Protein AF-A0A1B8A9M9-F1 (afdb_monomer_lite)

Radius of gyration: 40.99 Å; chains: 1; bounding box: 114×86×117 Å

Organism: Fusarium poae (NCBI:txid36050)

Secondary structure (DSSP, 8-state):
-----HHHHHHTS--GGGGHHHHHHHHHHHHHHT--SSGGGGGGS-HHHHHHHHHHHHHHHHTSTHHHHSBPTTSSSBHHHHHHHHHHHHTSTT--GGGTHHHHHHHTSSS--HHHHHHHHHHHHHTSS-----------PPPP---GGG-SSS---HHHHHHHHHHHH-S-EEEETTHHHHHHTTSTTHHHHHHHHHHHHHSSSS-SBSSSBTT--TT--HHHHHHHHHHHHHHHHHHHHHSTTS-TTS---EEEE-TTSBPBTSSS--B-SEEEES-TT--TT---BGGGEEEEEEEESSGGG-STTTHHHHHHHHHHHHHHH-TTBS-EEEEEEETTEEEEEEEETTEEEEEPPEETTT-HHHHHHHHHHHHH--HHHHTB-TTSEEETTEEEEEEEETTEEEEEEEEEEEEE---SSS---EEEEEEETT-TTS-EEEEEEEE-TTSPPHHHHHHHHHHTT-SSBPPEEEEEE-EETTEE-BIIIIISTT--GGGSTT--PPPPPP----------------------------SPPPP--------------PPP--EEEEEEES---EEGGG-SSHHHHHHHHHHHHHHHHHHHHTTEE-----TTTEEE---TTS-S-SEEE---TT-EESS-SS--S--S--S-TTT--HHHHHTPPP-HHHHHHHHHHHHHHHHHHEEETTEE----GGGGGGTS-HHHHHHHHHHHHH------SSSS---HHHHHTT--S-HHHHHHHH--SSPPPHHHHHHHHHHHHHHHHHHTTTTTTT-----HHHHHHHHHHHHHHHHHHHHHHH--PPPPEEEETTS-EEEEEEEETTEEEEEEEESS--TT-EEEE-TTS--SEEEEEE-SS-EEEEEEGGGS-SS--SSPPTT-EEEEEE-S-TTPEEEEEE-SSSEEEEEBTTB-PPEESS--SS--EEEE-TTS-SPPPSEEEEEEES-TTEEEEEEEESSSEEEEEEEESS----PPPPTT-EEEEEE--TT--EEEEEEEE-SSGGG-EEEEEETT--EEEES---TT--PEEEEEEEPPSS-EEEEEE--TT---EEEES--PPP-S---------SS---S---SPPEEEEEE-TT--EEEEEE-TTSSSEEEEEEE-GGG-EEEEES--GGGB---EE--TT--EEEEEEEETTTEEEEEEEES---TTT---SEEEEE-SSSEEEEEE-SS-EEEEETTEEPPPP-

Foldseek 3Di:
DDDDDLVVLCVVFPCPCLLVQLLVLLVVQCVVVVHDSALVCLVVDDLVSLLVSLLSRLVSVLPGPSQQVAPDPLRPHGNSVLSVVLSVQSPDPPDDSVLCSLLSNLSSDPDHDSVSNVVSSNSSSCPPDHHQPPPPDPFDFDDDQAWQLLFQDPPDDPVQNLVNQLSQQPDEFEAFPCQCCQLQVPQPCLLVLLVVVQVCQVDDPHHQADLFGPQQDPLQDLVSVLVVVQVVLVVLLVSVVVPDDPPPPPQAKGKEAAQPAAAPQDPDRAGAGMAIFRDPPDYNPDRHHLCGGLETEEEASAQVQPDSVHRQSSSSVSQLSNCQNHVQFQWAKYWYQHNQKIKIWIFGQAHIYIHRIDRCSVCVSVVSSVSVSSRRPDPVSSGGHPQFDADPNWTWGWDQDPNDIWIKTFDAWPDFRRGRHAFRKTWTWIGTVPCPLQIKIKIKTWAFPLFDDPLVLLQLLQVLVQAQAWHFDDKDQDDDPNHFSKCQCHVVVNRDSCPGPPHDDDDDDDDDDDDDDDDDDDDDDDDDDDDDDDDDDDDDDDDDDDDDDGDDDDDPDDDTMITMMMTMTRADFDFLLLQQDPLLSQQLLLRAVSSQVSSVVSQKHQLAQGSRQKGADPDPSRPHHRIHGDDSRVMDGNPDPDDSPDNDQDYNQQLFALCSLVVRDDDSLRSLSSSVSRVVCSVQQDPHSNDGPDDDPSSCSNRDRSVVNSCVVVCLLVVQPPDPFWFQSADPVLLVVLPDPDCPLLRVLRGFPDDDDPVLVVLLLVLLLCCCLVVVPVCPPRVRDDDSSSSSVVSSVCSSSSLSVVSSVQFDDWDKAKEFLQAWKWFAWDAHSRAIATQHIYRDDDPRTDTAHHNPDPAQKKKFKAFRNATRDIHGPVPDDPDFPPFQDPRIKMFIDGDPDSRWIWIFTHSRNHTHAIDTPNDGGAIESTDDPDDFAKDFDPPDPPDDFNYKYKEKFQAQQWQWKKWKDDLATQDMHTDGPVDQDDDQDDLFIFMDIGTAARVKGWFWKKWWDWPDPSAIWIWTAIPVGDIDIGGFDDPPTPTDIDTFDTDDNHIAIKIFHNDPVYTGMIGGRDPDGDPDDDDHDHDDDPDDDDDDDPWGKHKDKDFLAQWFKKWFFADSVRQATQWIWTAHPPRDIDIAGRDRPVRTDDIGTDDQPWKKKFFWDQPDPGAIGGRDIDRDDDPVPDPTPDMDIDHSGFMWMWMDTSRYIWIDTPPDITDDRD

pLDDT: mean 76.96, std 17.67, range [21.28, 97.56]

Structure (mmCIF, N/CA/C/O backbone):
data_AF-A0A1B8A9M9-F1
#
_entry.id   AF-A0A1B8A9M9-F1
#
loop_
_atom_site.group_PDB
_atom_site.id
_atom_site.type_symbol
_atom_site.label_atom_id
_atom_site.label_alt_id
_atom_site.label_comp_id
_atom_site.label_asym_id
_atom_site.label_entity_id
_atom_site.label_seq_id
_atom_site.pdbx_PDB_ins_code
_atom_site.Cartn_x
_atom_site.Cartn_y
_atom_site.Cartn_z
_atom_site.occupancy
_atom_site.B_iso_or_equiv
_atom_site.auth_seq_id
_atom_site.auth_comp_id
_atom_site.auth_asym_id
_atom_site.auth_atom_id
_atom_site.pdbx_PDB_model_num
ATOM 1 N N . MET A 1 1 ? -15.235 -26.060 13.467 1.00 36.50 1 MET A N 1
ATOM 2 C CA . MET A 1 1 ? -16.513 -26.779 13.646 1.00 36.50 1 MET A CA 1
ATOM 3 C C . MET A 1 1 ? -16.753 -27.594 12.387 1.00 36.50 1 MET A C 1
ATOM 5 O O . MET A 1 1 ? -16.444 -27.091 11.315 1.00 36.50 1 MET A O 1
ATOM 9 N N . GLY A 1 2 ? -17.160 -28.859 12.508 1.00 36.62 2 GLY A N 1
ATOM 10 C CA . GLY A 1 2 ? -17.455 -29.710 11.349 1.00 36.62 2 GLY A CA 1
ATOM 11 C C . GLY A 1 2 ? -18.737 -29.255 10.649 1.00 36.62 2 GLY A C 1
ATOM 12 O O . GLY A 1 2 ? -19.669 -28.836 11.328 1.00 36.62 2 GLY A O 1
ATOM 13 N N . ASN A 1 3 ? -18.760 -29.307 9.315 1.00 42.41 3 ASN A N 1
ATOM 14 C CA . ASN A 1 3 ? -19.896 -28.910 8.476 1.00 42.41 3 ASN A CA 1
ATOM 15 C C . ASN A 1 3 ? -21.140 -29.763 8.782 1.00 42.41 3 ASN A C 1
ATOM 17 O O . ASN A 1 3 ? -21.306 -30.846 8.221 1.00 42.41 3 ASN A O 1
ATOM 21 N N . GLN A 1 4 ? -22.023 -29.271 9.650 1.00 53.66 4 GLN A N 1
ATOM 22 C CA . GLN A 1 4 ? -23.423 -29.691 9.663 1.00 53.66 4 GLN A CA 1
ATOM 23 C C . GLN A 1 4 ? -24.105 -29.100 8.409 1.00 53.66 4 GLN A C 1
ATOM 25 O O . GLN A 1 4 ? -23.837 -27.942 8.082 1.00 53.66 4 GLN A O 1
ATOM 30 N N . PRO A 1 5 ? -24.949 -29.852 7.677 1.00 69.69 5 PRO A N 1
ATOM 31 C CA . PRO A 1 5 ? -25.697 -29.308 6.544 1.00 69.69 5 PRO A CA 1
ATOM 32 C C . PRO A 1 5 ? -26.602 -28.157 6.999 1.00 69.69 5 PRO A C 1
ATOM 34 O O . PRO A 1 5 ? -27.298 -28.296 8.003 1.00 69.69 5 PRO A O 1
ATOM 37 N N . GLN A 1 6 ? -26.611 -27.047 6.257 1.00 72.25 6 GLN A N 1
ATOM 38 C CA . GLN A 1 6 ? -27.420 -25.854 6.550 1.00 72.25 6 GLN A CA 1
ATOM 39 C C . GLN A 1 6 ? -28.904 -26.189 6.766 1.00 72.25 6 GLN A C 1
ATOM 41 O O . GLN A 1 6 ? -29.510 -25.684 7.706 1.00 72.25 6 GLN A O 1
ATOM 46 N N . SER A 1 7 ? -29.451 -27.103 5.960 1.00 73.62 7 SER A N 1
ATOM 47 C CA . SER A 1 7 ? -30.831 -27.583 6.081 1.00 73.62 7 SER A CA 1
ATOM 48 C C . SER A 1 7 ? -31.125 -28.205 7.447 1.00 73.62 7 SER A C 1
ATOM 50 O O . SER A 1 7 ? -32.163 -27.932 8.031 1.00 73.62 7 SER A O 1
ATOM 52 N N . LYS A 1 8 ? -30.176 -28.958 8.012 1.00 76.62 8 LYS A N 1
ATOM 53 C CA . LYS A 1 8 ? -30.335 -29.596 9.323 1.00 76.62 8 LYS A CA 1
ATOM 54 C C . LYS A 1 8 ? -30.324 -28.580 10.468 1.00 76.62 8 LYS A C 1
ATOM 56 O O . LYS A 1 8 ? -31.044 -28.747 11.438 1.00 76.62 8 LYS A O 1
ATOM 61 N N . ILE A 1 9 ? -29.529 -27.512 10.353 1.00 79.44 9 ILE A N 1
ATOM 62 C CA . ILE A 1 9 ? -29.506 -26.426 11.350 1.00 79.44 9 ILE A CA 1
ATOM 63 C C . ILE A 1 9 ? -30.846 -25.683 11.362 1.00 79.44 9 ILE A C 1
ATOM 65 O O . ILE A 1 9 ? -31.320 -25.329 12.438 1.00 79.44 9 ILE A O 1
ATOM 69 N N . ILE A 1 10 ? -31.437 -25.465 10.183 1.00 80.69 10 ILE A N 1
ATOM 70 C CA . ILE A 1 10 ? -32.745 -24.819 10.025 1.00 80.69 10 ILE A CA 1
ATOM 71 C C . ILE A 1 10 ? -33.861 -25.725 10.568 1.00 80.69 10 ILE A C 1
ATOM 73 O O . ILE A 1 10 ? -34.663 -25.264 11.371 1.00 80.69 10 ILE A O 1
ATOM 77 N N . GLU A 1 11 ? -33.864 -27.018 10.225 1.00 78.19 11 GLU A N 1
ATOM 78 C CA . GLU A 1 11 ? -34.827 -28.002 10.756 1.00 78.19 11 GLU A CA 1
ATOM 79 C C . GLU A 1 11 ? -34.757 -28.132 12.289 1.00 78.19 11 GLU A C 1
ATOM 81 O O . GLU A 1 11 ? -35.788 -28.201 12.955 1.00 78.19 11 GLU A O 1
ATOM 86 N N . ASP A 1 12 ? -33.548 -28.123 12.861 1.00 78.69 12 ASP A N 1
ATOM 87 C CA . ASP A 1 12 ? -33.331 -28.220 14.309 1.00 78.69 12 ASP A CA 1
ATOM 88 C C . ASP A 1 12 ? -33.646 -26.892 15.050 1.00 78.69 12 ASP A C 1
ATOM 90 O O . ASP A 1 12 ? -33.669 -26.871 16.283 1.00 78.69 12 ASP A O 1
ATOM 94 N N . ASN A 1 13 ? -33.855 -25.772 14.335 1.00 79.31 13 ASN A N 1
ATOM 95 C CA . ASN A 1 13 ? -34.093 -24.433 14.901 1.00 79.31 13 ASN A CA 1
ATOM 96 C C . ASN A 1 13 ? -35.152 -23.638 14.098 1.00 79.31 13 ASN A C 1
ATOM 98 O O . ASN A 1 13 ? -34.799 -22.638 13.458 1.00 79.31 13 ASN A O 1
ATOM 102 N N . PRO A 1 14 ? -36.437 -24.039 14.138 1.00 79.38 14 PRO A N 1
ATOM 103 C CA . PRO A 1 14 ? -37.502 -23.342 13.420 1.00 79.38 14 PRO A CA 1
ATOM 104 C C . PRO A 1 14 ? -37.695 -21.902 13.925 1.00 79.38 14 PRO A C 1
ATOM 106 O O . PRO A 1 14 ? -37.470 -21.606 15.102 1.00 79.38 14 PRO A O 1
ATOM 109 N N . ILE A 1 15 ? -38.129 -21.001 13.038 1.00 83.44 15 ILE A N 1
ATOM 110 C CA . ILE A 1 15 ? -38.371 -19.579 13.335 1.00 83.44 15 ILE A CA 1
ATOM 111 C C . ILE A 1 15 ? -39.539 -19.446 14.320 1.00 83.44 15 ILE A C 1
ATOM 113 O O . ILE A 1 15 ? -39.447 -18.677 15.282 1.00 83.44 15 ILE A O 1
ATOM 117 N N . GLY A 1 16 ? -40.606 -20.230 14.116 1.00 75.75 16 GLY A N 1
ATOM 118 C CA . GLY A 1 16 ? -41.773 -20.299 15.002 1.00 75.75 16 GLY A CA 1
ATOM 119 C C . GLY A 1 16 ? -42.312 -18.916 15.391 1.00 75.75 16 GLY A C 1
ATOM 120 O O . GLY A 1 16 ? -42.428 -18.019 14.560 1.00 75.75 16 GLY A O 1
ATOM 121 N N . ASN A 1 17 ? -42.571 -18.716 16.686 1.00 78.50 17 ASN A N 1
ATOM 122 C CA . ASN A 1 17 ? -43.087 -17.456 17.249 1.00 78.50 17 ASN A CA 1
ATOM 123 C C . ASN A 1 17 ? -42.040 -16.318 17.291 1.00 78.50 17 ASN A C 1
ATOM 125 O O . ASN A 1 17 ? -42.302 -15.232 17.810 1.00 78.50 17 ASN A O 1
ATOM 129 N N . GLY A 1 18 ? -40.820 -16.551 16.794 1.00 75.88 18 GLY A N 1
ATOM 130 C CA . GLY A 1 18 ? -39.699 -15.613 16.875 1.00 75.88 18 GLY A CA 1
ATOM 131 C C . GLY A 1 18 ? -39.907 -14.297 16.122 1.00 75.88 18 GLY A C 1
ATOM 132 O O . GLY A 1 18 ? -39.199 -13.332 16.394 1.00 75.88 18 GLY A O 1
ATOM 133 N N . ILE A 1 19 ? -40.891 -14.237 15.219 1.00 85.88 19 ILE A N 1
ATOM 134 C CA . ILE A 1 19 ? -41.238 -13.055 14.414 1.00 85.88 19 ILE A CA 1
ATOM 135 C C . ILE A 1 19 ? -42.629 -12.478 14.741 1.00 85.88 19 ILE A C 1
ATOM 137 O O . ILE A 1 19 ? -43.089 -11.556 14.066 1.00 85.88 19 ILE A O 1
ATOM 141 N N . ASP A 1 20 ? -43.294 -12.949 15.802 1.00 82.25 20 ASP A N 1
ATOM 142 C CA . ASP A 1 20 ? -44.642 -12.488 16.180 1.00 82.25 20 ASP A CA 1
ATOM 143 C C . ASP A 1 20 ? -44.674 -11.001 16.565 1.00 82.25 20 ASP A C 1
ATOM 145 O O . ASP A 1 20 ? -45.631 -10.290 16.256 1.00 82.25 20 ASP A O 1
ATOM 149 N N . ALA A 1 21 ? -43.599 -10.493 17.177 1.00 78.25 21 ALA A N 1
ATOM 150 C CA . ALA A 1 21 ? -43.455 -9.070 17.495 1.00 78.25 21 ALA A CA 1
ATOM 151 C C . ALA A 1 21 ? -43.461 -8.188 16.231 1.00 78.25 21 ALA A C 1
ATOM 153 O O . ALA A 1 21 ? -44.042 -7.098 16.223 1.00 78.25 21 ALA A O 1
ATOM 154 N N . PHE A 1 22 ? -42.870 -8.683 15.141 1.00 89.62 22 PHE A N 1
ATOM 155 C CA . PHE A 1 22 ? -42.916 -8.029 13.838 1.00 89.62 22 PHE A CA 1
ATOM 156 C C . PHE A 1 22 ? -44.331 -8.087 13.241 1.00 89.62 22 PHE A C 1
ATOM 158 O O . PHE A 1 22 ? -44.850 -7.056 12.817 1.00 89.62 22 PHE A O 1
ATOM 165 N N . ARG A 1 23 ? -45.002 -9.246 13.288 1.00 87.25 23 ARG A N 1
ATOM 166 C CA . ARG A 1 23 ? -46.385 -9.409 12.790 1.00 87.25 23 ARG A CA 1
ATOM 167 C C . ARG A 1 23 ? -47.382 -8.500 13.520 1.00 87.25 23 ARG A C 1
ATOM 169 O O . ARG A 1 23 ? -48.249 -7.886 12.893 1.00 87.25 23 ARG A O 1
ATOM 176 N N . GLY A 1 24 ? -47.219 -8.346 14.835 1.00 84.31 24 GLY A N 1
ATOM 177 C CA . GLY A 1 24 ? -47.982 -7.385 15.635 1.00 84.31 24 GLY A CA 1
ATOM 178 C C . GLY A 1 24 ? -47.686 -5.926 15.263 1.00 84.31 24 GLY A C 1
ATOM 179 O O . GLY A 1 24 ? -48.609 -5.116 15.183 1.00 84.31 24 GLY A O 1
ATOM 180 N N . SER A 1 25 ? -46.424 -5.597 14.960 1.00 85.88 25 SER A N 1
ATOM 181 C CA . SER A 1 25 ? -46.038 -4.260 14.478 1.00 85.88 25 SER A CA 1
ATOM 182 C C . SER A 1 25 ? -46.664 -3.945 13.114 1.00 85.88 25 SER A C 1
ATOM 184 O O . SER A 1 25 ? -47.225 -2.869 12.937 1.00 85.88 25 SER A O 1
ATOM 186 N N . PHE A 1 26 ? -46.653 -4.901 12.180 1.00 89.88 26 PHE A N 1
ATOM 187 C CA . PHE A 1 26 ? -47.287 -4.761 10.865 1.00 89.88 26 PHE A CA 1
ATOM 188 C C . PHE A 1 26 ? -48.795 -4.521 10.961 1.00 89.88 26 PHE A C 1
ATOM 190 O O . PHE A 1 26 ? -49.322 -3.634 10.290 1.00 89.88 26 PHE A O 1
ATOM 197 N N . SER A 1 27 ? -49.476 -5.250 11.848 1.00 86.69 27 SER A N 1
ATOM 198 C CA . SER A 1 27 ? -50.915 -5.074 12.081 1.00 86.69 27 SER A CA 1
ATOM 199 C C . SER A 1 27 ? -51.235 -3.669 12.613 1.00 86.69 27 SER A C 1
ATOM 201 O O . SER A 1 27 ? -52.138 -3.010 12.109 1.00 86.69 27 SER A O 1
ATOM 203 N N . SER A 1 28 ? -50.434 -3.165 13.561 1.00 86.75 28 SER A N 1
ATOM 204 C CA . SER A 1 28 ? -50.564 -1.807 14.117 1.00 86.75 28 SER A CA 1
ATOM 205 C C . SER A 1 28 ? -50.325 -0.706 13.071 1.00 86.75 28 SER A C 1
ATOM 207 O O . SER A 1 28 ? -51.031 0.305 13.051 1.00 86.75 28 SER A O 1
ATOM 209 N N . VAL A 1 29 ? -49.351 -0.903 12.176 1.00 87.31 29 VAL A N 1
ATOM 210 C CA . VAL A 1 29 ? -49.058 0.024 11.071 1.00 87.31 29 VAL A CA 1
ATOM 211 C C . VAL A 1 29 ? -50.198 0.033 10.046 1.00 87.31 29 VAL A C 1
ATOM 213 O O . VAL A 1 29 ? -50.673 1.105 9.674 1.00 87.31 29 VAL A O 1
ATOM 216 N N . CYS A 1 30 ? -50.719 -1.135 9.658 1.00 85.69 30 CYS A N 1
ATOM 217 C CA . CYS A 1 30 ? -51.854 -1.233 8.734 1.00 85.69 30 CYS A CA 1
ATOM 218 C C . CYS A 1 30 ? -53.141 -0.613 9.307 1.00 85.69 30 CYS A C 1
ATOM 220 O O . CYS A 1 30 ? -53.861 0.075 8.583 1.00 85.69 30 CYS A O 1
ATOM 222 N N . GLU A 1 31 ? -53.411 -0.785 10.608 1.00 85.00 31 GLU A N 1
ATOM 223 C CA . GLU A 1 31 ? -54.542 -0.142 11.292 1.00 85.00 31 GLU A CA 1
ATOM 224 C C . GLU A 1 31 ? -54.436 1.390 11.273 1.00 85.00 31 GLU A C 1
ATOM 226 O O . GLU A 1 31 ? -55.433 2.074 11.018 1.00 85.00 31 GLU A O 1
ATOM 231 N N . ARG A 1 32 ? -53.228 1.933 11.488 1.00 83.62 32 ARG A N 1
ATOM 232 C CA . ARG A 1 32 ? -52.949 3.378 11.424 1.00 83.62 32 ARG A CA 1
ATOM 233 C C . ARG A 1 32 ? -53.092 3.935 10.006 1.00 83.62 32 ARG A C 1
ATOM 235 O O . ARG A 1 32 ? -53.573 5.053 9.849 1.00 83.62 32 ARG A O 1
ATOM 242 N N . ALA A 1 33 ? -52.706 3.152 8.999 1.00 79.75 33 ALA A N 1
ATOM 243 C CA . ALA A 1 33 ? -52.772 3.509 7.582 1.00 79.75 33 ALA A CA 1
ATOM 244 C C . ALA A 1 33 ? -54.131 3.199 6.914 1.00 79.75 33 ALA A C 1
ATOM 246 O O . ALA A 1 33 ? -54.315 3.495 5.736 1.00 79.75 33 ALA A O 1
ATOM 247 N N . HIS A 1 34 ? -55.093 2.613 7.641 1.00 84.06 34 HIS A N 1
ATOM 248 C CA . HIS A 1 34 ? -56.389 2.150 7.115 1.00 84.06 34 HIS A CA 1
ATOM 249 C C . HIS A 1 34 ? -56.288 1.141 5.950 1.00 84.06 34 HIS A C 1
ATOM 251 O O . HIS A 1 34 ? -57.150 1.111 5.068 1.00 84.06 34 HIS A O 1
ATOM 257 N N . LEU A 1 35 ? -55.259 0.290 5.957 1.00 85.25 35 LEU A N 1
ATOM 258 C CA . LEU A 1 35 ? -55.033 -0.756 4.956 1.00 85.25 35 LEU A CA 1
ATOM 259 C C . LEU A 1 35 ? -55.446 -2.135 5.488 1.00 85.25 35 LEU A C 1
ATOM 261 O O . LEU A 1 35 ? -55.381 -2.409 6.685 1.00 85.25 35 LEU A O 1
ATOM 265 N N . SER A 1 36 ? -55.852 -3.037 4.592 1.00 81.00 36 SER A N 1
ATOM 266 C CA . SER A 1 36 ? -56.034 -4.450 4.943 1.00 81.00 36 SER A CA 1
ATOM 267 C C . SER A 1 36 ? -54.675 -5.097 5.220 1.00 81.00 36 SER A C 1
ATOM 269 O O . SER A 1 36 ? -53.796 -5.003 4.365 1.00 81.00 36 SER A O 1
ATOM 271 N N . CYS A 1 37 ? -54.519 -5.784 6.359 1.00 82.81 37 CYS A N 1
ATOM 272 C CA . CYS A 1 37 ? -53.284 -6.463 6.786 1.00 82.81 37 CYS A CA 1
ATOM 273 C C . CYS A 1 37 ? -52.941 -7.696 5.921 1.00 82.81 37 CYS A C 1
ATOM 275 O O . CYS A 1 37 ? -52.940 -8.823 6.410 1.00 82.81 37 CYS A O 1
ATOM 277 N N . ILE A 1 38 ? -52.670 -7.492 4.632 1.00 83.94 38 ILE A N 1
ATOM 278 C CA . ILE A 1 38 ? -52.175 -8.506 3.693 1.00 83.94 38 ILE A CA 1
ATOM 279 C C . ILE A 1 38 ? -50.749 -8.140 3.251 1.00 83.94 38 ILE A C 1
ATOM 281 O O . ILE A 1 38 ? -50.441 -6.950 3.202 1.00 83.94 38 ILE A O 1
ATOM 285 N N . PRO A 1 39 ? -49.873 -9.102 2.896 1.00 82.50 39 PRO A N 1
ATOM 286 C CA . PRO A 1 39 ? -48.467 -8.826 2.562 1.00 82.50 39 PRO A CA 1
ATOM 287 C C . PRO A 1 39 ? -48.247 -7.747 1.486 1.00 82.50 39 PRO A C 1
ATOM 289 O O . PRO A 1 39 ? -47.270 -7.003 1.547 1.00 82.50 39 PRO A O 1
ATOM 292 N N . ASP A 1 40 ? -49.169 -7.611 0.530 1.00 82.31 40 ASP A N 1
ATOM 293 C CA . ASP A 1 40 ? -49.103 -6.592 -0.530 1.00 82.31 40 ASP A CA 1
ATOM 294 C C . ASP A 1 40 ? -49.382 -5.162 -0.044 1.00 82.31 40 ASP A C 1
ATOM 296 O O . ASP A 1 40 ? -49.090 -4.201 -0.755 1.00 82.31 40 ASP A O 1
ATOM 300 N N . ALA A 1 41 ? -49.883 -4.987 1.184 1.00 83.19 41 ALA A N 1
ATOM 301 C CA . ALA A 1 41 ? -50.019 -3.667 1.793 1.00 83.19 41 ALA A CA 1
ATOM 302 C C . ALA A 1 41 ? -48.656 -2.986 2.008 1.00 83.19 41 ALA A C 1
ATOM 304 O O . ALA A 1 41 ? -48.601 -1.761 2.013 1.00 83.19 41 ALA A O 1
ATOM 305 N N . LEU A 1 42 ? -47.553 -3.749 2.093 1.00 83.75 42 LEU A N 1
ATOM 306 C CA . LEU A 1 42 ? -46.187 -3.213 2.191 1.00 83.75 42 LEU A CA 1
ATOM 307 C C . LEU A 1 42 ? -45.805 -2.289 1.023 1.00 83.75 42 LEU A C 1
ATOM 309 O O . LEU A 1 42 ? -44.987 -1.394 1.211 1.00 83.75 42 LEU A O 1
ATOM 313 N N . ASP A 1 43 ? -46.390 -2.480 -0.164 1.00 83.12 43 ASP A N 1
ATOM 314 C CA . ASP A 1 43 ? -46.105 -1.643 -1.339 1.00 83.12 43 ASP A CA 1
ATOM 315 C C . ASP A 1 43 ? -46.855 -0.298 -1.310 1.00 83.12 43 ASP A C 1
ATOM 317 O O . ASP A 1 43 ? -46.603 0.568 -2.146 1.00 83.12 43 ASP A O 1
ATOM 321 N N . GLN A 1 44 ? -47.778 -0.124 -0.358 1.00 80.88 44 GLN A N 1
ATOM 322 C CA . GLN A 1 44 ? -48.612 1.071 -0.185 1.00 80.88 44 GLN A CA 1
ATOM 323 C C . GLN A 1 44 ? -48.240 1.882 1.068 1.00 80.88 44 GLN A C 1
ATOM 325 O O . GLN A 1 44 ? -48.851 2.920 1.316 1.00 80.88 44 GLN A O 1
ATOM 330 N N . LEU A 1 45 ? -47.267 1.414 1.858 1.00 83.75 45 LEU A N 1
ATOM 331 C CA . LEU A 1 45 ? -46.790 2.087 3.067 1.00 83.75 45 LEU A CA 1
ATOM 332 C C . LEU A 1 45 ? -45.740 3.157 2.747 1.00 83.75 45 LEU A C 1
ATOM 334 O O . LEU A 1 45 ? -44.991 3.050 1.774 1.00 83.75 45 LEU A O 1
ATOM 338 N N . GLU A 1 46 ? -45.672 4.183 3.596 1.00 82.38 46 GLU A N 1
ATOM 339 C CA . GLU A 1 46 ? -44.638 5.211 3.505 1.00 82.38 46 GLU A CA 1
ATOM 340 C C . GLU A 1 46 ? -43.257 4.637 3.864 1.00 82.38 46 GLU A C 1
ATOM 342 O O . GLU A 1 46 ? -43.126 3.637 4.571 1.00 82.38 46 GLU A O 1
ATOM 347 N N . HIS A 1 47 ? -42.198 5.282 3.371 1.00 78.88 47 HIS A N 1
ATOM 348 C CA . HIS A 1 47 ? -40.818 4.818 3.541 1.00 78.88 47 HIS A CA 1
ATOM 349 C C . HIS A 1 47 ? -40.420 4.637 5.018 1.00 78.88 47 HIS A C 1
ATOM 351 O O . HIS A 1 47 ? -39.744 3.668 5.356 1.00 78.88 47 HIS A O 1
ATOM 357 N N . GLU A 1 48 ? -40.874 5.533 5.902 1.00 79.88 48 GLU A N 1
ATOM 358 C CA . GLU A 1 48 ? -40.623 5.454 7.349 1.00 79.88 48 GLU A CA 1
ATOM 359 C C . GLU A 1 48 ? -41.281 4.211 7.978 1.00 79.88 48 GLU A C 1
ATOM 361 O O . GLU A 1 48 ? -40.644 3.497 8.752 1.00 79.88 48 GLU A O 1
ATOM 366 N N . ASP A 1 49 ? -42.511 3.876 7.575 1.00 84.62 49 ASP A N 1
ATOM 367 C CA . ASP A 1 49 ? -43.218 2.687 8.065 1.00 84.62 49 ASP A CA 1
ATOM 368 C C . ASP A 1 49 ? -42.535 1.389 7.595 1.00 84.62 49 ASP A C 1
ATOM 370 O O . ASP A 1 49 ? -42.396 0.432 8.361 1.00 84.62 49 ASP A O 1
ATOM 374 N N . VAL A 1 50 ? -42.059 1.344 6.344 1.00 83.75 50 VAL A N 1
ATOM 375 C CA . VAL A 1 50 ? -41.310 0.189 5.814 1.00 83.75 50 VAL A CA 1
ATOM 376 C C . VAL A 1 50 ? -39.960 0.036 6.525 1.00 83.75 50 VAL A C 1
ATOM 378 O O . VAL A 1 50 ? -39.543 -1.088 6.817 1.00 83.75 50 VAL A O 1
ATOM 381 N N . GLN A 1 51 ? -39.302 1.147 6.860 1.00 83.56 51 GLN A N 1
ATOM 382 C CA . GLN A 1 51 ? -38.050 1.163 7.614 1.00 83.56 51 GLN A CA 1
ATOM 383 C C . GLN A 1 51 ? -38.214 0.631 9.043 1.00 83.56 51 GLN A C 1
ATOM 385 O O . GLN A 1 51 ? -37.397 -0.182 9.499 1.00 83.56 51 GLN A O 1
ATOM 390 N N . ASP A 1 52 ? -39.282 1.027 9.732 1.00 82.75 52 ASP A N 1
ATOM 391 C CA . ASP A 1 52 ? -39.609 0.529 11.069 1.00 82.75 52 ASP A CA 1
ATOM 392 C C . ASP A 1 52 ? -39.922 -0.975 11.046 1.00 82.75 52 ASP A C 1
ATOM 394 O O . ASP A 1 52 ? -39.430 -1.743 11.882 1.00 82.75 52 ASP A O 1
ATOM 398 N N . LEU A 1 53 ? -40.678 -1.429 10.043 1.00 88.06 53 LEU A N 1
ATOM 399 C CA . LEU A 1 53 ? -41.012 -2.842 9.852 1.00 88.06 53 LEU A CA 1
ATOM 400 C C . LEU A 1 53 ? -39.782 -3.696 9.518 1.00 88.06 53 LEU A C 1
ATOM 402 O O . LEU A 1 53 ? -39.607 -4.770 10.103 1.00 88.06 53 LEU A O 1
ATOM 406 N N . ALA A 1 54 ? -38.896 -3.208 8.647 1.00 86.81 54 ALA A N 1
ATOM 407 C CA . ALA A 1 54 ? -37.620 -3.849 8.337 1.00 86.81 54 ALA A CA 1
ATOM 408 C C . ALA A 1 54 ? -36.725 -3.955 9.580 1.00 86.81 54 ALA A C 1
ATOM 410 O O . ALA A 1 54 ? -36.180 -5.022 9.867 1.00 86.81 54 ALA A O 1
ATOM 411 N N . SER A 1 55 ? -36.624 -2.880 10.362 1.00 83.69 55 SER A N 1
ATOM 412 C CA . SER A 1 55 ? -35.838 -2.852 11.600 1.00 83.69 55 SER A CA 1
ATOM 413 C C . SER A 1 55 ? -36.377 -3.832 12.644 1.00 83.69 55 SER A C 1
ATOM 415 O O . SER A 1 55 ? -35.600 -4.537 13.298 1.00 83.69 55 SER A O 1
ATOM 417 N N . SER A 1 56 ? -37.705 -3.923 12.766 1.00 84.75 56 SER A N 1
ATOM 418 C CA . SER A 1 56 ? -38.397 -4.847 13.667 1.00 84.75 56 SER A CA 1
ATOM 419 C C . SER A 1 56 ? -38.147 -6.312 13.286 1.00 84.75 56 SER A C 1
ATOM 421 O O . SER A 1 56 ? -37.706 -7.100 14.128 1.00 84.75 56 SER A O 1
ATOM 423 N N . LEU A 1 57 ? -38.322 -6.671 12.005 1.00 88.19 57 LEU A N 1
ATOM 424 C CA . LEU A 1 57 ? -38.092 -8.038 11.523 1.00 88.19 57 LEU A CA 1
ATOM 425 C C . LEU A 1 57 ? -36.621 -8.452 11.632 1.00 88.19 57 LEU A C 1
ATOM 427 O O . LEU A 1 57 ? -36.315 -9.527 12.150 1.00 88.19 57 LEU A O 1
ATOM 431 N N . LEU A 1 58 ? -35.694 -7.604 11.175 1.00 87.94 58 LEU A N 1
ATOM 432 C CA . LEU A 1 58 ? -34.267 -7.927 11.194 1.00 87.94 58 LEU A CA 1
ATOM 433 C C . LEU A 1 58 ? -33.748 -8.102 12.629 1.00 87.94 58 LEU A C 1
ATOM 435 O O . LEU A 1 58 ? -32.959 -9.013 12.883 1.00 87.94 58 LEU A O 1
ATOM 439 N N . SER A 1 59 ? -34.238 -7.296 13.578 1.00 81.88 59 SER A N 1
ATOM 440 C CA . SER A 1 59 ? -33.911 -7.435 15.004 1.00 81.88 59 SER A CA 1
ATOM 441 C C . SER A 1 59 ? -34.478 -8.726 15.606 1.00 81.88 59 SER A C 1
ATOM 443 O O . SER A 1 59 ? -33.783 -9.408 16.363 1.00 81.88 59 SER A O 1
ATOM 445 N N . ALA A 1 60 ? -35.712 -9.092 15.243 1.00 84.50 60 ALA A N 1
ATOM 446 C CA . ALA A 1 60 ? -36.360 -10.325 15.687 1.00 84.50 60 ALA A CA 1
ATOM 447 C C . ALA A 1 60 ? -35.639 -11.582 15.163 1.00 84.50 60 ALA A C 1
ATOM 449 O O . ALA A 1 60 ? -35.404 -12.531 15.908 1.00 84.50 60 ALA A O 1
ATOM 450 N N . ILE A 1 61 ? -35.186 -11.570 13.909 1.00 86.94 61 ILE A N 1
ATOM 451 C CA . ILE A 1 61 ? -34.424 -12.684 13.329 1.00 86.94 61 ILE A CA 1
ATOM 452 C C . ILE A 1 61 ? -33.009 -12.760 13.926 1.00 86.94 61 ILE A C 1
ATOM 454 O O . ILE A 1 61 ? -32.503 -13.848 14.199 1.00 86.94 61 ILE A O 1
ATOM 458 N N . GLN A 1 62 ? -32.362 -11.620 14.192 1.00 83.06 62 GLN A N 1
ATOM 459 C CA . GLN A 1 62 ? -30.993 -11.559 14.723 1.00 83.06 62 GLN A CA 1
ATOM 460 C C . GLN A 1 62 ? -30.825 -12.259 16.086 1.00 83.06 62 GLN A C 1
ATOM 462 O O . GLN A 1 62 ? -29.731 -12.736 16.418 1.00 83.06 62 GLN A O 1
ATOM 467 N N . ILE A 1 63 ? -31.879 -12.297 16.903 1.00 79.88 63 ILE A N 1
ATOM 468 C CA . ILE A 1 63 ? -31.846 -12.942 18.220 1.00 79.88 63 ILE A CA 1
ATOM 469 C C . ILE A 1 63 ? -32.026 -14.464 18.148 1.00 79.88 63 ILE A C 1
ATOM 471 O O . ILE A 1 63 ? -31.717 -15.143 19.131 1.00 79.88 63 ILE A O 1
ATOM 475 N N . LEU A 1 64 ? -32.433 -15.014 16.996 1.00 83.69 64 LEU A N 1
ATOM 476 C CA . LEU A 1 64 ? -32.652 -16.449 16.830 1.00 83.69 64 LEU A CA 1
ATOM 477 C C . LEU A 1 64 ? -31.336 -17.241 16.942 1.00 83.69 64 LEU A C 1
ATOM 479 O O . LEU A 1 64 ? -30.334 -16.855 16.323 1.00 83.69 64 LEU A O 1
ATOM 483 N N . PRO A 1 65 ? -31.315 -18.378 17.672 1.00 77.38 65 PRO A N 1
ATOM 484 C CA . PRO A 1 65 ? -30.123 -19.216 17.838 1.00 77.38 65 PRO A CA 1
ATOM 485 C C . PRO A 1 65 ? -29.497 -19.664 16.512 1.00 77.38 65 PRO A C 1
ATOM 487 O O . PRO A 1 65 ? -28.269 -19.662 16.385 1.00 77.38 65 PRO A O 1
ATOM 490 N N . ALA A 1 66 ? -30.333 -19.954 15.507 1.00 83.31 66 ALA A N 1
ATOM 491 C CA . ALA A 1 66 ? -29.915 -20.368 14.170 1.00 83.31 66 ALA A CA 1
ATOM 492 C C . ALA A 1 66 ? -28.918 -19.386 13.528 1.00 83.31 66 ALA A C 1
ATOM 494 O O . ALA A 1 66 ? -27.928 -19.817 12.945 1.00 83.31 66 ALA A O 1
ATOM 495 N N . THR A 1 67 ? -29.074 -18.069 13.720 1.00 83.94 67 THR A N 1
ATOM 496 C CA . THR A 1 67 ? -28.178 -17.056 13.120 1.00 83.94 67 THR A CA 1
ATOM 497 C C . THR A 1 67 ? -26.727 -17.138 13.605 1.00 83.94 67 THR A C 1
ATOM 499 O O . THR A 1 67 ? -25.816 -16.686 12.910 1.00 83.94 67 THR A O 1
ATOM 502 N N . ARG A 1 68 ? -26.489 -17.711 14.796 1.00 78.81 68 ARG A N 1
ATOM 503 C CA . ARG A 1 68 ? -25.147 -17.915 15.377 1.00 78.81 68 ARG A CA 1
ATOM 504 C C . ARG A 1 68 ? -24.488 -19.205 14.891 1.00 78.81 68 ARG A C 1
ATOM 506 O O . ARG A 1 68 ? -23.275 -19.345 15.014 1.00 78.81 68 ARG A O 1
ATOM 513 N N . LEU A 1 69 ? -25.291 -20.143 14.398 1.00 78.25 69 LEU A N 1
ATOM 514 C CA . LEU A 1 69 ? -24.858 -21.459 13.928 1.00 78.25 69 LEU A CA 1
ATOM 515 C C . LEU A 1 69 ? -24.718 -21.487 12.404 1.00 78.25 69 LEU A C 1
ATOM 517 O O . LEU A 1 69 ? -23.842 -22.166 11.872 1.00 78.25 69 LEU A O 1
ATOM 521 N N . LEU A 1 70 ? -25.556 -20.716 11.714 1.00 80.94 70 LEU A N 1
ATOM 522 C CA . LEU A 1 70 ? -25.543 -20.567 10.272 1.00 80.94 70 LEU A CA 1
ATOM 523 C C . LEU A 1 70 ? -24.282 -19.813 9.813 1.00 80.94 70 LEU A C 1
ATOM 525 O O . LEU A 1 70 ? -23.929 -18.775 10.389 1.00 80.94 70 LEU A O 1
ATOM 529 N N . PRO A 1 71 ? -23.572 -20.321 8.791 1.00 77.06 71 PRO A N 1
ATOM 530 C CA . PRO A 1 71 ? -22.350 -19.699 8.308 1.00 77.06 71 PRO A CA 1
ATOM 531 C C . PRO A 1 71 ? -22.646 -18.356 7.636 1.00 77.06 71 PRO A C 1
ATOM 533 O O . PRO A 1 71 ? -23.670 -18.183 6.970 1.00 77.06 71 PRO A O 1
ATOM 536 N N . SER A 1 72 ? -21.716 -17.412 7.790 1.00 75.44 72 SER A N 1
ATOM 537 C CA . SER A 1 72 ? -21.735 -16.168 7.020 1.00 75.44 72 SER A CA 1
ATOM 538 C C . SER A 1 72 ? -21.591 -16.459 5.525 1.00 75.44 72 SER A C 1
ATOM 540 O O . SER A 1 72 ? -20.752 -17.273 5.123 1.00 75.44 72 SER A O 1
ATOM 542 N N . LYS A 1 73 ? -22.355 -15.748 4.690 1.00 65.50 73 LYS A N 1
ATOM 543 C CA . LYS A 1 73 ? -22.258 -15.854 3.224 1.00 65.50 73 LYS A CA 1
ATOM 544 C C . LYS A 1 73 ? -21.059 -15.075 2.668 1.00 65.50 73 LYS A C 1
ATOM 546 O O . LYS A 1 73 ? -20.554 -15.411 1.602 1.00 65.50 73 LYS A O 1
ATOM 551 N N . THR A 1 74 ? -20.530 -14.108 3.427 1.00 57.22 74 THR A N 1
ATOM 552 C CA . THR A 1 74 ? -19.307 -13.347 3.097 1.00 57.22 74 THR A CA 1
ATOM 553 C C . THR A 1 74 ? -18.007 -14.051 3.510 1.00 57.22 74 THR A C 1
ATOM 555 O O . THR A 1 74 ? -16.910 -13.540 3.280 1.00 57.22 74 THR A O 1
ATOM 558 N N . GLY A 1 75 ? -18.095 -15.242 4.114 1.00 52.59 75 GLY A N 1
ATOM 559 C CA . GLY A 1 75 ? -16.939 -16.067 4.480 1.00 52.59 75 GLY A CA 1
ATOM 560 C C . GLY A 1 75 ? -16.197 -15.624 5.749 1.00 52.59 75 GLY A C 1
ATOM 561 O O . GLY A 1 75 ? -15.197 -16.249 6.109 1.00 52.59 75 GLY A O 1
ATOM 562 N N . ARG A 1 76 ? -16.671 -14.586 6.458 1.00 51.00 76 ARG A N 1
ATOM 563 C CA . ARG A 1 76 ? -16.126 -14.142 7.754 1.00 51.00 76 ARG A CA 1
ATOM 564 C C . ARG A 1 76 ? -17.209 -14.181 8.837 1.00 51.00 76 ARG A C 1
ATOM 566 O O . ARG A 1 76 ? -18.008 -13.263 8.956 1.00 51.00 76 ARG A O 1
ATOM 573 N N . GLY A 1 77 ? -17.192 -15.208 9.687 1.00 69.75 77 GLY A N 1
ATOM 574 C CA . GLY A 1 77 ? -18.071 -15.284 10.861 1.00 69.75 77 GLY A CA 1
ATOM 575 C C . GLY A 1 77 ? -19.374 -16.049 10.616 1.00 69.75 77 GLY A C 1
ATOM 576 O O . GLY A 1 77 ? -19.361 -17.122 10.016 1.00 69.75 77 GLY A O 1
ATOM 577 N N . THR A 1 78 ? -20.490 -15.527 11.125 1.00 80.94 78 THR A N 1
ATOM 578 C CA . THR A 1 78 ? -21.805 -16.209 11.167 1.00 80.94 78 THR A CA 1
ATOM 579 C C . THR A 1 78 ? -22.861 -15.377 10.442 1.00 80.94 78 THR A C 1
ATOM 581 O O . THR A 1 78 ? -22.648 -14.192 10.198 1.00 80.94 78 THR A O 1
ATOM 584 N N . LEU A 1 79 ? -24.022 -15.940 10.118 1.00 81.88 79 LEU A N 1
ATOM 585 C CA . LEU A 1 79 ? -25.119 -15.170 9.520 1.00 81.88 79 LEU A CA 1
ATOM 586 C C . LEU A 1 79 ? -25.517 -13.967 10.398 1.00 81.88 79 LEU A C 1
ATOM 588 O O . LEU A 1 79 ? -25.850 -12.902 9.888 1.00 81.88 79 LEU A O 1
ATOM 592 N N . ARG A 1 80 ? -25.362 -14.075 11.724 1.00 81.00 80 ARG A N 1
ATOM 593 C CA . ARG A 1 80 ? -25.562 -12.968 12.671 1.00 81.00 80 ARG A CA 1
ATOM 594 C C . ARG A 1 80 ? -24.663 -11.755 12.407 1.00 81.00 80 ARG A C 1
ATOM 596 O O . ARG A 1 80 ? -25.105 -10.630 12.632 1.00 81.00 80 ARG A O 1
ATOM 603 N N . SER A 1 81 ? -23.419 -11.949 11.961 1.00 71.81 81 SER A N 1
ATOM 604 C CA . SER A 1 81 ? -22.540 -10.822 11.612 1.00 71.81 81 SER A CA 1
ATOM 605 C C . SER A 1 81 ? -22.956 -10.153 10.305 1.00 71.81 81 SER A C 1
ATOM 607 O O . SER A 1 81 ? -22.901 -8.929 10.214 1.00 71.81 81 SER A O 1
ATOM 609 N N . ASP A 1 82 ? -23.437 -10.930 9.333 1.00 78.44 82 ASP A N 1
ATOM 610 C CA . ASP A 1 82 ? -23.981 -10.378 8.089 1.00 78.44 82 ASP A CA 1
ATOM 611 C C . ASP A 1 82 ? -25.281 -9.589 8.358 1.00 78.44 82 ASP A C 1
ATOM 613 O O . ASP A 1 82 ? -25.465 -8.496 7.821 1.00 78.44 82 ASP A O 1
ATOM 617 N N . LEU A 1 83 ? -26.131 -10.081 9.270 1.00 81.56 83 LEU A N 1
ATOM 618 C CA . LEU A 1 83 ? -27.360 -9.406 9.706 1.00 81.56 83 LEU A CA 1
ATOM 619 C C . LEU A 1 83 ? -27.105 -8.099 10.447 1.00 81.56 83 LEU A C 1
ATOM 621 O O . LEU A 1 83 ? -27.789 -7.120 10.186 1.00 81.56 83 LEU A O 1
ATOM 625 N N . LEU A 1 84 ? -26.109 -8.047 11.334 1.00 75.12 84 LEU A N 1
ATOM 626 C CA . LEU A 1 84 ? -25.730 -6.811 12.031 1.00 75.12 84 LEU A CA 1
ATOM 627 C C . LEU A 1 84 ? -25.382 -5.680 11.053 1.00 75.12 84 LEU A C 1
ATOM 629 O O . LEU A 1 84 ? -25.731 -4.523 11.279 1.00 75.12 84 LEU A O 1
ATOM 633 N N . ARG A 1 85 ? -24.726 -6.027 9.944 1.00 70.88 85 ARG A N 1
ATOM 634 C CA . ARG A 1 85 ? -24.387 -5.087 8.875 1.00 70.88 85 ARG A CA 1
ATOM 635 C C . ARG A 1 85 ? -25.620 -4.662 8.072 1.00 70.88 85 ARG A C 1
ATOM 637 O O . ARG A 1 85 ? -25.736 -3.490 7.723 1.00 70.88 85 ARG A O 1
ATOM 644 N N . LEU A 1 86 ? -26.551 -5.584 7.814 1.00 79.44 86 LEU A N 1
ATOM 645 C CA . LEU A 1 86 ? -27.826 -5.262 7.165 1.00 79.44 86 LEU A CA 1
ATOM 646 C C . LEU A 1 86 ? -28.701 -4.353 8.046 1.00 79.44 86 LEU A C 1
ATOM 648 O O . LEU A 1 86 ? -29.205 -3.352 7.561 1.00 79.44 86 LEU A O 1
ATOM 652 N N . VAL A 1 87 ? -28.799 -4.626 9.352 1.00 78.25 87 VAL A N 1
ATOM 653 C CA . VAL A 1 87 ? -29.504 -3.768 10.325 1.00 78.25 87 VAL A CA 1
ATOM 654 C C . VAL A 1 87 ? -28.902 -2.361 10.350 1.00 78.25 87 VAL A C 1
ATOM 656 O O . VAL A 1 87 ? -29.627 -1.373 10.328 1.00 78.25 87 VAL A O 1
ATOM 659 N N . SER A 1 88 ? -27.569 -2.256 10.337 1.00 67.62 88 SER A N 1
ATOM 660 C CA . SER A 1 88 ? -26.887 -0.958 10.306 1.00 67.62 88 SER A CA 1
ATOM 661 C C . SER A 1 88 ? -27.104 -0.184 9.003 1.00 67.62 88 SER A C 1
ATOM 663 O O . SER A 1 88 ? -27.061 1.042 9.029 1.00 67.62 88 SER A O 1
ATOM 665 N N . THR A 1 89 ? -27.287 -0.871 7.872 1.00 68.44 89 THR A N 1
ATOM 666 C CA . THR A 1 89 ? -27.512 -0.227 6.565 1.00 68.44 89 THR A CA 1
ATOM 667 C C . THR A 1 89 ? -28.978 0.139 6.361 1.00 68.44 89 THR A C 1
ATOM 669 O O . THR A 1 89 ? -29.243 1.227 5.867 1.00 68.44 89 THR A O 1
ATOM 672 N N . ALA A 1 90 ? -29.913 -0.689 6.837 1.00 70.62 90 ALA A N 1
ATOM 673 C CA . ALA A 1 90 ? -31.350 -0.404 6.845 1.00 70.62 90 ALA A CA 1
ATOM 674 C C . ALA A 1 90 ? -31.731 0.816 7.712 1.00 70.62 90 ALA A C 1
ATOM 676 O O . ALA A 1 90 ? -32.792 1.402 7.528 1.00 70.62 90 ALA A O 1
ATOM 677 N N . ALA A 1 91 ? -30.859 1.241 8.633 1.00 66.06 91 ALA A N 1
ATOM 678 C CA . ALA A 1 91 ? -31.022 2.474 9.408 1.00 66.06 91 ALA A CA 1
ATOM 679 C C . ALA A 1 91 ? -30.584 3.756 8.656 1.00 66.06 91 ALA A C 1
ATOM 681 O O . ALA A 1 91 ? -30.712 4.852 9.199 1.00 66.06 91 ALA A O 1
ATOM 682 N N . SER A 1 92 ? -30.041 3.639 7.437 1.00 64.75 92 SER A N 1
ATOM 683 C CA . SER A 1 92 ? -29.683 4.780 6.580 1.00 64.75 92 SER A CA 1
ATOM 684 C C . SER A 1 92 ? -30.919 5.378 5.901 1.00 64.75 92 SER A C 1
ATOM 686 O O . SER A 1 92 ? -31.830 4.643 5.530 1.00 64.75 92 SER A O 1
ATOM 688 N N . ALA A 1 93 ? -30.932 6.698 5.685 1.00 58.81 93 ALA A N 1
ATOM 689 C CA . ALA A 1 93 ? -32.015 7.383 4.970 1.00 58.81 93 ALA A CA 1
ATOM 690 C C . ALA A 1 93 ? -32.079 7.018 3.471 1.00 58.81 93 ALA A C 1
ATOM 692 O O . ALA A 1 93 ? -33.150 7.093 2.882 1.00 58.81 93 ALA A O 1
ATOM 693 N N . ASP A 1 94 ? -30.957 6.580 2.886 1.00 56.31 94 ASP A N 1
ATOM 694 C CA . ASP A 1 94 ? -30.828 6.231 1.460 1.00 56.31 94 ASP A CA 1
ATOM 695 C C . ASP A 1 94 ? -30.893 4.708 1.202 1.00 56.31 94 ASP A C 1
ATOM 697 O O . ASP A 1 94 ? -30.419 4.220 0.175 1.00 56.31 94 ASP A O 1
ATOM 701 N N . PHE A 1 95 ? -31.388 3.916 2.161 1.00 69.69 95 PHE A N 1
ATOM 702 C CA . PHE A 1 95 ? -31.468 2.463 2.002 1.00 69.69 95 PHE A CA 1
ATOM 703 C C . PHE A 1 95 ? -32.619 2.067 1.069 1.00 69.69 95 PHE A C 1
ATOM 705 O O . PHE A 1 95 ? -33.774 2.392 1.327 1.00 69.69 95 PHE A O 1
ATOM 712 N N . ASP A 1 96 ? -32.317 1.307 0.014 1.00 75.88 96 ASP A N 1
ATOM 713 C CA . ASP A 1 96 ? -33.341 0.755 -0.873 1.00 75.88 96 ASP A CA 1
ATOM 714 C C . ASP A 1 96 ? -34.081 -0.414 -0.199 1.00 75.88 96 ASP A C 1
ATOM 716 O O . ASP A 1 96 ? -33.581 -1.543 -0.109 1.00 75.88 96 ASP A O 1
ATOM 720 N N . PHE A 1 97 ? -35.293 -0.140 0.288 1.00 79.56 97 PHE A N 1
ATOM 721 C CA . PHE A 1 97 ? -36.131 -1.132 0.956 1.00 79.56 97 PHE A CA 1
ATOM 722 C C . PHE A 1 97 ? -36.738 -2.173 0.013 1.00 79.56 97 PHE A C 1
ATOM 724 O O . PHE A 1 97 ? -37.169 -3.219 0.510 1.00 79.56 97 PHE A O 1
ATOM 731 N N . ASP A 1 98 ? -36.708 -1.984 -1.313 1.00 78.31 98 ASP A N 1
ATOM 732 C CA . ASP A 1 98 ? -37.160 -3.011 -2.263 1.00 78.31 98 ASP A CA 1
ATOM 733 C C . ASP A 1 98 ? -36.358 -4.314 -2.114 1.00 78.31 98 ASP A C 1
ATOM 735 O O . ASP A 1 98 ? -36.881 -5.404 -2.339 1.00 78.31 98 ASP A O 1
ATOM 739 N N . ARG A 1 99 ? -35.132 -4.222 -1.587 1.00 74.62 99 ARG A N 1
ATOM 740 C CA . ARG A 1 99 ? -34.267 -5.355 -1.228 1.00 74.62 99 ARG A CA 1
ATOM 741 C C . ARG A 1 99 ? -34.772 -6.202 -0.055 1.00 74.62 99 ARG A C 1
ATOM 743 O O . ARG A 1 99 ? -34.455 -7.386 0.022 1.00 74.62 99 ARG A O 1
ATOM 750 N N . VAL A 1 100 ? -35.498 -5.610 0.893 1.00 82.69 100 VAL A N 1
ATOM 751 C CA . VAL A 1 100 ? -35.960 -6.286 2.124 1.00 82.69 100 VAL A CA 1
ATOM 752 C C . VAL A 1 100 ? -37.458 -6.606 2.053 1.00 82.69 100 VAL A C 1
ATOM 754 O O . VAL A 1 100 ? -37.939 -7.471 2.784 1.00 82.69 100 VAL A O 1
ATOM 757 N N . LYS A 1 101 ? -38.196 -5.999 1.115 1.00 84.94 101 LYS A N 1
ATOM 758 C CA . LYS A 1 101 ? -39.614 -6.295 0.856 1.00 84.94 101 LYS A CA 1
ATOM 759 C C . LYS A 1 101 ? -39.917 -7.781 0.599 1.00 84.94 101 LYS A C 1
ATOM 761 O O . LYS A 1 101 ? -40.886 -8.254 1.189 1.00 84.94 101 LYS A O 1
ATOM 766 N N . PRO A 1 102 ? -39.136 -8.559 -0.181 1.00 87.00 102 PRO A N 1
ATOM 767 C CA . PRO A 1 102 ? -39.390 -9.996 -0.361 1.00 87.00 102 PRO A CA 1
ATOM 768 C C . PRO A 1 102 ? -39.315 -10.791 0.950 1.00 87.00 102 PRO A C 1
ATOM 770 O O . PRO A 1 102 ? -40.172 -11.635 1.227 1.00 87.00 102 PRO A O 1
ATOM 773 N N . LEU A 1 103 ? -38.341 -10.455 1.802 1.00 89.88 103 LEU A N 1
ATOM 774 C CA . LEU A 1 103 ? -38.194 -11.024 3.141 1.00 89.88 103 LEU A CA 1
ATOM 775 C C . LEU A 1 103 ? -39.377 -10.638 4.045 1.00 89.88 103 LEU A C 1
ATOM 777 O O . LEU A 1 103 ? -39.932 -11.496 4.731 1.00 89.88 103 LEU A O 1
ATOM 781 N N . LEU A 1 104 ? -39.798 -9.369 4.018 1.00 88.50 104 LEU A N 1
ATOM 782 C CA . LEU A 1 104 ? -40.953 -8.884 4.780 1.00 88.50 104 LEU A CA 1
ATOM 783 C C . LEU A 1 104 ? -42.250 -9.574 4.341 1.00 88.50 104 LEU A C 1
ATOM 785 O O . LEU A 1 104 ? -42.999 -10.048 5.190 1.00 88.50 104 LEU A O 1
ATOM 789 N N . LYS A 1 105 ? -42.495 -9.693 3.030 1.00 87.94 105 LYS A N 1
ATOM 790 C CA . LYS A 1 105 ? -43.673 -10.380 2.478 1.00 87.94 105 LYS A CA 1
ATOM 791 C C . LYS A 1 105 ? -43.711 -11.850 2.888 1.00 87.94 105 LYS A C 1
ATOM 793 O O . LYS A 1 105 ? -44.752 -12.324 3.332 1.00 87.94 105 LYS A O 1
ATOM 798 N N . SER A 1 106 ? -42.573 -12.539 2.817 1.00 87.44 106 SER A N 1
ATOM 799 C CA . SER A 1 106 ? -42.453 -13.951 3.205 1.00 87.44 106 SER A CA 1
ATOM 800 C C . SER A 1 106 ? -42.730 -14.180 4.695 1.00 87.44 106 SER A C 1
ATOM 802 O O . SER A 1 106 ? -43.361 -15.166 5.067 1.00 87.44 106 SER A O 1
ATOM 804 N N . ALA A 1 107 ? -42.331 -13.239 5.555 1.00 86.75 107 ALA A N 1
ATOM 805 C CA . ALA A 1 107 ? -42.583 -13.299 6.996 1.00 86.75 107 ALA A CA 1
ATOM 806 C C . ALA A 1 107 ? -44.058 -13.042 7.389 1.00 86.75 107 ALA A C 1
ATOM 808 O O . ALA A 1 107 ? -44.472 -13.390 8.503 1.00 86.75 107 ALA A O 1
ATOM 809 N N . LEU A 1 108 ? -44.860 -12.454 6.494 1.00 86.75 108 LEU A N 1
ATOM 810 C CA . LEU A 1 108 ? -46.259 -12.065 6.727 1.00 86.75 108 LEU A CA 1
ATOM 811 C C . LEU A 1 108 ? -47.299 -13.076 6.214 1.00 86.75 108 LEU A C 1
ATOM 813 O O . LEU A 1 108 ? -48.490 -12.846 6.394 1.00 86.75 108 LEU A O 1
ATOM 817 N N . VAL A 1 109 ? -46.882 -14.181 5.590 1.00 84.00 109 VAL A N 1
ATOM 818 C CA . VAL A 1 109 ? -47.798 -15.241 5.129 1.00 84.00 109 VAL A CA 1
ATOM 819 C C . VAL A 1 109 ? -48.324 -16.061 6.320 1.00 84.00 109 VAL A C 1
ATOM 821 O O . VAL A 1 109 ? -47.587 -16.299 7.282 1.00 84.00 109 VAL A O 1
ATOM 824 N N . ASP A 1 110 ? -49.588 -16.505 6.252 1.00 70.00 110 ASP A N 1
ATOM 825 C CA . ASP A 1 110 ? -50.275 -17.260 7.319 1.00 70.00 110 ASP A CA 1
ATOM 826 C C . ASP A 1 110 ? -49.521 -18.542 7.729 1.00 70.00 110 ASP A C 1
ATOM 828 O O . ASP A 1 110 ? -49.403 -18.838 8.919 1.00 70.00 110 ASP A O 1
ATOM 832 N N . GLU A 1 111 ? -48.941 -19.256 6.757 1.00 71.69 111 GLU A N 1
ATOM 833 C CA . GLU A 1 111 ? -48.051 -20.407 6.962 1.00 71.69 111 GLU A CA 1
ATOM 834 C C . GLU A 1 111 ? -46.662 -20.104 6.368 1.00 71.69 111 GLU A C 1
ATOM 836 O O . GLU A 1 111 ? -46.427 -20.358 5.184 1.00 71.69 111 GLU A O 1
ATOM 841 N N . PRO A 1 112 ? -45.741 -19.505 7.145 1.00 71.69 112 PRO A N 1
ATOM 842 C CA . PRO A 1 112 ? -44.407 -19.183 6.656 1.00 71.69 112 PRO A CA 1
ATOM 843 C C . PRO A 1 112 ? -43.574 -20.458 6.461 1.00 71.69 112 PRO A C 1
ATOM 845 O O . PRO A 1 112 ? -43.476 -21.291 7.361 1.00 71.69 112 PRO A O 1
ATOM 848 N N . ASP A 1 113 ? -42.934 -20.591 5.299 1.00 80.12 113 ASP A N 1
ATOM 849 C CA . ASP A 1 113 ? -41.884 -21.589 5.090 1.00 80.12 113 ASP A CA 1
ATOM 850 C C . ASP A 1 113 ? -40.562 -21.038 5.644 1.00 80.12 113 ASP A C 1
ATOM 852 O O . ASP A 1 113 ? -39.968 -20.112 5.084 1.00 80.12 113 ASP A O 1
ATOM 856 N N . ASP A 1 114 ? -40.103 -21.610 6.758 1.00 81.00 114 ASP A N 1
ATOM 857 C CA . ASP A 1 114 ? -38.858 -21.217 7.415 1.00 81.00 114 ASP A CA 1
ATOM 858 C C . ASP A 1 114 ? -37.664 -21.267 6.454 1.00 81.00 114 ASP A C 1
ATOM 860 O O . ASP A 1 114 ? -36.817 -20.373 6.487 1.00 81.00 114 ASP A O 1
ATOM 864 N N . ALA A 1 115 ? -37.593 -22.268 5.568 1.00 79.25 115 ALA A N 1
ATOM 865 C CA . ALA A 1 115 ? -36.500 -22.384 4.607 1.00 79.25 115 ALA A CA 1
ATOM 866 C C . ALA A 1 115 ? -36.502 -21.211 3.618 1.00 79.25 115 ALA A C 1
ATOM 868 O O . ALA A 1 115 ? -35.444 -20.655 3.320 1.00 79.25 115 ALA A O 1
ATOM 869 N N . LEU A 1 116 ? -37.689 -20.788 3.180 1.00 82.44 116 LEU A N 1
ATOM 870 C CA . LEU A 1 116 ? -37.865 -19.653 2.281 1.00 82.44 116 LEU A CA 1
ATOM 871 C C . LEU A 1 116 ? -37.514 -18.321 2.964 1.00 82.44 116 LEU A C 1
ATOM 873 O O . LEU A 1 116 ? -36.832 -17.493 2.366 1.00 82.44 116 LEU A O 1
ATOM 877 N N . ILE A 1 117 ? -37.886 -18.129 4.236 1.00 86.00 117 ILE A N 1
ATOM 878 C CA . ILE A 1 117 ? -37.487 -16.937 5.007 1.00 86.00 117 ILE A CA 1
ATOM 879 C C . ILE A 1 117 ? -35.964 -16.883 5.178 1.00 86.00 117 ILE A C 1
ATOM 881 O O . ILE A 1 117 ? -35.366 -15.817 5.019 1.00 86.00 117 ILE A O 1
ATOM 885 N N . TRP A 1 118 ? -35.315 -18.013 5.476 1.00 85.88 118 TRP A N 1
ATOM 886 C CA . TRP A 1 118 ? -33.855 -18.068 5.573 1.00 85.88 118 TRP A CA 1
ATOM 887 C C . TRP A 1 118 ? -33.172 -17.785 4.231 1.00 85.88 118 TRP A C 1
ATOM 889 O O . TRP A 1 118 ? -32.165 -17.075 4.216 1.00 85.88 118 TRP A O 1
ATOM 899 N N . ASP A 1 119 ? -33.707 -18.279 3.114 1.00 82.38 119 ASP A N 1
ATOM 900 C CA . ASP A 1 119 ? -33.170 -18.001 1.778 1.00 82.38 119 ASP A CA 1
ATOM 901 C C . ASP A 1 119 ? -33.319 -16.523 1.393 1.00 82.38 119 ASP A C 1
ATOM 903 O O . ASP A 1 119 ? -32.339 -15.905 0.964 1.00 82.38 119 ASP A O 1
ATOM 907 N N . GLU A 1 120 ? -34.485 -15.917 1.633 1.00 85.44 120 GLU A N 1
ATOM 908 C CA . GLU A 1 120 ? -34.701 -14.483 1.405 1.00 85.44 120 GLU A CA 1
ATOM 909 C C . GLU A 1 120 ? -33.818 -13.616 2.307 1.00 85.44 120 GLU A C 1
ATOM 911 O O . GLU A 1 120 ? -33.278 -12.595 1.880 1.00 85.44 120 GLU A O 1
ATOM 916 N N . LEU A 1 121 ? -33.571 -14.054 3.542 1.00 85.38 121 LEU A N 1
ATOM 917 C CA . LEU A 1 121 ? -32.634 -13.397 4.446 1.00 85.38 121 LEU A CA 1
ATOM 918 C C . LEU A 1 121 ? -31.200 -13.469 3.917 1.00 85.38 121 LEU A C 1
ATOM 920 O O . LEU A 1 121 ? -30.464 -12.480 3.956 1.00 85.38 121 LEU A O 1
ATOM 924 N N . TYR A 1 122 ? -30.797 -14.633 3.402 1.00 81.06 122 TYR A N 1
ATOM 925 C CA . TYR A 1 122 ? -29.499 -14.811 2.767 1.00 81.06 122 TYR A CA 1
ATOM 926 C C . TYR A 1 122 ? -29.362 -13.934 1.520 1.00 81.06 122 TYR A C 1
ATOM 928 O O . TYR A 1 122 ? -28.293 -13.362 1.313 1.00 81.06 122 TYR A O 1
ATOM 936 N N . ASN A 1 123 ? -30.411 -13.782 0.713 1.00 79.00 123 ASN A N 1
ATOM 937 C CA . ASN A 1 123 ? -30.420 -12.868 -0.431 1.00 79.00 123 ASN A CA 1
ATOM 938 C C . ASN A 1 123 ? -30.285 -11.413 0.034 1.00 79.00 123 ASN A C 1
ATOM 940 O O . ASN A 1 123 ? -29.385 -10.703 -0.420 1.00 79.00 123 ASN A O 1
ATOM 944 N N . ALA A 1 124 ? -31.067 -11.015 1.041 1.00 78.75 124 ALA A N 1
ATOM 945 C CA . ALA A 1 124 ? -31.039 -9.676 1.610 1.00 78.75 124 ALA A CA 1
ATOM 946 C C . ALA A 1 124 ? -29.661 -9.294 2.177 1.00 78.75 124 ALA A C 1
ATOM 948 O O . ALA A 1 124 ? -29.302 -8.124 2.117 1.00 78.75 124 ALA A O 1
ATOM 949 N N . VAL A 1 125 ? -28.831 -10.223 2.670 1.00 75.69 125 VAL A N 1
ATOM 950 C CA . VAL A 1 125 ? -27.472 -9.904 3.171 1.00 75.69 125 VAL A CA 1
ATOM 951 C C . VAL A 1 125 ? -26.354 -9.942 2.110 1.00 75.69 125 VAL A C 1
ATOM 953 O O . VAL A 1 125 ? -25.242 -9.488 2.398 1.00 75.69 125 VAL A O 1
ATOM 956 N N . THR A 1 126 ? -26.610 -10.460 0.901 1.00 65.25 126 THR A N 1
ATOM 957 C CA . THR A 1 126 ? -25.562 -10.835 -0.076 1.00 65.25 126 THR A CA 1
ATOM 958 C C . THR A 1 126 ? -24.967 -9.661 -0.880 1.00 65.25 126 THR A C 1
ATOM 960 O O . THR A 1 126 ? -23.839 -9.784 -1.347 1.00 65.25 126 THR A O 1
ATOM 963 N N . GLU A 1 127 ? -25.621 -8.499 -0.992 1.00 51.25 127 GLU A N 1
ATOM 964 C CA . GLU A 1 127 ? -25.153 -7.424 -1.901 1.00 51.25 127 GLU A CA 1
ATOM 965 C C . GLU A 1 127 ? -24.267 -6.326 -1.291 1.00 51.25 127 GLU A C 1
ATOM 967 O O . GLU A 1 127 ? -23.759 -5.460 -2.000 1.00 51.25 127 GLU A O 1
ATOM 972 N N . SER A 1 128 ? -23.964 -6.379 0.007 1.00 42.00 128 SER A N 1
ATOM 973 C CA . SER A 1 128 ? -22.889 -5.545 0.554 1.00 42.00 128 SER A CA 1
ATOM 974 C C . SER A 1 128 ? -21.563 -6.294 0.421 1.00 42.00 128 SER A C 1
ATOM 976 O O . SER A 1 128 ? -21.235 -7.121 1.272 1.00 42.00 128 SER A O 1
ATOM 978 N N . THR A 1 129 ? -20.792 -5.921 -0.608 1.00 31.72 129 THR A N 1
ATOM 979 C CA . THR A 1 129 ? -19.481 -6.440 -1.069 1.00 31.72 129 THR A CA 1
ATOM 980 C C . THR A 1 129 ? -19.476 -7.836 -1.716 1.00 31.72 129 THR A C 1
ATOM 982 O O . THR A 1 129 ? -19.954 -8.786 -1.098 1.00 31.72 129 THR A O 1
ATOM 985 N N . PRO A 1 130 ? -18.867 -8.013 -2.915 1.00 27.59 130 PRO A N 1
ATOM 986 C CA . PRO A 1 130 ? -18.660 -9.344 -3.478 1.00 27.59 130 PRO A CA 1
ATOM 987 C C . PRO A 1 130 ? -17.833 -10.189 -2.494 1.00 27.59 130 PRO A C 1
ATOM 989 O O . PRO A 1 130 ? -16.945 -9.652 -1.820 1.00 27.59 130 PRO A O 1
ATOM 992 N N . PRO A 1 131 ? -18.102 -11.502 -2.380 1.00 24.75 131 PRO A N 1
ATOM 993 C CA . PRO A 1 131 ? -17.401 -12.351 -1.430 1.00 24.75 131 PRO A CA 1
ATOM 994 C C . PRO A 1 131 ? -15.891 -12.302 -1.707 1.00 24.75 131 PRO A C 1
ATOM 996 O O . PRO A 1 131 ? -15.491 -12.241 -2.878 1.00 24.75 131 PRO A O 1
ATOM 999 N N . PRO A 1 132 ? -15.023 -12.397 -0.680 1.00 27.55 132 PRO A N 1
ATOM 1000 C CA . PRO A 1 132 ? -13.649 -12.795 -0.917 1.00 27.55 132 PRO A CA 1
ATOM 1001 C C . PRO A 1 132 ? -13.729 -14.158 -1.601 1.00 27.55 132 PRO A C 1
ATOM 1003 O O . PRO A 1 132 ? -14.081 -15.163 -0.977 1.00 27.55 132 PRO A O 1
ATOM 1006 N N . ARG A 1 133 ? -13.474 -14.186 -2.915 1.00 26.02 133 ARG A N 1
ATOM 1007 C CA . ARG A 1 133 ? -13.328 -15.439 -3.651 1.00 26.02 133 ARG A CA 1
ATOM 1008 C C . ARG A 1 133 ? -12.377 -16.305 -2.834 1.00 26.02 133 ARG A C 1
ATOM 1010 O O . ARG A 1 133 ? -11.353 -15.806 -2.359 1.00 26.02 133 ARG A O 1
ATOM 1017 N N . GLN A 1 134 ? -12.737 -17.580 -2.648 1.00 23.50 134 GLN A N 1
ATOM 1018 C CA . GLN A 1 134 ? -11.816 -18.574 -2.104 1.00 23.50 134 GLN A CA 1
ATOM 1019 C C . GLN A 1 134 ? -10.444 -18.316 -2.711 1.00 23.50 134 GLN A C 1
ATOM 1021 O O . GLN A 1 134 ? -10.336 -18.172 -3.931 1.00 23.50 134 GLN A O 1
ATOM 1026 N N . VAL A 1 135 ? -9.425 -18.220 -1.854 1.00 27.80 135 VAL A N 1
ATOM 1027 C CA . VAL A 1 135 ? -8.031 -18.169 -2.276 1.00 27.80 135 VAL A CA 1
ATOM 1028 C C . VAL A 1 135 ? -7.799 -19.418 -3.120 1.00 27.80 135 VAL A C 1
ATOM 1030 O O . VAL A 1 135 ? -7.485 -20.488 -2.599 1.00 27.80 135 VAL A O 1
ATOM 1033 N N . ALA A 1 136 ? -7.979 -19.295 -4.436 1.00 22.81 136 ALA A N 1
ATOM 1034 C CA . ALA A 1 136 ? -7.321 -20.165 -5.379 1.00 22.81 136 ALA A CA 1
ATOM 1035 C C . ALA A 1 136 ? -5.851 -20.047 -4.998 1.00 22.81 136 ALA A C 1
ATOM 1037 O O . ALA A 1 136 ? -5.319 -18.937 -4.926 1.00 22.81 136 ALA A O 1
ATOM 1038 N N . SER A 1 137 ? -5.270 -21.181 -4.608 1.00 28.20 137 SER A N 1
ATOM 1039 C CA . SER A 1 137 ? -3.907 -21.303 -4.107 1.00 28.20 137 SER A CA 1
ATOM 1040 C C . SER A 1 137 ? -2.996 -20.243 -4.724 1.00 28.20 137 SER A C 1
ATOM 1042 O O . SER A 1 137 ? -2.892 -20.181 -5.950 1.00 28.20 137 SER A O 1
ATOM 1044 N N . SER A 1 138 ? -2.340 -19.436 -3.885 1.00 32.59 138 SER A N 1
ATOM 1045 C CA . SER A 1 138 ? -1.368 -18.378 -4.224 1.00 32.59 138 SER A CA 1
ATOM 1046 C C . SER A 1 138 ? -0.070 -18.920 -4.850 1.00 32.59 138 SER A C 1
ATOM 1048 O O . SER A 1 138 ? 1.045 -18.457 -4.618 1.00 32.59 138 SER A O 1
ATOM 1050 N N . ILE A 1 139 ? -0.216 -19.945 -5.669 1.00 33.47 139 ILE A N 1
ATOM 1051 C CA . ILE A 1 139 ? 0.790 -20.853 -6.163 1.00 33.47 139 ILE A CA 1
ATOM 1052 C C . ILE A 1 139 ? 0.935 -20.552 -7.655 1.00 33.47 139 ILE A C 1
ATOM 1054 O O . ILE A 1 139 ? 0.382 -21.243 -8.497 1.00 33.47 139 ILE A O 1
ATOM 1058 N N . GLN A 1 140 ? 1.610 -19.434 -7.950 1.00 29.19 140 GLN A N 1
ATOM 1059 C CA . GLN A 1 140 ? 2.380 -19.126 -9.171 1.00 29.19 140 GLN A CA 1
ATOM 1060 C C . GLN A 1 140 ? 2.705 -17.617 -9.197 1.00 29.19 140 GLN A C 1
ATOM 1062 O O . GLN A 1 140 ? 2.214 -16.859 -10.032 1.00 29.19 140 GLN A O 1
ATOM 1067 N N . GLN A 1 141 ? 3.535 -17.153 -8.260 1.00 27.05 141 GLN A N 1
ATOM 1068 C CA . GLN A 1 141 ? 4.106 -15.804 -8.320 1.00 27.05 141 GLN A CA 1
ATOM 1069 C C . GLN A 1 141 ? 5.485 -15.852 -8.991 1.00 27.05 141 GLN A C 1
ATOM 1071 O O . GLN A 1 141 ? 6.373 -16.572 -8.535 1.00 27.05 141 GLN A O 1
ATOM 1076 N N . THR A 1 142 ? 5.663 -15.078 -10.064 1.00 31.56 142 THR A N 1
ATOM 1077 C CA . THR A 1 142 ? 6.990 -14.688 -10.568 1.00 31.56 142 THR A CA 1
ATOM 1078 C C . THR A 1 142 ? 7.529 -13.564 -9.672 1.00 31.56 142 THR A C 1
ATOM 1080 O O . THR A 1 142 ? 6.731 -12.738 -9.217 1.00 31.56 142 THR A O 1
ATOM 1083 N N . PRO A 1 143 ? 8.842 -13.502 -9.383 1.00 32.44 143 PRO A N 1
ATOM 1084 C CA . PRO A 1 143 ? 9.429 -12.395 -8.635 1.00 32.44 143 PRO A CA 1
ATOM 1085 C C . PRO A 1 143 ? 9.115 -11.040 -9.281 1.00 32.44 143 PRO A C 1
ATOM 1087 O O . PRO A 1 143 ? 9.203 -10.879 -10.497 1.00 32.44 143 PRO A O 1
ATOM 1090 N N . TRP A 1 144 ? 8.742 -10.077 -8.444 1.00 44.09 144 TRP A N 1
ATOM 1091 C CA . TRP A 1 144 ? 8.470 -8.691 -8.813 1.00 44.09 144 TRP A CA 1
ATOM 1092 C C . TRP A 1 144 ? 9.769 -7.994 -9.258 1.00 44.09 144 TRP A C 1
ATOM 1094 O O . TRP A 1 144 ? 10.775 -8.111 -8.560 1.00 44.09 144 TRP A O 1
ATOM 1104 N N . LEU A 1 145 ? 9.766 -7.291 -10.397 1.00 48.12 145 LEU A N 1
ATOM 1105 C CA . LEU A 1 145 ? 10.921 -6.521 -10.882 1.00 48.12 145 LEU A CA 1
ATOM 1106 C C . LEU A 1 145 ? 10.685 -5.030 -10.622 1.00 48.12 145 LEU A C 1
ATOM 1108 O O . LEU A 1 145 ? 9.775 -4.432 -11.199 1.00 48.12 145 LEU A O 1
ATOM 1112 N N . ARG A 1 146 ? 11.502 -4.449 -9.737 1.00 59.34 146 ARG A N 1
ATOM 1113 C CA . ARG A 1 146 ? 11.582 -3.002 -9.510 1.00 59.34 146 ARG A CA 1
ATOM 1114 C C . ARG A 1 146 ? 12.136 -2.323 -10.755 1.00 59.34 146 ARG A C 1
ATOM 1116 O O . ARG A 1 146 ? 13.098 -2.820 -11.331 1.00 59.34 146 ARG A O 1
ATOM 1123 N N . ASN A 1 147 ? 11.580 -1.173 -11.129 1.00 64.88 147 ASN A N 1
ATOM 1124 C CA . ASN A 1 147 ? 12.234 -0.283 -12.081 1.00 64.88 147 ASN A CA 1
ATOM 1125 C C . ASN A 1 147 ? 12.292 1.148 -11.552 1.00 64.88 147 ASN A C 1
ATOM 1127 O O . ASN A 1 147 ? 11.481 1.573 -10.725 1.00 64.88 147 ASN A O 1
ATOM 1131 N N . THR A 1 148 ? 13.277 1.879 -12.047 1.00 64.06 148 THR A N 1
ATOM 1132 C CA . THR A 1 148 ? 13.590 3.254 -11.657 1.00 64.06 148 THR A CA 1
ATOM 1133 C C . THR A 1 148 ? 12.498 4.256 -12.039 1.00 64.06 148 THR A C 1
ATOM 1135 O O . THR A 1 148 ? 12.416 5.324 -11.453 1.00 64.06 148 THR A O 1
ATOM 1138 N N . SER A 1 149 ? 11.588 3.898 -12.948 1.00 66.44 149 SER A N 1
ATOM 1139 C CA . SER A 1 149 ? 10.446 4.739 -13.327 1.00 66.44 149 SER A CA 1
ATOM 1140 C C . SER A 1 149 ? 9.234 4.659 -12.391 1.00 66.44 149 SER A C 1
ATOM 1142 O O . SER A 1 149 ? 8.293 5.423 -12.564 1.00 66.44 149 SER A O 1
ATOM 1144 N N . SER A 1 150 ? 9.212 3.722 -11.437 1.00 62.53 150 SER A N 1
ATOM 1145 C CA . SER A 1 150 ? 8.044 3.467 -10.572 1.00 62.53 150 SER A CA 1
ATOM 1146 C C . SER A 1 150 ? 7.998 4.312 -9.290 1.00 62.53 150 SER A C 1
ATOM 1148 O O . SER A 1 150 ? 7.155 4.078 -8.421 1.00 62.53 150 SER A O 1
ATOM 1150 N N . PHE A 1 151 ? 8.920 5.264 -9.137 1.00 71.44 151 PHE A N 1
ATOM 1151 C CA . PHE A 1 151 ? 9.028 6.094 -7.942 1.00 71.44 151 PHE A CA 1
ATOM 1152 C C . PHE A 1 151 ? 7.987 7.217 -7.944 1.00 71.44 151 PHE A C 1
ATOM 1154 O O . PHE A 1 151 ? 7.792 7.903 -8.943 1.00 71.44 151 PHE A O 1
ATOM 1161 N N . ALA A 1 152 ? 7.343 7.430 -6.796 1.00 60.25 152 ALA A N 1
ATOM 1162 C CA . ALA A 1 152 ? 6.326 8.463 -6.626 1.00 60.25 152 ALA A CA 1
ATOM 1163 C C . ALA A 1 152 ? 6.886 9.898 -6.560 1.00 60.25 152 ALA A C 1
ATOM 1165 O O . ALA A 1 152 ? 6.109 10.838 -6.643 1.00 60.25 152 ALA A O 1
ATOM 1166 N N . ASN A 1 153 ? 8.198 10.098 -6.387 1.00 62.12 153 ASN A N 1
ATOM 1167 C CA . ASN A 1 153 ? 8.816 11.430 -6.372 1.00 62.12 153 ASN A CA 1
ATOM 1168 C C . ASN A 1 153 ? 10.128 11.434 -7.171 1.00 62.12 153 ASN A C 1
ATOM 1170 O O . ASN A 1 153 ? 10.788 10.400 -7.279 1.00 62.12 153 ASN A O 1
ATOM 1174 N N . SER A 1 154 ? 10.518 12.596 -7.700 1.00 53.53 154 SER A N 1
ATOM 1175 C CA . SER A 1 154 ? 11.723 12.774 -8.528 1.00 53.53 154 SER A CA 1
ATOM 1176 C C . SER A 1 154 ? 13.029 12.905 -7.726 1.00 53.53 154 SER A C 1
ATOM 1178 O O . SER A 1 154 ? 14.104 13.019 -8.319 1.00 53.53 154 SER A O 1
ATOM 1180 N N . SER A 1 155 ? 12.968 12.861 -6.388 1.00 54.31 155 SER A N 1
ATOM 1181 C CA . SER A 1 155 ? 14.115 12.850 -5.464 1.00 54.31 155 SER A CA 1
ATOM 1182 C C . SER A 1 155 ? 14.837 11.491 -5.470 1.00 54.31 155 SER A C 1
ATOM 1184 O O . SER A 1 155 ? 14.915 10.747 -4.491 1.00 54.31 155 SER A O 1
ATOM 1186 N N . GLU A 1 156 ? 15.383 11.137 -6.627 1.00 60.38 156 GLU A N 1
ATOM 1187 C CA . GLU A 1 156 ? 16.133 9.909 -6.853 1.00 60.38 156 GLU A CA 1
ATOM 1188 C C . GLU A 1 156 ? 17.500 9.951 -6.140 1.00 60.38 156 GLU A C 1
ATOM 1190 O O . GLU A 1 156 ? 18.532 10.318 -6.707 1.00 60.38 156 GLU A O 1
ATOM 1195 N N . HIS A 1 157 ? 17.554 9.563 -4.864 1.00 61.00 157 HIS A N 1
ATOM 1196 C CA . HIS A 1 157 ? 18.830 9.437 -4.160 1.00 61.00 157 HIS A CA 1
ATOM 1197 C C . HIS A 1 157 ? 19.685 8.305 -4.756 1.00 61.00 157 HIS A C 1
ATOM 1199 O O . HIS A 1 157 ? 19.289 7.136 -4.754 1.00 61.00 157 HIS A O 1
ATOM 1205 N N . ARG A 1 158 ? 20.926 8.629 -5.156 1.00 63.91 158 ARG A N 1
ATOM 1206 C CA . ARG A 1 158 ? 21.904 7.702 -5.770 1.00 63.91 158 ARG A CA 1
ATOM 1207 C C . ARG A 1 158 ? 22.004 6.335 -5.080 1.00 63.91 158 ARG A C 1
ATOM 1209 O O . ARG A 1 158 ? 22.135 5.323 -5.760 1.00 63.91 158 ARG A O 1
ATOM 1216 N N . LYS A 1 159 ? 21.945 6.305 -3.743 1.00 65.00 159 LYS A N 1
ATOM 1217 C CA . LYS A 1 159 ? 22.054 5.076 -2.940 1.00 65.00 159 LYS A CA 1
ATOM 1218 C C . LYS A 1 159 ? 20.957 4.055 -3.266 1.00 65.00 159 LYS A C 1
ATOM 1220 O O . LYS A 1 159 ? 21.244 2.868 -3.248 1.00 65.00 159 LYS A O 1
ATOM 1225 N N . TYR A 1 160 ? 19.733 4.503 -3.543 1.00 68.94 160 TYR A N 1
ATOM 1226 C CA . TYR A 1 160 ? 18.592 3.613 -3.778 1.00 68.94 160 TYR A CA 1
ATOM 1227 C C . TYR A 1 160 ? 18.400 3.290 -5.266 1.00 68.94 160 TYR A C 1
ATOM 1229 O O . TYR A 1 160 ? 18.009 2.174 -5.603 1.00 68.94 160 TYR A O 1
ATOM 1237 N N . VAL A 1 161 ? 18.739 4.228 -6.160 1.00 70.50 161 VAL A N 1
ATOM 1238 C CA . VAL A 1 161 ? 18.637 4.045 -7.620 1.00 70.50 161 VAL A CA 1
ATOM 1239 C C . VAL A 1 161 ? 19.534 2.915 -8.112 1.00 70.50 161 VAL A C 1
ATOM 1241 O O . VAL A 1 161 ? 19.109 2.128 -8.948 1.00 70.50 161 VAL A O 1
ATOM 1244 N N . ASP A 1 162 ? 20.759 2.808 -7.594 1.00 75.88 162 ASP A N 1
ATOM 1245 C CA . ASP A 1 162 ? 21.716 1.800 -8.061 1.00 75.88 162 ASP A CA 1
ATOM 1246 C C . ASP A 1 162 ? 21.256 0.361 -7.727 1.00 75.88 162 ASP A C 1
ATOM 1248 O O . ASP A 1 162 ? 21.422 -0.544 -8.548 1.00 75.88 162 ASP A O 1
ATOM 1252 N N . ASP A 1 163 ? 20.638 0.151 -6.558 1.00 75.44 163 ASP A N 1
ATOM 1253 C CA . ASP A 1 163 ? 20.077 -1.150 -6.166 1.00 75.44 163 ASP A CA 1
ATOM 1254 C C . ASP A 1 163 ? 18.865 -1.516 -7.036 1.00 75.44 163 ASP A C 1
ATOM 1256 O O . ASP A 1 163 ? 18.758 -2.648 -7.509 1.00 75.44 163 ASP A O 1
ATOM 1260 N N . VAL A 1 164 ? 17.989 -0.544 -7.313 1.00 75.56 164 VAL A N 1
ATOM 1261 C CA . VAL A 1 164 ? 16.816 -0.744 -8.175 1.00 75.56 164 VAL A CA 1
ATOM 1262 C C . VAL A 1 164 ? 17.216 -0.964 -9.631 1.00 75.56 164 VAL A C 1
ATOM 1264 O O . VAL A 1 164 ? 16.681 -1.867 -10.259 1.00 75.56 164 VAL A O 1
ATOM 1267 N N . LEU A 1 165 ? 18.187 -0.217 -10.162 1.00 81.94 165 LEU A N 1
ATOM 1268 C CA . LEU A 1 165 ? 18.692 -0.398 -11.526 1.00 81.94 165 LEU A CA 1
ATOM 1269 C C . LEU A 1 165 ? 19.287 -1.798 -11.724 1.00 81.94 165 LEU A C 1
ATOM 1271 O O . LEU A 1 165 ? 19.134 -2.403 -12.783 1.00 81.94 165 LEU A O 1
ATOM 1275 N N . LYS A 1 166 ? 19.955 -2.336 -10.701 1.00 82.00 166 LYS A N 1
ATOM 1276 C CA . LYS A 1 166 ? 20.480 -3.702 -10.737 1.00 82.00 166 LYS A CA 1
ATOM 1277 C C . LYS A 1 166 ? 19.363 -4.748 -10.785 1.00 82.00 166 LYS A C 1
ATOM 1279 O O . LYS A 1 166 ? 19.519 -5.756 -11.470 1.00 82.00 166 LYS A O 1
ATOM 1284 N N . GLU A 1 167 ? 18.269 -4.532 -10.057 1.00 77.50 167 GLU A N 1
ATOM 1285 C CA . GLU A 1 167 ? 17.075 -5.377 -10.159 1.00 77.50 167 GLU A CA 1
ATOM 1286 C C . GLU A 1 167 ? 16.404 -5.224 -11.535 1.00 77.50 167 GLU A C 1
ATOM 1288 O O . GLU A 1 167 ? 16.071 -6.229 -12.157 1.00 77.50 167 GLU A O 1
ATOM 1293 N N . GLU A 1 168 ? 16.288 -3.991 -12.034 1.00 83.12 168 GLU A N 1
ATOM 1294 C CA . GLU A 1 168 ? 15.675 -3.630 -13.315 1.00 83.12 168 GLU A CA 1
ATOM 1295 C C . GLU A 1 168 ? 16.380 -4.283 -14.511 1.00 83.12 168 GLU A C 1
ATOM 1297 O O . GLU A 1 168 ? 15.732 -4.901 -15.353 1.00 83.12 168 GLU A O 1
ATOM 1302 N N . LEU A 1 169 ? 17.714 -4.192 -14.570 1.00 83.81 169 LEU A N 1
ATOM 1303 C CA . LEU A 1 169 ? 18.531 -4.812 -15.619 1.00 83.81 169 LEU A CA 1
ATOM 1304 C C . LEU A 1 169 ? 18.449 -6.344 -15.608 1.00 83.81 169 LEU A C 1
ATOM 1306 O O . LEU A 1 169 ? 18.744 -6.977 -16.625 1.00 83.81 169 LEU A O 1
ATOM 1310 N N . GLY A 1 170 ? 18.074 -6.937 -14.470 1.00 80.88 170 GLY A N 1
ATOM 1311 C CA . GLY A 1 170 ? 17.981 -8.379 -14.300 1.00 80.88 170 GLY A CA 1
ATOM 1312 C C . GLY A 1 170 ? 19.280 -9.112 -14.683 1.00 80.88 170 GLY A C 1
ATOM 1313 O O . GLY A 1 170 ? 20.388 -8.591 -14.504 1.00 80.88 170 GLY A O 1
ATOM 1314 N N . PRO A 1 171 ? 19.190 -10.359 -15.181 1.00 83.00 171 PRO A N 1
ATOM 1315 C CA . PRO A 1 171 ? 20.343 -11.058 -15.733 1.00 83.00 171 PRO A CA 1
ATOM 1316 C C . PRO A 1 171 ? 20.743 -10.464 -17.092 1.00 83.00 171 PRO A C 1
ATOM 1318 O O . PRO A 1 171 ? 20.028 -10.608 -18.079 1.00 83.00 171 PRO A O 1
ATOM 1321 N N . MET A 1 172 ? 21.929 -9.857 -17.151 1.00 90.38 172 MET A N 1
ATOM 1322 C CA . MET A 1 172 ? 22.562 -9.444 -18.407 1.00 90.38 172 MET A CA 1
ATOM 1323 C C . MET A 1 172 ? 23.209 -10.644 -19.109 1.00 90.38 172 MET A C 1
ATOM 1325 O O . MET A 1 172 ? 23.992 -11.376 -18.493 1.00 90.38 172 MET A O 1
ATOM 1329 N N . TYR A 1 173 ? 22.908 -10.840 -20.393 1.00 92.12 173 TYR A N 1
ATOM 1330 C CA . TYR A 1 173 ? 23.366 -11.999 -21.168 1.00 92.12 173 TYR A CA 1
ATOM 1331 C C . TYR A 1 173 ? 24.551 -11.631 -22.057 1.00 92.12 173 TYR A C 1
ATOM 1333 O O . TYR A 1 173 ? 24.465 -10.706 -22.859 1.00 92.12 173 TYR A O 1
ATOM 1341 N N . VAL A 1 174 ? 25.661 -12.359 -21.938 1.00 93.81 174 VAL A N 1
ATOM 1342 C CA . VAL A 1 174 ? 26.913 -12.042 -22.640 1.00 93.81 174 VAL A CA 1
ATOM 1343 C C . VAL A 1 174 ? 27.435 -13.235 -23.428 1.00 93.81 174 VAL A C 1
ATOM 1345 O O . VAL A 1 174 ? 27.152 -14.385 -23.093 1.00 93.81 174 VAL A O 1
ATOM 1348 N N . GLY A 1 175 ? 28.256 -12.976 -24.445 1.00 92.31 175 GLY A N 1
ATOM 1349 C CA . GLY A 1 175 ? 28.826 -14.043 -25.265 1.00 92.31 175 GLY A CA 1
ATOM 1350 C C . GLY A 1 175 ? 27.862 -14.567 -26.320 1.00 92.31 175 GLY A C 1
ATOM 1351 O O . GLY A 1 175 ? 27.875 -15.758 -26.611 1.00 92.31 175 GLY A O 1
ATOM 1352 N N . LEU A 1 176 ? 26.997 -13.701 -26.852 1.00 92.81 176 LEU A N 1
ATOM 1353 C CA . LEU A 1 176 ? 26.118 -14.063 -27.956 1.00 92.81 176 LEU A CA 1
ATOM 1354 C C . LEU A 1 176 ? 26.901 -14.108 -29.268 1.00 92.81 176 LEU A C 1
ATOM 1356 O O . LEU A 1 176 ? 27.511 -13.117 -29.685 1.00 92.81 176 LEU A O 1
ATOM 1360 N N . ARG A 1 177 ? 26.837 -15.262 -29.934 1.00 87.69 177 ARG A N 1
ATOM 1361 C CA . ARG A 1 177 ? 27.344 -15.439 -31.298 1.00 87.69 177 ARG A CA 1
ATOM 1362 C C . ARG A 1 177 ? 26.526 -14.584 -32.265 1.00 87.69 177 ARG A C 1
ATOM 1364 O O . ARG A 1 177 ? 25.357 -14.308 -32.014 1.00 87.69 177 ARG A O 1
ATOM 1371 N N . ASN A 1 178 ? 27.137 -14.166 -33.370 1.00 90.44 178 ASN A N 1
ATOM 1372 C CA . ASN A 1 178 ? 26.509 -13.337 -34.412 1.00 90.44 178 ASN A CA 1
ATOM 1373 C C . ASN A 1 178 ? 26.058 -11.932 -33.960 1.00 90.44 178 ASN A C 1
ATOM 1375 O O . ASN A 1 178 ? 25.417 -11.225 -34.734 1.00 90.44 178 ASN A O 1
ATOM 1379 N N . PHE A 1 179 ? 26.406 -11.473 -32.751 1.00 95.00 179 PHE A N 1
ATOM 1380 C CA . PHE A 1 179 ? 26.049 -10.125 -32.289 1.00 95.00 179 PHE A CA 1
ATOM 1381 C C . PHE A 1 179 ? 26.557 -9.036 -33.251 1.00 95.00 179 PHE A C 1
ATOM 1383 O O . PHE A 1 179 ? 25.801 -8.156 -33.659 1.00 95.00 179 PHE A O 1
ATOM 1390 N N . HIS A 1 180 ? 27.825 -9.125 -33.668 1.00 92.88 180 HIS A N 1
ATOM 1391 C CA . HIS A 1 180 ? 28.422 -8.148 -34.580 1.00 92.88 180 HIS A CA 1
ATOM 1392 C C . HIS A 1 180 ? 27.739 -8.145 -35.950 1.00 92.88 180 HIS A C 1
ATOM 1394 O O . HIS A 1 180 ? 27.334 -7.084 -36.411 1.00 92.88 180 HIS A O 1
ATOM 1400 N N . SER A 1 181 ? 27.518 -9.306 -36.575 1.00 92.00 181 SER A N 1
ATOM 1401 C CA . SER A 1 181 ? 26.784 -9.365 -37.847 1.00 92.00 181 SER A CA 1
ATOM 1402 C C . SER A 1 181 ? 25.352 -8.840 -37.710 1.00 92.00 181 SER A C 1
ATOM 1404 O O . SER A 1 181 ? 24.840 -8.226 -38.637 1.00 92.00 181 SER A O 1
ATOM 1406 N N . THR A 1 182 ? 24.729 -9.022 -36.544 1.00 93.88 182 THR A N 1
ATOM 1407 C CA . THR A 1 182 ? 23.357 -8.577 -36.279 1.00 93.88 182 THR A CA 1
ATOM 1408 C C . THR A 1 182 ? 23.231 -7.057 -36.248 1.00 93.88 182 THR A C 1
ATOM 1410 O O . THR A 1 182 ? 22.368 -6.515 -36.932 1.00 93.88 182 THR A O 1
ATOM 1413 N N . TYR A 1 183 ? 24.078 -6.356 -35.488 1.00 94.00 183 TYR A N 1
ATOM 1414 C CA . TYR A 1 183 ? 23.976 -4.896 -35.338 1.00 94.00 183 TYR A CA 1
ATOM 1415 C C . TYR A 1 183 ? 24.782 -4.117 -36.385 1.00 94.00 183 TYR A C 1
ATOM 1417 O O . TYR A 1 183 ? 24.361 -3.040 -36.794 1.00 94.00 183 TYR A O 1
ATOM 1425 N N . PHE A 1 184 ? 25.899 -4.668 -36.869 1.00 94.06 184 PHE A N 1
ATOM 1426 C CA . PHE A 1 184 ? 26.818 -3.990 -37.791 1.00 94.06 184 PHE A CA 1
ATOM 1427 C C . PHE A 1 184 ? 26.700 -4.475 -39.243 1.00 94.06 184 PHE A C 1
ATOM 1429 O O . PHE A 1 184 ? 27.175 -3.791 -40.144 1.00 94.06 184 PHE A O 1
ATOM 1436 N N . GLY A 1 185 ? 26.065 -5.625 -39.506 1.00 88.88 185 GLY A N 1
ATOM 1437 C CA . GLY A 1 185 ? 25.987 -6.204 -40.855 1.00 88.88 185 GLY A CA 1
ATOM 1438 C C . GLY A 1 185 ? 25.157 -5.393 -41.854 1.00 88.88 185 GLY A C 1
ATOM 1439 O O . GLY A 1 185 ? 25.374 -5.514 -43.053 1.00 88.88 185 GLY A O 1
ATOM 1440 N N . GLY A 1 186 ? 24.244 -4.544 -41.369 1.00 85.00 186 GLY A N 1
ATOM 1441 C CA . GLY A 1 186 ? 23.460 -3.622 -42.200 1.00 85.00 186 GLY A CA 1
ATOM 1442 C C . GLY A 1 186 ? 24.165 -2.298 -42.521 1.00 85.00 186 GLY A C 1
ATOM 1443 O O . GLY A 1 186 ? 23.589 -1.459 -43.210 1.00 85.00 186 GLY A O 1
ATOM 1444 N N . VAL A 1 187 ? 25.380 -2.067 -42.011 1.00 88.19 187 VAL A N 1
ATOM 1445 C CA . VAL A 1 187 ? 26.152 -0.853 -42.310 1.00 88.19 187 VAL A CA 1
ATOM 1446 C C . VAL A 1 187 ? 26.862 -1.047 -43.650 1.00 88.19 187 VAL A C 1
ATOM 1448 O O . VAL A 1 187 ? 27.755 -1.889 -43.768 1.00 88.19 187 VAL A O 1
ATOM 1451 N N . ALA A 1 188 ? 26.451 -0.276 -44.660 1.00 85.31 188 ALA A N 1
ATOM 1452 C CA . ALA A 1 188 ? 26.993 -0.363 -46.015 1.00 85.31 188 ALA A CA 1
ATOM 1453 C C . ALA A 1 188 ? 28.525 -0.204 -46.028 1.00 85.31 188 ALA A C 1
ATOM 1455 O O . ALA A 1 188 ? 29.073 0.637 -45.318 1.00 85.31 188 ALA A O 1
ATOM 1456 N N . ASP A 1 189 ? 29.203 -1.052 -46.809 1.00 85.94 189 ASP A N 1
ATOM 1457 C CA . ASP A 1 189 ? 30.660 -1.086 -47.031 1.00 85.94 189 ASP A CA 1
ATOM 1458 C C . ASP A 1 189 ? 31.559 -1.191 -45.781 1.00 85.94 189 ASP A C 1
ATOM 1460 O O . ASP A 1 189 ? 32.786 -1.131 -45.896 1.00 85.94 189 ASP A O 1
ATOM 1464 N N . LEU A 1 190 ? 30.992 -1.420 -44.589 1.00 87.94 190 LEU A N 1
ATOM 1465 C CA . LEU A 1 190 ? 31.738 -1.417 -43.328 1.00 87.94 190 LEU A CA 1
ATOM 1466 C C . LEU A 1 190 ? 32.874 -2.446 -43.304 1.00 87.94 190 LEU A C 1
ATOM 1468 O O . LEU A 1 190 ? 33.984 -2.126 -42.888 1.00 87.94 190 LEU A O 1
ATOM 1472 N N . GLN A 1 191 ? 32.611 -3.681 -43.741 1.00 88.75 191 GLN A N 1
ATOM 1473 C CA . GLN A 1 191 ? 33.617 -4.751 -43.715 1.00 88.75 191 GLN A CA 1
ATOM 1474 C C . GLN A 1 191 ? 34.765 -4.480 -44.692 1.00 88.75 191 GLN A C 1
ATOM 1476 O O . GLN A 1 191 ? 35.927 -4.677 -44.341 1.00 88.75 191 GLN A O 1
ATOM 1481 N N . THR A 1 192 ? 34.448 -3.979 -45.888 1.00 88.00 192 THR A N 1
ATOM 1482 C CA . THR A 1 192 ? 35.439 -3.614 -46.909 1.00 88.00 192 THR A CA 1
ATOM 1483 C C . THR A 1 192 ? 36.328 -2.476 -46.414 1.00 88.00 192 THR A C 1
ATOM 1485 O O . THR A 1 192 ? 37.552 -2.576 -46.475 1.00 88.00 192 THR A O 1
ATOM 1488 N N . ALA A 1 193 ? 35.729 -1.424 -45.849 1.00 85.94 193 ALA A N 1
ATOM 1489 C CA . ALA A 1 193 ? 36.467 -0.286 -45.311 1.00 85.94 193 ALA A CA 1
ATOM 1490 C C . ALA A 1 193 ? 37.304 -0.652 -44.077 1.00 85.94 193 ALA A C 1
ATOM 1492 O O . ALA A 1 193 ? 38.443 -0.204 -43.950 1.00 85.94 193 ALA A O 1
ATOM 1493 N N . ALA A 1 194 ? 36.772 -1.493 -43.185 1.00 89.19 194 ALA A N 1
ATOM 1494 C CA . ALA A 1 194 ? 37.503 -1.972 -42.017 1.00 89.19 194 ALA A CA 1
ATOM 1495 C C . ALA A 1 194 ? 38.717 -2.820 -42.409 1.00 89.19 194 ALA A C 1
ATOM 1497 O O . ALA A 1 194 ? 39.782 -2.660 -41.816 1.00 89.19 194 ALA A O 1
ATOM 1498 N N . GLN A 1 195 ? 38.577 -3.686 -43.419 1.00 90.56 195 GLN A N 1
ATOM 1499 C CA . GLN A 1 195 ? 39.689 -4.464 -43.963 1.00 90.56 195 GLN A CA 1
ATOM 1500 C C . GLN A 1 195 ? 40.754 -3.542 -44.575 1.00 90.56 195 GLN A C 1
ATOM 1502 O O . GLN A 1 195 ? 41.920 -3.656 -44.209 1.00 90.56 195 GLN A O 1
ATOM 1507 N N . ALA A 1 196 ? 40.353 -2.586 -45.420 1.00 88.69 196 ALA A N 1
ATOM 1508 C CA . ALA A 1 196 ? 41.277 -1.652 -46.063 1.00 88.69 196 ALA A CA 1
ATOM 1509 C C . ALA A 1 196 ? 42.048 -0.784 -45.050 1.00 88.69 196 ALA A C 1
ATOM 1511 O O . ALA A 1 196 ? 43.256 -0.601 -45.180 1.00 88.69 196 ALA A O 1
ATOM 1512 N N . PHE A 1 197 ? 41.377 -0.271 -44.011 1.00 87.12 197 PHE A N 1
ATOM 1513 C CA . PHE A 1 197 ? 42.053 0.481 -42.949 1.00 87.12 197 PHE A CA 1
ATOM 1514 C C . PHE A 1 197 ? 42.991 -0.402 -42.124 1.00 87.12 197 PHE A C 1
ATOM 1516 O O . PHE A 1 197 ? 44.080 0.023 -41.743 1.00 87.12 197 PHE A O 1
ATOM 1523 N N . PHE A 1 198 ? 42.570 -1.631 -41.822 1.00 90.12 198 PHE A N 1
ATOM 1524 C CA . PHE A 1 198 ? 43.389 -2.546 -41.041 1.00 90.12 198 PHE A CA 1
ATOM 1525 C C . PHE A 1 198 ? 44.654 -2.965 -41.802 1.00 90.12 198 PHE A C 1
ATOM 1527 O O . PHE A 1 198 ? 45.722 -2.989 -41.205 1.00 90.12 198 PHE A O 1
ATOM 1534 N N . GLU A 1 199 ? 44.576 -3.188 -43.117 1.00 89.62 199 GLU A N 1
ATOM 1535 C CA . GLU A 1 199 ? 45.750 -3.420 -43.975 1.00 89.62 199 GLU A CA 1
ATOM 1536 C C . GLU A 1 199 ? 46.725 -2.233 -43.940 1.00 89.62 199 GLU A C 1
ATOM 1538 O O . GLU A 1 199 ? 47.919 -2.432 -43.727 1.00 89.62 199 GLU A O 1
ATOM 1543 N N . GLN A 1 200 ? 46.228 -0.990 -43.984 1.00 85.94 200 GLN A N 1
ATOM 1544 C CA . GLN A 1 200 ? 47.076 0.199 -43.793 1.00 85.94 200 GLN A CA 1
ATOM 1545 C C . GLN A 1 200 ? 47.751 0.255 -42.417 1.00 85.94 200 GLN A C 1
ATOM 1547 O O . GLN A 1 200 ? 48.804 0.869 -42.278 1.00 85.94 200 GLN A O 1
ATOM 1552 N N . CYS A 1 201 ? 47.160 -0.363 -41.391 1.00 86.75 201 CYS A N 1
ATOM 1553 C CA . CYS A 1 201 ? 47.768 -0.446 -40.065 1.00 86.75 201 CYS A CA 1
ATOM 1554 C C . CYS A 1 201 ? 48.881 -1.504 -39.987 1.00 86.75 201 CYS A C 1
ATOM 1556 O O . CYS A 1 201 ? 49.721 -1.402 -39.092 1.00 86.75 201 CYS A O 1
ATOM 1558 N N . LEU A 1 202 ? 48.885 -2.492 -40.889 1.00 88.12 202 LEU A N 1
ATOM 1559 C CA . LEU A 1 202 ? 49.905 -3.544 -40.993 1.00 88.12 202 LEU A CA 1
ATOM 1560 C C . LEU A 1 202 ? 51.078 -3.134 -41.900 1.00 88.12 202 LEU A C 1
ATOM 1562 O O . LEU A 1 202 ? 52.177 -3.670 -41.773 1.00 88.12 202 LEU A O 1
ATOM 1566 N N . GLU A 1 203 ? 50.840 -2.210 -42.832 1.00 83.81 203 GLU A N 1
ATOM 1567 C CA . GLU A 1 203 ? 51.788 -1.800 -43.870 1.00 83.81 203 GLU A CA 1
ATOM 1568 C C . GLU A 1 203 ? 52.508 -0.472 -43.544 1.00 83.81 203 GLU A C 1
ATOM 1570 O O . GLU A 1 203 ? 52.036 0.353 -42.765 1.00 83.81 203 GLU A O 1
ATOM 1575 N N . GLY A 1 204 ? 53.668 -0.236 -44.173 1.00 73.44 204 GLY A N 1
ATOM 1576 C CA . GLY A 1 204 ? 54.450 1.005 -44.048 1.00 73.44 204 GLY A CA 1
ATOM 1577 C C . GLY A 1 204 ? 55.758 0.866 -43.257 1.00 73.44 204 GLY A C 1
ATOM 1578 O O . GLY A 1 204 ? 56.111 -0.206 -42.780 1.00 73.44 204 GLY A O 1
ATOM 1579 N N . SER A 1 205 ? 56.520 1.964 -43.142 1.00 66.44 205 SER A N 1
ATOM 1580 C CA . SER A 1 205 ? 57.775 2.002 -42.366 1.00 66.44 205 SER A CA 1
ATOM 1581 C C . SER A 1 205 ? 57.559 2.113 -40.851 1.00 66.44 205 SER A C 1
ATOM 1583 O O . SER A 1 205 ? 58.528 2.019 -40.102 1.00 66.44 205 SER A O 1
ATOM 1585 N N . ASP A 1 206 ? 56.318 2.365 -40.416 1.00 76.62 206 ASP A N 1
ATOM 1586 C CA . ASP A 1 206 ? 55.918 2.455 -39.009 1.00 76.62 206 ASP A CA 1
ATOM 1587 C C . ASP A 1 206 ? 54.494 1.892 -38.789 1.00 76.62 206 ASP A C 1
ATOM 1589 O O . ASP A 1 206 ? 53.539 2.670 -38.687 1.00 76.62 206 ASP A O 1
ATOM 1593 N N . PRO A 1 207 ? 54.317 0.558 -38.779 1.00 83.94 207 PRO A N 1
ATOM 1594 C CA . PRO A 1 207 ? 53.001 -0.069 -38.658 1.00 83.94 207 PRO A CA 1
ATOM 1595 C C . PRO A 1 207 ? 52.331 0.250 -37.310 1.00 83.94 207 PRO A C 1
ATOM 1597 O O . PRO A 1 207 ? 52.970 0.346 -36.259 1.00 83.94 207 PRO A O 1
ATOM 1600 N N . LEU A 1 208 ? 51.006 0.420 -37.337 1.00 85.88 208 LEU A N 1
ATOM 1601 C CA . LEU A 1 208 ? 50.184 0.679 -36.149 1.00 85.88 208 LEU A CA 1
ATOM 1602 C C . LEU A 1 208 ? 49.740 -0.613 -35.447 1.00 85.88 208 LEU A C 1
ATOM 1604 O O . LEU A 1 208 ? 49.309 -0.547 -34.292 1.00 85.88 208 LEU A O 1
ATOM 1608 N N . PHE A 1 209 ? 49.849 -1.763 -36.118 1.00 88.31 209 PHE A N 1
ATOM 1609 C CA . PHE A 1 209 ? 49.507 -3.078 -35.585 1.00 88.31 209 PHE A CA 1
ATOM 1610 C C . PHE A 1 209 ? 50.547 -4.131 -36.008 1.00 88.31 209 PHE A C 1
ATOM 1612 O O . PHE A 1 209 ? 50.771 -4.328 -37.197 1.00 88.31 209 PHE A O 1
ATOM 1619 N N . GLU A 1 210 ? 51.155 -4.829 -35.042 1.00 85.31 210 GLU A N 1
ATOM 1620 C CA . GLU A 1 210 ? 52.072 -5.962 -35.288 1.00 85.31 210 GLU A CA 1
ATOM 1621 C C . GLU A 1 210 ? 51.696 -7.162 -34.398 1.00 85.31 210 GLU A C 1
ATOM 1623 O O . GLU A 1 210 ? 51.011 -8.078 -34.844 1.00 85.31 210 GLU A O 1
ATOM 1628 N N . ASP A 1 211 ? 52.085 -7.119 -33.118 1.00 83.69 211 ASP A N 1
ATOM 1629 C CA . ASP A 1 211 ? 51.681 -8.050 -32.046 1.00 83.69 211 ASP A CA 1
ATOM 1630 C C . ASP A 1 211 ? 50.768 -7.313 -31.042 1.00 83.69 211 ASP A C 1
ATOM 1632 O O . ASP A 1 211 ? 50.980 -7.307 -29.827 1.00 83.69 211 ASP A O 1
ATOM 1636 N N . GLY A 1 212 ? 49.803 -6.569 -31.594 1.00 88.62 212 GLY A N 1
ATOM 1637 C CA . GLY A 1 212 ? 48.928 -5.635 -30.884 1.00 88.62 212 GLY A CA 1
ATOM 1638 C C . GLY A 1 212 ? 49.056 -4.188 -31.349 1.00 88.62 212 GLY A C 1
ATOM 1639 O O . GLY A 1 212 ? 49.868 -3.853 -32.215 1.00 88.62 212 GLY A O 1
ATOM 1640 N N . TRP A 1 213 ? 48.225 -3.318 -30.775 1.00 91.06 213 TRP A N 1
ATOM 1641 C CA . TRP A 1 213 ? 48.184 -1.906 -31.137 1.00 91.06 213 TRP A CA 1
ATOM 1642 C C . TRP A 1 213 ? 49.399 -1.141 -30.615 1.00 91.06 213 TRP A C 1
ATOM 1644 O O . TRP A 1 213 ? 49.669 -1.089 -29.410 1.00 91.06 213 TRP A O 1
ATOM 1654 N N . LYS A 1 214 ? 50.104 -0.463 -31.523 1.00 87.50 214 LYS A N 1
ATOM 1655 C CA . LYS A 1 214 ? 51.232 0.397 -31.172 1.00 87.50 214 LYS A CA 1
ATOM 1656 C C . LYS A 1 214 ? 50.767 1.542 -30.264 1.00 87.50 214 LYS A C 1
ATOM 1658 O O . LYS A 1 214 ? 49.838 2.282 -30.589 1.00 87.50 214 LYS A O 1
ATOM 1663 N N . GLY A 1 215 ? 51.446 1.706 -29.129 1.00 84.56 215 GLY A N 1
ATOM 1664 C CA . GLY A 1 215 ? 51.141 2.748 -28.144 1.00 84.56 215 GLY A CA 1
ATOM 1665 C C . GLY A 1 215 ? 50.031 2.394 -27.151 1.00 84.56 215 GLY A C 1
ATOM 1666 O O . GLY A 1 215 ? 49.722 3.227 -26.304 1.00 84.56 215 GLY A O 1
ATOM 1667 N N . TRP A 1 216 ? 49.466 1.180 -27.202 1.00 88.38 216 TRP A N 1
ATOM 1668 C CA . TRP A 1 216 ? 48.541 0.716 -26.169 1.00 88.38 216 TRP A CA 1
ATOM 1669 C C . TRP A 1 216 ? 49.252 0.623 -24.797 1.00 88.38 216 TRP A C 1
ATOM 1671 O O . TRP A 1 216 ? 50.305 -0.023 -24.699 1.00 88.38 216 TRP A O 1
ATOM 1681 N N . PRO A 1 217 ? 48.721 1.238 -23.723 1.00 87.06 217 PRO A N 1
ATOM 1682 C CA . PRO A 1 217 ? 49.380 1.263 -22.415 1.00 87.06 217 PRO A CA 1
ATOM 1683 C C . PRO A 1 217 ? 49.398 -0.119 -21.741 1.00 87.06 217 PRO A C 1
ATOM 1685 O O . PRO A 1 217 ? 48.392 -0.828 -21.693 1.00 87.06 217 PRO A O 1
ATOM 1688 N N . ARG A 1 218 ? 50.552 -0.504 -21.171 1.00 78.38 218 ARG A N 1
ATOM 1689 C CA . ARG A 1 218 ? 50.774 -1.845 -20.581 1.00 78.38 218 ARG A CA 1
ATOM 1690 C C . ARG A 1 218 ? 49.903 -2.141 -19.362 1.00 78.38 218 ARG A C 1
ATOM 1692 O O . ARG A 1 218 ? 49.544 -3.292 -19.142 1.00 78.38 218 ARG A O 1
ATOM 1699 N N . ASP A 1 219 ? 49.606 -1.129 -18.560 1.00 82.88 219 ASP A N 1
ATOM 1700 C CA . ASP A 1 219 ? 48.760 -1.227 -17.368 1.00 82.88 219 ASP A CA 1
ATOM 1701 C C . ASP A 1 219 ? 47.298 -0.845 -17.645 1.00 82.88 219 ASP A C 1
ATOM 1703 O O . ASP A 1 219 ? 46.474 -0.893 -16.731 1.00 82.88 219 ASP A O 1
ATOM 1707 N N . ALA A 1 220 ? 46.977 -0.484 -18.897 1.00 85.44 220 ALA A N 1
ATOM 1708 C CA . ALA A 1 220 ? 45.663 -0.020 -19.328 1.00 85.44 220 ALA A CA 1
ATOM 1709 C C . ALA A 1 220 ? 45.077 1.069 -18.408 1.00 85.44 220 ALA A C 1
ATOM 1711 O O . ALA A 1 220 ? 43.871 1.084 -18.147 1.00 85.44 220 ALA A O 1
ATOM 1712 N N . ASN A 1 221 ? 45.922 1.957 -17.868 1.00 84.81 221 ASN A N 1
ATOM 1713 C CA . ASN A 1 221 ? 45.437 3.049 -17.035 1.00 84.81 221 ASN A CA 1
ATOM 1714 C C . ASN A 1 221 ? 44.507 3.975 -17.840 1.00 84.81 221 ASN A C 1
ATOM 1716 O O . ASN A 1 221 ? 44.666 4.161 -19.046 1.00 84.81 221 ASN A O 1
ATOM 1720 N N . GLN A 1 222 ? 43.494 4.515 -17.163 1.00 82.00 222 GLN A N 1
ATOM 1721 C CA . GLN A 1 222 ? 42.368 5.176 -17.818 1.00 82.00 222 GLN A CA 1
ATOM 1722 C C . GLN A 1 222 ? 42.791 6.392 -18.657 1.00 82.00 222 GLN A C 1
ATOM 1724 O O . GLN A 1 222 ? 42.328 6.527 -19.787 1.00 82.00 222 GLN A O 1
ATOM 1729 N N . ASP A 1 223 ? 43.670 7.255 -18.140 1.00 81.69 223 ASP A N 1
ATOM 1730 C CA . ASP A 1 223 ? 44.074 8.485 -18.833 1.00 81.69 223 ASP A CA 1
ATOM 1731 C C . ASP A 1 223 ? 44.891 8.193 -20.104 1.00 81.69 223 ASP A C 1
ATOM 1733 O O . ASP A 1 223 ? 44.618 8.785 -21.154 1.00 81.69 223 ASP A O 1
ATOM 1737 N N . ASP A 1 224 ? 45.828 7.240 -20.050 1.00 85.12 224 ASP A N 1
ATOM 1738 C CA . ASP A 1 224 ? 46.641 6.862 -21.211 1.00 85.12 224 ASP A CA 1
ATOM 1739 C C . ASP A 1 224 ? 45.809 6.125 -22.270 1.00 85.12 224 ASP A C 1
ATOM 1741 O O . ASP A 1 224 ? 45.957 6.392 -23.466 1.00 85.12 224 ASP A O 1
ATOM 1745 N N . VAL A 1 225 ? 44.887 5.241 -21.852 1.00 86.31 225 VAL A N 1
ATOM 1746 C CA . VAL A 1 225 ? 43.959 4.561 -22.776 1.00 86.31 225 VAL A CA 1
ATOM 1747 C C . VAL A 1 225 ? 43.085 5.584 -23.489 1.00 86.31 225 VAL A C 1
ATOM 1749 O O . VAL A 1 225 ? 42.899 5.484 -24.698 1.00 86.31 225 VAL A O 1
ATOM 1752 N N . LEU A 1 226 ? 42.564 6.581 -22.771 1.00 84.81 226 LEU A N 1
ATOM 1753 C CA . LEU A 1 226 ? 41.732 7.625 -23.365 1.00 84.81 226 LEU A CA 1
ATOM 1754 C C . LEU A 1 226 ? 42.507 8.497 -24.351 1.00 84.81 226 LEU A C 1
ATOM 1756 O O . LEU A 1 226 ? 41.966 8.824 -25.406 1.00 84.81 226 LEU A O 1
ATOM 1760 N N . SER A 1 227 ? 43.756 8.854 -24.035 1.00 83.94 227 SER A N 1
ATOM 1761 C CA . SER A 1 227 ? 44.611 9.605 -24.961 1.00 83.94 227 SER A CA 1
ATOM 1762 C C . SER A 1 227 ? 44.859 8.807 -26.240 1.00 83.94 227 SER A C 1
ATOM 1764 O O . SER A 1 227 ? 44.634 9.314 -27.336 1.00 83.94 227 SER A O 1
ATOM 1766 N N . TRP A 1 228 ? 45.242 7.535 -26.102 1.00 88.69 228 TRP A N 1
ATOM 1767 C CA . TRP A 1 228 ? 45.467 6.649 -27.241 1.00 88.69 228 TRP A CA 1
ATOM 1768 C C . TRP A 1 228 ? 44.192 6.442 -28.072 1.00 88.69 228 TRP A C 1
ATOM 1770 O O . TRP A 1 228 ? 44.223 6.528 -29.300 1.00 88.69 228 TRP A O 1
ATOM 1780 N N . PHE A 1 229 ? 43.053 6.208 -27.414 1.00 85.69 229 PHE A N 1
ATOM 1781 C CA . PHE A 1 229 ? 41.774 5.948 -28.072 1.00 85.69 229 PHE A CA 1
ATOM 1782 C C . PHE A 1 229 ? 41.260 7.174 -28.834 1.00 85.69 229 PHE A C 1
ATOM 1784 O O . PHE A 1 229 ? 40.707 7.020 -29.926 1.00 85.69 229 PHE A O 1
ATOM 1791 N N . ALA A 1 230 ? 41.457 8.380 -28.291 1.00 79.50 230 ALA A N 1
ATOM 1792 C CA . ALA A 1 230 ? 41.131 9.630 -28.970 1.00 79.50 230 ALA A CA 1
ATOM 1793 C C . ALA A 1 230 ? 41.972 9.807 -30.245 1.00 79.50 230 ALA A C 1
ATOM 1795 O O . ALA A 1 230 ? 41.402 9.976 -31.323 1.00 79.50 230 ALA A O 1
ATOM 1796 N N . ASP A 1 231 ? 43.298 9.661 -30.146 1.00 82.56 231 ASP A N 1
ATOM 1797 C CA . ASP A 1 231 ? 44.210 9.784 -31.290 1.00 82.56 231 ASP A CA 1
ATOM 1798 C C . ASP A 1 231 ? 43.913 8.741 -32.379 1.00 82.56 231 ASP A C 1
ATOM 1800 O O . ASP A 1 231 ? 43.909 9.045 -33.575 1.00 82.56 231 ASP A O 1
ATOM 1804 N N . PHE A 1 232 ? 43.653 7.494 -31.976 1.00 84.75 232 PHE A N 1
ATOM 1805 C CA . PHE A 1 232 ? 43.304 6.411 -32.894 1.00 84.75 232 PHE A CA 1
ATOM 1806 C C . PHE A 1 232 ? 41.988 6.690 -33.625 1.00 84.75 232 PHE A C 1
ATOM 1808 O O . PHE A 1 232 ? 41.902 6.569 -34.848 1.00 84.75 232 PHE A O 1
ATOM 1815 N N . SER A 1 233 ? 40.967 7.100 -32.880 1.00 80.19 233 SER A N 1
ATOM 1816 C CA . SER A 1 233 ? 39.649 7.391 -33.433 1.00 80.19 233 SER A CA 1
ATOM 1817 C C . SER A 1 233 ? 39.665 8.604 -34.370 1.00 80.19 233 SER A C 1
ATOM 1819 O O . SER A 1 233 ? 38.942 8.599 -35.364 1.00 80.19 233 SER A O 1
ATOM 1821 N N . ASP A 1 234 ? 40.511 9.608 -34.117 1.00 77.38 234 ASP A N 1
ATOM 1822 C CA . ASP A 1 234 ? 40.707 10.745 -35.026 1.00 77.38 234 ASP A CA 1
ATOM 1823 C C . ASP A 1 234 ? 41.359 10.314 -36.352 1.00 77.38 234 ASP A C 1
ATOM 1825 O O . ASP A 1 234 ? 40.911 10.730 -37.424 1.00 77.38 234 ASP A O 1
ATOM 1829 N N . LYS A 1 235 ? 42.365 9.424 -36.313 1.00 80.75 235 LYS A N 1
ATOM 1830 C CA . LYS A 1 235 ? 42.965 8.832 -37.528 1.00 80.75 235 LYS A CA 1
ATOM 1831 C C . LYS A 1 235 ? 41.936 8.036 -38.331 1.00 80.75 235 LYS A C 1
ATOM 1833 O O . LYS A 1 235 ? 41.875 8.154 -39.554 1.00 80.75 235 LYS A O 1
ATOM 1838 N N . LEU A 1 236 ? 41.107 7.260 -37.638 1.00 78.94 236 LEU A N 1
ATOM 1839 C CA . LEU A 1 236 ? 40.057 6.454 -38.250 1.00 78.94 236 LEU A CA 1
ATOM 1840 C C . LEU A 1 236 ? 38.949 7.323 -38.867 1.00 78.94 236 LEU A C 1
ATOM 1842 O O . LEU A 1 236 ? 38.502 7.060 -39.982 1.00 78.94 236 LEU A O 1
ATOM 1846 N N . ALA A 1 237 ? 38.546 8.398 -38.185 1.00 73.56 237 ALA A N 1
ATOM 1847 C CA . ALA A 1 237 ? 37.591 9.372 -38.707 1.00 73.56 237 ALA A CA 1
ATOM 1848 C C . ALA A 1 237 ? 38.135 10.109 -39.945 1.00 73.56 237 ALA A C 1
ATOM 1850 O O . ALA A 1 237 ? 37.394 10.332 -40.904 1.00 73.56 237 ALA A O 1
ATOM 1851 N N . ALA A 1 238 ? 39.430 10.446 -39.964 1.00 76.31 238 ALA A N 1
ATOM 1852 C CA . ALA A 1 238 ? 40.083 11.050 -41.125 1.00 76.31 238 ALA A CA 1
ATOM 1853 C C . ALA A 1 238 ? 40.122 10.097 -42.333 1.00 76.31 238 ALA A C 1
ATOM 1855 O O . ALA A 1 238 ? 39.818 10.515 -43.451 1.00 76.31 238 ALA A O 1
ATOM 1856 N N . PHE A 1 239 ? 40.427 8.814 -42.110 1.00 75.88 239 PHE A N 1
ATOM 1857 C CA . PHE A 1 239 ? 40.359 7.781 -43.148 1.00 75.88 239 PHE A CA 1
ATOM 1858 C C . PHE A 1 239 ? 38.936 7.592 -43.688 1.00 75.88 239 PHE A C 1
ATOM 1860 O O . PHE A 1 239 ? 38.723 7.547 -44.898 1.00 75.88 239 PHE A O 1
ATOM 1867 N N . ALA A 1 240 ? 37.941 7.551 -42.801 1.00 67.06 240 ALA A N 1
ATOM 1868 C CA . ALA A 1 240 ? 36.542 7.479 -43.203 1.00 67.06 240 ALA A CA 1
ATOM 1869 C C . ALA A 1 240 ? 36.122 8.662 -44.096 1.00 67.06 240 ALA A C 1
ATOM 1871 O O . ALA A 1 240 ? 35.281 8.501 -44.975 1.00 67.06 240 ALA A O 1
ATOM 1872 N N . GLY A 1 241 ? 36.715 9.844 -43.897 1.00 64.38 241 GLY A N 1
ATOM 1873 C CA . GLY A 1 241 ? 36.478 11.018 -44.737 1.00 64.38 241 GLY A CA 1
ATOM 1874 C C . GLY A 1 241 ? 37.093 10.938 -46.141 1.00 64.38 241 GLY A C 1
ATOM 1875 O O . GLY A 1 241 ? 36.587 11.603 -47.044 1.00 64.38 241 GLY A O 1
ATOM 1876 N N . SER A 1 242 ? 38.157 10.150 -46.342 1.00 66.00 242 SER A N 1
ATOM 1877 C CA . SER A 1 242 ? 38.879 10.040 -47.621 1.00 66.00 242 SER A CA 1
ATOM 1878 C C . SER A 1 242 ? 38.439 8.852 -48.488 1.00 66.00 242 SER A C 1
ATOM 1880 O O . SER A 1 242 ? 38.591 8.902 -49.710 1.00 66.00 242 SER A O 1
ATOM 1882 N N . HIS A 1 243 ? 37.852 7.807 -47.897 1.00 62.75 243 HIS A N 1
ATOM 1883 C CA . HIS A 1 243 ? 37.323 6.636 -48.605 1.00 62.75 243 HIS A CA 1
ATOM 1884 C C . HIS A 1 243 ? 35.909 6.923 -49.163 1.00 62.75 243 HIS A C 1
ATOM 1886 O O . HIS A 1 243 ? 34.886 6.557 -48.588 1.00 62.75 243 HIS A O 1
ATOM 1892 N N . GLY A 1 244 ? 35.848 7.680 -50.263 1.00 55.97 244 GLY A N 1
ATOM 1893 C CA . GLY A 1 244 ? 34.605 8.176 -50.863 1.00 55.97 244 GLY A CA 1
ATOM 1894 C C . GLY A 1 244 ? 33.745 7.102 -51.545 1.00 55.97 244 GLY A C 1
ATOM 1895 O O . GLY A 1 244 ? 34.153 6.546 -52.561 1.00 55.97 244 GLY A O 1
ATOM 1896 N N . SER A 1 245 ? 32.532 6.881 -51.015 1.00 48.66 245 SER A N 1
ATOM 1897 C CA . SER A 1 245 ? 31.302 6.435 -51.724 1.00 48.66 245 SER A CA 1
ATOM 1898 C C . SER A 1 245 ? 30.036 6.471 -50.841 1.00 48.66 245 SER A C 1
ATOM 1900 O O . SER A 1 245 ? 28.928 6.420 -51.365 1.00 48.66 245 SER A O 1
ATOM 1902 N N . ILE A 1 246 ? 30.156 6.652 -49.521 1.00 51.03 246 ILE A N 1
ATOM 1903 C CA . ILE A 1 246 ? 29.014 6.897 -48.620 1.00 51.03 246 ILE A CA 1
ATOM 1904 C C . ILE A 1 246 ? 28.873 8.418 -48.419 1.00 51.03 246 ILE A C 1
ATOM 1906 O O . ILE A 1 246 ? 29.904 9.083 -48.307 1.00 51.03 246 ILE A O 1
ATOM 1910 N N . PRO A 1 247 ? 27.664 9.021 -48.367 1.00 47.72 247 PRO A N 1
ATOM 1911 C CA . PRO A 1 247 ? 27.499 10.460 -48.156 1.00 47.72 247 PRO A CA 1
ATOM 1912 C C . PRO A 1 247 ? 28.006 10.885 -46.763 1.00 47.72 247 PRO A C 1
ATOM 1914 O O . PRO A 1 247 ? 27.243 11.054 -45.813 1.00 47.72 247 PRO A O 1
ATOM 1917 N N . THR A 1 248 ? 29.310 11.126 -46.641 1.00 46.19 248 THR A N 1
ATOM 1918 C CA . THR A 1 248 ? 30.024 11.607 -45.442 1.00 46.19 248 THR A CA 1
ATOM 1919 C C . THR A 1 248 ? 29.578 13.004 -44.982 1.00 46.19 248 THR A C 1
ATOM 1921 O O . THR A 1 248 ? 30.055 13.525 -43.972 1.00 46.19 248 THR A O 1
ATOM 1924 N N . HIS A 1 249 ? 28.613 13.612 -45.678 1.00 45.41 249 HIS A N 1
ATOM 1925 C CA . HIS A 1 249 ? 28.000 14.887 -45.322 1.00 45.41 249 HIS A CA 1
ATOM 1926 C C . HIS A 1 249 ? 26.797 14.786 -44.366 1.00 45.41 249 HIS A C 1
ATOM 1928 O O . HIS A 1 249 ? 26.398 15.827 -43.852 1.00 45.41 249 HIS A O 1
ATOM 1934 N N . ARG A 1 250 ? 26.218 13.600 -44.085 1.00 50.22 250 ARG A N 1
ATOM 1935 C CA . ARG A 1 250 ? 25.000 13.508 -43.240 1.00 50.22 250 ARG A CA 1
ATOM 1936 C C . ARG A 1 250 ? 25.203 13.102 -41.774 1.00 50.22 250 ARG A C 1
ATOM 1938 O O . ARG A 1 250 ? 24.407 13.524 -40.942 1.00 50.22 250 ARG A O 1
ATOM 1945 N N . HIS A 1 251 ? 26.256 12.362 -41.416 1.00 57.19 251 HIS A N 1
ATOM 1946 C CA . HIS A 1 251 ? 26.418 11.841 -40.045 1.00 57.19 251 HIS A CA 1
ATOM 1947 C C . HIS A 1 251 ? 27.863 11.952 -39.548 1.00 57.19 251 HIS A C 1
ATOM 1949 O O . HIS A 1 251 ? 28.552 10.955 -39.356 1.00 57.19 251 HIS A O 1
ATOM 1955 N N . ARG A 1 252 ? 28.360 13.176 -39.353 1.00 63.84 252 ARG A N 1
ATOM 1956 C CA . ARG A 1 252 ? 29.682 13.366 -38.747 1.00 63.84 252 ARG A CA 1
ATOM 1957 C C . ARG A 1 252 ? 29.592 13.140 -37.234 1.00 63.84 252 ARG A C 1
ATOM 1959 O O . ARG A 1 252 ? 28.913 13.891 -36.544 1.00 63.84 252 ARG A O 1
ATOM 1966 N N . ARG A 1 253 ? 30.273 12.112 -36.728 1.00 77.75 253 ARG A N 1
ATOM 1967 C CA . ARG A 1 253 ? 30.385 11.795 -35.295 1.00 77.75 253 ARG A CA 1
ATOM 1968 C C . ARG A 1 253 ? 31.840 11.805 -34.867 1.00 77.75 253 ARG A C 1
ATOM 1970 O O . ARG A 1 253 ? 32.720 11.573 -35.693 1.00 77.75 253 ARG A O 1
ATOM 1977 N N . ARG A 1 254 ? 32.090 12.026 -33.579 1.00 75.12 254 ARG A N 1
ATOM 1978 C CA . ARG A 1 254 ? 33.438 11.959 -33.002 1.00 75.12 254 ARG A CA 1
ATOM 1979 C C . ARG A 1 254 ? 33.411 11.253 -31.643 1.00 75.12 254 ARG A C 1
ATOM 1981 O O . ARG A 1 254 ? 32.406 11.374 -30.936 1.00 75.12 254 ARG A O 1
ATOM 1988 N N . PRO A 1 255 ? 34.465 10.510 -31.262 1.00 76.81 255 PRO A N 1
ATOM 1989 C CA . PRO A 1 255 ? 34.681 10.133 -29.866 1.00 76.81 255 PRO A CA 1
ATOM 1990 C C . PRO A 1 255 ? 34.785 11.370 -28.960 1.00 76.81 255 PRO A C 1
ATOM 1992 O O . PRO A 1 255 ? 35.347 12.402 -29.324 1.00 76.81 255 PRO A O 1
ATOM 1995 N N . LEU A 1 256 ? 34.305 11.229 -27.738 1.00 77.38 256 LEU A N 1
ATOM 1996 C CA . LEU A 1 256 ? 34.417 12.189 -26.658 1.00 77.38 256 LEU A CA 1
ATOM 1997 C C . LEU A 1 256 ? 34.912 11.447 -25.416 1.00 77.38 256 LEU A C 1
ATOM 1999 O O . LEU A 1 256 ? 34.324 10.444 -25.019 1.00 77.38 256 LEU A O 1
ATOM 2003 N N . ALA A 1 257 ? 35.974 11.956 -24.795 1.00 71.94 257 ALA A N 1
ATOM 2004 C CA . ALA A 1 257 ? 36.567 11.417 -23.573 1.00 71.94 257 ALA A CA 1
ATOM 2005 C C . ALA A 1 257 ? 36.482 12.460 -22.448 1.00 71.94 257 ALA A C 1
ATOM 2007 O O . ALA A 1 257 ? 37.149 13.497 -22.522 1.00 71.94 257 ALA A O 1
ATOM 2008 N N . GLN A 1 258 ? 35.665 12.210 -21.416 1.00 69.88 258 GLN A N 1
ATOM 2009 C CA . GLN A 1 258 ? 35.428 13.153 -20.305 1.00 69.88 258 GLN A CA 1
ATOM 2010 C C . GLN A 1 258 ? 35.357 12.478 -18.918 1.00 69.88 258 GLN A C 1
ATOM 2012 O O . GLN A 1 258 ? 34.471 12.793 -18.119 1.00 69.88 258 GLN A O 1
ATOM 2017 N N . PRO A 1 259 ? 36.341 11.639 -18.544 1.00 66.06 259 PRO A N 1
ATOM 2018 C CA . PRO A 1 259 ? 36.281 10.800 -17.338 1.00 66.06 259 PRO A CA 1
ATOM 2019 C C . PRO A 1 259 ? 36.172 11.593 -16.026 1.00 66.06 259 PRO A C 1
ATOM 2021 O O . PRO A 1 259 ? 35.713 11.086 -15.005 1.00 66.06 259 PRO A O 1
ATOM 2024 N N . ASN A 1 260 ? 36.586 12.864 -16.035 1.00 68.38 260 ASN A N 1
ATOM 2025 C CA . ASN A 1 260 ? 36.706 13.691 -14.837 1.00 68.38 260 ASN A CA 1
ATOM 2026 C C . ASN A 1 260 ? 35.608 14.754 -14.689 1.00 68.38 260 ASN A C 1
ATOM 2028 O O . ASN A 1 260 ? 35.551 15.400 -13.639 1.00 68.38 260 ASN A O 1
ATOM 2032 N N . LYS A 1 261 ? 34.716 14.919 -15.676 1.00 75.12 261 LYS A N 1
ATOM 2033 C CA . LYS A 1 261 ? 33.669 15.955 -15.670 1.00 75.12 261 LYS A CA 1
ATOM 2034 C C . LYS A 1 261 ? 32.272 15.321 -15.713 1.00 75.12 261 LYS A C 1
ATOM 2036 O O . LYS A 1 261 ? 32.045 14.432 -16.527 1.00 75.12 261 LYS A O 1
ATOM 2041 N N . PRO A 1 262 ? 31.332 15.748 -14.852 1.00 79.62 262 PRO A N 1
ATOM 2042 C CA . PRO A 1 262 ? 29.946 15.313 -14.966 1.00 79.62 262 PRO A CA 1
ATOM 2043 C C . PRO A 1 262 ? 29.313 15.785 -16.281 1.00 79.62 262 PRO A C 1
ATOM 2045 O O . PRO A 1 262 ? 29.490 16.942 -16.668 1.00 79.62 262 PRO A O 1
ATOM 2048 N N . ILE A 1 263 ? 28.555 14.907 -16.938 1.00 82.12 263 ILE A N 1
ATOM 2049 C CA . ILE A 1 263 ? 27.751 15.253 -18.118 1.00 82.12 263 ILE A CA 1
ATOM 2050 C C . ILE A 1 263 ? 26.420 15.862 -17.667 1.00 82.12 263 ILE A C 1
ATOM 2052 O O . ILE A 1 263 ? 25.797 15.389 -16.713 1.00 82.12 263 ILE A O 1
ATOM 2056 N N . GLN A 1 264 ? 25.994 16.930 -18.346 1.00 78.69 264 GLN A N 1
ATOM 2057 C CA . GLN A 1 264 ? 24.762 17.652 -18.025 1.00 78.69 264 GLN A CA 1
ATOM 2058 C C . GLN A 1 264 ? 23.517 16.872 -18.476 1.00 78.69 264 GLN A C 1
ATOM 2060 O O . GLN A 1 264 ? 23.573 16.116 -19.444 1.00 78.69 264 GLN A O 1
ATOM 2065 N N . GLY A 1 265 ? 22.387 17.069 -17.790 1.00 71.12 265 GLY A N 1
ATOM 2066 C CA . GLY A 1 265 ? 21.102 16.454 -18.159 1.00 71.12 265 GLY A CA 1
ATOM 2067 C C . GLY A 1 265 ? 20.696 15.212 -17.370 1.00 71.12 265 GLY A C 1
ATOM 2068 O O . GLY A 1 265 ? 19.698 14.592 -17.709 1.00 71.12 265 GLY A O 1
ATOM 2069 N N . SER A 1 266 ? 21.457 14.849 -16.335 1.00 69.94 266 SER A N 1
ATOM 2070 C CA . SER A 1 266 ? 21.135 13.760 -15.402 1.00 69.94 266 SER A CA 1
ATOM 2071 C C . SER A 1 266 ? 20.825 14.334 -14.019 1.00 69.94 266 SER A C 1
ATOM 2073 O O . SER A 1 266 ? 21.476 15.285 -13.581 1.00 69.94 266 SER A O 1
ATOM 2075 N N . THR A 1 267 ? 19.880 13.722 -13.302 1.00 63.44 267 THR A N 1
ATOM 2076 C CA . THR A 1 267 ? 19.527 14.071 -11.912 1.00 63.44 267 THR A CA 1
ATOM 2077 C C . THR A 1 267 ? 20.702 13.853 -10.946 1.00 63.44 267 THR A C 1
ATOM 2079 O O . THR A 1 267 ? 20.795 14.509 -9.911 1.00 63.44 267 THR A O 1
ATOM 2082 N N . GLY A 1 268 ? 21.629 12.945 -11.279 1.00 64.69 268 GLY A N 1
ATOM 2083 C CA . GLY A 1 268 ? 22.872 12.722 -10.534 1.00 64.69 268 GLY A CA 1
ATOM 2084 C C . GLY A 1 268 ? 24.120 13.187 -11.288 1.00 64.69 268 GLY A C 1
ATOM 2085 O O . GLY A 1 268 ? 24.181 13.116 -12.515 1.00 64.69 268 GLY A O 1
ATOM 2086 N N . GLU A 1 269 ? 25.171 13.578 -10.562 1.00 69.06 269 GLU A N 1
ATOM 2087 C CA . GLU A 1 269 ? 26.487 13.833 -11.161 1.00 69.06 269 GLU A CA 1
ATOM 2088 C C . GLU A 1 269 ? 27.103 12.517 -11.669 1.00 69.06 269 GLU A C 1
ATOM 2090 O O . GLU A 1 269 ? 27.627 11.701 -10.898 1.00 69.06 269 GLU A O 1
ATOM 2095 N N . ARG A 1 270 ? 27.014 12.287 -12.984 1.00 78.50 270 ARG A N 1
ATOM 2096 C CA . ARG A 1 270 ? 27.532 11.092 -13.664 1.00 78.50 270 ARG A CA 1
ATOM 2097 C C . ARG A 1 270 ? 28.654 11.483 -14.622 1.00 78.50 270 ARG A C 1
ATOM 2099 O O . ARG A 1 270 ? 28.502 12.414 -15.407 1.00 78.50 270 ARG A O 1
ATOM 2106 N N . LYS A 1 271 ? 29.775 10.768 -14.541 1.00 82.75 271 LYS A N 1
ATOM 2107 C CA . LYS A 1 271 ? 30.962 10.965 -15.383 1.00 82.75 271 LYS A CA 1
ATOM 2108 C C . LYS A 1 271 ? 31.022 9.828 -16.390 1.00 82.75 271 LYS A C 1
ATOM 2110 O O . LYS A 1 271 ? 30.926 8.681 -15.962 1.00 82.75 271 LYS A O 1
ATOM 2115 N N . LEU A 1 272 ? 31.130 10.155 -17.672 1.00 84.19 272 LEU A N 1
ATOM 2116 C CA . LEU A 1 272 ? 31.282 9.197 -18.766 1.00 84.19 272 LEU A CA 1
ATOM 2117 C C . LEU A 1 272 ? 32.772 9.052 -19.084 1.00 84.19 272 LEU A C 1
ATOM 2119 O O . LEU A 1 272 ? 33.442 10.062 -19.303 1.00 84.19 272 LEU A O 1
ATOM 2123 N N . ASP A 1 273 ? 33.276 7.824 -19.152 1.00 84.50 273 ASP A N 1
ATOM 2124 C CA . ASP A 1 273 ? 34.679 7.589 -19.501 1.00 84.50 273 ASP A CA 1
ATOM 2125 C C . ASP A 1 273 ? 34.953 7.985 -20.956 1.00 84.50 273 ASP A C 1
ATOM 2127 O O . ASP A 1 273 ? 35.806 8.833 -21.236 1.00 84.50 273 ASP A O 1
ATOM 2131 N N . VAL A 1 274 ? 34.185 7.401 -21.877 1.00 88.00 274 VAL A N 1
ATOM 2132 C CA . VAL A 1 274 ? 34.271 7.644 -23.318 1.00 88.00 274 VAL A CA 1
ATOM 2133 C C . VAL A 1 274 ? 32.902 7.458 -23.974 1.00 88.00 274 VAL A C 1
ATOM 2135 O O . VAL A 1 274 ? 32.062 6.718 -23.476 1.00 88.00 274 VAL A O 1
ATOM 2138 N N . GLY A 1 275 ? 32.643 8.101 -25.106 1.00 88.69 275 GLY A N 1
ATOM 2139 C CA . GLY A 1 275 ? 31.467 7.814 -25.927 1.00 88.69 275 GLY A CA 1
ATOM 2140 C C . GLY A 1 275 ? 31.504 8.518 -27.276 1.00 88.69 275 GLY A C 1
ATOM 2141 O O . GLY A 1 275 ? 32.389 9.324 -27.523 1.00 88.69 275 GLY A O 1
ATOM 2142 N N . PHE A 1 276 ? 30.556 8.224 -28.160 1.00 88.50 276 PHE A N 1
ATOM 2143 C CA . PHE A 1 276 ? 30.435 8.889 -29.464 1.00 88.50 276 PHE A CA 1
ATOM 2144 C C . PHE A 1 276 ? 29.334 9.946 -29.435 1.00 88.50 276 PHE A C 1
ATOM 2146 O O . PHE A 1 276 ? 28.243 9.676 -28.931 1.00 88.50 276 PHE A O 1
ATOM 2153 N N . VAL A 1 277 ? 29.601 11.125 -30.003 1.00 86.94 277 VAL A N 1
ATOM 2154 C CA . VAL A 1 277 ? 28.665 12.263 -30.023 1.00 86.94 277 VAL A CA 1
ATOM 2155 C C . VAL A 1 277 ? 28.366 12.761 -31.435 1.00 86.94 277 VAL A C 1
ATOM 2157 O O . VAL A 1 277 ? 29.161 12.561 -32.354 1.00 86.94 277 VAL A O 1
ATOM 2160 N N . LYS A 1 278 ? 27.209 13.419 -31.600 1.00 78.00 278 LYS A N 1
ATOM 2161 C CA . LYS A 1 278 ? 26.771 14.046 -32.867 1.00 78.00 278 LYS A CA 1
ATOM 2162 C C . LYS A 1 278 ? 27.509 15.359 -33.177 1.00 78.00 278 LYS A C 1
ATOM 2164 O O . LYS A 1 278 ? 27.614 15.734 -34.339 1.00 78.00 278 LYS A O 1
ATOM 2169 N N . ASP A 1 279 ? 28.007 16.066 -32.160 1.00 74.19 279 ASP A N 1
ATOM 2170 C CA . ASP A 1 279 ? 28.689 17.355 -32.333 1.00 74.19 279 ASP A CA 1
ATOM 2171 C C . ASP A 1 279 ? 30.148 17.171 -32.779 1.00 74.19 279 ASP A C 1
ATOM 2173 O O . ASP A 1 279 ? 30.993 16.665 -32.042 1.00 74.19 279 ASP A O 1
ATOM 2177 N N . THR A 1 280 ? 30.460 17.630 -33.990 1.00 63.25 280 THR A N 1
ATOM 2178 C CA . THR A 1 280 ? 31.805 17.553 -34.579 1.00 63.25 280 THR A CA 1
ATOM 2179 C C . THR A 1 280 ? 32.818 18.526 -33.991 1.00 63.25 280 THR A C 1
ATOM 2181 O O . THR A 1 280 ? 34.017 18.367 -34.218 1.00 63.25 280 THR A O 1
ATOM 2184 N N . SER A 1 281 ? 32.344 19.553 -33.285 1.00 62.53 281 SER A N 1
ATOM 2185 C CA . SER A 1 281 ? 33.169 20.576 -32.638 1.00 62.53 281 SER A CA 1
ATOM 2186 C C . SER A 1 281 ? 33.460 20.269 -31.165 1.00 62.53 281 SER A C 1
ATOM 2188 O O . SER A 1 281 ? 34.271 20.957 -30.542 1.00 62.53 281 SER A O 1
ATOM 2190 N N . ALA A 1 282 ? 32.846 19.215 -30.613 1.00 65.94 282 ALA A N 1
ATOM 2191 C CA . ALA A 1 282 ? 33.056 18.798 -29.236 1.00 65.94 282 ALA A CA 1
ATOM 2192 C C . ALA A 1 282 ? 34.500 18.308 -29.012 1.00 65.94 282 ALA A C 1
ATOM 2194 O O . ALA A 1 282 ? 34.994 17.418 -29.705 1.00 65.94 282 ALA A O 1
ATOM 2195 N N . GLY A 1 283 ? 35.180 18.899 -28.027 1.00 65.06 283 GLY A N 1
ATOM 2196 C CA . GLY A 1 283 ? 36.515 18.516 -27.569 1.00 65.06 283 GLY A CA 1
ATOM 2197 C C . GLY A 1 283 ? 36.524 18.118 -26.090 1.00 65.06 283 GLY A C 1
ATOM 2198 O O . GLY A 1 283 ? 35.496 18.135 -25.413 1.00 65.06 283 GLY A O 1
ATOM 2199 N N . LYS A 1 284 ? 37.713 17.810 -25.554 1.00 63.06 284 LYS A N 1
ATOM 2200 C CA . LYS A 1 284 ? 37.920 17.357 -24.159 1.00 63.06 284 LYS A CA 1
ATOM 2201 C C . LYS A 1 284 ? 37.310 18.302 -23.107 1.00 63.06 284 LYS A C 1
ATOM 2203 O O . LYS A 1 284 ? 36.879 17.855 -22.044 1.00 63.06 284 LYS A O 1
ATOM 2208 N N . ASP A 1 285 ? 37.206 19.594 -23.420 1.00 64.50 285 ASP A N 1
ATOM 2209 C CA . ASP A 1 285 ? 36.668 20.625 -22.528 1.00 64.50 285 ASP A CA 1
ATOM 2210 C C . ASP A 1 285 ? 35.237 21.094 -22.835 1.00 64.50 285 ASP A C 1
ATOM 2212 O O . ASP A 1 285 ? 34.695 21.897 -22.071 1.00 64.50 285 ASP A O 1
ATOM 2216 N N . SER A 1 286 ? 34.598 20.580 -23.889 1.00 69.69 286 SER A N 1
ATOM 2217 C CA . SER A 1 286 ? 33.241 20.980 -24.277 1.00 69.69 286 SER A CA 1
ATOM 2218 C C . SER A 1 286 ? 32.207 20.545 -23.239 1.00 69.69 286 SER A C 1
ATOM 2220 O O . SER A 1 286 ? 32.221 19.411 -22.765 1.00 69.69 286 SER A O 1
ATOM 2222 N N . ARG A 1 287 ? 31.270 21.426 -22.878 1.00 71.44 287 ARG A N 1
ATOM 2223 C CA . ARG A 1 287 ? 30.144 21.047 -22.012 1.00 71.44 287 ARG A CA 1
ATOM 2224 C C . ARG A 1 287 ? 29.171 20.197 -22.823 1.00 71.44 287 ARG A C 1
ATOM 2226 O O . ARG A 1 287 ? 28.484 20.735 -23.683 1.00 71.44 287 ARG A O 1
ATOM 2233 N N . CYS A 1 288 ? 29.144 18.895 -22.558 1.00 76.94 288 CYS A N 1
ATOM 2234 C CA . CYS A 1 288 ? 28.274 17.958 -23.261 1.00 76.94 288 CYS A CA 1
ATOM 2235 C C . CYS A 1 288 ? 27.044 17.609 -22.418 1.00 76.94 288 CYS A C 1
ATOM 2237 O O . CYS A 1 288 ? 27.097 17.592 -21.182 1.00 76.94 288 CYS A O 1
ATOM 2239 N N . HIS A 1 289 ? 25.940 17.330 -23.105 1.00 85.62 289 HIS A N 1
ATOM 2240 C CA . HIS A 1 289 ? 24.672 16.912 -22.511 1.00 85.62 289 HIS A CA 1
ATOM 2241 C C . HIS A 1 289 ? 24.378 15.446 -22.863 1.00 85.62 289 HIS A C 1
ATOM 2243 O O . HIS A 1 289 ? 24.745 14.991 -23.946 1.00 85.62 289 HIS A O 1
ATOM 2249 N N . TRP A 1 290 ? 23.685 14.701 -21.996 1.00 88.06 290 TRP A N 1
ATOM 2250 C CA . TRP A 1 290 ? 23.346 13.288 -22.250 1.00 88.06 290 TRP A CA 1
ATOM 2251 C C . TRP A 1 290 ? 22.553 13.075 -23.548 1.00 88.06 290 TRP A C 1
ATOM 2253 O O . TRP A 1 290 ? 22.723 12.053 -24.205 1.00 88.06 290 TRP A O 1
ATOM 2263 N N . SER A 1 291 ? 21.778 14.072 -23.985 1.00 86.94 291 SER A N 1
ATOM 2264 C CA . SER A 1 291 ? 21.068 14.053 -25.276 1.00 86.94 291 SER A CA 1
ATOM 2265 C C . SER A 1 291 ? 21.998 14.026 -26.497 1.00 86.94 291 SER A C 1
ATOM 2267 O O . SER A 1 291 ? 21.563 13.642 -27.579 1.00 86.94 291 SER A O 1
ATOM 2269 N N . GLN A 1 292 ? 23.276 14.383 -26.341 1.00 87.75 292 GLN A N 1
ATOM 2270 C CA . GLN A 1 292 ? 24.280 14.375 -27.411 1.00 87.75 292 GLN A CA 1
ATOM 2271 C C . GLN A 1 292 ? 25.103 13.077 -27.458 1.00 87.75 292 GLN A C 1
ATOM 2273 O O . GLN A 1 292 ? 25.793 12.844 -28.454 1.00 87.75 292 GLN A O 1
ATOM 2278 N N . ILE A 1 293 ? 25.047 12.245 -26.409 1.00 90.06 293 ILE A N 1
ATOM 2279 C CA . ILE A 1 293 ? 25.770 10.969 -26.329 1.00 90.06 293 ILE A CA 1
ATOM 2280 C C . ILE A 1 293 ? 24.984 9.897 -27.090 1.00 90.06 293 ILE A C 1
ATOM 2282 O O . ILE A 1 293 ? 23.862 9.567 -26.725 1.00 90.06 293 ILE A O 1
ATOM 2286 N N . LEU A 1 294 ? 25.571 9.344 -28.149 1.00 91.81 294 LEU A N 1
ATOM 2287 C CA . LEU A 1 294 ? 24.932 8.340 -29.007 1.00 91.81 294 LEU A CA 1
ATOM 2288 C C . LEU A 1 294 ? 25.302 6.906 -28.606 1.00 91.81 294 LEU A C 1
ATOM 2290 O O . LEU A 1 294 ? 24.447 6.025 -28.597 1.00 91.81 294 LEU A O 1
ATOM 2294 N N . VAL A 1 295 ? 26.577 6.677 -28.281 1.00 94.44 295 VAL A N 1
ATOM 2295 C CA . VAL A 1 295 ? 27.116 5.359 -27.903 1.00 94.44 295 VAL A CA 1
ATOM 2296 C C . VAL A 1 295 ? 28.042 5.544 -26.698 1.00 94.44 295 VAL A C 1
ATOM 2298 O O . VAL A 1 295 ? 29.159 6.034 -26.885 1.00 94.44 295 VAL A O 1
ATOM 2301 N N . PRO A 1 296 ? 27.610 5.217 -25.468 1.00 94.75 296 PRO A N 1
ATOM 2302 C CA . PRO A 1 296 ? 28.465 5.292 -24.288 1.00 94.75 296 PRO A CA 1
ATOM 2303 C C . PRO A 1 296 ? 29.469 4.132 -24.229 1.00 94.75 296 PRO A C 1
ATOM 2305 O O . PRO A 1 296 ? 29.198 3.018 -24.687 1.00 94.75 296 PRO A O 1
ATOM 2308 N N . GLY A 1 297 ? 30.619 4.390 -23.614 1.00 93.50 297 GLY A N 1
ATOM 2309 C CA . GLY A 1 297 ? 31.666 3.415 -23.360 1.0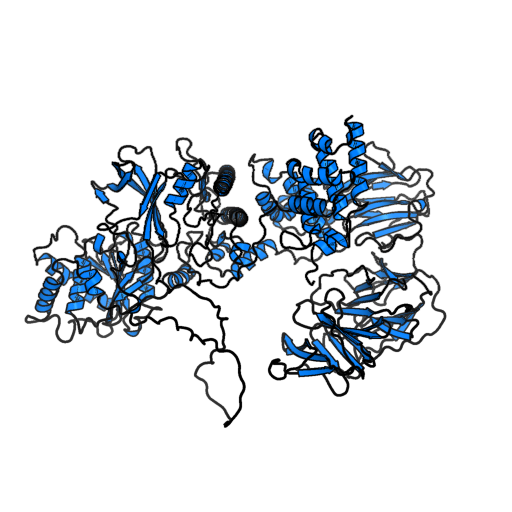0 93.50 297 GLY A CA 1
ATOM 2310 C C . GLY A 1 297 ? 32.211 3.497 -21.934 1.00 93.50 297 GLY A C 1
ATOM 2311 O O . GLY A 1 297 ? 32.261 4.565 -21.326 1.00 93.50 297 GLY A O 1
ATOM 2312 N N . GLU A 1 298 ? 32.616 2.344 -21.411 1.00 93.44 298 GLU A N 1
ATOM 2313 C CA . GLU A 1 298 ? 33.148 2.171 -20.054 1.00 93.44 298 GLU A CA 1
ATOM 2314 C C . GLU A 1 298 ? 34.548 1.549 -20.112 1.00 93.44 298 GLU A C 1
ATOM 2316 O O . GLU A 1 298 ? 34.754 0.547 -20.811 1.00 93.44 298 GLU A O 1
ATOM 2321 N N . LEU A 1 299 ? 35.503 2.109 -19.362 1.00 91.06 299 LEU A N 1
ATOM 2322 C CA . LEU A 1 299 ? 36.901 1.684 -19.389 1.00 91.06 299 LEU A CA 1
ATOM 2323 C C . LEU A 1 299 ? 37.370 1.223 -18.008 1.00 91.06 299 LEU A C 1
ATOM 2325 O O . LEU A 1 299 ? 37.292 1.948 -17.022 1.00 91.06 299 LEU A O 1
ATOM 2329 N N . LYS A 1 300 ? 37.954 0.026 -17.932 1.00 90.88 300 LYS A N 1
ATOM 2330 C CA . LYS A 1 300 ? 38.598 -0.486 -16.715 1.00 90.88 300 LYS A CA 1
ATOM 2331 C C . LYS A 1 300 ? 39.998 -0.989 -17.041 1.00 90.88 300 LYS A C 1
ATOM 2333 O O . LYS A 1 300 ? 40.182 -1.742 -17.988 1.00 90.88 300 LYS A O 1
ATOM 2338 N N . SER A 1 301 ? 40.982 -0.672 -16.204 1.00 89.31 301 SER A N 1
ATOM 2339 C CA . SER A 1 301 ? 42.359 -1.154 -16.396 1.00 89.31 301 SER A CA 1
ATOM 2340 C C . SER A 1 301 ? 42.511 -2.668 -16.198 1.00 89.31 301 SER A C 1
ATOM 2342 O O . SER A 1 301 ? 43.338 -3.315 -16.833 1.00 89.31 301 SER A O 1
ATOM 2344 N N . ASN A 1 302 ? 41.689 -3.266 -15.332 1.00 88.38 302 ASN A N 1
ATOM 2345 C CA . ASN A 1 302 ? 41.764 -4.682 -14.980 1.00 88.38 302 ASN A CA 1
ATOM 2346 C C . ASN A 1 302 ? 40.820 -5.541 -15.853 1.00 88.38 302 ASN A C 1
ATOM 2348 O O . ASN A 1 302 ? 39.602 -5.383 -15.735 1.00 88.38 302 ASN A O 1
ATOM 2352 N N . PRO A 1 303 ? 41.326 -6.529 -16.622 1.00 88.88 303 PRO A N 1
ATOM 2353 C CA . PRO A 1 303 ? 40.500 -7.458 -17.402 1.00 88.88 303 PRO A CA 1
ATOM 2354 C C . PRO A 1 303 ? 39.404 -8.183 -16.605 1.00 88.88 303 PRO A C 1
ATOM 2356 O O . PRO A 1 303 ? 38.310 -8.419 -17.109 1.00 88.88 303 PRO A O 1
ATOM 2359 N N . SER A 1 304 ? 39.652 -8.500 -15.328 1.00 88.25 304 SER A N 1
ATOM 2360 C CA . SER A 1 304 ? 38.674 -9.184 -14.459 1.00 88.25 304 SER A CA 1
ATOM 2361 C C . SER A 1 304 ? 37.501 -8.299 -14.001 1.00 88.25 304 SER A C 1
ATOM 2363 O O . SER A 1 304 ? 36.611 -8.766 -13.279 1.00 88.25 304 SER A O 1
ATOM 2365 N N . ALA A 1 305 ? 37.494 -7.023 -14.401 1.00 89.44 305 ALA A N 1
ATOM 2366 C CA . ALA A 1 305 ? 36.383 -6.104 -14.188 1.00 89.44 305 ALA A CA 1
ATOM 2367 C C . ALA A 1 305 ? 35.223 -6.307 -15.184 1.00 89.44 305 ALA A C 1
ATOM 2369 O O . ALA A 1 305 ? 34.143 -5.766 -14.933 1.00 89.44 305 ALA A O 1
ATOM 2370 N N . ASP A 1 306 ? 35.401 -7.123 -16.238 1.00 89.75 306 ASP A N 1
ATOM 2371 C CA . ASP A 1 306 ? 34.342 -7.554 -17.170 1.00 89.75 306 ASP A CA 1
ATOM 2372 C C . ASP A 1 306 ? 33.357 -8.520 -16.483 1.00 89.75 306 ASP A C 1
ATOM 2374 O O . ASP A 1 306 ? 33.320 -9.725 -16.731 1.00 89.75 306 ASP A O 1
ATOM 2378 N N . LYS A 1 307 ? 32.583 -7.995 -15.531 1.00 88.62 307 LYS A N 1
ATOM 2379 C CA . LYS A 1 307 ? 31.579 -8.738 -14.767 1.00 88.62 307 LYS A CA 1
ATOM 2380 C C . LYS A 1 307 ? 30.406 -7.853 -14.365 1.00 88.62 307 LYS A C 1
ATOM 2382 O O . LYS A 1 307 ? 30.546 -6.644 -14.181 1.00 88.62 307 LYS A O 1
ATOM 2387 N N . ALA A 1 308 ? 29.270 -8.502 -14.106 1.00 81.81 308 ALA A N 1
ATOM 2388 C CA . ALA A 1 308 ? 27.990 -7.857 -13.806 1.00 81.81 308 ALA A CA 1
ATOM 2389 C C . ALA A 1 308 ? 28.033 -6.811 -12.681 1.00 81.81 308 ALA A C 1
ATOM 2391 O O . ALA A 1 308 ? 27.318 -5.823 -12.744 1.00 81.81 308 ALA A O 1
ATOM 2392 N N . SER A 1 309 ? 28.852 -7.012 -11.644 1.00 81.00 309 SER A N 1
ATOM 2393 C CA . SER A 1 309 ? 28.921 -6.106 -10.488 1.00 81.00 309 SER A CA 1
ATOM 2394 C C . SER A 1 309 ? 29.880 -4.920 -10.668 1.00 81.00 309 SER A C 1
ATOM 2396 O O . SER A 1 309 ? 30.131 -4.219 -9.691 1.00 81.00 309 SER A O 1
ATOM 2398 N N . MET A 1 310 ? 30.501 -4.770 -11.842 1.00 86.19 310 MET A N 1
ATOM 2399 C CA . MET A 1 310 ? 31.483 -3.725 -12.155 1.00 86.19 310 MET A CA 1
ATOM 2400 C C . MET A 1 310 ? 31.157 -3.095 -13.518 1.00 86.19 310 MET A C 1
ATOM 2402 O O . MET A 1 310 ? 30.135 -2.420 -13.619 1.00 86.19 310 MET A O 1
ATOM 2406 N N . ALA A 1 311 ? 31.957 -3.349 -14.564 1.00 88.38 311 ALA A N 1
ATOM 2407 C CA . ALA A 1 311 ? 31.871 -2.638 -15.843 1.00 88.38 311 ALA A CA 1
ATOM 2408 C C . ALA A 1 311 ? 30.479 -2.701 -16.496 1.00 88.38 311 ALA A C 1
ATOM 2410 O O . ALA A 1 311 ? 30.033 -1.727 -17.090 1.00 88.38 311 ALA A O 1
ATOM 2411 N N . TRP A 1 312 ? 29.757 -3.820 -16.360 1.00 91.88 312 TRP A N 1
ATOM 2412 C CA . TRP A 1 312 ? 28.440 -3.972 -16.995 1.00 91.88 312 TRP A CA 1
ATOM 2413 C C . TRP A 1 312 ? 27.388 -3.068 -16.346 1.00 91.88 312 TRP A C 1
ATOM 2415 O O . TRP A 1 312 ? 26.573 -2.471 -17.042 1.00 91.88 312 TRP A O 1
ATOM 2425 N N . LEU A 1 313 ? 27.409 -2.958 -15.011 1.00 89.19 313 LEU A N 1
ATOM 2426 C CA . LEU A 1 313 ? 26.488 -2.094 -14.272 1.00 89.19 313 LEU A CA 1
ATOM 2427 C C . LEU A 1 313 ? 26.852 -0.617 -14.453 1.00 89.19 313 LEU A C 1
ATOM 2429 O O . LEU A 1 313 ? 25.950 0.210 -14.554 1.00 89.19 313 LEU A O 1
ATOM 2433 N N . ASP A 1 314 ? 28.146 -0.290 -14.525 1.00 89.75 314 ASP A N 1
ATOM 2434 C CA . ASP A 1 314 ? 28.611 1.072 -14.812 1.00 89.75 314 ASP A CA 1
ATOM 2435 C C . ASP A 1 314 ? 28.156 1.528 -16.211 1.00 89.75 314 ASP A C 1
ATOM 2437 O O . ASP A 1 314 ? 27.488 2.557 -16.322 1.00 89.75 314 ASP A O 1
ATOM 2441 N N . LEU A 1 315 ? 28.354 0.704 -17.248 1.00 93.00 315 LEU A N 1
ATOM 2442 C CA . LEU A 1 315 ? 27.831 0.987 -18.588 1.00 93.00 315 LEU A CA 1
ATOM 2443 C C . LEU A 1 315 ? 26.294 1.041 -18.615 1.00 93.00 315 LEU A C 1
ATOM 2445 O O . LEU A 1 315 ? 25.715 1.909 -19.268 1.00 93.00 315 LEU A O 1
ATOM 2449 N N . GLY A 1 316 ? 25.627 0.153 -17.870 1.00 91.88 316 GLY A N 1
ATOM 2450 C CA . GLY A 1 316 ? 24.177 0.180 -17.691 1.00 91.88 316 GLY A CA 1
ATOM 2451 C C . GLY A 1 316 ? 23.687 1.521 -17.136 1.00 91.88 316 GLY A C 1
ATOM 2452 O O . GLY A 1 316 ? 22.699 2.057 -17.622 1.00 91.88 316 GLY A O 1
ATOM 2453 N N . ARG A 1 317 ? 24.406 2.142 -16.191 1.00 88.88 317 ARG A N 1
ATOM 2454 C CA . ARG A 1 317 ? 24.061 3.495 -15.715 1.00 88.88 317 ARG A CA 1
ATOM 2455 C C . ARG A 1 317 ? 24.101 4.519 -16.850 1.00 88.88 317 ARG A C 1
ATOM 2457 O O . ARG A 1 317 ? 23.181 5.319 -16.950 1.00 88.88 317 ARG A O 1
ATOM 2464 N N . TYR A 1 318 ? 25.110 4.486 -17.719 1.00 91.25 318 TYR A N 1
ATOM 2465 C CA . TYR A 1 318 ? 25.187 5.412 -18.856 1.00 91.25 318 TYR A CA 1
ATOM 2466 C C . TYR A 1 318 ? 24.076 5.174 -19.875 1.00 91.25 318 TYR A C 1
ATOM 2468 O O . TYR A 1 318 ? 23.467 6.129 -20.349 1.00 91.25 318 TYR A O 1
ATOM 2476 N N . ALA A 1 319 ? 23.764 3.910 -20.173 1.00 92.94 319 ALA A N 1
ATOM 2477 C CA . ALA A 1 319 ? 22.665 3.563 -21.068 1.00 92.94 319 ALA A CA 1
ATOM 2478 C C . ALA A 1 319 ? 21.318 4.099 -20.553 1.00 92.94 319 ALA A C 1
ATOM 2480 O O . ALA A 1 319 ? 20.520 4.598 -21.347 1.00 92.94 319 ALA A O 1
ATOM 2481 N N . ARG A 1 320 ? 21.086 4.069 -19.231 1.00 90.19 320 ARG A N 1
ATOM 2482 C CA . ARG A 1 320 ? 19.901 4.673 -18.602 1.00 90.19 320 ARG A CA 1
ATOM 2483 C C . ARG A 1 320 ? 19.830 6.175 -18.865 1.00 90.19 320 ARG A C 1
ATOM 2485 O O . ARG A 1 320 ? 18.778 6.646 -19.280 1.00 90.19 320 ARG A O 1
ATOM 2492 N N . GLU A 1 321 ? 20.919 6.912 -18.641 1.00 88.75 321 GLU A N 1
ATOM 2493 C CA . GLU A 1 321 ? 20.930 8.370 -18.837 1.00 88.75 321 GLU A CA 1
ATOM 2494 C C . GLU A 1 321 ? 20.727 8.750 -20.313 1.00 88.75 321 GLU A C 1
ATOM 2496 O O . GLU A 1 321 ? 19.977 9.677 -20.613 1.00 88.75 321 GLU A O 1
ATOM 2501 N N . VAL A 1 322 ? 21.310 7.989 -21.248 1.00 91.69 322 VAL A N 1
ATOM 2502 C CA . VAL A 1 322 ? 21.068 8.170 -22.691 1.00 91.69 322 VAL A CA 1
ATOM 2503 C C . VAL A 1 322 ? 19.594 7.927 -23.030 1.00 91.69 322 VAL A C 1
ATOM 2505 O O . VAL A 1 322 ? 18.964 8.771 -23.663 1.00 91.69 322 VAL A O 1
ATOM 2508 N N . LEU A 1 323 ? 19.010 6.815 -22.568 1.00 91.38 323 LEU A N 1
ATOM 2509 C CA . LEU A 1 323 ? 17.590 6.509 -22.786 1.00 91.38 323 LEU A CA 1
ATOM 2510 C C . LEU A 1 323 ? 16.656 7.527 -22.112 1.00 91.38 323 LEU A C 1
ATOM 2512 O O . LEU A 1 323 ? 15.569 7.783 -22.629 1.00 91.38 323 LEU A O 1
ATOM 2516 N N . ALA A 1 324 ? 17.045 8.111 -20.979 1.00 87.50 324 ALA A N 1
ATOM 2517 C CA . ALA A 1 324 ? 16.278 9.157 -20.310 1.00 87.50 324 ALA A CA 1
ATOM 2518 C C . ALA A 1 324 ? 16.336 10.489 -21.078 1.00 87.50 324 ALA A C 1
ATOM 2520 O O . ALA A 1 324 ? 15.307 11.141 -21.241 1.00 87.50 324 ALA A O 1
ATOM 2521 N N . ALA A 1 325 ? 17.509 10.874 -21.589 1.00 89.19 325 ALA A N 1
ATOM 2522 C CA . ALA A 1 325 ? 17.709 12.146 -22.282 1.00 89.19 325 ALA A CA 1
ATOM 2523 C C . ALA A 1 325 ? 17.225 12.146 -23.744 1.00 89.19 325 ALA A C 1
ATOM 2525 O O . ALA A 1 325 ? 16.895 13.205 -24.278 1.00 89.19 325 ALA A O 1
ATOM 2526 N N . GLN A 1 326 ? 17.195 10.985 -24.402 1.00 91.31 326 GLN A N 1
ATOM 2527 C CA . GLN A 1 326 ? 16.761 10.822 -25.793 1.00 91.31 326 GLN A CA 1
ATOM 2528 C C . GLN A 1 326 ? 15.427 10.056 -25.828 1.00 91.31 326 GLN A C 1
ATOM 2530 O O . GLN A 1 326 ? 15.369 8.832 -25.667 1.00 91.31 326 GLN A O 1
ATOM 2535 N N . ASN A 1 327 ? 14.330 10.805 -25.972 1.00 90.12 327 ASN A N 1
ATOM 2536 C CA . ASN A 1 327 ? 12.958 10.310 -25.792 1.00 90.12 327 ASN A CA 1
ATOM 2537 C C . ASN A 1 327 ? 12.455 9.378 -26.912 1.00 90.12 327 ASN A C 1
ATOM 2539 O O . ASN A 1 327 ? 11.561 8.580 -26.660 1.00 90.12 327 ASN A O 1
ATOM 2543 N N . ASP A 1 328 ? 13.089 9.392 -28.078 1.00 91.75 328 ASP A N 1
ATOM 2544 C CA . ASP A 1 328 ? 12.773 8.618 -29.288 1.00 91.75 328 ASP A CA 1
ATOM 2545 C C . ASP A 1 328 ? 13.706 7.408 -29.500 1.00 91.75 328 ASP A C 1
ATOM 2547 O O . ASP A 1 328 ? 13.888 6.914 -30.610 1.00 91.75 328 ASP A O 1
ATOM 2551 N N . ARG A 1 329 ? 14.333 6.907 -28.427 1.00 93.12 329 ARG A N 1
ATOM 2552 C CA . ARG A 1 329 ? 15.209 5.723 -28.470 1.00 93.12 329 ARG A CA 1
ATOM 2553 C C . ARG A 1 329 ? 14.457 4.426 -28.184 1.00 93.12 329 ARG A C 1
ATOM 2555 O O . ARG A 1 329 ? 13.858 4.272 -27.113 1.00 93.12 329 ARG A O 1
ATOM 2562 N N . ARG A 1 330 ? 14.616 3.445 -29.073 1.00 94.75 330 ARG A N 1
ATOM 2563 C CA . ARG A 1 330 ? 14.181 2.047 -28.914 1.00 94.75 330 ARG A CA 1
ATOM 2564 C C . ARG A 1 330 ? 15.204 1.211 -28.137 1.00 94.75 330 ARG A C 1
ATOM 2566 O O . ARG A 1 330 ? 14.834 0.469 -27.228 1.00 94.75 330 ARG A O 1
ATOM 2573 N N . PHE A 1 331 ? 16.492 1.384 -28.437 1.00 95.88 331 PHE A N 1
ATOM 2574 C CA . PHE A 1 331 ? 17.619 0.730 -27.757 1.00 95.88 331 PHE A CA 1
ATOM 2575 C C . PHE A 1 331 ? 18.887 1.598 -27.802 1.00 95.88 331 PHE A C 1
ATOM 2577 O O . PHE A 1 331 ? 18.952 2.582 -28.536 1.00 95.88 331 PHE A O 1
ATOM 2584 N N . VAL A 1 332 ? 19.904 1.250 -27.008 1.00 96.62 332 VAL A N 1
ATOM 2585 C CA . VAL A 1 332 ? 21.217 1.915 -26.988 1.00 96.62 332 VAL A CA 1
ATOM 2586 C C . VAL A 1 332 ? 22.339 0.903 -27.154 1.00 96.62 332 VAL A C 1
ATOM 2588 O O . VAL A 1 332 ? 22.427 -0.065 -26.401 1.00 96.62 332 VAL A O 1
ATOM 2591 N N . LEU A 1 333 ? 23.224 1.154 -28.119 1.00 97.31 333 LEU A N 1
ATOM 2592 C CA . LEU A 1 333 ? 24.488 0.435 -28.245 1.00 97.31 333 LEU A CA 1
ATOM 2593 C C . LEU A 1 333 ? 25.543 1.062 -27.334 1.00 97.31 333 LEU A C 1
ATOM 2595 O O . LEU A 1 333 ? 25.570 2.276 -27.163 1.00 97.31 333 LEU A O 1
ATOM 2599 N N . GLY A 1 334 ? 26.433 0.244 -26.788 1.00 96.69 334 GLY A N 1
ATOM 2600 C CA . GLY A 1 334 ? 27.565 0.696 -25.984 1.00 96.69 334 GLY A CA 1
ATOM 2601 C C . GLY A 1 334 ? 28.716 -0.298 -26.029 1.00 96.69 334 GLY A C 1
ATOM 2602 O O . GLY A 1 334 ? 28.624 -1.343 -26.675 1.00 96.69 334 GLY A O 1
ATOM 2603 N N . PHE A 1 335 ? 29.813 0.000 -25.342 1.00 96.44 335 PHE A N 1
ATOM 2604 C CA . PHE A 1 335 ? 30.951 -0.916 -25.276 1.00 96.44 335 PHE A CA 1
ATOM 2605 C C . PHE A 1 335 ? 31.702 -0.830 -23.948 1.00 96.44 335 PHE A C 1
ATOM 2607 O O . PHE A 1 335 ? 31.709 0.192 -23.272 1.00 96.44 335 PHE A O 1
ATOM 2614 N N . THR A 1 336 ? 32.358 -1.922 -23.573 1.00 96.00 336 THR A N 1
ATOM 2615 C CA . THR A 1 336 ? 33.275 -1.971 -22.427 1.00 96.00 336 THR A CA 1
ATOM 2616 C C . THR A 1 336 ? 34.662 -2.355 -22.914 1.00 96.00 336 THR A C 1
ATOM 2618 O O . THR A 1 336 ? 34.768 -3.289 -23.712 1.00 96.00 336 THR A O 1
ATOM 2621 N N . ILE A 1 337 ? 35.708 -1.717 -22.390 1.00 93.81 337 ILE A N 1
ATOM 2622 C CA . ILE A 1 337 ? 37.100 -2.155 -22.562 1.00 93.81 337 ILE A CA 1
ATOM 2623 C C . ILE A 1 337 ? 37.702 -2.403 -21.175 1.00 93.81 337 ILE A C 1
ATOM 2625 O O . ILE A 1 337 ? 37.828 -1.485 -20.369 1.00 93.81 337 ILE A O 1
ATOM 2629 N N . CYS A 1 338 ? 38.023 -3.661 -20.872 1.00 93.44 338 CYS A N 1
ATOM 2630 C CA . CYS A 1 338 ? 38.609 -4.096 -19.601 1.00 93.44 338 CYS A CA 1
ATOM 2631 C C . CYS A 1 338 ? 40.014 -4.665 -19.852 1.00 93.44 338 CYS A C 1
ATOM 2633 O O . CYS A 1 338 ? 40.154 -5.766 -20.387 1.00 93.44 338 CYS A O 1
ATOM 2635 N N . GLY A 1 339 ? 41.067 -3.930 -19.492 1.00 92.44 339 GLY A N 1
ATOM 2636 C CA . GLY A 1 339 ? 42.404 -4.177 -20.038 1.00 92.44 339 GLY A CA 1
ATOM 2637 C C . GLY A 1 339 ? 42.369 -4.012 -21.558 1.00 92.44 339 GLY A C 1
ATOM 2638 O O . GLY A 1 339 ? 41.884 -2.996 -22.029 1.00 92.44 339 GLY A O 1
ATOM 2639 N N . SER A 1 340 ? 42.800 -5.010 -22.334 1.00 91.94 340 SER A N 1
ATOM 2640 C CA . SER A 1 340 ? 42.646 -5.023 -23.803 1.00 91.94 340 SER A CA 1
ATOM 2641 C C . SER A 1 340 ? 41.379 -5.741 -24.294 1.00 91.94 340 SER A C 1
ATOM 2643 O O . SER A 1 340 ? 41.178 -5.910 -25.496 1.00 91.94 340 SER A O 1
ATOM 2645 N N . LEU A 1 341 ? 40.519 -6.205 -23.384 1.00 95.06 341 LEU A N 1
ATOM 2646 C CA . LEU A 1 341 ? 39.353 -7.002 -23.744 1.00 95.06 341 LEU A CA 1
ATOM 2647 C C . LEU A 1 341 ? 38.144 -6.105 -24.008 1.00 95.06 341 LEU A C 1
ATOM 2649 O O . LEU A 1 341 ? 37.647 -5.452 -23.089 1.00 95.06 341 LEU A O 1
ATOM 2653 N N . MET A 1 342 ? 37.645 -6.116 -25.242 1.00 95.50 342 MET A N 1
ATOM 2654 C CA . MET A 1 342 ? 36.470 -5.358 -25.657 1.00 95.50 342 MET A CA 1
ATOM 2655 C C . MET A 1 342 ? 35.224 -6.242 -25.728 1.00 95.50 342 MET A C 1
ATOM 2657 O O . MET A 1 342 ? 35.277 -7.417 -26.103 1.00 95.50 342 MET A O 1
ATOM 2661 N N . ARG A 1 343 ? 34.078 -5.652 -25.384 1.00 96.38 343 ARG A N 1
ATOM 2662 C CA . ARG A 1 343 ? 32.749 -6.236 -25.577 1.00 96.38 343 ARG A CA 1
ATOM 2663 C C . ARG A 1 343 ? 31.769 -5.156 -26.017 1.00 96.38 343 ARG A C 1
ATOM 2665 O O . ARG A 1 343 ? 31.791 -4.054 -25.469 1.00 96.38 343 ARG A O 1
ATOM 2672 N N . VAL A 1 344 ? 30.903 -5.481 -26.972 1.00 97.56 344 VAL A N 1
ATOM 2673 C CA . VAL A 1 344 ? 29.843 -4.590 -27.456 1.00 97.56 344 VAL A CA 1
ATOM 2674 C C . VAL A 1 344 ? 28.517 -4.983 -26.821 1.00 97.56 344 VAL A C 1
ATOM 2676 O O . VAL A 1 344 ? 28.215 -6.168 -26.684 1.00 97.56 344 VAL A O 1
ATOM 2679 N N . TRP A 1 345 ? 27.739 -3.984 -26.427 1.00 97.44 345 TRP A N 1
ATOM 2680 C CA . TRP A 1 345 ? 26.496 -4.110 -25.680 1.00 97.44 345 TRP A CA 1
ATOM 2681 C C . TRP A 1 345 ? 25.332 -3.499 -26.453 1.00 97.44 345 TRP A C 1
ATOM 2683 O O . TRP A 1 345 ? 25.500 -2.483 -27.122 1.00 97.44 345 TRP A O 1
ATOM 2693 N N . ALA A 1 346 ? 24.150 -4.090 -26.308 1.00 97.00 346 ALA A N 1
ATOM 2694 C CA . ALA A 1 346 ? 22.870 -3.487 -26.649 1.00 97.00 346 ALA A CA 1
ATOM 2695 C C . ALA A 1 346 ? 21.980 -3.502 -25.399 1.00 97.00 346 ALA A C 1
ATOM 2697 O O . ALA A 1 346 ? 21.743 -4.556 -24.804 1.00 97.00 346 ALA A O 1
ATOM 2698 N N . PHE A 1 347 ? 21.522 -2.323 -24.987 1.00 96.38 347 PHE A N 1
ATOM 2699 C CA . PHE A 1 347 ? 20.568 -2.128 -23.902 1.00 96.38 347 PHE A CA 1
ATOM 2700 C C . PHE A 1 347 ? 19.209 -1.775 -24.493 1.00 96.38 347 PHE A C 1
ATOM 2702 O O . PHE A 1 347 ? 19.070 -0.783 -25.207 1.00 96.38 347 PHE A O 1
ATOM 2709 N N . ASP A 1 348 ? 18.211 -2.590 -24.185 1.00 94.12 348 ASP A N 1
ATOM 2710 C CA . ASP A 1 348 ? 16.846 -2.472 -24.685 1.00 94.12 348 ASP A CA 1
ATOM 2711 C C . ASP A 1 348 ? 15.833 -2.576 -23.535 1.00 94.12 348 ASP A C 1
ATOM 2713 O O . ASP A 1 348 ? 16.190 -2.567 -22.355 1.00 94.12 348 ASP A O 1
ATOM 2717 N N . ARG A 1 349 ? 14.543 -2.693 -23.866 1.00 91.25 349 ARG A N 1
ATOM 2718 C CA . ARG A 1 349 ? 13.453 -2.665 -22.877 1.00 91.25 349 ARG A CA 1
ATOM 2719 C C . ARG A 1 349 ? 13.260 -3.966 -22.091 1.00 91.25 349 ARG A C 1
ATOM 2721 O O . ARG A 1 349 ? 12.373 -4.041 -21.236 1.00 91.25 349 ARG A O 1
ATOM 2728 N N . LEU A 1 350 ? 14.104 -4.972 -22.329 1.00 89.81 350 LEU A N 1
ATOM 2729 C CA . LEU A 1 350 ? 14.229 -6.200 -21.538 1.00 89.81 350 LEU A CA 1
ATOM 2730 C C . LEU A 1 350 ? 15.554 -6.291 -20.757 1.00 89.81 350 LEU A C 1
ATOM 2732 O O . LEU A 1 350 ? 15.735 -7.261 -20.022 1.00 89.81 350 LEU A O 1
ATOM 2736 N N . GLY A 1 351 ? 16.477 -5.337 -20.916 1.00 91.44 351 GLY A N 1
ATOM 2737 C CA . GLY A 1 351 ? 17.775 -5.313 -20.233 1.00 91.44 351 GLY A CA 1
ATOM 2738 C C . GLY A 1 351 ? 18.962 -5.277 -21.199 1.00 91.44 351 GLY A C 1
ATOM 2739 O O . GLY A 1 351 ? 18.847 -4.799 -22.324 1.00 91.44 351 GLY A O 1
ATOM 2740 N N . GLY A 1 352 ? 20.122 -5.762 -20.747 1.00 93.44 352 GLY A N 1
ATOM 2741 C CA . GLY A 1 352 ? 21.369 -5.742 -21.522 1.00 93.44 352 GLY A CA 1
ATOM 2742 C C . GLY A 1 352 ? 21.733 -7.095 -22.141 1.00 93.44 352 GLY A C 1
ATOM 2743 O O . GLY A 1 352 ? 21.754 -8.117 -21.445 1.00 93.44 352 GLY A O 1
ATOM 2744 N N . ILE A 1 353 ? 22.086 -7.089 -23.427 1.00 95.69 353 ILE A N 1
ATOM 2745 C CA . ILE A 1 353 ? 22.726 -8.211 -24.126 1.00 95.69 353 ILE A CA 1
ATOM 2746 C C . ILE A 1 353 ? 24.070 -7.788 -24.720 1.00 95.69 353 ILE A C 1
ATOM 2748 O O . ILE A 1 353 ? 24.267 -6.619 -25.044 1.00 95.69 353 ILE A O 1
ATOM 2752 N N . ALA A 1 354 ? 25.002 -8.728 -24.871 1.00 96.75 354 ALA A N 1
ATOM 2753 C CA . ALA A 1 354 ? 26.346 -8.398 -25.327 1.00 96.75 354 ALA A CA 1
ATOM 2754 C C . ALA A 1 354 ? 26.993 -9.457 -26.221 1.00 96.75 354 ALA A C 1
ATOM 2756 O O . ALA A 1 354 ? 26.732 -10.662 -26.102 1.00 96.75 354 ALA A O 1
ATOM 2757 N N . SER A 1 355 ? 27.914 -8.987 -27.061 1.00 96.62 355 SER A N 1
ATOM 2758 C CA . SER A 1 355 ? 28.758 -9.797 -27.936 1.00 96.62 355 SER A CA 1
ATOM 2759 C C . SER A 1 355 ? 29.640 -10.780 -27.164 1.00 96.62 355 SER A C 1
ATOM 2761 O O . SER A 1 355 ? 29.789 -10.707 -25.938 1.00 96.62 355 SER A O 1
ATOM 2763 N N . GLU A 1 356 ? 30.293 -11.687 -27.891 1.00 94.44 356 GLU A N 1
ATOM 2764 C CA . GLU A 1 356 ? 31.530 -12.320 -27.425 1.00 94.44 356 GLU A CA 1
ATOM 2765 C C . GLU A 1 356 ? 32.595 -11.262 -27.113 1.00 94.44 356 GLU A C 1
ATOM 2767 O O . GLU A 1 356 ? 32.620 -10.179 -27.705 1.00 94.44 356 GLU A O 1
ATOM 2772 N N . GLN A 1 357 ? 33.425 -11.564 -26.117 1.00 94.38 357 GLN A N 1
ATOM 2773 C CA . GLN A 1 357 ? 34.572 -10.734 -25.776 1.00 94.38 357 GLN A CA 1
ATOM 2774 C C . GLN A 1 357 ? 35.720 -11.089 -26.705 1.00 94.38 357 GLN A C 1
ATOM 2776 O O . GLN A 1 357 ? 35.983 -12.270 -26.935 1.00 94.38 357 GLN A O 1
ATOM 2781 N N . PHE A 1 358 ? 36.421 -10.070 -27.182 1.00 95.25 358 PHE A N 1
ATOM 2782 C CA . PHE A 1 358 ? 37.616 -10.234 -27.994 1.00 95.25 358 PHE A CA 1
ATOM 2783 C C . PHE A 1 358 ? 38.731 -9.327 -27.478 1.00 95.25 358 PHE A C 1
ATOM 2785 O O . PHE A 1 358 ? 38.486 -8.304 -26.840 1.00 95.25 358 PHE A O 1
ATOM 2792 N N . ASP A 1 359 ? 39.969 -9.741 -27.710 1.00 94.88 359 ASP A N 1
ATOM 2793 C CA . ASP A 1 359 ? 41.156 -8.979 -27.338 1.00 94.88 359 ASP A CA 1
ATOM 2794 C C . ASP A 1 359 ? 41.530 -8.069 -28.507 1.00 94.88 359 ASP A C 1
ATOM 2796 O O . ASP A 1 359 ? 41.877 -8.565 -29.579 1.00 94.88 359 ASP A O 1
ATOM 2800 N N . ILE A 1 360 ? 41.458 -6.750 -28.319 1.00 94.44 360 ILE A N 1
ATOM 2801 C CA . ILE A 1 360 ? 41.695 -5.784 -29.403 1.00 94.44 360 ILE A CA 1
ATOM 2802 C C . ILE A 1 360 ? 43.126 -5.859 -29.940 1.00 94.44 360 ILE A C 1
ATOM 2804 O O . ILE A 1 360 ? 43.360 -5.496 -31.088 1.00 94.44 360 ILE A O 1
ATOM 2808 N N . ASN A 1 361 ? 44.072 -6.344 -29.127 1.00 93.00 361 ASN A N 1
ATOM 2809 C CA . ASN A 1 361 ? 45.469 -6.526 -29.519 1.00 93.00 361 ASN A CA 1
ATOM 2810 C C . ASN A 1 361 ? 45.699 -7.832 -30.294 1.00 93.00 361 ASN A C 1
ATOM 2812 O O . ASN A 1 361 ? 46.771 -8.028 -30.850 1.00 93.00 361 ASN A O 1
ATOM 2816 N N . LYS A 1 362 ? 44.706 -8.725 -30.357 1.00 93.38 362 LYS A N 1
ATOM 2817 C CA . LYS A 1 362 ? 44.761 -9.952 -31.170 1.00 93.38 362 LYS A CA 1
ATOM 2818 C C . LYS A 1 362 ? 43.849 -9.869 -32.384 1.00 93.38 362 LYS A C 1
ATOM 2820 O O . LYS A 1 362 ? 44.203 -10.362 -33.446 1.00 93.38 362 LYS A O 1
ATOM 2825 N N . ASP A 1 363 ? 42.692 -9.233 -32.227 1.00 93.50 363 ASP A N 1
ATOM 2826 C CA . ASP A 1 363 ? 41.696 -9.038 -33.277 1.00 93.50 363 ASP A CA 1
ATOM 2827 C C . ASP A 1 363 ? 41.506 -7.542 -33.571 1.00 93.50 363 ASP A C 1
ATOM 2829 O O . ASP A 1 363 ? 40.470 -6.926 -33.293 1.00 93.50 363 ASP A O 1
ATOM 2833 N N . GLY A 1 364 ? 42.562 -6.933 -34.118 1.00 91.75 364 GLY A N 1
ATOM 2834 C CA . GLY A 1 364 ? 42.564 -5.516 -34.474 1.00 91.75 364 GLY A CA 1
ATOM 2835 C C . GLY A 1 364 ? 41.558 -5.177 -35.578 1.00 91.75 364 GLY A C 1
ATOM 2836 O O . GLY A 1 364 ? 40.965 -4.099 -35.559 1.00 91.75 364 GLY A O 1
ATOM 2837 N N . ARG A 1 365 ? 41.273 -6.110 -36.497 1.00 93.19 365 ARG A N 1
ATOM 2838 C CA . ARG A 1 365 ? 40.271 -5.893 -37.549 1.00 93.19 365 ARG A CA 1
ATOM 2839 C C . ARG A 1 365 ? 38.867 -5.755 -36.969 1.00 93.19 365 ARG A C 1
ATOM 2841 O O . ARG A 1 365 ? 38.137 -4.841 -37.355 1.00 93.19 365 ARG A O 1
ATOM 2848 N N . GLN A 1 366 ? 38.481 -6.628 -36.036 1.00 93.75 366 GLN A N 1
ATOM 2849 C CA . GLN A 1 366 ? 37.184 -6.527 -35.368 1.00 93.75 366 GLN A CA 1
ATOM 2850 C C . GLN A 1 366 ? 37.068 -5.224 -34.566 1.00 93.75 366 GLN A C 1
ATOM 2852 O O . GLN A 1 366 ? 36.012 -4.585 -34.583 1.00 93.75 366 GLN A O 1
ATOM 2857 N N . PHE A 1 367 ? 38.156 -4.786 -33.921 1.00 94.62 367 PHE A N 1
ATOM 2858 C CA . PHE A 1 367 ? 38.214 -3.488 -33.244 1.00 94.62 367 PHE A CA 1
ATOM 2859 C C . PHE A 1 367 ? 37.947 -2.328 -34.219 1.00 94.62 367 PHE A C 1
ATOM 2861 O O . PHE A 1 367 ? 37.010 -1.559 -34.004 1.00 94.62 367 PHE A O 1
ATOM 2868 N N . VAL A 1 368 ? 38.680 -2.261 -35.337 1.00 92.62 368 VAL A N 1
ATOM 2869 C CA . VAL A 1 368 ? 38.489 -1.254 -36.399 1.00 92.62 368 VAL A CA 1
ATOM 2870 C C . VAL A 1 368 ? 37.052 -1.258 -36.922 1.00 92.62 368 VAL A C 1
ATOM 2872 O O . VAL A 1 368 ? 36.413 -0.207 -36.975 1.00 92.62 368 VAL A O 1
ATOM 2875 N N . SER A 1 369 ? 36.514 -2.437 -37.256 1.00 93.12 369 SER A N 1
ATOM 2876 C CA . SER A 1 369 ? 35.140 -2.578 -37.754 1.00 93.12 369 SER A CA 1
ATOM 2877 C C . SER A 1 369 ? 34.104 -2.072 -36.751 1.00 93.12 369 SER A C 1
ATOM 2879 O O . SER A 1 369 ? 33.081 -1.527 -37.159 1.00 93.12 369 SER A O 1
ATOM 2881 N N . THR A 1 370 ? 34.347 -2.244 -35.452 1.00 94.19 370 THR A N 1
ATOM 2882 C CA . THR A 1 370 ? 33.420 -1.809 -34.402 1.00 94.19 370 THR A CA 1
ATOM 2883 C C . THR A 1 370 ? 33.409 -0.285 -34.274 1.00 94.19 370 THR A C 1
ATOM 2885 O O . THR A 1 370 ? 32.341 0.327 -34.275 1.00 94.19 370 THR A O 1
ATOM 2888 N N . ILE A 1 371 ? 34.587 0.346 -34.227 1.00 91.12 371 ILE A N 1
ATOM 2889 C CA . ILE A 1 371 ? 34.699 1.807 -34.110 1.00 91.12 371 ILE A CA 1
ATOM 2890 C C . ILE A 1 371 ? 34.173 2.502 -35.376 1.00 91.12 371 ILE A C 1
ATOM 2892 O O . ILE A 1 371 ? 33.390 3.447 -35.263 1.00 91.12 371 ILE A O 1
ATOM 2896 N N . LEU A 1 372 ? 34.514 2.006 -36.576 1.00 88.56 372 LEU A N 1
ATOM 2897 C CA . LEU A 1 372 ? 33.944 2.514 -37.834 1.00 88.56 372 LEU A CA 1
ATOM 2898 C C . LEU A 1 372 ? 32.420 2.383 -37.859 1.00 88.56 372 LEU A C 1
ATOM 2900 O O . LEU A 1 372 ? 31.731 3.312 -38.271 1.00 88.56 372 LEU A O 1
ATOM 2904 N N . GLY A 1 373 ? 31.884 1.266 -37.363 1.00 90.19 373 GLY A N 1
ATOM 2905 C CA . GLY A 1 373 ? 30.444 1.059 -37.273 1.00 90.19 373 GLY A CA 1
ATOM 2906 C C . GLY A 1 373 ? 29.745 2.153 -36.469 1.00 90.19 373 GLY A C 1
ATOM 2907 O O . GLY A 1 373 ? 28.799 2.761 -36.963 1.00 90.19 373 GLY A O 1
ATOM 2908 N N . PHE A 1 374 ? 30.245 2.482 -35.274 1.00 90.56 374 PHE A N 1
ATOM 2909 C CA . PHE A 1 374 ? 29.673 3.564 -34.460 1.00 90.56 374 PHE A CA 1
ATOM 2910 C C . PHE A 1 374 ? 29.748 4.937 -35.142 1.00 90.56 374 PHE A C 1
ATOM 2912 O O . PHE A 1 374 ? 28.830 5.755 -35.007 1.00 90.56 374 PHE A O 1
ATOM 2919 N N . LEU A 1 375 ? 30.800 5.188 -35.924 1.00 84.44 375 LEU A N 1
ATOM 2920 C CA . LEU A 1 375 ? 30.927 6.413 -36.712 1.00 84.44 375 LEU A CA 1
ATOM 2921 C C . LEU A 1 375 ? 29.925 6.462 -37.880 1.00 84.44 375 LEU A C 1
ATOM 2923 O O . LEU A 1 375 ? 29.453 7.549 -38.202 1.00 84.44 375 LEU A O 1
ATOM 2927 N N . TRP A 1 376 ? 29.577 5.322 -38.490 1.00 85.19 376 TRP A N 1
ATOM 2928 C CA . TRP A 1 376 ? 28.841 5.256 -39.766 1.00 85.19 376 TRP A CA 1
ATOM 2929 C C . TRP A 1 376 ? 27.362 4.895 -39.680 1.00 85.19 376 TRP A C 1
ATOM 2931 O O . TRP A 1 376 ? 26.627 5.218 -40.610 1.00 85.19 376 TRP A O 1
ATOM 2941 N N . MET A 1 377 ? 26.910 4.242 -38.605 1.00 89.44 377 MET A N 1
ATOM 2942 C CA . MET A 1 377 ? 25.504 3.832 -38.452 1.00 89.44 377 MET A CA 1
ATOM 2943 C C . MET A 1 377 ? 24.542 4.999 -38.731 1.00 89.44 377 MET A C 1
ATOM 2945 O O . MET A 1 377 ? 24.862 6.128 -38.396 1.00 89.44 377 MET A O 1
ATOM 2949 N N . ASN A 1 378 ? 23.362 4.808 -39.307 1.00 88.31 378 ASN A N 1
ATOM 2950 C CA . ASN A 1 378 ? 22.359 5.887 -39.350 1.00 88.31 378 ASN A CA 1
ATOM 2951 C C . ASN A 1 378 ? 21.629 6.014 -37.986 1.00 88.31 378 ASN A C 1
ATOM 2953 O O . ASN A 1 378 ? 21.956 5.306 -37.031 1.00 88.31 378 ASN A O 1
ATOM 2957 N N . GLU A 1 379 ? 20.691 6.956 -37.843 1.00 89.56 379 GLU A N 1
ATOM 2958 C CA . GLU A 1 379 ? 19.955 7.138 -36.577 1.00 89.56 379 GLU A CA 1
ATOM 2959 C C . GLU A 1 379 ? 19.113 5.893 -36.224 1.00 89.56 379 GLU A C 1
ATOM 2961 O O . GLU A 1 379 ? 19.170 5.402 -35.096 1.00 89.56 379 GLU A O 1
ATOM 2966 N N . GLU A 1 380 ? 18.441 5.284 -37.196 1.00 90.94 380 GLU A N 1
ATOM 2967 C CA . GLU A 1 380 ? 17.662 4.058 -36.987 1.00 90.94 380 GLU A CA 1
ATOM 2968 C C . GLU A 1 380 ? 18.526 2.880 -36.489 1.00 90.94 380 GLU A C 1
ATOM 2970 O O . GLU A 1 380 ? 18.184 2.215 -35.512 1.00 90.94 380 GLU A O 1
ATOM 2975 N N . GLN A 1 381 ? 19.699 2.665 -37.093 1.00 91.94 381 GLN A N 1
ATOM 2976 C CA . GLN A 1 381 ? 20.671 1.632 -36.711 1.00 91.94 381 GLN A CA 1
ATOM 2977 C C . GLN A 1 381 ? 21.269 1.869 -35.327 1.00 91.94 381 GLN A C 1
ATOM 2979 O O . GLN A 1 381 ? 21.601 0.914 -34.625 1.00 91.94 381 GLN A O 1
ATOM 2984 N N . LEU A 1 382 ? 21.397 3.133 -34.918 1.00 92.88 382 LEU A N 1
ATOM 2985 C CA . LEU A 1 382 ? 21.757 3.458 -33.546 1.00 92.88 382 LEU A CA 1
ATOM 2986 C C . LEU A 1 382 ? 20.617 3.161 -32.574 1.00 92.88 382 LEU A C 1
ATOM 2988 O O . LEU A 1 382 ? 20.896 3.102 -31.381 1.00 92.88 382 LEU A O 1
ATOM 2992 N N . GLY A 1 383 ? 19.378 3.023 -33.043 1.00 94.06 383 GLY A N 1
ATOM 2993 C CA . GLY A 1 383 ? 18.199 2.721 -32.238 1.00 94.06 383 GLY A CA 1
ATOM 2994 C C . GLY A 1 383 ? 17.226 3.883 -32.051 1.00 94.06 383 GLY A C 1
ATOM 2995 O O . GLY A 1 383 ? 16.434 3.826 -31.114 1.00 94.06 383 GLY A O 1
ATOM 2996 N N . PHE A 1 384 ? 17.277 4.934 -32.878 1.00 94.44 384 PHE A N 1
ATOM 2997 C CA . PHE A 1 384 ? 16.206 5.939 -32.931 1.00 94.44 384 PHE A CA 1
ATOM 2998 C C . PHE A 1 384 ? 14.951 5.363 -33.613 1.00 94.44 384 PHE A C 1
ATOM 3000 O O . PHE A 1 384 ? 15.050 4.459 -34.448 1.00 94.44 384 PHE A O 1
ATOM 3007 N N . ASP A 1 385 ? 13.778 5.843 -33.211 1.00 95.19 385 ASP A N 1
ATOM 3008 C CA . ASP A 1 385 ? 12.487 5.498 -33.804 1.00 95.19 385 ASP A CA 1
ATOM 3009 C C . ASP A 1 385 ? 12.296 6.254 -35.138 1.00 95.19 385 ASP A C 1
ATOM 3011 O O . ASP A 1 385 ? 12.168 7.478 -35.122 1.00 95.19 385 ASP A O 1
ATOM 3015 N N . PRO A 1 386 ? 12.284 5.562 -36.293 1.00 94.25 386 PRO A N 1
ATOM 3016 C CA . PRO A 1 386 ? 12.098 6.187 -37.599 1.00 94.25 386 PRO A CA 1
ATOM 3017 C C . PRO A 1 386 ? 10.667 6.690 -37.847 1.00 94.25 386 PRO A C 1
ATOM 3019 O O . PRO A 1 386 ? 10.465 7.433 -38.805 1.00 94.25 386 PRO A O 1
ATOM 3022 N N . THR A 1 387 ? 9.681 6.313 -37.020 1.00 94.62 387 THR A N 1
ATOM 3023 C CA . THR A 1 387 ? 8.296 6.807 -37.143 1.00 94.62 387 THR A CA 1
ATOM 3024 C C . THR A 1 387 ? 8.127 8.225 -36.597 1.00 94.62 387 THR A C 1
ATOM 3026 O O . THR A 1 387 ? 7.170 8.908 -36.950 1.00 94.62 387 THR A O 1
ATOM 3029 N N . ILE A 1 388 ? 9.074 8.696 -35.776 1.00 94.44 388 ILE A N 1
ATOM 3030 C CA . ILE A 1 388 ? 9.142 10.087 -35.324 1.00 94.44 388 ILE A CA 1
ATOM 3031 C C . ILE A 1 388 ? 10.007 10.857 -36.318 1.00 94.44 388 ILE A C 1
ATOM 3033 O O . ILE A 1 388 ? 11.238 10.818 -36.287 1.00 94.44 388 ILE A O 1
ATOM 3037 N N . MET A 1 389 ? 9.348 11.560 -37.230 1.00 93.25 389 MET A N 1
ATOM 3038 C CA . MET A 1 389 ? 9.994 12.240 -38.343 1.00 93.25 389 MET A CA 1
ATOM 3039 C C . MET A 1 389 ? 10.331 13.684 -37.976 1.00 93.25 389 MET A C 1
ATOM 3041 O O . MET A 1 389 ? 9.733 14.281 -37.084 1.00 93.25 389 MET A O 1
ATOM 3045 N N . THR A 1 390 ? 11.317 14.261 -38.662 1.00 89.62 390 THR A N 1
ATOM 3046 C CA . THR A 1 390 ? 11.645 15.688 -38.551 1.00 89.62 390 THR A CA 1
ATOM 3047 C C . THR A 1 390 ? 11.698 16.307 -39.943 1.00 89.62 390 THR A C 1
ATOM 3049 O O . THR A 1 390 ? 12.486 15.865 -40.782 1.00 89.62 390 THR A O 1
ATOM 3052 N N . ALA A 1 391 ? 10.890 17.337 -40.192 1.00 88.12 391 ALA A N 1
ATOM 3053 C CA . ALA A 1 391 ? 10.923 18.136 -41.417 1.00 88.12 391 ALA A CA 1
ATOM 3054 C C . ALA A 1 391 ? 10.789 19.621 -41.064 1.00 88.12 391 ALA A C 1
ATOM 3056 O O . ALA A 1 391 ? 10.020 19.969 -40.182 1.00 88.12 391 ALA A O 1
ATOM 3057 N N . ASN A 1 392 ? 11.543 20.496 -41.739 1.00 84.62 392 ASN A N 1
ATOM 3058 C CA . ASN A 1 392 ? 11.544 21.947 -41.479 1.00 84.62 392 ASN A CA 1
ATOM 3059 C C . ASN A 1 392 ? 11.741 22.331 -39.996 1.00 84.62 392 ASN A C 1
ATOM 3061 O O . ASN A 1 392 ? 11.167 23.307 -39.536 1.00 84.62 392 ASN A O 1
ATOM 3065 N N . GLU A 1 393 ? 12.565 21.570 -39.266 1.00 83.25 393 GLU A N 1
ATOM 3066 C CA . GLU A 1 393 ? 12.808 21.724 -37.816 1.00 83.25 393 GLU A CA 1
ATOM 3067 C C . GLU A 1 393 ? 11.624 21.346 -36.901 1.00 83.25 393 GLU A C 1
ATOM 3069 O O . GLU A 1 393 ? 11.772 21.378 -35.681 1.00 83.25 393 GLU A O 1
ATOM 3074 N N . GLU A 1 394 ? 10.504 20.877 -37.457 1.00 87.94 394 GLU A N 1
ATOM 3075 C CA . GLU A 1 394 ? 9.351 20.366 -36.711 1.00 87.94 394 GLU A CA 1
ATOM 3076 C C . GLU A 1 394 ? 9.375 18.836 -36.634 1.00 87.94 394 GLU A C 1
ATOM 3078 O O . GLU A 1 394 ? 9.683 18.145 -37.613 1.00 87.94 394 GLU A O 1
ATOM 3083 N N . ARG A 1 395 ? 9.051 18.293 -35.455 1.00 94.69 395 ARG A N 1
ATOM 3084 C CA . ARG A 1 395 ? 8.899 16.849 -35.237 1.00 94.69 395 ARG A CA 1
ATOM 3085 C C . ARG A 1 395 ? 7.437 16.466 -35.405 1.00 94.69 395 ARG A C 1
ATOM 3087 O O . ARG A 1 395 ? 6.570 17.152 -34.879 1.00 94.69 395 ARG A O 1
ATOM 3094 N N . PHE A 1 396 ? 7.161 15.364 -36.088 1.00 95.88 396 PHE A N 1
ATOM 3095 C CA . PHE A 1 396 ? 5.795 14.885 -36.288 1.00 95.88 396 PHE A CA 1
ATOM 3096 C C . PHE A 1 396 ? 5.739 13.364 -36.431 1.00 95.88 396 PHE A C 1
ATOM 3098 O O . PHE A 1 396 ? 6.754 12.711 -36.682 1.00 95.88 396 PHE A O 1
ATOM 3105 N N . ILE A 1 397 ? 4.535 12.823 -36.281 1.00 96.50 397 ILE A N 1
ATOM 3106 C CA . ILE A 1 397 ? 4.185 11.442 -36.628 1.00 96.50 397 ILE A CA 1
ATOM 3107 C C . ILE A 1 397 ? 3.061 11.448 -37.666 1.00 96.50 397 ILE A C 1
ATOM 3109 O O . ILE A 1 397 ? 2.292 12.410 -37.755 1.00 96.50 397 ILE A O 1
ATOM 3113 N N . GLU A 1 398 ? 2.958 10.372 -38.436 1.00 94.94 398 GLU A N 1
ATOM 3114 C CA . GLU A 1 398 ? 1.846 10.125 -39.356 1.00 94.94 398 GLU A CA 1
ATOM 3115 C C . GLU A 1 398 ? 0.981 8.998 -38.786 1.00 94.94 398 GLU A C 1
ATOM 3117 O O . GLU A 1 398 ? 1.511 7.964 -38.391 1.00 94.94 398 GLU A O 1
ATOM 3122 N N . VAL A 1 399 ? -0.334 9.216 -38.707 1.00 93.69 399 VAL A N 1
ATOM 3123 C CA . VAL A 1 399 ? -1.298 8.233 -38.190 1.00 93.69 399 VAL A CA 1
ATOM 3124 C C . VAL A 1 399 ? -2.433 8.012 -39.177 1.00 93.69 399 VAL A C 1
ATOM 3126 O O . VAL A 1 399 ? -2.969 8.963 -39.747 1.00 93.69 399 VAL A O 1
ATOM 3129 N N . ASP A 1 400 ? -2.847 6.761 -39.351 1.00 90.69 400 ASP A N 1
ATOM 3130 C CA . ASP A 1 400 ? -3.959 6.415 -40.233 1.00 90.69 400 ASP A CA 1
ATOM 3131 C C . ASP A 1 400 ? -5.277 6.379 -39.456 1.00 90.69 400 ASP A C 1
ATOM 3133 O O . ASP A 1 400 ? -5.553 5.480 -38.655 1.00 90.69 400 ASP A O 1
ATOM 3137 N N . ARG A 1 401 ? -6.144 7.362 -39.714 1.00 87.06 401 ARG A N 1
ATOM 3138 C CA . ARG A 1 401 ? -7.432 7.502 -39.030 1.00 87.06 401 ARG A CA 1
ATOM 3139 C C . ARG A 1 401 ? -8.559 7.727 -40.028 1.00 87.06 401 ARG A C 1
ATOM 3141 O O . ARG A 1 401 ? -8.474 8.577 -40.905 1.00 87.06 401 ARG A O 1
ATOM 3148 N N . ASN A 1 402 ? -9.650 6.971 -39.883 1.00 82.75 402 ASN A N 1
ATOM 3149 C CA . ASN A 1 402 ? -10.835 7.047 -40.754 1.00 82.75 402 ASN A CA 1
ATOM 3150 C C . ASN A 1 402 ? -10.530 6.883 -42.261 1.00 82.75 402 ASN A C 1
ATOM 3152 O O . ASN A 1 402 ? -11.242 7.427 -43.101 1.00 82.75 402 ASN A O 1
ATOM 3156 N N . GLY A 1 403 ? -9.481 6.129 -42.608 1.00 83.88 403 GLY A N 1
ATOM 3157 C CA . GLY A 1 403 ? -9.063 5.915 -43.998 1.00 83.88 403 GLY A CA 1
ATOM 3158 C C . GLY A 1 403 ? -8.242 7.056 -44.611 1.00 83.88 403 GLY A C 1
ATOM 3159 O O . GLY A 1 403 ? -8.036 7.052 -45.822 1.00 83.88 403 GLY A O 1
ATOM 3160 N N . SER A 1 404 ? -7.776 8.015 -43.804 1.00 88.44 404 SER A N 1
ATOM 3161 C CA . SER A 1 404 ? -6.857 9.084 -44.212 1.00 88.44 404 SER A CA 1
ATOM 3162 C C . SER A 1 404 ? -5.651 9.166 -43.279 1.00 88.44 404 SER A C 1
ATOM 3164 O O . SER A 1 404 ? -5.813 9.052 -42.064 1.00 88.44 404 SER A O 1
ATOM 3166 N N . THR A 1 405 ? -4.475 9.427 -43.842 1.00 92.75 405 THR A N 1
ATOM 3167 C CA . THR A 1 405 ? -3.261 9.714 -43.072 1.00 92.75 405 THR A CA 1
ATOM 3168 C C . THR A 1 405 ? -3.299 11.157 -42.568 1.00 92.75 405 THR A C 1
ATOM 3170 O O . THR A 1 405 ? -3.473 12.094 -43.350 1.00 92.75 405 THR A O 1
ATOM 3173 N N . GLU A 1 406 ? -3.158 11.336 -41.260 1.00 94.38 406 GLU A N 1
ATOM 3174 C CA . GLU A 1 406 ? -3.120 12.621 -40.566 1.00 94.38 406 GLU A CA 1
ATOM 3175 C C . GLU A 1 406 ? -1.721 12.846 -39.976 1.00 94.38 406 GLU A C 1
ATOM 3177 O O . GLU A 1 406 ? -1.117 11.924 -39.427 1.00 94.38 406 GLU A O 1
ATOM 3182 N N . ARG A 1 407 ? -1.203 14.076 -40.074 1.00 95.00 407 ARG A N 1
ATOM 3183 C CA . ARG A 1 407 ? 0.049 14.480 -39.423 1.00 95.00 407 ARG A CA 1
ATOM 3184 C C . ARG A 1 407 ? -0.231 15.073 -38.057 1.00 95.00 407 ARG A C 1
ATOM 3186 O O . ARG A 1 407 ? -1.025 16.004 -37.937 1.00 95.00 407 ARG A O 1
ATOM 3193 N N . ILE A 1 408 ? 0.456 14.558 -37.045 1.00 96.50 408 ILE A N 1
ATOM 3194 C CA . ILE A 1 408 ? 0.389 15.062 -35.676 1.00 96.50 408 ILE A CA 1
ATOM 3195 C C . ILE A 1 408 ? 1.746 15.674 -35.328 1.00 96.50 408 ILE A C 1
ATOM 3197 O O . ILE A 1 408 ? 2.756 14.970 -35.272 1.00 96.50 408 ILE A O 1
ATOM 3201 N N . ILE A 1 409 ? 1.764 16.987 -35.116 1.00 96.56 409 ILE A N 1
ATOM 3202 C CA . ILE A 1 409 ? 2.958 17.764 -34.780 1.00 96.56 409 ILE A CA 1
ATOM 3203 C C . ILE A 1 409 ? 3.262 17.597 -33.291 1.00 96.56 409 ILE A C 1
ATOM 3205 O O . ILE A 1 409 ? 2.369 17.714 -32.454 1.00 96.56 409 ILE A O 1
ATOM 3209 N N . ILE A 1 410 ? 4.518 17.302 -32.960 1.00 96.06 410 ILE A N 1
ATOM 3210 C CA . ILE A 1 410 ? 5.013 17.145 -31.590 1.00 96.06 410 ILE A CA 1
ATOM 3211 C C . ILE A 1 410 ? 5.564 18.489 -31.111 1.00 96.06 410 ILE A C 1
ATOM 3213 O O . ILE A 1 410 ? 6.602 18.942 -31.594 1.00 96.06 410 ILE A O 1
ATOM 3217 N N . ASP A 1 411 ? 4.914 19.073 -30.107 1.00 93.31 411 ASP A N 1
ATOM 3218 C CA . ASP A 1 411 ? 5.270 20.385 -29.562 1.00 93.31 411 ASP A CA 1
ATOM 3219 C C . ASP A 1 411 ? 6.384 20.281 -28.518 1.00 93.31 411 ASP A C 1
ATOM 3221 O O . ASP A 1 411 ? 7.423 20.936 -28.604 1.00 93.31 411 ASP A O 1
ATOM 3225 N N . GLU A 1 412 ? 6.174 19.440 -27.504 1.00 92.88 412 GLU A N 1
ATOM 3226 C CA . GLU A 1 412 ? 7.093 19.311 -26.376 1.00 92.88 412 GLU A CA 1
ATOM 3227 C C . GLU A 1 412 ? 6.998 17.945 -25.692 1.00 92.88 412 GLU A C 1
ATOM 3229 O O . GLU A 1 412 ? 5.991 17.238 -25.755 1.00 92.88 412 GLU A O 1
ATOM 3234 N N . VAL A 1 413 ? 8.072 17.567 -24.998 1.00 91.50 413 VAL A N 1
ATOM 3235 C CA . VAL A 1 413 ? 8.109 16.365 -24.158 1.00 91.50 413 VAL A CA 1
ATOM 3236 C C . VAL A 1 413 ? 7.498 16.711 -22.803 1.00 91.50 413 VAL A C 1
ATOM 3238 O O . VAL A 1 413 ? 8.062 17.512 -22.063 1.00 91.50 413 VAL A O 1
ATOM 3241 N N . MET A 1 414 ? 6.382 16.075 -22.452 1.00 89.19 414 MET A N 1
ATOM 3242 C CA . MET A 1 414 ? 5.712 16.277 -21.163 1.00 89.19 414 MET A CA 1
ATOM 3243 C C . MET A 1 414 ? 6.338 15.425 -20.059 1.00 89.19 414 MET A C 1
ATOM 3245 O O . MET A 1 414 ? 6.541 15.892 -18.941 1.00 89.19 414 MET A O 1
ATOM 3249 N N . GLN A 1 415 ? 6.618 14.155 -20.368 1.00 85.44 415 GLN A N 1
ATOM 3250 C CA . GLN A 1 415 ? 7.093 13.167 -19.401 1.00 85.44 415 GLN A CA 1
ATOM 3251 C C . GLN A 1 415 ? 7.964 12.116 -20.094 1.00 85.44 415 GLN A C 1
ATOM 3253 O O . GLN A 1 415 ? 7.625 11.628 -21.171 1.00 85.44 415 GLN A O 1
ATOM 3258 N N . ARG A 1 416 ? 9.058 11.702 -19.446 1.00 86.69 416 ARG A N 1
ATOM 3259 C CA . ARG A 1 416 ? 9.877 10.553 -19.862 1.00 86.69 416 ARG A CA 1
ATOM 3260 C C . ARG A 1 416 ? 10.278 9.737 -18.642 1.00 86.69 416 ARG A C 1
ATOM 3262 O O . ARG A 1 416 ? 10.959 10.232 -17.752 1.00 86.69 416 ARG A O 1
ATOM 3269 N N . ALA A 1 417 ? 9.862 8.476 -18.613 1.00 83.12 417 ALA A N 1
ATOM 3270 C CA . ALA A 1 417 ? 10.225 7.524 -17.572 1.00 83.12 417 ALA A CA 1
ATOM 3271 C C . ALA A 1 417 ? 11.715 7.119 -17.686 1.00 83.12 417 ALA A C 1
ATOM 3273 O O . ALA A 1 417 ? 12.087 6.484 -18.679 1.00 83.12 417 ALA A O 1
ATOM 3274 N N . PRO A 1 418 ? 12.577 7.418 -16.690 1.00 78.88 418 PRO A N 1
ATOM 3275 C CA . PRO A 1 418 ? 14.019 7.195 -16.791 1.00 78.88 418 PRO A CA 1
ATOM 3276 C C . PRO A 1 418 ? 14.393 5.748 -16.428 1.00 78.88 418 PRO A C 1
ATOM 3278 O O . PRO A 1 418 ? 15.031 5.508 -15.406 1.00 78.88 418 PRO A O 1
ATOM 3281 N N . CYS A 1 419 ? 13.987 4.782 -17.259 1.00 84.19 419 CYS A N 1
ATOM 3282 C CA . CYS A 1 419 ? 14.309 3.358 -17.109 1.00 84.19 419 CYS A CA 1
ATOM 3283 C C . CYS A 1 419 ? 14.865 2.745 -18.408 1.00 84.19 419 CYS A C 1
ATOM 3285 O O . CYS A 1 419 ? 14.574 3.198 -19.520 1.00 84.19 419 CYS A O 1
ATOM 3287 N N . ILE A 1 420 ? 15.662 1.692 -18.253 1.00 86.75 420 ILE A N 1
ATOM 3288 C CA . ILE A 1 420 ? 16.132 0.802 -19.314 1.00 86.75 420 ILE A CA 1
ATOM 3289 C C . ILE A 1 420 ? 15.063 -0.248 -19.582 1.00 86.75 420 ILE A C 1
ATOM 3291 O O . ILE A 1 420 ? 14.434 -0.222 -20.639 1.00 86.75 420 ILE A O 1
ATOM 3295 N N . ALA A 1 421 ? 14.836 -1.140 -18.612 1.00 85.06 421 ALA A N 1
ATOM 3296 C CA . ALA A 1 421 ? 13.938 -2.275 -18.760 1.00 85.06 421 ALA A CA 1
ATOM 3297 C C . ALA A 1 421 ? 12.592 -1.983 -18.090 1.00 85.06 421 ALA A C 1
ATOM 3299 O O . ALA A 1 421 ? 12.500 -1.691 -16.897 1.00 85.06 421 ALA A O 1
ATOM 3300 N N . GLY A 1 422 ? 11.512 -2.063 -18.862 1.00 81.69 422 GLY A N 1
ATOM 3301 C CA . GLY A 1 422 ? 10.195 -1.643 -18.396 1.00 81.69 422 GLY A CA 1
ATOM 3302 C C . GLY A 1 422 ? 9.342 -1.068 -19.514 1.00 81.69 422 GLY A C 1
ATOM 3303 O O . GLY A 1 422 ? 9.573 -1.356 -20.684 1.00 81.69 422 GLY A O 1
ATOM 3304 N N . ARG A 1 423 ? 8.340 -0.267 -19.132 1.00 80.94 423 ARG A N 1
ATOM 3305 C CA . ARG A 1 423 ? 7.448 0.417 -20.081 1.00 80.94 423 ARG A CA 1
ATOM 3306 C C . ARG A 1 423 ? 8.130 1.583 -20.793 1.00 80.94 423 ARG A C 1
ATOM 3308 O O . ARG A 1 423 ? 7.756 1.874 -21.918 1.00 80.94 423 ARG A O 1
ATOM 3315 N N . ALA A 1 424 ? 9.101 2.237 -20.149 1.00 85.94 424 ALA A N 1
ATOM 3316 C CA . ALA A 1 424 ? 9.767 3.432 -20.674 1.00 85.94 424 ALA A CA 1
ATOM 3317 C C . ALA A 1 424 ? 8.786 4.478 -21.239 1.00 85.94 424 ALA A C 1
ATOM 3319 O O . ALA A 1 424 ? 9.020 5.053 -22.301 1.00 85.94 424 ALA A O 1
ATOM 3320 N N . THR A 1 425 ? 7.679 4.692 -20.517 1.00 88.56 425 THR A N 1
ATOM 3321 C CA . THR A 1 425 ? 6.581 5.561 -20.940 1.00 88.56 425 THR A CA 1
ATOM 3322 C C . THR A 1 425 ? 7.080 6.959 -21.281 1.00 88.56 425 THR A C 1
ATOM 3324 O O . THR A 1 425 ? 7.834 7.566 -20.511 1.00 88.56 425 THR A O 1
ATOM 3327 N N . THR A 1 426 ? 6.652 7.457 -22.435 1.00 92.56 426 THR A N 1
ATOM 3328 C CA . THR A 1 426 ? 6.997 8.791 -22.931 1.00 92.56 426 THR A CA 1
ATOM 3329 C C . THR A 1 426 ? 5.746 9.482 -23.394 1.00 92.56 426 THR A C 1
ATOM 3331 O O . THR A 1 426 ? 5.007 8.908 -24.183 1.00 92.56 426 THR A O 1
ATOM 3334 N N . CYS A 1 427 ? 5.523 10.689 -22.890 1.00 94.25 427 CYS A N 1
ATOM 3335 C CA . CYS A 1 427 ? 4.371 11.488 -23.256 1.00 94.25 427 CYS A CA 1
ATOM 3336 C C . CYS A 1 427 ? 4.834 12.787 -23.903 1.00 94.25 427 CYS A C 1
ATOM 3338 O O . CYS A 1 427 ? 5.687 13.486 -23.345 1.00 94.25 427 CYS A O 1
ATOM 3340 N N . TRP A 1 428 ? 4.240 13.125 -25.039 1.00 95.75 428 TRP A N 1
ATOM 3341 C CA . TRP A 1 428 ? 4.429 14.399 -25.719 1.00 95.75 428 TRP A CA 1
ATOM 3342 C C . TRP A 1 428 ? 3.113 15.152 -25.809 1.00 95.75 428 TRP A C 1
ATOM 3344 O O . TRP A 1 428 ? 2.062 14.547 -26.023 1.00 95.75 428 TRP A O 1
ATOM 3354 N N . LYS A 1 429 ? 3.204 16.474 -25.695 1.00 94.94 429 LYS A N 1
ATOM 3355 C CA . LYS A 1 429 ? 2.138 17.379 -26.101 1.00 94.94 429 LYS A CA 1
ATOM 3356 C C . LYS A 1 429 ? 2.216 17.530 -27.613 1.00 94.94 429 LYS A C 1
ATOM 3358 O O . LYS A 1 429 ? 3.314 17.653 -28.162 1.00 94.94 429 LYS A O 1
ATOM 3363 N N . ALA A 1 430 ? 1.068 17.478 -28.260 1.00 96.00 430 ALA A N 1
ATOM 3364 C CA . ALA A 1 430 ? 0.984 17.473 -29.704 1.00 96.00 430 ALA A CA 1
ATOM 3365 C C . ALA A 1 430 ? -0.315 18.113 -30.194 1.00 96.00 430 ALA A C 1
ATOM 3367 O O . ALA A 1 430 ? -1.245 18.313 -29.412 1.00 96.00 430 ALA A O 1
ATOM 3368 N N . HIS A 1 431 ? -0.407 18.367 -31.494 1.00 94.69 431 HIS A N 1
ATOM 3369 C CA . HIS A 1 431 ? -1.633 18.825 -32.142 1.00 94.69 431 HIS A CA 1
ATOM 3370 C C . HIS A 1 431 ? -1.708 18.336 -33.600 1.00 94.69 431 HIS A C 1
ATOM 3372 O O . HIS A 1 431 ? -0.671 18.076 -34.216 1.00 94.69 431 HIS A O 1
ATOM 3378 N N . PRO A 1 432 ? -2.908 18.187 -34.189 1.00 94.62 432 PRO A N 1
ATOM 3379 C CA . PRO A 1 432 ? -3.037 17.902 -35.614 1.00 94.62 432 PRO A CA 1
ATOM 3380 C C . PRO A 1 432 ? -2.524 19.056 -36.479 1.00 94.62 432 PRO A C 1
ATOM 3382 O O . PRO A 1 432 ? -2.787 20.224 -36.184 1.00 94.62 432 PRO A O 1
ATOM 3385 N N . GLU A 1 433 ? -1.848 18.739 -37.583 1.00 93.19 433 GLU A N 1
ATOM 3386 C CA . GLU A 1 433 ? -1.347 19.738 -38.530 1.00 93.19 433 GLU A CA 1
ATOM 3387 C C . GLU A 1 433 ? -2.488 20.663 -39.003 1.00 93.19 433 GLU A C 1
ATOM 3389 O O . GLU A 1 433 ? -3.535 20.223 -39.484 1.00 93.19 433 GLU A O 1
ATOM 3394 N N . GLY A 1 434 ? -2.302 21.975 -38.824 1.00 90.62 434 GLY A N 1
ATOM 3395 C CA . GLY A 1 434 ? -3.303 22.994 -39.158 1.00 90.62 434 GLY A CA 1
ATOM 3396 C C . GLY A 1 434 ? -4.398 23.233 -38.107 1.00 90.62 434 GLY A C 1
ATOM 3397 O O . GLY A 1 434 ? -5.284 24.047 -38.372 1.00 90.62 434 GLY A O 1
ATOM 3398 N N . ARG A 1 435 ? -4.349 22.571 -36.939 1.00 91.81 435 ARG A N 1
ATOM 3399 C CA . ARG A 1 435 ? -5.280 22.766 -35.804 1.00 91.81 435 ARG A CA 1
ATOM 3400 C C . ARG A 1 435 ? -4.556 22.867 -34.449 1.00 91.81 435 ARG A C 1
ATOM 3402 O O . ARG A 1 435 ? -4.750 22.007 -33.587 1.00 91.81 435 ARG A O 1
ATOM 3409 N N . PRO A 1 436 ? -3.711 23.892 -34.233 1.00 89.81 436 PRO A N 1
ATOM 3410 C CA . PRO A 1 436 ? -2.941 24.054 -32.994 1.00 89.81 436 PRO A CA 1
ATOM 3411 C C . PRO A 1 436 ? -3.802 24.258 -31.737 1.00 89.81 436 PRO A C 1
ATOM 3413 O O . PRO A 1 436 ? -3.333 24.036 -30.625 1.00 89.81 436 PRO A O 1
ATOM 3416 N N . GLU A 1 437 ? -5.065 24.659 -31.890 1.00 87.31 437 GLU A N 1
ATOM 3417 C CA . GLU A 1 437 ? -6.035 24.766 -30.799 1.00 87.31 437 GLU A CA 1
ATOM 3418 C C . GLU A 1 437 ? -6.476 23.404 -30.237 1.00 87.31 437 GLU A C 1
ATOM 3420 O O . GLU A 1 437 ? -6.963 23.326 -29.110 1.00 87.31 437 GLU A O 1
ATOM 3425 N N . MET A 1 438 ? -6.314 22.321 -31.006 1.00 90.62 438 MET A N 1
ATOM 3426 C CA . MET A 1 438 ? -6.687 20.972 -30.591 1.00 90.62 438 MET A CA 1
ATOM 3427 C C . MET A 1 438 ? -5.484 20.245 -29.989 1.00 90.62 438 MET A C 1
ATOM 3429 O O . MET A 1 438 ? -4.775 19.507 -30.673 1.00 90.62 438 MET A O 1
ATOM 3433 N N . LEU A 1 439 ? -5.285 20.429 -28.685 1.00 92.56 439 LEU A N 1
ATOM 3434 C CA . LEU A 1 439 ? -4.226 19.743 -27.950 1.00 92.56 439 LEU A CA 1
ATOM 3435 C C . LEU A 1 439 ? -4.501 18.240 -27.832 1.00 92.56 439 LEU A C 1
ATOM 3437 O O . LEU A 1 439 ? -5.616 17.809 -27.545 1.00 92.56 439 LEU A O 1
ATOM 3441 N N . LEU A 1 440 ? -3.449 17.453 -28.022 1.00 95.06 440 LEU A N 1
ATOM 3442 C CA . LEU A 1 440 ? -3.409 16.003 -27.905 1.00 95.06 440 LEU A CA 1
ATOM 3443 C C . LEU A 1 440 ? -2.222 15.585 -27.034 1.00 95.06 440 LEU A C 1
ATOM 3445 O O . LEU A 1 440 ? -1.232 16.310 -26.895 1.00 95.06 440 LEU A O 1
ATOM 3449 N N . VAL A 1 441 ? -2.304 14.375 -26.486 1.00 96.00 441 VAL A N 1
ATOM 3450 C CA . VAL A 1 441 ? -1.179 13.725 -25.806 1.00 96.00 441 VAL A CA 1
ATOM 3451 C C . VAL A 1 441 ? -0.827 12.444 -26.543 1.00 96.00 441 VAL A C 1
ATOM 3453 O O . VAL A 1 441 ? -1.655 11.541 -26.623 1.00 96.00 441 VAL A O 1
ATOM 3456 N N . ILE A 1 442 ? 0.400 12.349 -27.054 1.00 96.81 442 ILE A N 1
ATOM 3457 C CA . ILE A 1 442 ? 0.956 11.102 -27.598 1.00 96.81 442 ILE A CA 1
ATOM 3458 C C . ILE A 1 442 ? 1.663 10.380 -26.458 1.00 96.81 442 ILE A C 1
ATOM 3460 O O . ILE A 1 442 ? 2.518 10.975 -25.807 1.00 96.81 442 ILE A O 1
ATOM 3464 N N . LYS A 1 443 ? 1.336 9.110 -26.230 1.00 95.50 443 LYS A N 1
ATOM 3465 C CA . LYS A 1 443 ? 1.945 8.231 -25.232 1.00 95.50 443 LYS A CA 1
ATOM 3466 C C . LYS A 1 443 ? 2.548 7.005 -25.915 1.00 95.50 443 LYS A C 1
ATOM 3468 O O . LYS A 1 443 ? 1.811 6.150 -26.398 1.00 95.50 443 LYS A O 1
ATOM 3473 N N . ASP A 1 444 ? 3.867 6.874 -25.842 1.00 94.81 444 ASP A N 1
ATOM 3474 C CA . ASP A 1 444 ? 4.592 5.670 -26.262 1.00 94.81 444 ASP A CA 1
ATOM 3475 C C . ASP A 1 444 ? 4.972 4.819 -25.050 1.00 94.81 444 ASP A C 1
ATOM 3477 O O . ASP A 1 444 ? 5.427 5.336 -24.021 1.00 94.81 444 ASP A O 1
ATOM 3481 N N . SER A 1 445 ? 4.805 3.498 -25.155 1.00 92.06 445 SER A N 1
ATOM 3482 C CA . SER A 1 445 ? 5.149 2.557 -24.085 1.00 92.06 445 SER A CA 1
ATOM 3483 C C . SER A 1 445 ? 5.463 1.140 -24.582 1.00 92.06 445 SER A C 1
ATOM 3485 O O . SER A 1 445 ? 4.943 0.671 -25.589 1.00 92.06 445 SER A O 1
ATOM 3487 N N . TRP A 1 446 ? 6.305 0.420 -23.836 1.00 90.38 446 TRP A N 1
ATOM 3488 C CA . TRP A 1 446 ? 6.721 -0.956 -24.127 1.00 90.38 446 TRP A CA 1
ATOM 3489 C C . TRP A 1 446 ? 5.973 -1.966 -23.260 1.00 90.38 446 TRP A C 1
ATOM 3491 O O . TRP A 1 446 ? 6.277 -2.173 -22.074 1.00 90.38 446 TRP A O 1
ATOM 3501 N N . GLN A 1 447 ? 4.996 -2.630 -23.862 1.00 86.56 447 GLN A N 1
ATOM 3502 C CA . GLN A 1 447 ? 4.016 -3.450 -23.162 1.00 86.56 447 GLN A CA 1
ATOM 3503 C C . GLN A 1 447 ? 4.256 -4.942 -23.378 1.00 86.56 447 GLN A C 1
ATOM 3505 O O . GLN A 1 447 ? 4.848 -5.362 -24.367 1.00 86.56 447 GLN A O 1
ATOM 3510 N N . TYR A 1 448 ? 3.819 -5.761 -22.424 1.00 82.75 448 TYR A N 1
ATOM 3511 C CA . TYR A 1 448 ? 3.850 -7.212 -22.588 1.00 82.75 448 TYR A CA 1
ATOM 3512 C C . TYR A 1 448 ? 2.794 -7.634 -23.624 1.00 82.75 448 TYR A C 1
ATOM 3514 O O . TYR A 1 448 ? 1.656 -7.180 -23.495 1.00 82.75 448 TYR A O 1
ATOM 3522 N N . PRO A 1 449 ? 3.119 -8.504 -24.599 1.00 82.25 449 PRO A N 1
ATOM 3523 C CA . PRO A 1 449 ? 2.147 -8.962 -25.594 1.00 82.25 449 PRO A CA 1
ATOM 3524 C C . PRO A 1 449 ? 0.923 -9.642 -24.972 1.00 82.25 449 PRO A C 1
ATOM 3526 O O . PRO A 1 449 ? -0.153 -9.630 -25.550 1.00 82.25 449 PRO A O 1
ATOM 3529 N N . GLU A 1 450 ? 1.080 -10.238 -23.787 1.00 74.88 450 GLU A N 1
ATOM 3530 C CA . GLU A 1 450 ? 0.007 -10.939 -23.079 1.00 74.88 450 GLU A CA 1
ATOM 3531 C C . GLU A 1 450 ? -1.004 -9.993 -22.400 1.00 74.88 450 GLU A C 1
ATOM 3533 O O . GLU A 1 450 ? -1.992 -10.465 -21.838 1.00 74.88 450 GLU A O 1
ATOM 3538 N N . ARG A 1 451 ? -0.743 -8.678 -22.389 1.00 71.06 451 ARG A N 1
ATOM 3539 C CA . ARG A 1 451 ? -1.633 -7.652 -21.825 1.00 71.06 451 ARG A CA 1
ATOM 3540 C C . ARG A 1 451 ? -2.597 -7.125 -22.882 1.00 71.06 451 ARG A C 1
ATOM 3542 O O . ARG A 1 451 ? -2.177 -6.880 -24.014 1.00 71.06 451 ARG A O 1
ATOM 3549 N N . ASP A 1 452 ? -3.822 -6.845 -22.439 1.00 77.69 452 ASP A N 1
ATOM 3550 C CA . ASP A 1 452 ? -4.788 -6.035 -23.183 1.00 77.69 452 ASP A CA 1
ATOM 3551 C C . ASP A 1 452 ? -4.167 -4.682 -23.563 1.00 77.69 452 ASP A C 1
ATOM 3553 O O . ASP A 1 452 ? -3.345 -4.131 -22.825 1.00 77.69 452 ASP A O 1
ATOM 3557 N N . GLU A 1 453 ? -4.541 -4.160 -24.727 1.00 86.56 453 GLU A N 1
ATOM 3558 C CA . GLU A 1 453 ? -4.007 -2.898 -25.232 1.00 86.56 453 GLU A CA 1
ATOM 3559 C C . GLU A 1 453 ? -4.712 -1.721 -24.562 1.00 86.56 453 GLU A C 1
ATOM 3561 O O . GLU A 1 453 ? -5.938 -1.626 -24.568 1.00 86.56 453 GLU A O 1
ATOM 3566 N N . GLU A 1 454 ? -3.949 -0.786 -24.000 1.00 90.06 454 GLU A N 1
ATOM 3567 C CA . GLU A 1 454 ? -4.526 0.392 -23.344 1.00 90.06 454 GLU A CA 1
ATOM 3568 C C . GLU A 1 454 ? -5.399 1.218 -24.292 1.00 90.06 454 GLU A C 1
ATOM 3570 O O . GLU A 1 454 ? -6.475 1.671 -23.905 1.00 90.06 454 GLU A O 1
ATOM 3575 N N . GLY A 1 455 ? -4.969 1.370 -25.547 1.00 91.88 455 GLY A N 1
ATOM 3576 C CA . GLY A 1 455 ? -5.737 2.080 -26.565 1.00 91.88 455 GLY A CA 1
ATOM 3577 C C . GLY A 1 455 ? -7.123 1.474 -26.811 1.00 91.88 455 GLY A C 1
ATOM 3578 O O . GLY A 1 455 ? -8.073 2.215 -27.057 1.00 91.88 455 GLY A O 1
ATOM 3579 N N . GLU A 1 456 ? -7.260 0.151 -26.693 1.00 92.62 456 GLU A N 1
ATOM 3580 C CA . GLU A 1 456 ? -8.537 -0.563 -26.793 1.00 92.62 456 GLU A CA 1
ATOM 3581 C C . GLU A 1 456 ? -9.424 -0.299 -25.571 1.00 92.62 456 GLU A C 1
ATOM 3583 O O . GLU A 1 456 ? -10.611 -0.009 -25.721 1.00 92.62 456 GLU A O 1
ATOM 3588 N N . LEU A 1 457 ? -8.847 -0.333 -24.364 1.00 92.56 457 LEU A N 1
ATOM 3589 C CA . LEU A 1 457 ? -9.566 -0.049 -23.116 1.00 92.56 457 LEU A CA 1
ATOM 3590 C C . LEU A 1 457 ? -10.074 1.398 -23.066 1.00 92.56 457 LEU A C 1
ATOM 3592 O O . LEU A 1 457 ? -11.208 1.641 -22.655 1.00 92.56 457 LEU A O 1
ATOM 3596 N N . LEU A 1 458 ? -9.262 2.356 -23.519 1.00 95.12 458 LEU A N 1
ATOM 3597 C CA . LEU A 1 458 ? -9.646 3.766 -23.610 1.00 95.12 458 LEU A CA 1
ATOM 3598 C C . LEU A 1 458 ? -10.720 4.004 -24.669 1.00 95.12 458 LEU A C 1
ATOM 3600 O O . LEU A 1 458 ? -11.639 4.793 -24.434 1.00 95.12 458 LEU A O 1
ATOM 3604 N N . ARG A 1 459 ? -10.629 3.327 -25.823 1.00 95.06 459 ARG A N 1
ATOM 3605 C CA . ARG A 1 459 ? -11.679 3.385 -26.845 1.00 95.06 459 ARG A CA 1
ATOM 3606 C C . ARG A 1 459 ? -12.992 2.850 -26.282 1.00 95.06 459 ARG A C 1
ATOM 3608 O O . ARG A 1 459 ? -13.993 3.548 -26.348 1.00 95.06 459 ARG A O 1
ATOM 3615 N N . GLU A 1 460 ? -12.968 1.687 -25.631 1.00 94.38 460 GLU A N 1
ATOM 3616 C CA . GLU A 1 460 ? -14.147 1.094 -24.988 1.00 94.38 460 GLU A CA 1
ATOM 3617 C C . GLU A 1 460 ? -14.753 2.007 -23.909 1.00 94.38 460 GLU A C 1
ATOM 3619 O O . GLU A 1 460 ? -15.969 2.185 -23.873 1.00 94.38 460 GLU A O 1
ATOM 3624 N N . ALA A 1 461 ? -13.929 2.607 -23.044 1.00 94.62 461 ALA A N 1
ATOM 3625 C CA . ALA A 1 461 ? -14.397 3.550 -22.027 1.00 94.62 461 ALA A CA 1
ATOM 3626 C C . ALA A 1 461 ? -15.033 4.802 -22.658 1.00 94.62 461 ALA A C 1
ATOM 3628 O O . ALA A 1 461 ? -16.094 5.248 -22.218 1.00 94.62 461 ALA A O 1
ATOM 3629 N N . THR A 1 462 ? -14.423 5.330 -23.725 1.00 95.19 462 THR A N 1
ATOM 3630 C CA . THR A 1 462 ? -14.945 6.484 -24.473 1.00 95.19 462 THR A CA 1
ATOM 3631 C C . THR A 1 462 ? -16.281 6.147 -25.143 1.00 95.19 462 THR A C 1
ATOM 3633 O O . THR A 1 462 ? -17.237 6.909 -25.012 1.00 95.19 462 THR A O 1
ATOM 3636 N N . ASP A 1 463 ? -16.380 4.987 -25.797 1.00 94.81 463 ASP A N 1
ATOM 3637 C CA . ASP A 1 463 ? -17.593 4.519 -26.480 1.00 94.81 463 ASP A CA 1
ATOM 3638 C C . ASP A 1 463 ? -18.746 4.253 -25.495 1.00 94.81 463 ASP A C 1
ATOM 3640 O O . ASP A 1 463 ? -19.912 4.481 -25.819 1.00 94.81 463 ASP A O 1
ATOM 3644 N N . LYS A 1 464 ? -18.429 3.811 -24.269 1.00 94.81 464 LYS A N 1
ATOM 3645 C CA . LYS A 1 464 ? -19.390 3.627 -23.167 1.00 94.81 464 LYS A CA 1
ATOM 3646 C C . LYS A 1 464 ? -19.781 4.929 -22.456 1.00 94.81 464 LYS A C 1
ATOM 3648 O O . LYS A 1 464 ? -20.611 4.884 -21.551 1.00 94.81 464 LYS A O 1
ATOM 3653 N N . GLY A 1 465 ? -19.209 6.071 -22.842 1.00 93.88 465 GLY A N 1
ATOM 3654 C CA . GLY A 1 465 ? -19.524 7.370 -22.246 1.00 93.88 465 GLY A CA 1
ATOM 3655 C C . GLY A 1 465 ? -19.012 7.544 -20.813 1.00 93.88 465 GLY A C 1
ATOM 3656 O O . GLY A 1 465 ? -19.646 8.249 -20.030 1.00 93.88 465 GLY A O 1
ATOM 3657 N N . VAL A 1 466 ? -17.892 6.902 -20.456 1.00 94.12 466 VAL A N 1
ATOM 3658 C CA . VAL A 1 466 ? -17.243 7.092 -19.149 1.00 94.12 466 VAL A CA 1
ATOM 3659 C C . VAL A 1 466 ? -16.824 8.559 -18.985 1.00 94.12 466 VAL A C 1
ATOM 3661 O O . VAL A 1 466 ? -16.207 9.141 -19.880 1.00 94.12 466 VAL A O 1
ATOM 3664 N N . VAL A 1 467 ? -17.162 9.157 -17.841 1.00 94.12 467 VAL A N 1
ATOM 3665 C CA . VAL A 1 467 ? -16.836 10.557 -17.514 1.00 94.12 467 VAL A CA 1
ATOM 3666 C C . VAL A 1 467 ? -15.524 10.653 -16.736 1.00 94.12 467 VAL A C 1
ATOM 3668 O O . VAL A 1 467 ? -15.113 9.681 -16.109 1.00 94.12 467 VAL A O 1
ATOM 3671 N N . ASN A 1 468 ? -14.863 11.816 -16.769 1.00 94.88 468 ASN A N 1
ATOM 3672 C CA . ASN A 1 468 ? -13.640 12.107 -16.001 1.00 94.88 468 ASN A CA 1
ATOM 3673 C C . ASN A 1 468 ? -12.521 11.048 -16.162 1.00 94.88 468 ASN A C 1
ATOM 3675 O O . ASN A 1 468 ? -11.746 10.771 -15.246 1.00 94.88 468 ASN A O 1
ATOM 3679 N N . VAL A 1 469 ? -12.414 10.460 -17.354 1.00 96.19 469 VAL A N 1
ATOM 3680 C CA . VAL A 1 469 ? -11.305 9.604 -17.805 1.00 96.19 469 VAL A CA 1
ATOM 3681 C C . VAL A 1 469 ? -10.858 10.127 -19.168 1.00 96.19 469 VAL A C 1
ATOM 3683 O O . VAL A 1 469 ? -11.691 10.594 -19.951 1.00 96.19 469 VAL A O 1
ATOM 3686 N N . ALA A 1 470 ? -9.554 10.087 -19.455 1.00 95.81 470 ALA A N 1
ATOM 3687 C CA . ALA A 1 470 ? -9.033 10.573 -20.731 1.00 95.81 470 ALA A CA 1
ATOM 3688 C C . ALA A 1 470 ? -9.701 9.890 -21.930 1.00 95.81 470 ALA A C 1
ATOM 3690 O O . ALA A 1 470 ? -9.813 8.665 -22.003 1.00 95.81 470 ALA A O 1
ATOM 3691 N N . ARG A 1 471 ? -10.118 10.707 -22.895 1.00 95.12 471 ARG A N 1
ATOM 3692 C CA . ARG A 1 471 ? -10.842 10.271 -24.086 1.00 95.12 471 ARG A CA 1
ATOM 3693 C C . ARG A 1 471 ? -9.879 9.834 -25.179 1.00 95.12 471 ARG A C 1
ATOM 3695 O O . ARG A 1 471 ? -8.862 10.476 -25.454 1.00 95.12 471 ARG A O 1
ATOM 3702 N N . TYR A 1 472 ? -10.263 8.763 -25.857 1.00 96.00 472 TYR A N 1
ATOM 3703 C CA . TYR A 1 472 ? -9.522 8.159 -26.957 1.00 96.00 472 TYR A CA 1
ATOM 3704 C C . TYR A 1 472 ? -9.477 9.054 -28.213 1.00 96.00 472 TYR A C 1
ATOM 3706 O O . TYR A 1 472 ? -10.500 9.613 -28.622 1.00 96.00 472 TYR A O 1
ATOM 3714 N N . TYR A 1 473 ? -8.307 9.158 -28.861 1.00 94.94 473 TYR A N 1
ATOM 3715 C CA . TYR A 1 473 ? -8.154 9.741 -30.206 1.00 94.94 473 TYR A CA 1
ATOM 3716 C C . TYR A 1 473 ? -7.743 8.685 -31.241 1.00 94.94 473 TYR A C 1
ATOM 3718 O O . TYR A 1 473 ? -8.432 8.524 -32.252 1.00 94.94 473 TYR A O 1
ATOM 3726 N N . HIS A 1 474 ? -6.635 7.982 -30.984 1.00 95.50 474 HIS A N 1
ATOM 3727 C CA . HIS A 1 474 ? -6.058 6.953 -31.854 1.00 95.50 474 HIS A CA 1
ATOM 3728 C C . HIS A 1 474 ? -5.138 6.015 -31.049 1.00 95.50 474 HIS A C 1
ATOM 3730 O O . HIS A 1 474 ? -4.683 6.379 -29.966 1.00 95.50 474 HIS A O 1
ATOM 3736 N N . HIS A 1 475 ? -4.869 4.808 -31.546 1.00 95.31 475 HIS A N 1
ATOM 3737 C CA . HIS A 1 475 ? -3.808 3.946 -31.025 1.00 95.31 475 HIS A CA 1
ATOM 3738 C C . HIS A 1 475 ? -3.291 3.025 -32.128 1.00 95.31 475 HIS A C 1
ATOM 3740 O O . HIS A 1 475 ? -4.040 2.687 -33.043 1.00 95.31 475 HIS A O 1
ATOM 3746 N N . GLU A 1 476 ? -2.049 2.578 -31.988 1.00 94.38 476 GLU A N 1
ATOM 3747 C CA . GLU A 1 476 ? -1.411 1.639 -32.904 1.00 94.38 476 GLU A CA 1
ATOM 3748 C C . GLU A 1 476 ? -0.297 0.843 -32.205 1.00 94.38 476 GLU A C 1
ATOM 3750 O O . GLU A 1 476 ? 0.276 1.262 -31.191 1.00 94.38 476 GLU A O 1
ATOM 3755 N N . THR A 1 477 ? 0.028 -0.318 -32.774 1.00 95.00 477 THR A N 1
ATOM 3756 C CA . THR A 1 477 ? 1.312 -0.979 -32.522 1.00 95.00 477 THR A CA 1
ATOM 3757 C C . THR A 1 477 ? 2.314 -0.420 -33.521 1.00 95.00 477 THR A C 1
ATOM 3759 O O . THR A 1 477 ? 2.076 -0.479 -34.725 1.00 95.00 477 THR A O 1
ATOM 3762 N N . VAL A 1 478 ? 3.421 0.137 -33.028 1.00 95.00 478 VAL A N 1
ATOM 3763 C CA . VAL A 1 478 ? 4.419 0.797 -33.880 1.00 95.00 478 VAL A CA 1
ATOM 3764 C C . VAL A 1 478 ? 5.068 -0.244 -34.791 1.00 95.00 478 VAL A C 1
ATOM 3766 O O . VAL A 1 478 ? 5.493 -1.302 -34.322 1.00 95.00 478 VAL A O 1
ATOM 3769 N N . GLN A 1 479 ? 5.159 0.057 -36.088 1.00 94.56 479 GLN A N 1
ATOM 3770 C CA . GLN A 1 479 ? 5.765 -0.828 -37.082 1.00 94.56 479 GLN A CA 1
ATOM 3771 C C . GLN A 1 479 ? 7.033 -0.221 -37.679 1.00 94.56 479 GLN A C 1
ATOM 3773 O O . GLN A 1 479 ? 7.071 0.949 -38.047 1.00 94.56 479 GLN A O 1
ATOM 3778 N N . ILE A 1 480 ? 8.067 -1.050 -37.812 1.00 91.38 480 ILE A N 1
ATOM 3779 C CA . ILE A 1 480 ? 9.372 -0.700 -38.377 1.00 91.38 480 ILE A CA 1
ATOM 3780 C C . ILE A 1 480 ? 9.640 -1.669 -39.522 1.00 91.38 480 ILE A C 1
ATOM 3782 O O . ILE A 1 480 ? 9.628 -2.883 -39.316 1.00 91.38 480 ILE A O 1
ATOM 3786 N N . ASP A 1 481 ? 9.836 -1.138 -40.730 1.00 86.50 481 ASP A N 1
ATOM 3787 C CA . ASP A 1 481 ? 9.962 -1.922 -41.968 1.00 86.50 481 ASP A CA 1
ATOM 3788 C C . ASP A 1 481 ? 8.806 -2.922 -42.191 1.00 86.50 481 ASP A C 1
ATOM 3790 O O . ASP A 1 481 ? 8.993 -4.025 -42.707 1.00 86.50 481 ASP A O 1
ATOM 3794 N N . GLY A 1 482 ? 7.586 -2.543 -41.788 1.00 86.56 482 GLY A N 1
ATOM 3795 C CA . GLY A 1 482 ? 6.380 -3.367 -41.939 1.00 86.56 482 GLY A CA 1
ATOM 3796 C C . GLY A 1 482 ? 6.259 -4.531 -40.948 1.00 86.56 482 GLY A C 1
ATOM 3797 O O . GLY A 1 482 ? 5.415 -5.405 -41.145 1.00 86.56 482 GLY A O 1
ATOM 3798 N N . ALA A 1 483 ? 7.084 -4.563 -39.897 1.00 92.62 483 ALA A N 1
ATOM 3799 C CA . ALA A 1 483 ? 6.989 -5.520 -38.799 1.00 92.62 483 ALA A CA 1
ATOM 3800 C C . ALA A 1 483 ? 6.783 -4.802 -37.461 1.00 92.62 483 ALA A C 1
ATOM 3802 O O . ALA A 1 483 ? 7.347 -3.730 -37.243 1.00 92.62 483 ALA A O 1
ATOM 3803 N N . ASP A 1 484 ? 6.025 -5.414 -36.551 1.00 94.56 484 ASP A N 1
ATOM 3804 C CA . ASP A 1 484 ? 5.808 -4.873 -35.207 1.00 94.56 484 ASP A CA 1
ATOM 3805 C C . ASP A 1 484 ? 7.146 -4.637 -34.492 1.00 94.56 484 ASP A C 1
ATOM 3807 O O . ASP A 1 484 ? 8.059 -5.474 -34.512 1.00 94.56 484 ASP A O 1
ATOM 3811 N N . ASP A 1 485 ? 7.269 -3.483 -33.845 1.00 95.50 485 ASP A N 1
ATOM 3812 C CA . ASP A 1 485 ? 8.455 -3.096 -33.092 1.00 95.50 485 ASP A CA 1
ATOM 3813 C C . ASP A 1 485 ? 8.490 -3.837 -31.748 1.00 95.50 485 ASP A C 1
ATOM 3815 O O . ASP A 1 485 ? 8.132 -3.322 -30.686 1.00 95.50 485 ASP A O 1
ATOM 3819 N N . ASP A 1 486 ? 8.883 -5.110 -31.805 1.00 94.88 486 ASP A N 1
ATOM 3820 C CA . ASP A 1 486 ? 9.066 -5.967 -30.641 1.00 94.88 486 ASP A CA 1
ATOM 3821 C C . ASP A 1 486 ? 10.546 -6.194 -30.306 1.00 94.88 486 ASP A C 1
ATOM 3823 O O . ASP A 1 486 ? 11.432 -6.202 -31.169 1.00 94.88 486 ASP A O 1
ATOM 3827 N N . ILE A 1 487 ? 10.839 -6.416 -29.021 1.00 93.88 487 ILE A N 1
ATOM 3828 C CA . ILE A 1 487 ? 12.231 -6.494 -28.572 1.00 93.88 487 ILE A CA 1
ATOM 3829 C C . ILE A 1 487 ? 12.973 -7.695 -29.168 1.00 93.88 487 ILE A C 1
ATOM 3831 O O . ILE A 1 487 ? 14.166 -7.602 -29.448 1.00 93.88 487 ILE A O 1
ATOM 3835 N N . ARG A 1 488 ? 12.321 -8.842 -29.360 1.00 91.44 488 ARG A N 1
ATOM 3836 C CA . ARG A 1 488 ? 13.006 -10.064 -29.811 1.00 91.44 488 ARG A CA 1
ATOM 3837 C C . ARG A 1 488 ? 13.293 -10.045 -31.293 1.00 91.44 488 ARG A C 1
ATOM 3839 O O . ARG A 1 488 ? 14.429 -10.312 -31.683 1.00 91.44 488 ARG A O 1
ATOM 3846 N N . ASN A 1 489 ? 12.262 -9.811 -32.096 1.00 91.25 489 ASN A N 1
ATOM 3847 C CA . ASN A 1 489 ? 12.365 -9.988 -33.534 1.00 91.25 489 ASN A CA 1
ATOM 3848 C C . ASN A 1 489 ? 12.838 -8.706 -34.211 1.00 91.25 489 ASN A C 1
ATOM 3850 O O . ASN A 1 489 ? 13.623 -8.807 -35.147 1.00 91.25 489 ASN A O 1
ATOM 3854 N N . ASN A 1 490 ? 12.451 -7.525 -33.715 1.00 93.50 490 ASN A N 1
ATOM 3855 C CA . ASN A 1 490 ? 12.862 -6.251 -34.304 1.00 93.50 490 ASN A CA 1
ATOM 3856 C C . ASN A 1 490 ? 14.165 -5.728 -33.675 1.00 93.50 490 ASN A C 1
ATOM 3858 O O . ASN A 1 490 ? 15.208 -5.700 -34.329 1.00 93.50 490 ASN A O 1
ATOM 3862 N N . VAL A 1 491 ? 14.162 -5.411 -32.374 1.00 93.69 491 VAL A N 1
ATOM 3863 C CA . VAL A 1 491 ? 15.316 -4.767 -31.705 1.00 93.69 491 VAL A CA 1
ATOM 3864 C C . VAL A 1 491 ? 16.527 -5.698 -31.568 1.00 93.69 491 VAL A C 1
ATOM 3866 O O . VAL A 1 491 ? 17.666 -5.291 -31.810 1.00 93.69 491 VAL A O 1
ATOM 3869 N N . ARG A 1 492 ? 16.306 -6.959 -31.180 1.00 93.81 492 ARG A N 1
ATOM 3870 C CA . ARG A 1 492 ? 17.357 -7.989 -31.069 1.00 93.81 492 ARG A CA 1
ATOM 3871 C C . ARG A 1 492 ? 17.541 -8.811 -32.340 1.00 93.81 492 ARG A C 1
ATOM 3873 O O . ARG A 1 492 ? 18.435 -9.656 -32.362 1.00 93.81 492 ARG A O 1
ATOM 3880 N N . ARG A 1 493 ? 16.718 -8.590 -33.375 1.00 91.62 493 ARG A N 1
ATOM 3881 C CA . ARG A 1 493 ? 16.814 -9.251 -34.691 1.00 91.62 493 ARG A CA 1
ATOM 3882 C C . ARG A 1 493 ? 16.940 -10.781 -34.602 1.00 91.62 493 ARG A C 1
ATOM 3884 O O . ARG A 1 493 ? 17.701 -11.401 -35.340 1.00 91.62 493 ARG A O 1
ATOM 3891 N N . GLY A 1 494 ? 16.230 -11.395 -33.652 1.00 87.94 494 GLY A N 1
ATOM 3892 C CA . GLY A 1 494 ? 16.200 -12.847 -33.458 1.00 87.94 494 GLY A CA 1
ATOM 3893 C C . GLY A 1 494 ? 17.383 -13.450 -32.687 1.00 87.94 494 GLY A C 1
ATOM 3894 O O . GLY A 1 494 ? 17.511 -14.674 -32.661 1.00 87.94 494 GLY A O 1
ATOM 3895 N N . LEU A 1 495 ? 18.244 -12.647 -32.042 1.00 91.00 495 LEU A N 1
ATOM 3896 C CA . LEU A 1 495 ? 19.321 -13.172 -31.191 1.00 91.00 495 LEU A CA 1
ATOM 3897 C C . LEU A 1 495 ? 18.766 -14.008 -30.024 1.00 91.00 495 LEU A C 1
ATOM 3899 O O . LEU A 1 495 ? 18.059 -13.515 -29.141 1.00 91.00 495 LEU A O 1
ATOM 3903 N N . ASP A 1 496 ? 19.144 -15.285 -29.999 1.00 87.62 496 ASP A N 1
ATOM 3904 C CA . ASP A 1 496 ? 18.692 -16.251 -29.003 1.00 87.62 496 ASP A CA 1
ATOM 3905 C C . ASP A 1 496 ? 19.517 -16.160 -27.710 1.00 87.62 496 ASP A C 1
ATOM 3907 O O . ASP A 1 496 ? 20.645 -16.652 -27.619 1.00 87.62 496 ASP A O 1
ATOM 3911 N N . ILE A 1 497 ? 18.920 -15.567 -26.671 1.00 88.75 497 ILE A N 1
ATOM 3912 C CA . ILE A 1 497 ? 19.559 -15.412 -25.356 1.00 88.75 497 ILE A CA 1
ATOM 3913 C C . ILE A 1 497 ? 19.918 -16.738 -24.681 1.00 88.75 497 ILE A C 1
ATOM 3915 O O . ILE A 1 497 ? 20.775 -16.748 -23.798 1.00 88.75 497 ILE A O 1
ATOM 3919 N N . THR A 1 498 ? 19.309 -17.857 -25.088 1.00 86.88 498 THR A N 1
ATOM 3920 C CA . THR A 1 498 ? 19.659 -19.177 -24.544 1.00 86.88 498 THR A CA 1
ATOM 3921 C C . THR A 1 498 ? 21.045 -19.648 -24.986 1.00 86.88 498 THR A C 1
ATOM 3923 O O . THR A 1 498 ? 21.632 -20.516 -24.339 1.00 86.88 498 THR A O 1
ATOM 3926 N N . GLN A 1 499 ? 21.603 -19.033 -26.034 1.00 87.38 499 GLN A N 1
ATOM 3927 C CA . GLN A 1 499 ? 22.954 -19.293 -26.530 1.00 87.38 499 GLN A CA 1
ATOM 3928 C C . GLN A 1 499 ? 24.028 -18.431 -25.854 1.00 87.38 499 GLN A C 1
ATOM 3930 O O . GLN A 1 499 ? 25.210 -18.588 -26.160 1.00 87.38 499 GLN A O 1
ATOM 3935 N N . ALA A 1 500 ? 23.654 -17.523 -24.946 1.00 89.38 500 ALA A N 1
ATOM 3936 C CA . ALA A 1 500 ? 24.628 -16.706 -24.229 1.00 89.38 500 ALA A CA 1
ATOM 3937 C C . ALA A 1 500 ? 25.552 -17.579 -23.366 1.00 89.38 500 ALA A C 1
ATOM 3939 O O . ALA A 1 500 ? 25.110 -18.513 -22.695 1.00 89.38 500 ALA A O 1
ATOM 3940 N N . ALA A 1 501 ? 26.839 -17.236 -23.314 1.00 87.50 501 ALA A N 1
ATOM 3941 C CA . ALA A 1 501 ? 27.856 -17.999 -22.588 1.00 87.50 501 ALA A CA 1
ATOM 3942 C C . ALA A 1 501 ? 27.570 -18.111 -21.079 1.00 87.50 501 ALA A C 1
ATOM 3944 O O . ALA A 1 501 ? 27.979 -19.072 -20.427 1.00 87.50 501 ALA A O 1
ATOM 3945 N N . ASN A 1 502 ? 26.865 -17.129 -20.513 1.00 88.88 502 ASN A N 1
ATOM 3946 C CA . ASN A 1 502 ? 26.450 -17.113 -19.113 1.00 88.88 502 ASN A CA 1
ATOM 3947 C C . ASN A 1 502 ? 24.989 -17.550 -18.892 1.00 88.88 502 ASN A C 1
ATOM 3949 O O . ASN A 1 502 ? 24.518 -17.484 -17.751 1.00 88.88 502 ASN A O 1
ATOM 3953 N N . TYR A 1 503 ? 24.282 -18.010 -19.934 1.00 85.25 503 TYR A N 1
ATOM 3954 C CA . TYR A 1 503 ? 22.928 -18.539 -19.801 1.00 85.25 503 TYR A CA 1
ATOM 3955 C C . TYR A 1 503 ? 22.940 -19.825 -18.971 1.00 85.25 503 TYR A C 1
ATOM 3957 O O . TYR A 1 503 ? 23.759 -20.726 -19.164 1.00 85.25 503 TYR A O 1
ATOM 3965 N N . ARG A 1 504 ? 22.016 -19.922 -18.016 1.00 76.31 504 ARG A N 1
ATOM 3966 C CA . ARG A 1 504 ? 21.831 -21.120 -17.196 1.00 76.31 504 ARG A CA 1
ATOM 3967 C C . ARG A 1 504 ? 20.379 -21.569 -17.343 1.00 76.31 504 ARG A C 1
ATOM 3969 O O . ARG A 1 504 ? 19.509 -20.849 -16.857 1.00 76.31 504 ARG A O 1
ATOM 3976 N N . PRO A 1 505 ? 20.108 -22.727 -17.976 1.00 59.34 505 PRO A N 1
ATOM 3977 C CA . PRO A 1 505 ? 18.748 -23.225 -18.089 1.00 59.34 505 PRO A CA 1
ATOM 3978 C C . PRO A 1 505 ? 18.164 -23.479 -16.698 1.00 59.34 505 PRO A C 1
ATOM 3980 O O . PRO A 1 505 ? 18.837 -24.038 -15.822 1.00 59.34 505 PRO A O 1
ATOM 3983 N N . GLU A 1 506 ? 16.903 -23.098 -16.493 1.00 49.72 506 GLU A N 1
ATOM 3984 C CA . GLU A 1 506 ? 16.163 -23.501 -15.300 1.00 49.72 506 GLU A CA 1
ATOM 3985 C C . GLU A 1 506 ? 16.134 -25.036 -15.229 1.00 49.72 506 GLU A C 1
ATOM 3987 O O . GLU A 1 506 ? 15.827 -25.718 -16.208 1.00 49.72 506 GLU A O 1
ATOM 3992 N N . ARG A 1 507 ? 16.520 -25.613 -14.081 1.00 31.39 507 ARG A N 1
ATOM 3993 C CA . ARG A 1 507 ? 16.589 -27.074 -13.926 1.00 31.39 507 ARG A CA 1
ATOM 3994 C C . ARG A 1 507 ? 15.199 -27.687 -14.162 1.00 31.39 507 ARG A C 1
ATOM 3996 O O . ARG A 1 507 ? 14.293 -27.387 -13.382 1.00 31.39 507 ARG A O 1
ATOM 4003 N N . PRO A 1 508 ? 15.029 -28.618 -15.121 1.00 28.14 508 PRO A N 1
ATOM 4004 C CA . PRO A 1 508 ? 13.797 -29.380 -15.235 1.00 28.14 508 PRO A CA 1
ATOM 4005 C C . PRO A 1 508 ? 13.676 -30.274 -14.002 1.00 28.14 508 PRO A C 1
ATOM 4007 O O . PRO A 1 508 ? 14.542 -31.111 -13.727 1.00 28.14 508 PRO A O 1
ATOM 4010 N N . ILE A 1 509 ? 12.609 -30.101 -13.230 1.00 27.44 509 ILE A N 1
ATOM 4011 C CA . ILE A 1 509 ? 12.287 -31.012 -12.134 1.00 27.44 509 ILE A CA 1
ATOM 4012 C C . ILE A 1 509 ? 11.956 -32.375 -12.759 1.00 27.44 509 ILE A C 1
ATOM 4014 O O . ILE A 1 509 ? 11.089 -32.476 -13.629 1.00 27.44 509 ILE A O 1
ATOM 4018 N N . ARG A 1 510 ? 12.671 -33.430 -12.340 1.00 26.88 510 ARG A N 1
ATOM 4019 C CA . ARG A 1 510 ? 12.414 -34.812 -12.772 1.00 26.88 510 ARG A CA 1
ATOM 4020 C C . ARG A 1 510 ? 10.947 -35.170 -12.513 1.00 26.88 510 ARG A C 1
ATOM 4022 O O . ARG A 1 510 ? 10.495 -35.151 -11.371 1.00 26.88 510 ARG A O 1
ATOM 4029 N N . ARG A 1 511 ? 10.230 -35.538 -13.579 1.00 24.11 511 ARG A N 1
ATOM 4030 C CA . ARG A 1 511 ? 8.932 -36.217 -13.504 1.00 24.11 511 ARG A CA 1
ATOM 4031 C C . ARG A 1 511 ? 9.147 -37.590 -12.865 1.00 24.11 511 ARG A C 1
ATOM 4033 O O . ARG A 1 511 ? 9.754 -38.453 -13.490 1.00 24.11 511 ARG A O 1
ATOM 4040 N N . ASN A 1 512 ? 8.648 -37.803 -11.652 1.00 25.94 512 ASN A N 1
ATOM 4041 C CA . ASN A 1 512 ? 8.426 -39.159 -11.160 1.00 25.94 512 ASN A CA 1
ATOM 4042 C C . ASN A 1 512 ? 7.042 -39.597 -11.647 1.00 25.94 512 ASN A C 1
ATOM 4044 O O . ASN A 1 512 ? 6.027 -39.057 -11.211 1.00 25.94 512 ASN A O 1
ATOM 4048 N N . ASN A 1 513 ? 7.028 -40.525 -12.602 1.00 27.84 513 ASN A N 1
ATOM 4049 C CA . ASN A 1 513 ? 5.817 -41.173 -13.087 1.00 27.84 513 ASN A CA 1
ATOM 4050 C C . ASN A 1 513 ? 5.170 -42.002 -11.969 1.00 27.84 513 ASN A C 1
ATOM 4052 O O . ASN A 1 513 ? 5.852 -42.661 -11.185 1.00 27.84 513 ASN A O 1
ATOM 4056 N N . VAL A 1 514 ? 3.841 -41.963 -11.942 1.00 32.03 514 VAL A N 1
ATOM 4057 C CA . VAL A 1 514 ? 2.956 -42.800 -11.129 1.00 32.03 514 VAL A CA 1
ATOM 4058 C C . VAL A 1 514 ? 3.161 -44.273 -11.480 1.00 32.03 514 VAL A C 1
ATOM 4060 O O . VAL A 1 514 ? 3.066 -44.619 -12.654 1.00 32.03 514 VAL A O 1
ATOM 4063 N N . VAL A 1 515 ? 3.343 -45.140 -10.477 1.00 26.45 515 VAL A N 1
ATOM 4064 C CA . VAL A 1 515 ? 2.927 -46.550 -10.554 1.00 26.45 515 VAL A CA 1
ATOM 4065 C C . VAL A 1 515 ? 2.349 -46.989 -9.206 1.00 26.45 515 VAL A C 1
ATOM 4067 O O . VAL A 1 515 ? 2.933 -46.750 -8.150 1.00 26.45 515 VAL A O 1
ATOM 4070 N N . SER A 1 516 ? 1.172 -47.609 -9.299 1.00 26.58 516 SER A N 1
ATOM 4071 C CA . SER A 1 516 ? 0.408 -48.319 -8.275 1.00 26.58 516 SER A CA 1
ATOM 4072 C C . SER A 1 516 ? 1.228 -49.328 -7.464 1.00 26.58 516 SER A C 1
ATOM 4074 O O . SER A 1 516 ? 2.246 -49.845 -7.914 1.00 26.58 516 SER A O 1
ATOM 4076 N N . GLY A 1 517 ? 0.759 -49.618 -6.250 1.00 28.59 517 GLY A N 1
ATOM 4077 C CA . GLY A 1 517 ? 1.486 -50.421 -5.272 1.00 28.59 517 GLY A CA 1
ATOM 4078 C C . GLY A 1 517 ? 1.762 -51.871 -5.672 1.00 28.59 517 GLY A C 1
ATOM 4079 O O . GLY A 1 517 ? 0.988 -52.487 -6.395 1.00 28.59 517 GLY A O 1
ATOM 4080 N N . THR A 1 518 ? 2.845 -52.429 -5.126 1.00 24.48 518 THR A N 1
ATOM 4081 C CA . THR A 1 518 ? 2.915 -53.782 -4.539 1.00 24.48 518 THR A CA 1
ATOM 4082 C C . THR A 1 518 ? 4.277 -54.022 -3.860 1.00 24.48 518 THR A C 1
ATOM 4084 O O . THR A 1 518 ? 5.314 -53.549 -4.308 1.00 24.48 518 THR A O 1
ATOM 4087 N N . LEU A 1 519 ? 4.213 -54.736 -2.732 1.00 26.39 519 LEU A N 1
ATOM 4088 C CA . LEU A 1 519 ? 5.248 -55.390 -1.911 1.00 26.39 519 LEU A CA 1
ATOM 4089 C C . LEU A 1 519 ? 6.602 -55.750 -2.582 1.00 26.39 519 LEU A C 1
ATOM 4091 O O . LEU A 1 519 ? 6.597 -56.474 -3.571 1.00 26.39 519 LEU A O 1
ATOM 4095 N N . ARG A 1 520 ? 7.742 -55.440 -1.928 1.00 26.00 520 ARG A N 1
ATOM 4096 C CA . ARG A 1 520 ? 8.684 -56.415 -1.298 1.00 26.00 520 ARG A CA 1
ATOM 4097 C C . ARG A 1 520 ? 10.086 -55.848 -0.985 1.00 26.00 520 ARG A C 1
ATOM 4099 O O . ARG A 1 520 ? 10.719 -55.209 -1.810 1.00 26.00 520 ARG A O 1
ATOM 4106 N N . GLU A 1 521 ? 10.520 -56.178 0.234 1.00 23.19 521 GLU A N 1
ATOM 4107 C CA . GLU A 1 521 ? 11.857 -56.609 0.688 1.00 23.19 521 GLU A CA 1
ATOM 4108 C C . GLU A 1 521 ? 13.142 -55.910 0.199 1.00 23.19 521 GLU A C 1
ATOM 4110 O O . GLU A 1 521 ? 13.626 -56.136 -0.901 1.00 23.19 521 GLU A O 1
ATOM 4115 N N . GLY A 1 522 ? 13.848 -55.323 1.173 1.00 25.22 522 GLY A N 1
ATOM 4116 C CA . GLY A 1 522 ? 15.057 -55.986 1.673 1.00 25.22 522 GLY A CA 1
ATOM 4117 C C . GLY A 1 522 ? 16.417 -55.392 1.292 1.00 25.22 522 GLY A C 1
ATOM 4118 O O . GLY A 1 522 ? 16.801 -55.382 0.132 1.00 25.22 522 GLY A O 1
ATOM 4119 N N . ARG A 1 523 ? 17.200 -55.131 2.355 1.00 27.53 523 ARG A N 1
ATOM 4120 C CA . ARG A 1 523 ? 18.677 -55.032 2.421 1.00 27.53 523 ARG A CA 1
ATOM 4121 C C . ARG A 1 523 ? 19.261 -53.739 1.827 1.00 27.53 523 ARG A C 1
ATOM 4123 O O . ARG A 1 523 ? 18.973 -53.366 0.709 1.00 27.53 523 ARG A O 1
ATOM 4130 N N . GLY A 1 524 ? 20.124 -52.993 2.503 1.00 24.97 524 GLY A N 1
ATOM 4131 C CA . GLY A 1 524 ? 20.931 -53.272 3.681 1.00 24.97 524 GLY A CA 1
ATOM 4132 C C . GLY A 1 524 ? 22.325 -52.689 3.448 1.00 24.97 524 GLY A C 1
ATOM 4133 O O . GLY A 1 524 ? 22.849 -52.799 2.344 1.00 24.97 524 GLY A O 1
ATOM 4134 N N . SER A 1 525 ? 22.906 -52.151 4.524 1.00 27.91 525 SER A N 1
ATOM 4135 C CA . SER A 1 525 ? 24.341 -51.886 4.713 1.00 27.91 525 SER A CA 1
ATOM 4136 C C . SER A 1 525 ? 24.945 -50.677 3.991 1.00 27.91 525 SER A C 1
ATOM 4138 O O . SER A 1 525 ? 24.615 -50.377 2.856 1.00 27.91 525 SER A O 1
ATOM 4140 N N . ALA A 1 526 ? 25.921 -49.957 4.538 1.00 27.38 526 ALA A N 1
ATOM 4141 C CA . ALA A 1 526 ? 26.547 -49.863 5.861 1.00 27.38 526 ALA A CA 1
ATOM 4142 C C . ALA A 1 526 ? 27.576 -48.713 5.694 1.00 27.38 526 ALA A C 1
ATOM 4144 O O . ALA A 1 526 ? 28.227 -48.621 4.662 1.00 27.38 526 ALA A O 1
ATOM 4145 N N . SER A 1 527 ? 27.609 -47.713 6.577 1.00 27.42 527 SER A N 1
ATOM 4146 C CA . SER A 1 527 ? 28.559 -47.594 7.702 1.00 27.42 527 SER A CA 1
ATOM 4147 C C . SER A 1 527 ? 29.862 -46.832 7.421 1.00 27.42 527 SER A C 1
ATOM 4149 O O . SER A 1 527 ? 30.439 -46.942 6.348 1.00 27.42 527 SER A O 1
ATOM 4151 N N . ALA A 1 528 ? 30.350 -46.217 8.509 1.00 27.89 528 ALA A N 1
ATOM 4152 C CA . ALA A 1 528 ? 31.691 -45.693 8.797 1.00 27.89 528 ALA A CA 1
ATOM 4153 C C . ALA A 1 528 ? 31.920 -44.225 8.381 1.00 27.89 528 ALA A C 1
ATOM 4155 O O . ALA A 1 528 ? 32.209 -43.926 7.233 1.00 27.89 528 ALA A O 1
ATOM 4156 N N . SER A 1 529 ? 31.692 -43.219 9.235 1.00 29.23 529 SER A N 1
ATOM 4157 C CA . SER A 1 529 ? 32.279 -42.934 10.564 1.00 29.23 529 SER A CA 1
ATOM 4158 C C . SER A 1 529 ? 33.797 -42.719 10.536 1.00 29.23 529 SER A C 1
ATOM 4160 O O . SER A 1 529 ? 34.539 -43.695 10.527 1.00 29.23 529 SER A O 1
ATOM 4162 N N . ARG A 1 530 ? 34.257 -41.465 10.699 1.00 27.73 530 ARG A N 1
ATOM 4163 C CA . ARG A 1 530 ? 35.437 -41.134 11.527 1.00 27.73 530 ARG A CA 1
ATOM 4164 C C . ARG A 1 530 ? 35.450 -39.660 11.989 1.00 27.73 530 ARG A C 1
ATOM 4166 O O . ARG A 1 530 ? 35.516 -38.734 11.194 1.00 27.73 530 ARG A O 1
ATOM 4173 N N . LYS A 1 531 ? 35.361 -39.513 13.321 1.00 26.39 531 LYS A N 1
ATOM 4174 C CA . LYS A 1 531 ? 35.751 -38.391 14.215 1.00 26.39 531 LYS A CA 1
ATOM 4175 C C . LYS A 1 531 ? 37.226 -37.979 13.964 1.00 26.39 531 LYS A C 1
ATOM 4177 O O . LYS A 1 531 ? 37.961 -38.826 13.478 1.00 26.39 531 LYS A O 1
ATOM 4182 N N . ARG A 1 532 ? 37.813 -36.837 14.355 1.00 26.59 532 ARG A N 1
ATOM 4183 C CA . ARG A 1 532 ? 37.479 -35.577 15.065 1.00 26.59 532 ARG A CA 1
ATOM 4184 C C . ARG A 1 532 ? 38.701 -34.633 14.883 1.00 26.59 532 ARG A C 1
ATOM 4186 O O . ARG A 1 532 ? 39.808 -35.135 14.742 1.00 26.59 532 ARG A O 1
ATOM 4193 N N . SER A 1 533 ? 38.482 -33.337 15.135 1.00 23.47 533 SER A N 1
ATOM 4194 C CA . SER A 1 533 ? 39.365 -32.387 15.862 1.00 23.47 533 SER A CA 1
ATOM 4195 C C . SER A 1 533 ? 40.111 -31.292 15.076 1.00 23.47 533 SER A C 1
ATOM 4197 O O . SER A 1 533 ? 40.963 -31.589 14.253 1.00 23.47 533 SER A O 1
ATOM 4199 N N . SER A 1 534 ? 39.758 -30.040 15.435 1.00 25.25 534 SER A N 1
ATOM 4200 C CA . SER A 1 534 ? 40.549 -28.792 15.603 1.00 25.25 534 SER A CA 1
ATOM 4201 C C . SER A 1 534 ? 41.867 -28.650 14.827 1.00 25.25 534 SER A C 1
ATOM 4203 O O . SER A 1 534 ? 42.737 -29.496 14.962 1.00 25.25 534 SER A O 1
ATOM 4205 N N . SER A 1 535 ? 42.198 -27.569 14.124 1.00 28.02 535 SER A N 1
ATOM 4206 C CA . SER A 1 535 ? 41.810 -26.156 14.210 1.00 28.02 535 SER A CA 1
ATOM 4207 C C . SER A 1 535 ? 42.519 -25.428 13.062 1.00 28.02 535 SER A C 1
ATOM 4209 O O . SER A 1 535 ? 43.714 -25.653 12.910 1.00 28.02 535 SER A O 1
ATOM 4211 N N . GLN A 1 536 ? 41.850 -24.542 12.322 1.00 26.98 536 GLN A N 1
ATOM 4212 C CA . GLN A 1 536 ? 42.382 -23.237 11.896 1.00 26.98 536 GLN A CA 1
ATOM 4213 C C . GLN A 1 536 ? 41.339 -22.473 11.073 1.00 26.98 536 GLN A C 1
ATOM 4215 O O . GLN A 1 536 ? 40.489 -23.055 10.406 1.00 26.98 536 GLN A O 1
ATOM 4220 N N . ALA A 1 537 ? 41.393 -21.153 11.216 1.00 30.39 537 ALA A N 1
ATOM 4221 C CA . ALA A 1 537 ? 40.547 -20.174 10.565 1.00 30.39 537 ALA A CA 1
ATOM 4222 C C . ALA A 1 537 ? 40.689 -20.202 9.032 1.00 30.39 537 ALA A C 1
ATOM 4224 O O . ALA A 1 537 ? 41.796 -20.317 8.513 1.00 30.39 537 ALA A O 1
ATOM 4225 N N . GLY A 1 538 ? 39.565 -20.018 8.333 1.00 31.44 538 GLY A N 1
ATOM 4226 C CA . GLY A 1 538 ? 39.496 -19.832 6.882 1.00 31.44 538 GLY A CA 1
ATOM 4227 C C . GLY A 1 538 ? 38.638 -20.884 6.169 1.00 31.44 538 GLY A C 1
ATOM 4228 O O . GLY A 1 538 ? 38.952 -22.065 6.219 1.00 31.44 538 GLY A O 1
ATOM 4229 N N . ALA A 1 539 ? 37.614 -20.407 5.446 1.00 26.09 539 ALA A N 1
ATOM 4230 C CA . ALA A 1 539 ? 36.675 -21.110 4.548 1.00 26.09 539 ALA A CA 1
ATOM 4231 C C . ALA A 1 539 ? 35.264 -21.442 5.117 1.00 26.09 539 ALA A C 1
ATOM 4233 O O . ALA A 1 539 ? 35.099 -21.643 6.319 1.00 26.09 539 ALA A O 1
ATOM 4234 N N . PRO A 1 540 ? 34.221 -21.380 4.257 1.00 26.25 540 PRO A N 1
ATOM 4235 C CA . PRO A 1 540 ? 32.913 -20.799 4.572 1.00 26.25 540 PRO A CA 1
ATOM 4236 C C . PRO A 1 540 ? 31.887 -21.792 5.136 1.00 26.25 540 PRO A C 1
ATOM 4238 O O . PRO A 1 540 ? 31.914 -22.989 4.853 1.00 26.25 540 PRO A O 1
ATOM 4241 N N . LEU A 1 541 ? 30.936 -21.252 5.904 1.00 25.12 541 LEU A N 1
ATOM 4242 C CA . LEU A 1 541 ? 29.791 -21.980 6.452 1.00 25.12 541 LEU A CA 1
ATOM 4243 C C . LEU A 1 541 ? 28.904 -22.576 5.332 1.00 25.12 541 LEU A C 1
ATOM 4245 O O . LEU A 1 541 ? 28.647 -21.905 4.329 1.00 25.12 541 LEU A O 1
ATOM 4249 N N . PRO A 1 542 ? 28.408 -23.818 5.494 1.00 24.39 542 PRO A N 1
ATOM 4250 C CA . PRO A 1 542 ? 27.567 -24.497 4.515 1.00 24.39 542 PRO A CA 1
ATOM 4251 C C . PRO A 1 542 ? 26.126 -23.967 4.498 1.00 24.39 542 PRO A C 1
ATOM 4253 O O . PRO A 1 542 ? 25.572 -23.547 5.511 1.00 24.39 542 PRO A O 1
ATOM 4256 N N . SER A 1 543 ? 25.498 -24.056 3.324 1.00 36.22 543 SER A N 1
ATOM 4257 C CA . SER A 1 543 ? 24.127 -23.622 3.051 1.00 36.22 543 SER A CA 1
ATOM 4258 C C . SER A 1 543 ? 23.062 -24.460 3.784 1.00 36.22 543 SER A C 1
ATOM 4260 O O . SER A 1 543 ? 22.882 -25.646 3.475 1.00 36.22 543 SER A O 1
ATOM 4262 N N . SER A 1 544 ? 22.273 -23.833 4.655 1.00 24.03 544 SER A N 1
ATOM 4263 C CA . SER A 1 544 ? 20.925 -24.279 5.041 1.00 24.03 544 SER A CA 1
ATOM 4264 C C . SER A 1 544 ? 19.905 -23.454 4.232 1.00 24.03 544 SER A C 1
ATOM 4266 O O . SER A 1 544 ? 19.799 -22.248 4.400 1.00 24.03 544 SER A O 1
ATOM 4268 N N . LYS A 1 545 ? 19.345 -23.972 3.125 1.00 23.81 545 LYS A N 1
ATOM 4269 C CA . LYS A 1 545 ? 18.149 -24.847 3.028 1.00 23.81 545 LYS A CA 1
ATOM 4270 C C . LYS A 1 545 ? 16.926 -24.224 3.729 1.00 23.81 545 LYS A C 1
ATOM 4272 O O . LYS A 1 545 ? 16.989 -24.018 4.925 1.00 23.81 545 LYS A O 1
ATOM 4277 N N . ARG A 1 546 ? 15.768 -23.992 3.103 1.00 24.72 546 ARG A N 1
ATOM 4278 C CA . ARG A 1 546 ? 15.241 -24.301 1.761 1.00 24.72 546 ARG A CA 1
ATOM 4279 C C . ARG A 1 546 ? 14.075 -23.344 1.502 1.00 24.72 546 ARG A C 1
ATOM 4281 O O . ARG A 1 546 ? 13.177 -23.240 2.329 1.00 24.72 546 ARG A O 1
ATOM 4288 N N . SER A 1 547 ? 14.070 -22.728 0.332 1.00 21.28 547 SER A N 1
ATOM 4289 C CA . SER A 1 547 ? 12.895 -22.092 -0.251 1.00 21.28 547 SER A CA 1
ATOM 4290 C C . SER A 1 547 ? 11.854 -23.171 -0.551 1.00 21.28 547 SER A C 1
ATOM 4292 O O . SER A 1 547 ? 12.174 -24.175 -1.194 1.00 21.28 547 SER A O 1
ATOM 4294 N N . CYS A 1 548 ? 10.632 -22.992 -0.057 1.00 21.92 548 CYS A N 1
ATOM 4295 C CA . CYS A 1 548 ? 9.514 -23.865 -0.383 1.00 21.92 548 CYS A CA 1
ATOM 4296 C C . CYS A 1 548 ? 9.216 -23.774 -1.884 1.00 21.92 548 CYS A C 1
ATOM 4298 O O . CYS A 1 548 ? 8.866 -22.721 -2.409 1.00 21.92 548 CYS A O 1
ATOM 4300 N N . SER A 1 549 ? 9.415 -24.899 -2.564 1.00 26.12 549 SER A N 1
ATOM 4301 C CA . SER A 1 549 ? 9.071 -25.146 -3.958 1.00 26.12 549 SER A CA 1
ATOM 4302 C C . SER A 1 549 ? 7.565 -25.296 -4.125 1.00 26.12 549 SER A C 1
ATOM 4304 O O . SER A 1 549 ? 6.929 -26.006 -3.346 1.00 26.12 549 SER A O 1
ATOM 4306 N N . VAL A 1 550 ? 7.031 -24.705 -5.186 1.00 25.39 550 VAL A N 1
ATOM 4307 C CA . VAL A 1 550 ? 5.614 -24.734 -5.531 1.00 25.39 550 VAL A CA 1
ATOM 4308 C C . VAL A 1 550 ? 5.452 -25.258 -6.970 1.00 25.39 550 VAL A C 1
ATOM 4310 O O . VAL A 1 550 ? 6.086 -24.753 -7.893 1.00 25.39 550 VAL A O 1
ATOM 4313 N N . SER A 1 551 ? 4.633 -26.301 -7.135 1.00 25.73 551 SER A N 1
ATOM 4314 C CA . SER A 1 551 ? 4.145 -26.913 -8.389 1.00 25.73 551 SER A CA 1
ATOM 4315 C C . SER A 1 551 ? 3.029 -26.045 -9.010 1.00 25.73 551 SER A C 1
ATOM 4317 O O . SER A 1 551 ? 2.299 -25.404 -8.279 1.00 25.73 551 SER A O 1
ATOM 4319 N N . SER A 1 552 ? 2.796 -25.934 -10.324 1.00 26.92 552 SER A N 1
ATOM 4320 C CA . SER A 1 552 ? 2.312 -26.985 -11.228 1.00 26.92 552 SER A CA 1
ATOM 4321 C C . SER A 1 552 ? 2.169 -26.467 -12.685 1.00 26.92 552 SER A C 1
ATOM 4323 O O . SER A 1 552 ? 1.840 -25.314 -12.916 1.00 26.92 552 SER A O 1
ATOM 4325 N N . THR A 1 553 ? 2.459 -27.354 -13.641 1.00 24.61 553 THR A N 1
ATOM 4326 C CA . THR A 1 553 ? 1.744 -27.674 -14.899 1.00 24.61 553 THR A CA 1
ATOM 4327 C C . THR A 1 553 ? 1.242 -26.585 -15.888 1.00 24.61 553 THR A C 1
ATOM 4329 O O . THR A 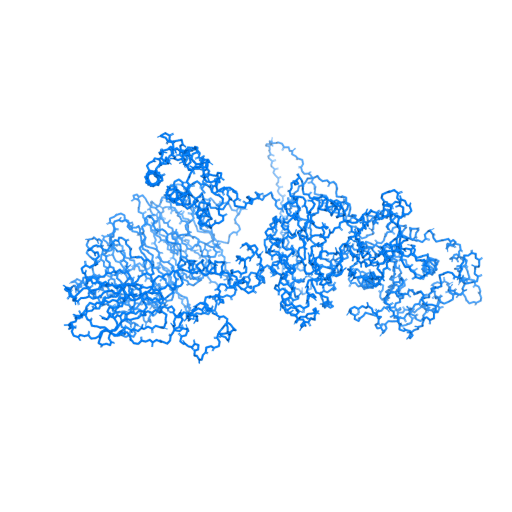1 553 ? 0.249 -25.916 -15.646 1.00 24.61 553 THR A O 1
ATOM 4332 N N . ARG A 1 554 ? 1.836 -26.629 -17.103 1.00 23.22 554 ARG A N 1
ATOM 4333 C CA . ARG A 1 554 ? 1.388 -26.148 -18.444 1.00 23.22 554 ARG A CA 1
ATOM 4334 C C . ARG A 1 554 ? 1.436 -24.640 -18.773 1.00 23.22 554 ARG A C 1
ATOM 4336 O O . ARG A 1 554 ? 0.429 -23.956 -18.781 1.00 23.22 554 ARG A O 1
ATOM 4343 N N . ALA A 1 555 ? 2.598 -24.188 -19.239 1.00 25.80 555 ALA A N 1
ATOM 4344 C CA . ALA A 1 555 ? 2.922 -23.911 -20.649 1.00 25.80 555 ALA A CA 1
ATOM 4345 C C . ALA A 1 555 ? 4.458 -23.825 -20.723 1.00 25.80 555 ALA A C 1
ATOM 4347 O O . ALA A 1 555 ? 5.088 -23.470 -19.726 1.00 25.80 555 ALA A O 1
ATOM 4348 N N . ALA A 1 556 ? 5.087 -24.233 -21.825 1.00 29.47 556 ALA A N 1
ATOM 4349 C CA . ALA A 1 556 ? 6.526 -24.029 -21.993 1.00 29.47 556 ALA A CA 1
ATOM 4350 C C . ALA A 1 556 ? 6.836 -22.539 -21.762 1.00 29.47 556 ALA A C 1
ATOM 4352 O O . ALA A 1 556 ? 6.141 -21.694 -22.316 1.00 29.47 556 ALA A O 1
ATOM 4353 N N . SER A 1 557 ? 7.803 -22.220 -20.900 1.00 39.84 557 SER A N 1
ATOM 4354 C CA . SER A 1 557 ? 8.187 -20.842 -20.592 1.00 39.84 557 SER A CA 1
ATOM 4355 C C . SER A 1 557 ? 8.661 -20.154 -21.874 1.00 39.84 557 SER A C 1
ATOM 4357 O O . SER A 1 557 ? 9.811 -20.333 -22.283 1.00 39.84 557 SER A O 1
ATOM 4359 N N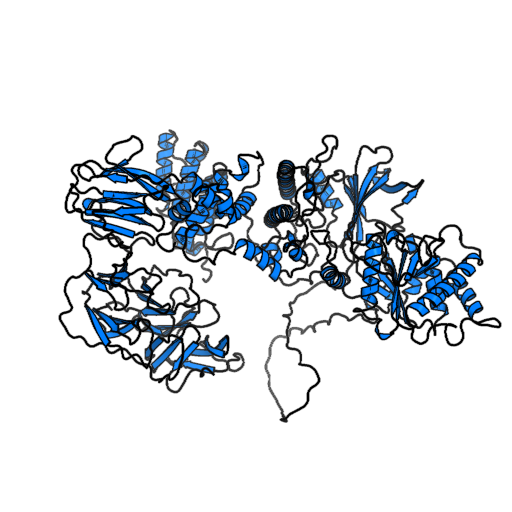 . SER A 1 558 ? 7.786 -19.392 -22.531 1.00 58.84 558 SER A N 1
ATOM 4360 C CA . SER A 1 558 ? 8.218 -18.428 -23.530 1.00 58.84 558 SER A CA 1
ATOM 4361 C C . SER A 1 558 ? 9.160 -17.461 -22.821 1.00 58.84 558 SER A C 1
ATOM 4363 O O . SER A 1 558 ? 8.886 -16.971 -21.725 1.00 58.84 558 SER A O 1
ATOM 4365 N N . LEU A 1 559 ? 10.332 -17.235 -23.410 1.00 70.19 559 LEU A N 1
ATOM 4366 C CA . LEU A 1 559 ? 11.222 -16.175 -22.951 1.00 70.19 559 LEU A CA 1
ATOM 4367 C C . LEU A 1 559 ? 10.406 -14.832 -22.956 1.00 70.19 559 LEU A C 1
ATOM 4369 O O . LEU A 1 559 ? 9.463 -14.716 -23.742 1.00 70.19 559 LEU A O 1
ATOM 4373 N N . PRO A 1 560 ? 10.748 -13.800 -22.164 1.00 77.44 560 PRO A N 1
ATOM 4374 C CA . PRO A 1 560 ? 9.958 -12.556 -22.068 1.00 77.44 560 PRO A CA 1
ATOM 4375 C C . PRO A 1 560 ? 10.036 -11.669 -23.329 1.00 77.44 560 PRO A C 1
ATOM 4377 O O . PRO A 1 560 ? 11.129 -11.493 -23.873 1.00 77.44 560 PRO A O 1
ATOM 4380 N N . ASN A 1 561 ? 8.923 -11.080 -23.788 1.00 88.81 561 ASN A N 1
ATOM 4381 C CA . ASN A 1 561 ? 8.906 -10.069 -24.863 1.00 88.81 561 ASN A CA 1
ATOM 4382 C C . ASN A 1 561 ? 8.243 -8.756 -24.429 1.00 88.81 561 ASN A C 1
ATOM 4384 O O . ASN A 1 561 ? 7.484 -8.742 -23.463 1.00 88.81 561 ASN A O 1
ATOM 4388 N N . ARG A 1 562 ? 8.505 -7.675 -25.171 1.00 90.19 562 ARG A N 1
ATOM 4389 C CA . ARG A 1 562 ? 7.735 -6.427 -25.125 1.00 90.19 562 ARG A CA 1
ATOM 4390 C C . ARG A 1 562 ? 7.518 -5.895 -26.536 1.00 90.19 562 ARG A C 1
ATOM 4392 O O . ARG A 1 562 ? 8.408 -6.045 -27.368 1.00 90.19 562 ARG A O 1
ATOM 4399 N N . VAL A 1 563 ? 6.368 -5.273 -26.755 1.00 92.62 563 VAL A N 1
ATOM 4400 C CA . VAL A 1 563 ? 5.949 -4.642 -28.012 1.00 92.62 563 VAL A CA 1
ATOM 4401 C C . VAL A 1 563 ? 5.762 -3.148 -27.764 1.00 92.62 563 VAL A C 1
ATOM 4403 O O . VAL A 1 563 ? 5.261 -2.757 -26.704 1.00 92.62 563 VAL A O 1
ATOM 4406 N N . HIS A 1 564 ? 6.206 -2.323 -28.705 1.00 94.81 564 HIS A N 1
ATOM 4407 C CA . HIS A 1 564 ? 6.062 -0.875 -28.662 1.00 94.81 564 HIS A CA 1
ATOM 4408 C C . HIS A 1 564 ? 4.651 -0.458 -29.100 1.00 94.81 564 HIS A C 1
ATOM 4410 O O . HIS A 1 564 ? 4.222 -0.742 -30.218 1.00 94.81 564 HIS A O 1
ATOM 4416 N N . ARG A 1 565 ? 3.918 0.208 -28.207 1.00 94.12 565 ARG A N 1
ATOM 4417 C CA . ARG A 1 565 ? 2.560 0.703 -28.453 1.00 94.12 565 ARG A CA 1
ATOM 4418 C C . ARG A 1 565 ? 2.507 2.214 -28.316 1.00 94.12 565 ARG A C 1
ATOM 4420 O O . ARG A 1 565 ? 3.103 2.761 -27.383 1.00 94.12 565 ARG A O 1
ATOM 4427 N N . ARG A 1 566 ? 1.736 2.841 -29.202 1.00 95.62 566 ARG A N 1
ATOM 4428 C CA . ARG A 1 566 ? 1.470 4.277 -29.237 1.00 95.62 566 ARG A CA 1
ATOM 4429 C C . ARG A 1 566 ? -0.018 4.530 -29.037 1.00 95.62 566 ARG A C 1
ATOM 4431 O O . ARG A 1 566 ? -0.857 3.931 -29.704 1.00 95.62 566 ARG A O 1
ATOM 4438 N N . VAL A 1 567 ? -0.350 5.425 -28.114 1.00 96.25 567 VAL A N 1
ATOM 4439 C CA . VAL A 1 567 ? -1.724 5.852 -27.819 1.00 96.25 567 VAL A CA 1
ATOM 4440 C C . VAL A 1 567 ? -1.794 7.370 -27.905 1.00 96.25 567 VAL A C 1
ATOM 4442 O O . VAL A 1 567 ? -0.927 8.059 -27.380 1.00 96.25 567 VAL A O 1
ATOM 4445 N N . ILE A 1 568 ? -2.831 7.901 -28.545 1.00 96.38 568 ILE A N 1
ATOM 4446 C CA . ILE A 1 568 ? -3.094 9.337 -28.643 1.00 96.38 568 ILE A CA 1
ATOM 4447 C C . ILE A 1 568 ? -4.393 9.650 -27.897 1.00 96.38 568 ILE A C 1
ATOM 4449 O O . ILE A 1 568 ? -5.439 9.048 -28.166 1.00 96.38 568 ILE A O 1
ATOM 4453 N N . LEU A 1 569 ? -4.319 10.590 -26.957 1.00 96.06 569 LEU A N 1
ATOM 4454 C CA . LEU A 1 569 ? -5.416 11.023 -26.088 1.00 96.06 569 LEU A CA 1
ATOM 4455 C C . LEU A 1 569 ? -5.890 12.426 -26.469 1.00 96.06 569 LEU A C 1
ATOM 4457 O O . LEU A 1 569 ? -5.090 13.257 -26.898 1.00 96.06 569 LEU A O 1
ATOM 4461 N N . ARG A 1 570 ? -7.188 12.689 -26.278 1.00 93.81 570 ARG A N 1
ATOM 4462 C CA . ARG A 1 570 ? -7.810 14.004 -26.530 1.00 93.81 570 ARG A CA 1
ATOM 4463 C C . ARG A 1 570 ? -7.676 14.975 -25.367 1.00 93.81 570 ARG A C 1
ATOM 4465 O O . ARG A 1 570 ? -7.759 16.173 -25.586 1.00 93.81 570 ARG A O 1
ATOM 4472 N N . ASP A 1 571 ? -7.574 14.454 -24.150 1.00 93.81 571 ASP A N 1
ATOM 4473 C CA . ASP A 1 571 ? -7.565 15.271 -22.941 1.00 93.81 571 ASP A CA 1
ATOM 4474 C C . ASP A 1 571 ? -6.132 15.587 -22.514 1.00 93.81 571 ASP A C 1
ATOM 4476 O O . ASP A 1 571 ? -5.279 14.701 -22.418 1.00 93.81 571 ASP A O 1
ATOM 4480 N N . TYR A 1 572 ? -5.894 16.863 -22.229 1.00 91.44 572 TYR A N 1
ATOM 4481 C CA . TYR A 1 572 ? -4.634 17.405 -21.748 1.00 91.44 572 TYR A CA 1
ATOM 4482 C C . TYR A 1 572 ? -4.847 18.069 -20.385 1.00 91.44 572 TYR A C 1
ATOM 4484 O O . TYR A 1 572 ? -5.779 18.850 -20.196 1.00 91.44 572 TYR A O 1
ATOM 4492 N N . GLY A 1 573 ? -3.957 17.780 -19.438 1.00 90.94 573 GLY A N 1
ATOM 4493 C CA . GLY A 1 573 ? -4.001 18.338 -18.091 1.00 90.94 573 GLY A CA 1
ATOM 4494 C C . GLY A 1 573 ? -2.646 18.261 -17.399 1.00 90.94 573 GLY A C 1
ATOM 4495 O O . GLY A 1 573 ? -1.672 17.725 -17.934 1.00 90.94 573 GLY A O 1
ATOM 4496 N N . MET A 1 574 ? -2.585 18.783 -16.179 1.00 90.62 574 MET A N 1
ATOM 4497 C CA . MET A 1 574 ? -1.407 18.737 -15.314 1.00 90.62 574 MET A CA 1
ATOM 4498 C C . MET A 1 574 ? -1.617 17.733 -14.174 1.00 90.62 574 MET A C 1
ATOM 4500 O O . MET A 1 574 ? -2.755 17.501 -13.782 1.00 90.62 574 MET A O 1
ATOM 4504 N N . PRO A 1 575 ? -0.555 17.135 -13.606 1.00 90.75 575 PRO A N 1
ATOM 4505 C CA . PRO A 1 575 ? -0.705 16.263 -12.445 1.00 90.75 575 PRO A CA 1
ATOM 4506 C C . PRO A 1 575 ? -1.370 16.974 -11.261 1.00 90.75 575 PRO A C 1
ATOM 4508 O O . PRO A 1 575 ? -1.050 18.129 -10.969 1.00 90.75 575 PRO A O 1
ATOM 4511 N N . ILE A 1 576 ? -2.236 16.265 -10.537 1.00 91.06 576 ILE A N 1
ATOM 4512 C CA . ILE A 1 576 ? -3.114 16.821 -9.495 1.00 91.06 576 ILE A CA 1
ATOM 4513 C C . ILE A 1 576 ? -2.374 17.583 -8.381 1.00 91.06 576 ILE A C 1
ATOM 4515 O O . ILE A 1 576 ? -2.882 18.560 -7.837 1.00 91.06 576 ILE A O 1
ATOM 4519 N N . TYR A 1 577 ? -1.133 17.200 -8.064 1.00 88.12 577 TYR A N 1
ATOM 4520 C CA . TYR A 1 577 ? -0.314 17.869 -7.044 1.00 88.12 577 TYR A CA 1
ATOM 4521 C C . TYR A 1 577 ? 0.130 19.293 -7.441 1.00 88.12 577 TYR A C 1
ATOM 4523 O O . TYR A 1 577 ? 0.694 20.017 -6.616 1.00 88.12 577 TYR A O 1
ATOM 4531 N N . LYS A 1 578 ? -0.101 19.705 -8.696 1.00 88.94 578 LYS A N 1
ATOM 4532 C CA . LYS A 1 578 ? 0.155 21.065 -9.192 1.00 88.94 578 LYS A CA 1
ATOM 4533 C C . LYS A 1 578 ? -1.046 22.008 -9.064 1.00 88.94 578 LYS A C 1
ATOM 4535 O O . LYS A 1 578 ? -0.910 23.158 -9.470 1.00 88.94 578 LYS A O 1
ATOM 4540 N N . ALA A 1 579 ? -2.166 21.552 -8.495 1.00 88.75 579 ALA A N 1
ATOM 4541 C CA . ALA A 1 579 ? -3.360 22.371 -8.294 1.00 88.75 579 ALA A CA 1
ATOM 4542 C C . ALA A 1 579 ? -3.035 23.745 -7.676 1.00 88.75 579 ALA A C 1
ATOM 4544 O O . ALA A 1 579 ? -2.225 23.859 -6.744 1.00 88.75 579 ALA A O 1
ATOM 4545 N N . SER A 1 580 ? -3.690 24.790 -8.184 1.00 88.00 580 SER A N 1
ATOM 4546 C CA . SER A 1 580 ? -3.448 26.186 -7.799 1.00 88.00 580 SER A CA 1
ATOM 4547 C C . SER A 1 580 ? -3.772 26.483 -6.330 1.00 88.00 580 SER A C 1
ATOM 4549 O O . SER A 1 580 ? -3.172 27.371 -5.715 1.00 88.00 580 SER A O 1
ATOM 4551 N N . SER A 1 581 ? -4.713 25.727 -5.755 1.00 85.56 581 SER A N 1
ATOM 4552 C CA . SER A 1 581 ? -5.236 25.911 -4.404 1.00 85.56 581 SER A CA 1
ATOM 4553 C C . SER A 1 581 ? -5.694 24.591 -3.774 1.00 85.56 581 SER A C 1
ATOM 4555 O O . SER A 1 581 ? -5.904 23.587 -4.452 1.00 85.56 581 SER A O 1
ATOM 4557 N N . ARG A 1 582 ? -5.899 24.596 -2.449 1.00 82.31 582 ARG A N 1
ATOM 4558 C CA . ARG A 1 582 ? -6.455 23.439 -1.720 1.00 82.31 582 ARG A CA 1
ATOM 4559 C C . ARG A 1 582 ? -7.878 23.103 -2.168 1.00 82.31 582 ARG A C 1
ATOM 4561 O O . ARG A 1 582 ? -8.229 21.933 -2.219 1.00 82.31 582 ARG A O 1
ATOM 4568 N N . SER A 1 583 ? -8.676 24.114 -2.507 1.00 82.31 583 SER A N 1
ATOM 4569 C CA . SER A 1 583 ? -10.036 23.914 -3.012 1.00 82.31 583 SER A CA 1
ATOM 4570 C C . SER A 1 583 ? -10.023 23.257 -4.392 1.00 82.31 583 SER A C 1
ATOM 4572 O O . SER A 1 583 ? -10.737 22.282 -4.594 1.00 82.31 583 SER A O 1
ATOM 4574 N N . ALA A 1 584 ? -9.153 23.722 -5.297 1.00 87.19 584 ALA A N 1
ATOM 4575 C CA . ALA A 1 584 ? -8.959 23.102 -6.610 1.00 87.19 584 ALA A CA 1
ATOM 4576 C C . ALA A 1 584 ? -8.479 21.646 -6.485 1.00 87.19 584 ALA A C 1
ATOM 4578 O O . ALA A 1 584 ? -8.998 20.765 -7.160 1.00 87.19 584 ALA A O 1
ATOM 4579 N N . LEU A 1 585 ? -7.553 21.373 -5.555 1.00 86.94 585 LEU A N 1
ATOM 4580 C CA . LEU A 1 585 ? -7.089 20.016 -5.256 1.00 86.94 585 LEU A CA 1
ATOM 4581 C C . LEU A 1 585 ? -8.244 19.091 -4.840 1.00 86.94 585 LEU A C 1
ATOM 4583 O O . LEU A 1 585 ? -8.364 17.989 -5.368 1.00 86.94 585 LEU A O 1
ATOM 4587 N N . LEU A 1 586 ? -9.088 19.521 -3.899 1.00 84.62 586 LEU A N 1
ATOM 4588 C CA . LEU A 1 586 ? -10.199 18.702 -3.405 1.00 84.62 586 LEU A CA 1
ATOM 4589 C C . LEU A 1 586 ? -11.280 18.478 -4.471 1.00 84.62 586 LEU A C 1
ATOM 4591 O O . LEU A 1 586 ? -11.745 17.350 -4.615 1.00 84.62 586 LEU A O 1
ATOM 4595 N N . ALA A 1 587 ? -11.617 19.509 -5.251 1.00 84.25 587 ALA A N 1
ATOM 4596 C CA . ALA A 1 587 ? -12.548 19.388 -6.375 1.00 84.25 587 ALA A CA 1
ATOM 4597 C C . ALA A 1 587 ? -12.023 18.418 -7.450 1.00 84.25 587 ALA A C 1
ATOM 4599 O O . ALA A 1 587 ? -12.769 17.586 -7.967 1.00 84.25 587 ALA A O 1
ATOM 4600 N N . ALA A 1 588 ? -10.717 18.458 -7.736 1.00 90.19 588 ALA A N 1
ATOM 4601 C CA . ALA A 1 588 ? -10.088 17.530 -8.668 1.00 90.19 588 ALA A CA 1
ATOM 4602 C C . ALA A 1 588 ? -10.116 16.080 -8.168 1.00 90.19 588 ALA A C 1
ATOM 4604 O O . ALA A 1 588 ? -10.361 15.158 -8.949 1.00 90.19 588 ALA A O 1
ATOM 4605 N N . PHE A 1 589 ? -9.903 15.867 -6.864 1.00 87.69 589 PHE A N 1
ATOM 4606 C CA . PHE A 1 589 ? -10.028 14.548 -6.239 1.00 87.69 589 PHE A CA 1
ATOM 4607 C C . PHE A 1 589 ? -11.445 13.991 -6.374 1.00 87.69 589 PHE A C 1
ATOM 4609 O O . PHE A 1 589 ? -11.594 12.831 -6.749 1.00 87.69 589 PHE A O 1
ATOM 4616 N N . GLU A 1 590 ? -12.465 14.806 -6.104 1.00 81.38 590 GLU A N 1
ATOM 4617 C CA . GLU A 1 590 ? -13.871 14.424 -6.267 1.00 81.38 590 GLU A CA 1
ATOM 4618 C C . GLU A 1 590 ? -14.165 13.976 -7.705 1.00 81.38 590 GLU A C 1
ATOM 4620 O O . GLU A 1 590 ? -14.635 12.859 -7.914 1.00 81.38 590 GLU A O 1
ATOM 4625 N N . CYS A 1 591 ? -13.783 14.785 -8.696 1.00 86.00 591 CYS A N 1
ATOM 4626 C CA . CYS A 1 591 ? -13.976 14.459 -10.110 1.00 86.00 591 CYS A CA 1
ATOM 4627 C C . CYS A 1 591 ? -13.227 13.179 -10.527 1.00 86.00 591 CYS A C 1
ATOM 4629 O O . CYS A 1 591 ? -13.761 12.358 -11.272 1.00 86.00 591 CYS A O 1
ATOM 4631 N N . CYS A 1 592 ? -11.999 12.967 -10.034 1.00 92.44 592 CYS A N 1
ATOM 4632 C CA . CYS A 1 592 ? -11.240 11.741 -10.308 1.00 92.44 592 CYS A CA 1
ATOM 4633 C C . CYS A 1 592 ? -11.883 10.499 -9.669 1.00 92.44 592 CYS A C 1
ATOM 4635 O O . CYS A 1 592 ? -11.821 9.416 -10.249 1.00 92.44 592 CYS A O 1
ATOM 4637 N N . ILE A 1 593 ? -12.496 10.635 -8.489 1.00 85.81 593 ILE A N 1
ATOM 4638 C CA . ILE A 1 593 ? -13.235 9.548 -7.832 1.00 85.81 593 ILE A CA 1
ATOM 4639 C C . ILE A 1 593 ? -14.526 9.240 -8.602 1.00 85.81 593 ILE A C 1
ATOM 4641 O O . ILE A 1 593 ? -14.828 8.071 -8.826 1.00 85.81 593 ILE A O 1
ATOM 4645 N N . GLU A 1 594 ? -15.241 10.259 -9.082 1.00 84.19 594 GLU A N 1
ATOM 4646 C CA . GLU A 1 594 ? -16.390 10.078 -9.979 1.00 84.19 594 GLU A CA 1
ATOM 4647 C C . GLU A 1 594 ? -15.976 9.366 -11.279 1.00 84.19 594 GLU A C 1
ATOM 4649 O O . GLU A 1 594 ? -16.646 8.435 -11.729 1.00 84.19 594 GLU A O 1
ATOM 4654 N N . GLY A 1 595 ? -14.827 9.738 -11.852 1.00 89.69 595 GLY A N 1
ATOM 4655 C CA . GLY A 1 595 ? -14.269 9.060 -13.022 1.00 89.69 595 GLY A CA 1
ATOM 4656 C C . GLY A 1 595 ? -13.907 7.602 -12.749 1.00 89.69 595 GLY A C 1
ATOM 4657 O O . GLY A 1 595 ? -14.192 6.727 -13.568 1.00 89.69 595 GLY A O 1
ATOM 4658 N N . HIS A 1 596 ? -13.350 7.309 -11.570 1.00 91.00 596 HIS A N 1
ATOM 4659 C CA . HIS A 1 596 ? -13.090 5.938 -11.121 1.00 91.00 596 HIS A CA 1
ATOM 4660 C C . HIS A 1 596 ? -14.382 5.122 -10.997 1.00 91.00 596 HIS A C 1
ATOM 4662 O O . HIS A 1 596 ? -14.440 3.989 -11.476 1.00 91.00 596 HIS A O 1
ATOM 4668 N N . GLU A 1 597 ? -15.428 5.702 -10.408 1.00 81.88 597 GLU A N 1
ATOM 4669 C CA . GLU A 1 597 ? -16.735 5.060 -10.268 1.00 81.88 597 GLU A CA 1
ATOM 4670 C C . GLU A 1 597 ? -17.382 4.796 -11.637 1.00 81.88 597 GLU A C 1
ATOM 4672 O O . GLU A 1 597 ? -17.891 3.700 -11.888 1.00 81.88 597 GLU A O 1
ATOM 4677 N N . SER A 1 598 ? -17.332 5.775 -12.545 1.00 88.75 598 SER A N 1
ATOM 4678 C CA . SER A 1 598 ? -17.839 5.649 -13.915 1.00 88.75 598 SER A CA 1
ATOM 4679 C C . SER A 1 598 ? -17.109 4.542 -14.686 1.00 88.75 598 SER A C 1
ATOM 4681 O O . SER A 1 598 ? -17.743 3.695 -15.321 1.00 88.75 598 SER A O 1
ATOM 4683 N N . LEU A 1 599 ? -15.781 4.472 -14.550 1.00 90.88 599 LEU A N 1
ATOM 4684 C CA . LEU A 1 599 ? -14.950 3.421 -15.137 1.00 90.88 599 LEU A CA 1
ATOM 4685 C C . LEU A 1 599 ? -15.298 2.030 -14.576 1.00 90.88 599 LEU A C 1
ATOM 4687 O O . LEU A 1 599 ? -15.430 1.066 -15.334 1.00 90.88 599 LEU A O 1
ATOM 4691 N N . HIS A 1 600 ? -15.521 1.934 -13.263 1.00 84.69 600 HIS A N 1
ATOM 4692 C CA . HIS A 1 600 ? -15.947 0.699 -12.605 1.00 84.69 600 HIS A CA 1
ATOM 4693 C C . HIS A 1 600 ? -17.319 0.227 -13.096 1.00 84.69 600 HIS A C 1
ATOM 4695 O O . HIS A 1 600 ? -17.468 -0.940 -13.454 1.00 84.69 600 HIS A O 1
ATOM 4701 N N . LYS A 1 601 ? -18.300 1.133 -13.217 1.00 83.00 601 LYS A N 1
ATOM 4702 C CA . LYS A 1 601 ? -19.628 0.832 -13.789 1.00 83.00 601 LYS A CA 1
ATOM 4703 C C . LYS A 1 601 ? -19.547 0.353 -15.241 1.00 83.00 601 LYS A C 1
ATOM 4705 O O . LYS A 1 601 ? -20.366 -0.457 -15.666 1.00 83.00 601 LYS A O 1
ATOM 4710 N N . ALA A 1 602 ? -18.534 0.791 -15.990 1.00 87.81 602 ALA A N 1
ATOM 4711 C CA . ALA A 1 602 ? -18.243 0.292 -17.333 1.00 87.81 602 ALA A CA 1
ATOM 4712 C C . ALA A 1 602 ? -17.585 -1.109 -17.355 1.00 87.81 602 ALA A C 1
ATOM 4714 O O . ALA A 1 602 ? -17.345 -1.649 -18.442 1.00 87.81 602 ALA A O 1
ATOM 4715 N N . GLY A 1 603 ? -17.328 -1.715 -16.188 1.00 83.88 603 GLY A N 1
ATOM 4716 C CA . GLY A 1 603 ? -16.740 -3.046 -16.014 1.00 83.88 603 GLY A CA 1
ATOM 4717 C C . GLY A 1 603 ? -15.209 -3.059 -15.982 1.00 83.88 603 GLY A C 1
ATOM 4718 O O . GLY A 1 603 ? -14.609 -4.116 -16.204 1.00 83.88 603 GLY A O 1
ATOM 4719 N N . LEU A 1 604 ? -14.570 -1.905 -15.749 1.00 86.00 604 LEU A N 1
ATOM 4720 C CA . LEU A 1 604 ? -13.118 -1.725 -15.778 1.00 86.00 604 LEU A CA 1
ATOM 4721 C C . LEU A 1 604 ? -12.576 -1.305 -14.401 1.00 86.00 604 LEU A C 1
ATOM 4723 O O . LEU A 1 604 ? -13.061 -0.367 -13.781 1.00 86.00 604 LEU A O 1
ATOM 4727 N N . LEU A 1 605 ? -11.524 -1.975 -13.929 1.00 83.19 605 LEU A N 1
ATOM 4728 C CA . LEU A 1 605 ? -10.803 -1.616 -12.699 1.00 83.19 605 LEU A CA 1
ATOM 4729 C C . LEU A 1 605 ? -9.468 -0.960 -13.038 1.00 83.19 605 LEU A C 1
ATOM 4731 O O . LEU A 1 605 ? -8.693 -1.570 -13.769 1.00 83.19 605 LEU A O 1
ATOM 4735 N N . HIS A 1 606 ? -9.166 0.208 -12.461 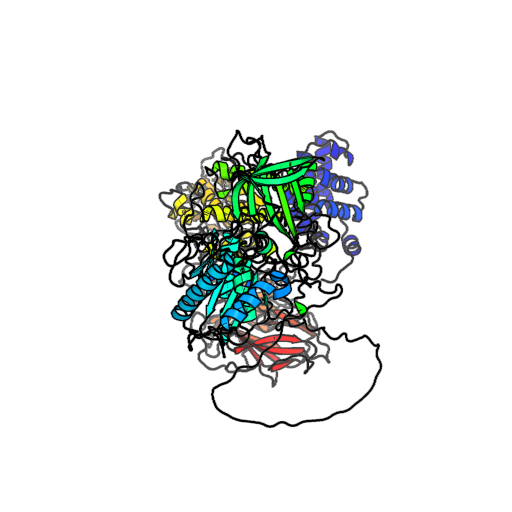1.00 87.06 606 HIS A N 1
ATOM 4736 C CA . HIS A 1 606 ? -7.984 1.015 -12.803 1.00 87.06 606 HIS A CA 1
ATOM 4737 C C . HIS A 1 606 ? -6.657 0.403 -12.322 1.00 87.06 606 HIS A C 1
ATOM 4739 O O . HIS A 1 606 ? -5.714 0.256 -13.097 1.00 87.06 606 HIS A O 1
ATOM 4745 N N . ARG A 1 607 ? -6.569 0.014 -11.040 1.00 84.00 607 ARG A N 1
ATOM 4746 C CA . ARG A 1 607 ? -5.417 -0.672 -10.403 1.00 84.00 607 ARG A CA 1
ATOM 4747 C C . ARG A 1 607 ? -4.100 0.099 -10.254 1.00 84.00 607 ARG A C 1
ATOM 4749 O O . ARG A 1 607 ? -3.173 -0.433 -9.639 1.00 84.00 607 ARG A O 1
ATOM 4756 N N . ASP A 1 608 ? -3.993 1.313 -10.786 1.00 86.44 608 ASP A N 1
ATOM 4757 C CA . ASP A 1 608 ? -2.806 2.176 -10.626 1.00 86.44 608 ASP A CA 1
ATOM 4758 C C . ASP A 1 608 ? -3.138 3.637 -10.293 1.00 86.44 608 ASP A C 1
ATOM 4760 O O . ASP A 1 608 ? -2.716 4.570 -10.971 1.00 86.44 608 ASP A O 1
ATOM 4764 N N . ILE A 1 609 ? -3.928 3.846 -9.242 1.00 88.75 609 ILE A N 1
ATOM 4765 C CA . ILE A 1 609 ? -4.183 5.187 -8.704 1.00 88.75 609 ILE A CA 1
ATOM 4766 C C . ILE A 1 609 ? -2.884 5.746 -8.098 1.00 88.75 609 ILE A C 1
ATOM 4768 O O . ILE A 1 609 ? -2.319 5.175 -7.161 1.00 88.75 609 ILE A O 1
ATOM 4772 N N . SER A 1 610 ? -2.390 6.856 -8.650 1.00 89.62 610 SER A N 1
ATOM 4773 C CA . SER A 1 610 ? -1.125 7.487 -8.258 1.00 89.62 610 SER A CA 1
ATOM 4774 C C . SER A 1 610 ? -1.133 8.989 -8.548 1.00 89.62 610 SER A C 1
ATOM 4776 O O . SER A 1 610 ? -1.879 9.447 -9.407 1.00 89.62 610 SER A O 1
ATOM 4778 N N . ILE A 1 611 ? -0.265 9.768 -7.890 1.00 86.75 611 ILE A N 1
ATOM 4779 C CA . ILE A 1 611 ? -0.215 11.237 -8.066 1.00 86.75 611 ILE A CA 1
ATOM 4780 C C . ILE A 1 611 ? 0.023 11.702 -9.518 1.00 86.75 611 ILE A C 1
ATOM 4782 O O . ILE A 1 611 ? -0.257 12.855 -9.829 1.00 86.75 611 ILE A O 1
ATOM 4786 N N . ASN A 1 612 ? 0.553 10.828 -10.382 1.00 85.88 612 ASN A N 1
ATOM 4787 C CA . ASN A 1 612 ? 0.846 11.125 -11.787 1.00 85.88 612 ASN A CA 1
ATOM 4788 C C . ASN A 1 612 ? -0.275 10.684 -12.738 1.00 85.88 612 ASN A C 1
ATOM 4790 O O . ASN A 1 612 ? -0.233 11.048 -13.906 1.00 85.88 612 ASN A O 1
ATOM 4794 N N . ASN A 1 613 ? -1.249 9.912 -12.244 1.00 91.94 613 ASN A N 1
ATOM 4795 C CA . ASN A 1 613 ? -2.367 9.390 -13.032 1.00 91.94 613 ASN A CA 1
ATOM 4796 C C . ASN A 1 613 ? -3.685 10.134 -12.755 1.00 91.94 613 ASN A C 1
ATOM 4798 O O . ASN A 1 613 ? -4.708 9.832 -13.366 1.00 91.94 613 ASN A O 1
ATOM 4802 N N . LEU A 1 614 ? -3.661 11.091 -11.823 1.00 94.25 614 LEU A N 1
ATOM 4803 C CA . LEU A 1 614 ? -4.757 12.008 -11.527 1.00 94.25 614 LEU A CA 1
ATOM 4804 C C . LEU A 1 614 ? -4.401 13.362 -12.136 1.00 94.25 614 LEU A C 1
ATOM 4806 O O . LEU A 1 614 ? -3.378 13.951 -11.772 1.00 94.25 614 LEU A O 1
ATOM 4810 N N . MET A 1 615 ? -5.241 13.844 -13.044 1.00 94.25 615 MET A N 1
ATOM 4811 C CA . MET A 1 615 ? -5.002 15.059 -13.815 1.00 94.25 615 MET A CA 1
ATOM 4812 C C . MET A 1 615 ? -5.993 16.153 -13.429 1.00 94.25 615 MET A C 1
ATOM 4814 O O . MET A 1 615 ? -7.149 15.870 -13.125 1.00 94.25 615 MET A O 1
ATOM 4818 N N . ILE A 1 616 ? -5.535 17.402 -13.480 1.00 93.62 616 ILE A N 1
ATOM 4819 C CA . ILE A 1 616 ? -6.329 18.617 -13.298 1.00 93.62 616 ILE A CA 1
ATOM 4820 C C . ILE A 1 616 ? -6.129 19.548 -14.502 1.00 93.62 616 ILE A C 1
ATOM 4822 O O . ILE A 1 616 ? -5.013 19.706 -15.005 1.00 93.62 616 ILE A O 1
ATOM 4826 N N . ASN A 1 617 ? -7.217 20.155 -14.963 1.00 92.25 617 ASN A N 1
ATOM 4827 C CA . ASN A 1 617 ? -7.265 21.198 -15.978 1.00 92.25 617 ASN A CA 1
ATOM 4828 C C . ASN A 1 617 ? -8.016 22.402 -15.390 1.00 92.25 617 ASN A C 1
ATOM 4830 O O . ASN A 1 617 ? -9.233 22.367 -15.247 1.00 92.25 617 ASN A O 1
ATOM 4834 N N . GLU A 1 618 ? -7.277 23.449 -15.024 1.00 88.75 618 GLU A N 1
ATOM 4835 C CA . GLU A 1 618 ? -7.837 24.705 -14.492 1.00 88.75 618 GLU A CA 1
ATOM 4836 C C . GLU A 1 618 ? -7.993 25.780 -15.588 1.00 88.75 618 GLU A C 1
ATOM 4838 O O . GLU A 1 618 ? -8.243 26.941 -15.279 1.00 88.75 618 GLU A O 1
ATOM 4843 N N . ASP A 1 619 ? -7.789 25.409 -16.857 1.00 86.69 619 ASP A N 1
ATOM 4844 C CA . ASP A 1 619 ? -7.988 26.279 -18.014 1.00 86.69 619 ASP A CA 1
ATOM 4845 C C . ASP A 1 619 ? -9.404 26.085 -18.571 1.00 86.69 619 ASP A C 1
ATOM 4847 O O . ASP A 1 619 ? -9.702 25.061 -19.195 1.00 86.69 619 ASP A O 1
ATOM 4851 N N . ASP A 1 620 ? -10.268 27.072 -18.327 1.00 81.06 620 ASP A N 1
ATOM 4852 C CA . ASP A 1 620 ? -11.668 27.076 -18.767 1.00 81.06 620 ASP A CA 1
ATOM 4853 C C . ASP A 1 620 ? -11.810 27.129 -20.302 1.00 81.06 620 ASP A C 1
ATOM 4855 O O . ASP A 1 620 ? -12.845 26.727 -20.837 1.00 81.06 620 ASP A O 1
ATOM 4859 N N . ASP A 1 621 ? -10.777 27.591 -21.022 1.00 82.94 621 ASP A N 1
ATOM 4860 C CA . ASP A 1 621 ? -10.766 27.655 -22.488 1.00 82.94 621 ASP A CA 1
ATOM 4861 C C . ASP A 1 621 ? -10.318 26.321 -23.128 1.00 82.94 621 ASP A C 1
ATOM 4863 O O . ASP A 1 621 ? -10.454 26.123 -24.341 1.00 82.94 621 ASP A O 1
ATOM 4867 N N . ASN A 1 622 ? -9.809 25.374 -22.330 1.00 83.06 622 ASN A N 1
ATOM 4868 C CA . ASN A 1 622 ? -9.375 24.059 -22.794 1.00 83.06 622 ASN A CA 1
ATOM 4869 C C . ASN A 1 622 ? -10.552 23.057 -22.785 1.00 83.06 622 ASN A C 1
ATOM 4871 O O . ASN A 1 622 ? -11.125 22.790 -21.730 1.00 83.06 622 ASN A O 1
ATOM 4875 N N . PRO A 1 623 ? -10.881 22.406 -23.921 1.00 86.56 623 PRO A N 1
ATOM 4876 C CA . PRO A 1 623 ? -12.015 21.478 -24.037 1.00 86.56 623 PRO A CA 1
ATOM 4877 C C . PRO A 1 623 ? -11.822 20.121 -23.325 1.00 86.56 623 PRO A C 1
ATOM 4879 O O . PRO A 1 623 ? -12.640 19.204 -23.503 1.00 86.56 623 PRO A O 1
ATOM 4882 N N . SER A 1 624 ? -10.726 19.948 -22.585 1.00 90.81 624 SER A N 1
ATOM 4883 C CA . SER A 1 624 ? -10.442 18.760 -21.776 1.00 90.81 624 SER A CA 1
ATOM 4884 C C . SER A 1 624 ? -11.304 18.715 -20.513 1.00 90.81 624 SER A C 1
ATOM 4886 O O . SER A 1 624 ? -11.778 19.744 -20.035 1.00 90.81 624 SER A O 1
ATOM 4888 N N . TRP A 1 625 ? -11.486 17.528 -19.928 1.00 92.81 625 TRP A N 1
ATOM 4889 C CA . TRP A 1 625 ? -12.150 17.412 -18.623 1.00 92.81 625 TRP A CA 1
ATOM 4890 C C . TRP A 1 625 ? -11.467 18.291 -17.556 1.00 92.81 625 TRP A C 1
ATOM 4892 O O . TRP A 1 625 ? -10.235 18.295 -17.504 1.00 92.81 625 TRP A O 1
ATOM 4902 N N . PRO A 1 626 ? -12.218 18.966 -16.656 1.00 91.00 626 PRO A N 1
ATOM 4903 C CA . PRO A 1 626 ? -11.635 19.763 -15.568 1.00 91.00 626 PRO A CA 1
ATOM 4904 C C . PRO A 1 626 ? -10.716 18.949 -14.655 1.00 91.00 626 PRO A C 1
ATOM 4906 O O . PRO A 1 626 ? -9.764 19.464 -14.075 1.00 91.00 626 PRO A O 1
ATOM 4909 N N . SER A 1 627 ? -10.990 17.654 -14.501 1.00 94.19 627 SER A N 1
ATOM 4910 C CA . SER A 1 627 ? -10.119 16.693 -13.827 1.00 94.19 627 SER A CA 1
ATOM 4911 C C . SER A 1 627 ? -10.457 15.285 -14.293 1.00 94.19 627 SER A C 1
ATOM 4913 O O . SER A 1 627 ? -11.622 14.986 -14.556 1.00 94.19 627 SER A O 1
ATOM 4915 N N . PHE A 1 628 ? -9.451 14.428 -14.440 1.00 96.19 628 PHE A N 1
ATOM 4916 C CA . PHE A 1 628 ? -9.648 13.109 -15.036 1.00 96.19 628 PHE A CA 1
ATOM 4917 C C . PHE A 1 628 ? -8.538 12.112 -14.700 1.00 96.19 628 PHE A C 1
ATOM 4919 O O . PHE A 1 628 ? -7.419 12.487 -14.344 1.00 96.19 628 PHE A O 1
ATOM 4926 N N . LEU A 1 629 ? -8.853 10.824 -14.850 1.00 95.94 629 LEU A N 1
ATOM 4927 C CA . LEU A 1 629 ? -7.896 9.723 -14.736 1.00 95.94 629 LEU A CA 1
ATOM 4928 C C . LEU A 1 629 ? -7.226 9.395 -16.075 1.00 95.94 629 LEU A C 1
ATOM 4930 O O . LEU A 1 629 ? -7.847 9.486 -17.139 1.00 95.94 629 LEU A O 1
ATOM 4934 N N . ILE A 1 630 ? -5.971 8.954 -16.000 1.00 93.25 630 ILE A N 1
ATOM 4935 C CA . ILE A 1 630 ? -5.168 8.461 -17.128 1.00 93.25 630 ILE A CA 1
ATOM 4936 C C . ILE A 1 630 ? -4.450 7.149 -16.772 1.00 93.25 630 ILE A C 1
ATOM 4938 O O . ILE A 1 630 ? -4.377 6.774 -15.609 1.00 93.25 630 ILE A O 1
ATOM 4942 N N . ASP A 1 631 ? -3.828 6.516 -17.771 1.00 86.56 631 ASP A N 1
ATOM 4943 C CA . ASP A 1 631 ? -3.015 5.292 -17.652 1.00 86.56 631 ASP A CA 1
ATOM 4944 C C . ASP A 1 631 ? -3.828 4.020 -17.328 1.00 86.56 631 ASP A C 1
ATOM 4946 O O . ASP A 1 631 ? -3.802 3.494 -16.214 1.00 86.56 631 ASP A O 1
ATOM 4950 N N . LEU A 1 632 ? -4.516 3.476 -18.344 1.00 88.62 632 LEU A N 1
ATOM 4951 C CA . LEU A 1 632 ? -5.275 2.217 -18.239 1.00 88.62 632 LEU A CA 1
ATOM 4952 C C . LEU A 1 632 ? -4.428 0.966 -18.554 1.00 88.62 632 LEU A C 1
ATOM 4954 O O . LEU A 1 632 ? -4.961 -0.139 -18.617 1.00 88.62 632 LEU A O 1
ATOM 4958 N N . ASP A 1 633 ? -3.102 1.086 -18.680 1.00 76.94 633 ASP A N 1
ATOM 4959 C CA . ASP A 1 633 ? -2.181 -0.034 -18.971 1.00 76.94 633 ASP A CA 1
ATOM 4960 C C . ASP A 1 633 ? -2.244 -1.187 -17.947 1.00 76.94 633 ASP A C 1
ATOM 4962 O O . ASP A 1 633 ? -1.889 -2.346 -18.220 1.00 76.94 633 ASP A O 1
ATOM 4966 N N . LEU A 1 634 ? -2.596 -0.861 -16.699 1.00 77.00 634 LEU A N 1
ATOM 4967 C CA . LEU A 1 634 ? -2.735 -1.825 -15.605 1.00 77.00 634 LEU A CA 1
ATOM 4968 C C . LEU A 1 634 ? -4.188 -2.236 -15.347 1.00 77.00 634 LEU A C 1
ATOM 4970 O O . LEU A 1 634 ? -4.414 -3.138 -14.523 1.00 77.00 634 LEU A O 1
ATOM 4974 N N . ALA A 1 635 ? -5.131 -1.630 -16.069 1.00 83.25 635 ALA A N 1
ATOM 4975 C CA . ALA A 1 635 ? -6.543 -1.872 -15.891 1.00 83.25 635 ALA A CA 1
ATOM 4976 C C . ALA A 1 635 ? -6.942 -3.278 -16.355 1.00 83.25 635 ALA A C 1
ATOM 4978 O O . ALA A 1 635 ? -6.247 -3.933 -17.134 1.00 83.25 635 ALA A O 1
ATOM 4979 N N . ILE A 1 636 ? -8.045 -3.787 -15.809 1.00 78.62 636 ILE A N 1
ATOM 4980 C CA . ILE A 1 636 ? -8.609 -5.087 -16.195 1.00 78.62 636 ILE A CA 1
ATOM 4981 C C . ILE A 1 636 ? -10.123 -5.010 -16.301 1.00 78.62 636 ILE A C 1
ATOM 4983 O O . ILE A 1 636 ? -10.762 -4.256 -15.569 1.00 78.62 636 ILE A O 1
ATOM 4987 N N . LYS A 1 637 ? -10.686 -5.882 -17.138 1.00 81.44 637 LYS A N 1
ATOM 4988 C CA . LYS A 1 637 ? -12.119 -6.181 -17.147 1.00 81.44 637 LYS A CA 1
ATOM 4989 C C . LYS A 1 637 ? -12.483 -7.043 -15.938 1.00 81.44 637 LYS A C 1
ATOM 4991 O O . LYS A 1 637 ? -11.796 -8.026 -15.639 1.00 81.44 637 LYS A O 1
ATOM 4996 N N . GLU A 1 638 ? -13.552 -6.681 -15.237 1.00 68.69 638 GLU A N 1
ATOM 4997 C CA . GLU A 1 638 ? -13.988 -7.374 -14.019 1.00 68.69 638 GLU A CA 1
ATOM 4998 C C . GLU A 1 638 ? -14.481 -8.806 -14.312 1.00 68.69 638 GLU A C 1
ATOM 5000 O O . GLU A 1 638 ? -14.145 -9.760 -13.602 1.00 68.69 638 GLU A O 1
ATOM 5005 N N . SER A 1 639 ? -15.185 -8.987 -15.432 1.00 56.66 639 SER A N 1
ATOM 5006 C CA . SER A 1 639 ? -15.754 -10.256 -15.900 1.00 56.66 639 SER A CA 1
ATOM 5007 C C . SER A 1 639 ? -14.744 -11.146 -16.646 1.00 56.66 639 SER A C 1
ATOM 5009 O O . SER A 1 639 ? -15.013 -11.605 -17.755 1.00 56.66 639 SER A O 1
ATOM 5011 N N . ARG A 1 640 ? -13.549 -11.377 -16.087 1.00 54.38 640 ARG A N 1
ATOM 5012 C CA . ARG A 1 640 ? -12.515 -12.189 -16.761 1.00 54.38 640 ARG A CA 1
ATOM 5013 C C . ARG A 1 640 ? -12.608 -13.685 -16.446 1.00 54.38 640 ARG A C 1
ATOM 5015 O O . ARG A 1 640 ? -12.713 -14.081 -15.283 1.00 54.38 640 ARG A O 1
ATOM 5022 N N . GLU A 1 641 ? -12.464 -14.507 -17.485 1.00 37.56 641 GLU A N 1
ATOM 5023 C CA . GLU A 1 641 ? -12.441 -15.978 -17.408 1.00 37.56 641 GLU A CA 1
ATOM 5024 C C . GLU A 1 641 ? -11.077 -16.538 -16.947 1.00 37.56 641 GLU A C 1
ATOM 5026 O O . GLU A 1 641 ? -11.008 -17.637 -16.398 1.00 37.56 641 GLU A O 1
ATOM 5031 N N . ALA A 1 642 ? -9.983 -15.775 -17.107 1.00 39.44 642 ALA A N 1
ATOM 5032 C CA . ALA A 1 642 ? -8.623 -16.176 -16.729 1.00 39.44 642 ALA A CA 1
ATOM 5033 C C . ALA A 1 642 ? -7.763 -14.995 -16.229 1.00 39.44 642 ALA A C 1
ATOM 5035 O O . ALA A 1 642 ? -8.080 -13.824 -16.439 1.00 39.44 642 ALA A O 1
ATOM 5036 N N . ALA A 1 643 ? -6.650 -15.293 -15.545 1.00 48.59 643 ALA A N 1
ATOM 5037 C CA . ALA A 1 643 ? -5.653 -14.285 -15.177 1.00 48.59 643 ALA A CA 1
ATOM 5038 C C . ALA A 1 643 ? -4.947 -13.749 -16.438 1.00 48.59 643 ALA A C 1
ATOM 5040 O O . ALA A 1 643 ? -4.582 -14.537 -17.304 1.00 48.59 643 ALA A O 1
ATOM 5041 N N . SER A 1 644 ? -4.696 -12.437 -16.507 1.00 43.34 644 SER A N 1
ATOM 5042 C CA . SER A 1 644 ? -4.151 -11.715 -17.677 1.00 43.34 644 SER A CA 1
ATOM 5043 C C . SER A 1 644 ? -2.683 -12.029 -18.025 1.00 43.34 644 SER A C 1
ATOM 5045 O O . SER A 1 644 ? -1.964 -11.174 -18.530 1.00 43.34 644 SER A O 1
ATOM 5047 N N . GLY A 1 645 ? -2.174 -13.209 -17.655 1.00 39.66 645 GLY A N 1
ATOM 5048 C CA . GLY A 1 645 ? -0.793 -13.648 -17.898 1.00 39.66 645 GLY A CA 1
ATOM 5049 C C . GLY A 1 645 ? 0.291 -12.874 -17.131 1.00 39.66 645 GLY A C 1
ATOM 5050 O O . GLY A 1 645 ? 1.381 -13.399 -16.908 1.00 39.66 645 GLY A O 1
ATOM 5051 N N . ALA A 1 646 ? -0.002 -11.665 -16.647 1.00 39.56 646 ALA A N 1
ATOM 5052 C CA . ALA A 1 646 ? 0.914 -10.822 -15.898 1.00 39.56 646 ALA A CA 1
ATOM 5053 C C . ALA A 1 646 ? 1.080 -11.316 -14.455 1.00 39.56 646 ALA A C 1
ATOM 5055 O O . ALA A 1 646 ? 0.280 -11.037 -13.561 1.00 39.56 646 ALA A O 1
ATOM 5056 N N . LYS A 1 647 ? 2.160 -12.060 -14.232 1.00 40.31 647 LYS A N 1
ATOM 5057 C CA . LYS A 1 647 ? 2.562 -12.573 -12.922 1.00 40.31 647 LYS A CA 1
ATOM 5058 C C . LYS A 1 647 ? 3.251 -11.462 -12.111 1.00 40.31 647 LYS A C 1
ATOM 5060 O O . LYS A 1 647 ? 4.426 -11.192 -12.333 1.00 40.31 647 LYS A O 1
ATOM 5065 N N . GLY A 1 648 ? 2.538 -10.822 -11.175 1.00 49.62 648 GLY A N 1
ATOM 5066 C CA . GLY A 1 648 ? 3.116 -9.882 -10.194 1.00 49.62 648 GLY A CA 1
ATOM 5067 C C . GLY A 1 648 ? 2.119 -8.884 -9.580 1.00 49.62 648 GLY A C 1
ATOM 5068 O O . GLY A 1 648 ? 1.047 -8.653 -10.134 1.00 49.62 648 GLY A O 1
ATOM 5069 N N . LYS A 1 649 ? 2.480 -8.279 -8.435 1.00 55.38 649 LYS A N 1
ATOM 5070 C CA . LYS A 1 649 ? 1.781 -7.114 -7.852 1.00 55.38 649 LYS A CA 1
ATOM 5071 C C . LYS A 1 649 ? 1.962 -5.902 -8.778 1.00 55.38 649 LYS A C 1
ATOM 5073 O O . LYS A 1 649 ? 3.084 -5.622 -9.194 1.00 55.38 649 LYS A O 1
ATOM 5078 N N . THR A 1 650 ? 0.885 -5.205 -9.122 1.00 55.44 650 THR A N 1
ATOM 5079 C CA . THR A 1 650 ? 0.894 -4.049 -10.039 1.00 55.44 650 THR A CA 1
ATOM 5080 C C . THR A 1 650 ? 0.447 -2.793 -9.302 1.00 55.44 650 THR A C 1
ATOM 5082 O O . THR A 1 650 ? -0.423 -2.897 -8.442 1.00 55.44 650 THR A O 1
ATOM 5085 N N . GLY A 1 651 ? 1.013 -1.642 -9.658 1.00 61.19 651 GLY A N 1
ATOM 5086 C CA . GLY A 1 651 ? 0.662 -0.341 -9.090 1.00 61.19 651 GLY A CA 1
ATOM 5087 C C . GLY A 1 651 ? 1.859 0.386 -8.475 1.00 61.19 651 GLY A C 1
ATOM 5088 O O . GLY A 1 651 ? 2.910 -0.209 -8.210 1.00 61.19 651 GLY A O 1
ATOM 5089 N N . THR A 1 652 ? 1.699 1.683 -8.240 1.00 74.00 652 THR A N 1
ATOM 5090 C CA . THR A 1 652 ? 2.725 2.541 -7.634 1.00 74.00 652 THR A CA 1
ATOM 5091 C C . THR A 1 652 ? 2.847 2.291 -6.121 1.00 74.00 652 THR A C 1
ATOM 5093 O O . THR A 1 652 ? 1.917 2.555 -5.358 1.00 74.00 652 THR A O 1
ATOM 5096 N N . ARG A 1 653 ? 4.005 1.784 -5.657 1.00 78.56 653 ARG A N 1
ATOM 5097 C CA . ARG A 1 653 ? 4.211 1.230 -4.291 1.00 78.56 653 ARG A CA 1
ATOM 5098 C C . ARG A 1 653 ? 3.717 2.124 -3.158 1.00 78.56 653 ARG A C 1
ATOM 5100 O O . ARG A 1 653 ? 3.024 1.640 -2.266 1.00 78.56 653 ARG A O 1
ATOM 5107 N N . ALA A 1 654 ? 4.094 3.403 -3.182 1.00 82.81 654 ALA A N 1
ATOM 5108 C CA . ALA A 1 654 ? 3.744 4.355 -2.131 1.00 82.81 654 ALA A CA 1
ATOM 5109 C C . ALA A 1 654 ? 2.221 4.447 -1.933 1.00 82.81 654 ALA A C 1
ATOM 5111 O O . ALA A 1 654 ? 1.745 4.565 -0.803 1.00 82.81 654 ALA A O 1
ATOM 5112 N N . PHE A 1 655 ? 1.457 4.272 -3.013 1.00 86.88 655 PHE A N 1
ATOM 5113 C CA . PHE A 1 655 ? 0.002 4.396 -3.035 1.00 86.88 655 PHE A CA 1
ATOM 5114 C C . PHE A 1 655 ? -0.729 3.059 -2.928 1.00 86.88 655 PHE A C 1
ATOM 5116 O O . PHE A 1 655 ? -1.919 3.048 -2.636 1.00 86.88 655 PHE A O 1
ATOM 5123 N N . MET A 1 656 ? -0.043 1.924 -3.086 1.00 82.94 656 MET A N 1
ATOM 5124 C CA . MET A 1 656 ? -0.684 0.611 -2.996 1.00 82.94 656 MET A CA 1
ATOM 5125 C C . MET A 1 656 ? -1.383 0.405 -1.646 1.00 82.94 656 MET A C 1
ATOM 5127 O O . MET A 1 656 ? -0.786 0.600 -0.580 1.00 82.94 656 MET A O 1
ATOM 5131 N N . ALA A 1 657 ? -2.632 -0.044 -1.715 1.00 79.50 657 ALA A N 1
ATOM 5132 C CA . ALA A 1 657 ? -3.428 -0.473 -0.576 1.00 79.50 657 ALA A CA 1
ATOM 5133 C C . ALA A 1 657 ? -2.737 -1.583 0.236 1.00 79.50 657 ALA A C 1
ATOM 5135 O O . ALA A 1 657 ? -2.007 -2.416 -0.315 1.00 79.50 657 ALA A O 1
ATOM 5136 N N . ILE A 1 658 ? -2.992 -1.637 1.547 1.00 77.38 658 ILE A N 1
ATOM 5137 C CA . ILE A 1 658 ? -2.369 -2.641 2.425 1.00 77.38 658 ILE A CA 1
ATOM 5138 C C . ILE A 1 658 ? -2.752 -4.069 1.998 1.00 77.38 658 ILE A C 1
ATOM 5140 O O . ILE A 1 658 ? -1.878 -4.934 1.930 1.00 77.38 658 ILE A O 1
ATOM 5144 N N . GLY A 1 659 ? -4.023 -4.310 1.655 1.00 65.75 659 GLY A N 1
ATOM 5145 C CA . GLY A 1 659 ? -4.493 -5.612 1.156 1.00 65.75 659 GLY A CA 1
ATOM 5146 C C . GLY A 1 659 ? -3.774 -6.037 -0.130 1.00 65.75 659 GLY A C 1
ATOM 5147 O O . GLY A 1 659 ? -3.232 -7.143 -0.221 1.00 65.75 659 GLY A O 1
ATOM 5148 N N . ALA A 1 660 ? -3.623 -5.111 -1.083 1.00 70.94 660 ALA A N 1
ATOM 5149 C CA . ALA A 1 660 ? -2.884 -5.347 -2.324 1.00 70.94 660 ALA A CA 1
ATOM 5150 C C . ALA A 1 660 ? -1.393 -5.650 -2.063 1.00 70.94 660 ALA A C 1
ATOM 5152 O O . ALA A 1 660 ? -0.813 -6.556 -2.672 1.00 70.94 660 ALA A O 1
ATOM 5153 N N . LEU A 1 661 ? -0.767 -4.960 -1.099 1.00 71.69 661 LEU A N 1
ATOM 5154 C CA . LEU A 1 661 ? 0.599 -5.255 -0.649 1.00 71.69 661 LEU A CA 1
ATOM 5155 C C . LEU A 1 661 ? 0.716 -6.617 0.051 1.00 71.69 661 LEU A C 1
ATOM 5157 O O . LEU A 1 661 ? 1.781 -7.232 -0.009 1.00 71.69 661 LEU A O 1
ATOM 5161 N N . LEU A 1 662 ? -0.346 -7.127 0.673 1.00 69.25 662 LEU A N 1
ATOM 5162 C CA . LEU A 1 662 ? -0.397 -8.471 1.262 1.00 69.25 662 LEU A CA 1
ATOM 5163 C C . LEU A 1 662 ? -0.704 -9.572 0.233 1.00 69.25 662 LEU A C 1
ATOM 5165 O O . LEU A 1 662 ? -0.556 -10.755 0.540 1.00 69.25 662 LEU A O 1
ATOM 5169 N N . GLY A 1 663 ? -1.026 -9.196 -1.008 1.00 64.00 663 GLY A N 1
ATOM 5170 C CA . GLY A 1 663 ? -1.311 -10.122 -2.103 1.00 64.00 663 GLY A CA 1
ATOM 5171 C C . GLY A 1 663 ? -2.784 -10.505 -2.231 1.00 64.00 663 GLY A C 1
ATOM 5172 O O . GLY A 1 663 ? -3.078 -11.530 -2.846 1.00 64.00 663 GLY A O 1
ATOM 5173 N N . GLU A 1 664 ? -3.694 -9.711 -1.664 1.00 66.19 664 GLU A N 1
ATOM 5174 C CA . GLU A 1 664 ? -5.129 -9.840 -1.919 1.00 66.19 664 GLU A CA 1
ATOM 5175 C C . GLU A 1 664 ? -5.452 -9.551 -3.394 1.00 66.19 664 GLU A C 1
ATOM 5177 O O . GLU A 1 664 ? -4.708 -8.859 -4.099 1.00 66.19 664 GLU A O 1
ATOM 5182 N N . GLN A 1 665 ? -6.561 -10.111 -3.886 1.00 66.25 665 GLN A N 1
ATOM 5183 C CA . GLN A 1 665 ? -7.027 -9.803 -5.234 1.00 66.25 665 GLN A CA 1
ATOM 5184 C C . GLN A 1 665 ? -7.483 -8.341 -5.281 1.00 66.25 665 GLN A C 1
ATOM 5186 O O . GLN A 1 665 ? -8.366 -7.938 -4.528 1.00 66.25 665 GLN A O 1
ATOM 5191 N N . HIS A 1 666 ? -6.884 -7.569 -6.190 1.00 70.12 666 HIS A N 1
ATOM 5192 C CA . HIS A 1 666 ? -7.210 -6.156 -6.372 1.00 70.12 666 HIS A CA 1
ATOM 5193 C C . HIS A 1 666 ? -8.692 -5.979 -6.724 1.00 70.12 666 HIS A C 1
ATOM 5195 O O . HIS A 1 666 ? -9.218 -6.693 -7.578 1.00 70.12 666 HIS A O 1
ATOM 5201 N N . SER A 1 667 ? -9.332 -5.014 -6.075 1.00 70.94 667 SER A N 1
ATOM 5202 C CA . SER A 1 667 ? -10.742 -4.638 -6.231 1.00 70.94 667 SER A CA 1
ATOM 5203 C C . SER A 1 667 ? -10.857 -3.115 -6.231 1.00 70.94 667 SER A C 1
ATOM 5205 O O . SER A 1 667 ? -9.895 -2.437 -5.865 1.00 70.94 667 SER A O 1
ATOM 5207 N N . PHE A 1 668 ? -12.025 -2.569 -6.577 1.00 68.25 668 PHE A N 1
ATOM 5208 C CA . PHE A 1 668 ? -12.248 -1.119 -6.557 1.00 68.25 668 PHE A CA 1
ATOM 5209 C C . PHE A 1 668 ? -11.946 -0.494 -5.178 1.00 68.25 668 PHE A C 1
ATOM 5211 O O . PHE A 1 668 ? -11.411 0.605 -5.108 1.00 68.25 668 PHE A O 1
ATOM 5218 N N . MET A 1 669 ? -12.174 -1.219 -4.072 1.00 69.00 669 MET A N 1
ATOM 5219 C CA . MET A 1 669 ? -11.845 -0.750 -2.714 1.00 69.00 669 MET A CA 1
ATOM 5220 C C . MET A 1 669 ? -10.352 -0.488 -2.508 1.00 69.00 669 MET A C 1
ATOM 5222 O O . MET A 1 669 ? -9.975 0.411 -1.760 1.00 69.00 669 MET A O 1
ATOM 5226 N N . HIS A 1 670 ? -9.494 -1.261 -3.175 1.00 75.94 670 HIS A N 1
ATOM 5227 C CA . HIS A 1 670 ? -8.055 -1.037 -3.121 1.00 75.94 670 HIS A CA 1
ATOM 5228 C C . HIS A 1 670 ? -7.665 0.249 -3.859 1.00 75.94 670 HIS A C 1
ATOM 5230 O O . HIS A 1 670 ? -6.788 0.964 -3.384 1.00 75.94 670 HIS A O 1
ATOM 5236 N N . ASP A 1 671 ? -8.336 0.572 -4.969 1.00 78.25 671 ASP A N 1
ATOM 5237 C CA . ASP A 1 671 ? -8.144 1.851 -5.664 1.00 78.25 671 ASP A CA 1
ATOM 5238 C C . ASP A 1 671 ? -8.612 3.030 -4.791 1.00 78.25 671 ASP A C 1
ATOM 5240 O O . ASP A 1 671 ? -7.904 4.031 -4.692 1.00 78.25 671 ASP A O 1
ATOM 5244 N N . LEU A 1 672 ? -9.734 2.888 -4.071 1.00 77.31 672 LEU A N 1
ATOM 5245 C CA . LEU A 1 672 ? -10.209 3.895 -3.108 1.00 77.31 672 LEU A CA 1
ATOM 5246 C C . LEU A 1 672 ? -9.214 4.119 -1.955 1.00 77.31 672 LEU A C 1
ATOM 5248 O O . LEU A 1 672 ? -8.931 5.260 -1.593 1.00 77.31 672 LEU A O 1
ATOM 5252 N N . GLU A 1 673 ? -8.619 3.056 -1.400 1.00 78.25 673 GLU A N 1
ATOM 5253 C CA . GLU A 1 673 ? -7.545 3.201 -0.406 1.00 78.25 673 GLU A CA 1
ATOM 5254 C C . GLU A 1 673 ? -6.307 3.894 -1.011 1.00 78.25 673 GLU A C 1
ATOM 5256 O O . GLU A 1 673 ? -5.628 4.670 -0.336 1.00 78.25 673 GLU A O 1
ATOM 5261 N N . SER A 1 674 ? -6.010 3.659 -2.292 1.00 84.19 674 SER A N 1
ATOM 5262 C CA . SER A 1 674 ? -4.926 4.353 -2.987 1.00 84.1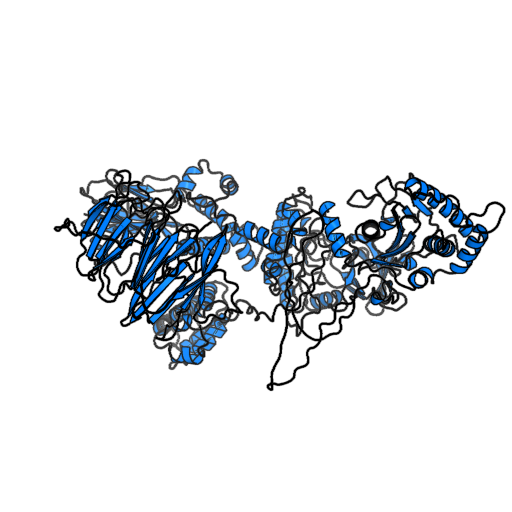9 674 SER A CA 1
ATOM 5263 C C . SER A 1 674 ? -5.164 5.860 -3.107 1.00 84.19 674 SER A C 1
ATOM 5265 O O . SER A 1 674 ? -4.215 6.609 -2.877 1.00 84.19 674 SER A O 1
ATOM 5267 N N . PHE A 1 675 ? -6.396 6.331 -3.341 1.00 82.44 675 PHE A N 1
ATOM 5268 C CA . PHE A 1 675 ? -6.718 7.769 -3.303 1.00 82.44 675 PHE A CA 1
ATOM 5269 C C . PHE A 1 675 ? -6.355 8.413 -1.952 1.00 82.44 675 PHE A C 1
ATOM 5271 O O . PHE A 1 675 ? -5.782 9.503 -1.925 1.00 82.44 675 PHE A O 1
ATOM 5278 N N . PHE A 1 676 ? -6.595 7.723 -0.830 1.00 81.56 676 PHE A N 1
ATOM 5279 C CA . PHE A 1 676 ? -6.173 8.201 0.494 1.00 81.56 676 PHE A CA 1
ATOM 5280 C C . PHE A 1 676 ? -4.648 8.359 0.587 1.00 81.56 676 PHE A C 1
ATOM 5282 O O . PHE A 1 676 ? -4.152 9.395 1.032 1.00 81.56 676 PHE A O 1
ATOM 5289 N N . TRP A 1 677 ? -3.887 7.355 0.136 1.00 83.31 677 TRP A N 1
ATOM 5290 C CA . TRP A 1 677 ? -2.424 7.422 0.161 1.00 83.31 677 TRP A CA 1
ATOM 5291 C C . TRP A 1 677 ? -1.868 8.512 -0.768 1.00 83.31 677 TRP A C 1
ATOM 5293 O O . TRP A 1 677 ? -0.846 9.112 -0.439 1.00 83.31 677 TRP A O 1
ATOM 5303 N N . VAL A 1 678 ? -2.535 8.797 -1.894 1.00 86.88 678 VAL A N 1
ATOM 5304 C CA . VAL A 1 678 ? -2.204 9.922 -2.787 1.00 86.88 678 VAL A CA 1
ATOM 5305 C C . VAL A 1 678 ? -2.397 11.251 -2.055 1.00 86.88 678 VAL A C 1
ATOM 5307 O O . VAL A 1 678 ? -1.481 12.071 -2.048 1.00 86.88 678 VAL A O 1
ATOM 5310 N N . LEU A 1 679 ? -3.534 11.454 -1.380 1.00 84.25 679 LEU A N 1
ATOM 5311 C CA . LEU A 1 679 ? -3.789 12.681 -0.620 1.00 84.25 679 LEU A CA 1
ATOM 5312 C C . LEU A 1 679 ? -2.773 12.869 0.519 1.00 84.25 679 LEU A C 1
ATOM 5314 O O . LEU A 1 679 ? -2.187 13.942 0.652 1.00 84.25 679 LEU A O 1
ATOM 5318 N N . PHE A 1 680 ? -2.512 11.812 1.296 1.00 83.44 680 PHE A N 1
ATOM 5319 C CA . PHE A 1 680 ? -1.493 11.803 2.353 1.00 83.44 680 PHE A CA 1
ATOM 5320 C C . PHE A 1 680 ? -0.119 12.227 1.821 1.00 83.44 680 PHE A C 1
ATOM 5322 O O . PHE A 1 680 ? 0.551 13.075 2.410 1.00 83.44 680 PHE A O 1
ATOM 5329 N N . TRP A 1 681 ? 0.282 11.667 0.681 1.00 84.94 681 TRP A N 1
ATOM 5330 C CA . TRP A 1 681 ? 1.554 11.985 0.045 1.00 84.94 681 TRP A CA 1
ATOM 5331 C C . TRP A 1 681 ? 1.630 13.445 -0.391 1.00 84.94 681 TRP A C 1
ATOM 5333 O O . TRP A 1 681 ? 2.628 14.109 -0.114 1.00 84.94 681 TRP A O 1
ATOM 5343 N N . ILE A 1 682 ? 0.574 13.971 -1.021 1.00 84.38 682 ILE A N 1
ATOM 5344 C CA . ILE A 1 682 ? 0.543 15.368 -1.467 1.00 84.38 682 ILE A CA 1
ATOM 5345 C C . ILE A 1 682 ? 0.718 16.317 -0.275 1.00 84.38 682 ILE A C 1
ATOM 5347 O O . ILE A 1 682 ? 1.564 17.207 -0.323 1.00 84.38 682 ILE A O 1
ATOM 5351 N N . CYS A 1 683 ? -0.003 16.074 0.823 1.00 81.88 683 CYS A N 1
ATOM 5352 C CA . CYS A 1 683 ? 0.051 16.897 2.034 1.00 81.88 683 CYS A CA 1
ATOM 5353 C C . CYS A 1 683 ? 1.430 16.940 2.712 1.00 81.88 683 CYS A C 1
ATOM 5355 O O . CYS A 1 683 ? 1.726 17.884 3.441 1.00 81.88 683 CYS A O 1
ATOM 5357 N N . ILE A 1 684 ? 2.257 15.913 2.515 1.00 81.50 684 ILE A N 1
ATOM 5358 C CA . ILE A 1 684 ? 3.578 15.798 3.144 1.00 81.50 684 ILE A CA 1
ATOM 5359 C C . ILE A 1 684 ? 4.677 16.349 2.240 1.00 81.50 684 ILE A C 1
ATOM 5361 O O . ILE A 1 684 ? 5.614 16.991 2.717 1.00 81.50 684 ILE A O 1
ATOM 5365 N N . HIS A 1 685 ? 4.576 16.074 0.941 1.00 78.81 685 HIS A N 1
ATOM 5366 C CA . HIS A 1 685 ? 5.646 16.337 -0.014 1.00 78.81 685 HIS A CA 1
ATOM 5367 C C . HIS A 1 685 ? 5.520 17.679 -0.737 1.00 78.81 685 HIS A C 1
ATOM 5369 O O . HIS A 1 685 ? 6.489 18.085 -1.377 1.00 78.81 685 HIS A O 1
ATOM 5375 N N . TYR A 1 686 ? 4.381 18.377 -0.636 1.00 81.50 686 TYR A N 1
ATOM 5376 C CA . TYR A 1 686 ? 4.149 19.626 -1.363 1.00 81.50 686 TYR A CA 1
ATOM 5377 C C . TYR A 1 686 ? 3.570 20.733 -0.468 1.00 81.50 686 TYR A C 1
ATOM 5379 O O . TYR A 1 686 ? 2.646 20.493 0.307 1.00 81.50 686 TYR A O 1
ATOM 5387 N N . ASP A 1 687 ? 4.095 21.960 -0.587 1.00 70.94 687 ASP A N 1
ATOM 5388 C CA . ASP A 1 687 ? 3.629 23.143 0.169 1.00 70.94 687 ASP A CA 1
ATOM 5389 C C . ASP A 1 687 ? 2.606 24.008 -0.603 1.00 70.94 687 ASP A C 1
ATOM 5391 O O . ASP A 1 687 ? 2.063 24.969 -0.050 1.00 70.94 687 ASP A O 1
ATOM 5395 N N . GLY A 1 688 ? 2.290 23.625 -1.849 1.00 65.56 688 GLY A N 1
ATOM 5396 C CA . GLY A 1 688 ? 1.337 24.278 -2.759 1.00 65.56 688 GLY A CA 1
ATOM 5397 C C . GLY A 1 688 ? 1.952 24.618 -4.127 1.00 65.56 688 GLY A C 1
ATOM 5398 O O . GLY A 1 688 ? 3.164 24.781 -4.246 1.00 65.56 688 GLY A O 1
ATOM 5399 N N . GLN A 1 689 ? 1.133 24.701 -5.188 1.00 67.31 689 GLN A N 1
ATOM 5400 C CA . GLN A 1 689 ? 1.580 24.980 -6.572 1.00 67.31 689 GLN A CA 1
ATOM 5401 C C . GLN A 1 689 ? 2.712 24.049 -7.068 1.00 67.31 689 GLN A C 1
ATOM 5403 O O . GLN A 1 689 ? 3.600 24.459 -7.817 1.00 67.31 689 GLN A O 1
ATOM 5408 N N . GLY A 1 690 ? 2.718 22.789 -6.618 1.00 65.19 690 GLY A N 1
ATOM 5409 C CA . GLY A 1 690 ? 3.699 21.780 -7.026 1.00 65.19 690 GLY A CA 1
ATOM 5410 C C . GLY A 1 690 ? 5.123 21.959 -6.479 1.00 65.19 690 GLY A C 1
ATOM 5411 O O . GLY A 1 690 ? 6.027 21.256 -6.933 1.00 65.19 690 GLY A O 1
ATOM 5412 N N . LYS A 1 691 ? 5.354 22.860 -5.516 1.00 74.00 691 LYS A N 1
ATOM 5413 C CA . LYS A 1 691 ? 6.660 23.020 -4.859 1.00 74.00 691 LYS A CA 1
ATOM 5414 C C . LYS A 1 691 ? 6.891 21.922 -3.822 1.00 74.00 691 LYS A C 1
ATOM 5416 O O . LYS A 1 691 ? 6.035 21.654 -2.985 1.00 74.00 691 LYS A O 1
ATOM 5421 N N . VAL A 1 692 ? 8.057 21.284 -3.902 1.00 74.69 692 VAL A N 1
ATOM 5422 C CA . VAL A 1 692 ? 8.438 20.157 -3.039 1.00 74.69 692 VAL A CA 1
ATOM 5423 C C . VAL A 1 692 ? 8.985 20.677 -1.705 1.00 74.69 692 VAL A C 1
ATOM 5425 O O . VAL A 1 692 ? 9.896 21.502 -1.696 1.00 74.69 692 VAL A O 1
ATOM 5428 N N . THR A 1 693 ? 8.478 20.158 -0.584 1.00 70.88 693 THR A N 1
ATOM 5429 C CA . THR A 1 693 ? 8.855 20.553 0.796 1.00 70.88 693 THR A CA 1
ATOM 5430 C C . THR A 1 693 ? 10.245 20.070 1.234 1.00 70.88 693 THR A C 1
ATOM 5432 O O . THR A 1 693 ? 10.754 20.490 2.273 1.00 70.88 693 THR A O 1
ATOM 5435 N N . GLY A 1 694 ? 10.875 19.206 0.434 1.00 66.94 694 GLY A N 1
ATOM 5436 C CA . GLY A 1 694 ? 12.162 18.562 0.700 1.00 66.94 694 GLY A CA 1
ATOM 5437 C C . GLY A 1 694 ? 12.027 17.051 0.943 1.00 66.94 694 GLY A C 1
ATOM 5438 O O . GLY A 1 694 ? 10.920 16.512 0.894 1.00 66.94 694 GLY A O 1
ATOM 5439 N N . PRO A 1 695 ? 13.147 16.345 1.181 1.00 65.62 695 PRO A N 1
ATOM 5440 C CA . PRO A 1 695 ? 13.121 14.913 1.442 1.00 65.62 695 PRO A CA 1
ATOM 5441 C C . PRO A 1 695 ? 12.473 14.618 2.797 1.00 65.62 695 PRO A C 1
ATOM 5443 O O . PRO A 1 695 ? 12.885 15.151 3.830 1.00 65.62 695 PRO A O 1
ATOM 5446 N N . THR A 1 696 ? 11.469 13.745 2.796 1.00 73.81 696 THR A N 1
ATOM 5447 C CA . THR A 1 696 ? 10.769 13.290 4.005 1.00 73.81 696 THR A CA 1
ATOM 5448 C C . THR A 1 696 ? 11.092 11.822 4.285 1.00 73.81 696 THR A C 1
ATOM 5450 O O . THR A 1 696 ? 11.571 11.091 3.415 1.00 73.81 696 THR A O 1
ATOM 5453 N N . GLU A 1 697 ? 10.811 11.342 5.499 1.00 73.50 697 GLU A N 1
ATOM 5454 C CA . GLU A 1 697 ? 10.998 9.921 5.828 1.00 73.50 697 GLU A CA 1
ATOM 5455 C C . GLU A 1 697 ? 10.138 8.983 4.959 1.00 73.50 697 GLU A C 1
ATOM 5457 O O . GLU A 1 697 ? 10.509 7.827 4.727 1.00 73.50 697 GLU A O 1
ATOM 5462 N N . PHE A 1 698 ? 9.032 9.496 4.411 1.00 80.81 698 PHE A N 1
ATOM 5463 C CA . PHE A 1 698 ? 8.086 8.757 3.577 1.00 80.81 698 PHE A CA 1
ATOM 5464 C C . PHE A 1 698 ? 8.594 8.507 2.156 1.00 80.81 698 PHE A C 1
ATOM 5466 O O . PHE A 1 698 ? 8.128 7.572 1.509 1.00 80.81 698 PHE A O 1
ATOM 5473 N N . GLU A 1 699 ? 9.636 9.214 1.696 1.00 77.00 699 GLU A N 1
ATOM 5474 C CA . GLU A 1 699 ? 10.300 8.893 0.421 1.00 77.00 699 GLU A CA 1
ATOM 5475 C C . GLU A 1 699 ? 10.817 7.452 0.391 1.00 77.00 699 GLU A C 1
ATOM 5477 O O . GLU A 1 699 ? 10.839 6.810 -0.664 1.00 77.00 699 GLU A O 1
ATOM 5482 N N . SER A 1 700 ? 11.171 6.917 1.566 1.00 75.56 700 SER A N 1
ATOM 5483 C CA . SER A 1 700 ? 11.609 5.535 1.733 1.00 75.56 700 SER A CA 1
ATOM 5484 C C . SER A 1 700 ? 10.572 4.514 1.248 1.00 75.56 700 SER A C 1
ATOM 5486 O O . SER A 1 700 ? 10.968 3.446 0.782 1.00 75.56 700 SER A O 1
ATOM 5488 N N . TRP A 1 701 ? 9.270 4.834 1.258 1.00 83.88 701 TRP A N 1
ATOM 5489 C CA . TRP A 1 701 ? 8.190 3.923 0.851 1.00 83.88 701 TRP A CA 1
ATOM 5490 C C . TRP A 1 701 ? 8.317 3.439 -0.599 1.00 83.88 701 TRP A C 1
ATOM 5492 O O . TRP A 1 701 ? 7.903 2.320 -0.916 1.00 83.88 701 TRP A O 1
ATOM 5502 N N . ASN A 1 702 ? 8.966 4.226 -1.462 1.00 77.38 702 ASN A N 1
ATOM 5503 C CA . ASN A 1 702 ? 9.290 3.828 -2.834 1.00 77.38 702 ASN A CA 1
ATOM 5504 C C . ASN A 1 702 ? 10.305 2.671 -2.899 1.00 77.38 702 ASN A C 1
ATOM 5506 O O . ASN A 1 702 ? 10.323 1.914 -3.868 1.00 77.38 702 ASN A O 1
ATOM 5510 N N . TYR A 1 703 ? 11.127 2.504 -1.861 1.00 73.06 703 TYR A N 1
ATOM 5511 C CA . TYR A 1 703 ? 12.293 1.616 -1.852 1.00 73.06 703 TYR A CA 1
ATOM 5512 C C . TYR A 1 703 ? 12.183 0.470 -0.828 1.00 73.06 703 TYR A C 1
ATOM 5514 O O . TYR A 1 703 ? 12.876 -0.546 -0.939 1.00 73.06 703 TYR A O 1
ATOM 5522 N N . GLU A 1 704 ? 11.311 0.598 0.178 1.00 76.88 704 GLU A N 1
ATOM 5523 C CA . GLU A 1 704 ? 11.119 -0.406 1.228 1.00 76.88 704 GLU A CA 1
ATOM 5524 C C . GLU A 1 704 ? 10.640 -1.762 0.689 1.00 76.88 704 GLU A C 1
ATOM 5526 O O . GLU A 1 704 ? 10.023 -1.856 -0.370 1.00 76.88 704 GLU A O 1
ATOM 5531 N N . SER A 1 705 ? 10.909 -2.850 1.420 1.00 74.88 705 SER A N 1
ATOM 5532 C CA . SER A 1 705 ? 10.304 -4.157 1.124 1.00 74.88 705 SER A CA 1
ATOM 5533 C C . SER A 1 705 ? 8.815 -4.155 1.476 1.00 74.88 705 SER A C 1
ATOM 5535 O O . SER A 1 705 ? 8.401 -3.415 2.363 1.00 74.88 705 SER A O 1
ATOM 5537 N N . ASP A 1 706 ? 8.007 -5.001 0.828 1.00 74.00 706 ASP A N 1
ATOM 5538 C CA . ASP A 1 706 ? 6.549 -5.047 1.052 1.00 74.00 706 ASP A CA 1
ATOM 5539 C C . ASP A 1 706 ? 6.201 -5.206 2.532 1.00 74.00 706 ASP A C 1
ATOM 5541 O O . ASP A 1 706 ? 5.403 -4.450 3.064 1.00 74.00 706 ASP A O 1
ATOM 5545 N N . ASN A 1 707 ? 6.871 -6.126 3.231 1.00 73.19 707 ASN A N 1
ATOM 5546 C CA . ASN A 1 707 ? 6.645 -6.345 4.660 1.00 73.19 707 ASN A CA 1
ATOM 5547 C C . ASN A 1 707 ? 6.998 -5.121 5.509 1.00 73.19 707 ASN A C 1
ATOM 5549 O O . ASN A 1 707 ? 6.365 -4.896 6.538 1.00 73.19 707 ASN A O 1
ATOM 5553 N N . LYS A 1 708 ? 8.027 -4.360 5.117 1.00 76.69 708 LYS A N 1
ATOM 5554 C CA . LYS A 1 708 ? 8.415 -3.145 5.831 1.00 76.69 708 LYS A CA 1
ATOM 5555 C C . LYS A 1 708 ? 7.411 -2.030 5.556 1.00 76.69 708 LYS A C 1
ATOM 5557 O O . LYS A 1 708 ? 6.898 -1.487 6.517 1.00 76.69 708 LYS A O 1
ATOM 5562 N N . LEU A 1 709 ? 7.031 -1.807 4.298 1.00 79.00 709 LEU A N 1
ATOM 5563 C CA . LEU A 1 709 ? 6.031 -0.810 3.914 1.00 79.00 709 LEU A CA 1
ATOM 5564 C C . LEU A 1 709 ? 4.660 -1.094 4.542 1.00 79.00 709 LEU A C 1
ATOM 5566 O O . LEU A 1 709 ? 4.027 -0.193 5.078 1.00 79.00 709 LEU A O 1
ATOM 5570 N N . VAL A 1 710 ? 4.224 -2.357 4.532 1.00 76.56 710 VAL A N 1
ATOM 5571 C CA . VAL A 1 710 ? 2.996 -2.803 5.202 1.00 76.56 710 VAL A CA 1
ATOM 5572 C C . VAL A 1 710 ? 3.062 -2.488 6.690 1.00 76.56 710 VAL A C 1
ATOM 5574 O O . VAL A 1 710 ? 2.115 -1.921 7.221 1.00 76.56 710 VAL A O 1
ATOM 5577 N N . ARG A 1 711 ? 4.180 -2.796 7.363 1.00 72.50 711 ARG A N 1
ATOM 5578 C CA . ARG A 1 711 ? 4.375 -2.416 8.769 1.00 72.50 711 ARG A CA 1
ATOM 5579 C C . ARG A 1 711 ? 4.360 -0.905 8.942 1.00 72.50 711 ARG A C 1
ATOM 5581 O O . ARG A 1 711 ? 3.622 -0.452 9.790 1.00 72.50 711 ARG A O 1
ATOM 5588 N N . SER A 1 712 ? 5.088 -0.137 8.137 1.00 73.12 712 SER A N 1
ATOM 5589 C CA . SER A 1 712 ? 5.115 1.327 8.208 1.00 73.12 712 SER A CA 1
ATOM 5590 C C . SER A 1 712 ? 3.704 1.916 8.084 1.00 73.12 712 SER A C 1
ATOM 5592 O O . SER A 1 712 ? 3.299 2.691 8.941 1.00 73.12 712 SER A O 1
ATOM 5594 N N . LYS A 1 713 ? 2.913 1.474 7.094 1.00 77.88 713 LYS A N 1
ATOM 5595 C CA . LYS A 1 713 ? 1.508 1.879 6.915 1.00 77.88 713 LYS A CA 1
ATOM 5596 C C . LYS A 1 713 ? 0.614 1.424 8.075 1.00 77.88 713 LYS A C 1
ATOM 5598 O O . LYS A 1 713 ? -0.206 2.202 8.547 1.00 77.88 713 LYS A O 1
ATOM 5603 N N . PHE A 1 714 ? 0.779 0.194 8.568 1.00 67.19 714 PHE A N 1
ATOM 5604 C CA . PHE A 1 714 ? 0.026 -0.307 9.724 1.00 67.19 714 PHE A CA 1
ATOM 5605 C C . PHE A 1 714 ? 0.381 0.409 11.025 1.00 67.19 714 PHE A C 1
ATOM 5607 O O . PHE A 1 714 ? -0.521 0.683 11.798 1.00 67.19 714 PHE A O 1
ATOM 5614 N N . GLU A 1 715 ? 1.658 0.680 11.287 1.00 62.06 715 GLU A N 1
ATOM 5615 C CA . GLU A 1 715 ? 2.138 1.400 12.468 1.00 62.06 715 GLU A CA 1
ATOM 5616 C C . GLU A 1 715 ? 1.673 2.853 12.429 1.00 62.06 715 GLU A C 1
ATOM 5618 O O . GLU A 1 715 ? 1.268 3.375 13.458 1.00 62.06 715 GLU A O 1
ATOM 5623 N N . LEU A 1 716 ? 1.613 3.484 11.251 1.00 63.16 716 LEU A N 1
ATOM 5624 C CA . LEU A 1 716 ? 0.987 4.801 11.106 1.00 63.16 716 LEU A CA 1
ATOM 5625 C C . LEU A 1 716 ? -0.497 4.769 11.506 1.00 63.16 716 LEU A C 1
ATOM 5627 O O . LEU A 1 716 ? -0.963 5.680 12.180 1.00 63.16 716 LEU A O 1
ATOM 5631 N N . ARG A 1 717 ? -1.199 3.667 11.193 1.00 56.56 717 ARG A N 1
ATOM 5632 C CA . ARG A 1 717 ? -2.574 3.403 11.654 1.00 56.56 717 ARG A CA 1
ATOM 5633 C C . ARG A 1 717 ? -2.671 2.927 13.119 1.00 56.56 717 ARG A C 1
ATOM 5635 O O . ARG A 1 717 ? -3.749 2.989 13.703 1.00 56.56 717 ARG A O 1
ATOM 5642 N N . LYS A 1 718 ? -1.589 2.410 13.729 1.00 45.38 718 LYS A N 1
ATOM 5643 C CA . LYS A 1 718 ? -1.598 1.713 15.039 1.00 45.38 718 LYS A CA 1
ATOM 5644 C C . LYS A 1 718 ? -0.863 2.399 16.189 1.00 45.38 718 LYS A C 1
ATOM 5646 O O . LYS A 1 718 ? -1.164 2.032 17.320 1.00 45.38 718 LYS A O 1
ATOM 5651 N N . ASN A 1 719 ? 0.082 3.312 15.959 1.00 39.34 719 ASN A N 1
ATOM 5652 C CA . ASN A 1 719 ? 0.973 3.859 16.996 1.00 39.34 719 ASN A CA 1
ATOM 5653 C C . ASN A 1 719 ? 0.225 4.740 18.015 1.00 39.34 719 ASN A C 1
ATOM 5655 O O . ASN A 1 719 ? 0.314 5.963 18.001 1.00 39.34 719 ASN A O 1
ATOM 5659 N N . GLU A 1 720 ? -0.530 4.101 18.907 1.00 46.03 720 GLU A N 1
ATOM 5660 C CA . GLU A 1 720 ? -1.265 4.745 19.994 1.00 46.03 720 GLU A CA 1
ATOM 5661 C C . GLU A 1 720 ? -1.456 3.863 21.240 1.00 46.03 720 GLU A C 1
ATOM 5663 O O . GLU A 1 720 ? -2.281 4.173 22.090 1.00 46.03 720 GLU A O 1
ATOM 5668 N N . ASP A 1 721 ? -0.659 2.802 21.408 1.00 37.09 721 ASP A N 1
ATOM 5669 C CA . ASP A 1 721 ? -0.728 1.933 22.599 1.00 37.09 721 ASP A CA 1
ATOM 5670 C C . ASP A 1 721 ? 0.361 2.229 23.659 1.00 37.09 721 ASP A C 1
ATOM 5672 O O . ASP A 1 721 ? 0.553 1.454 24.597 1.00 37.09 721 ASP A O 1
ATOM 5676 N N . GLN A 1 722 ? 1.078 3.358 23.574 1.00 31.34 722 GLN A N 1
ATOM 5677 C CA . GLN A 1 722 ? 2.031 3.775 24.616 1.00 31.34 722 GLN A CA 1
ATOM 5678 C C . GLN A 1 722 ? 1.850 5.230 25.065 1.00 31.34 722 GLN A C 1
ATOM 5680 O O . GLN A 1 722 ? 2.732 6.049 24.853 1.00 31.34 722 GLN A O 1
ATOM 5685 N N . VAL A 1 723 ? 0.757 5.521 25.782 1.00 28.41 723 VAL A N 1
ATOM 5686 C CA . VAL A 1 723 ? 0.800 6.354 27.003 1.00 28.41 723 VAL A CA 1
ATOM 5687 C C . VAL A 1 723 ? -0.250 5.830 27.988 1.00 28.41 723 VAL A C 1
ATOM 5689 O O . VAL A 1 723 ? -1.443 5.764 27.707 1.00 28.41 723 VAL A O 1
ATOM 5692 N N . VAL A 1 724 ? 0.226 5.433 29.163 1.00 30.69 724 VAL A N 1
ATOM 5693 C CA . VAL A 1 724 ? -0.549 4.907 30.286 1.00 30.69 724 VAL A CA 1
ATOM 5694 C C . VAL A 1 724 ? -1.371 6.030 30.942 1.00 30.69 724 VAL A C 1
ATOM 5696 O O . VAL A 1 724 ? -0.819 7.033 31.374 1.00 30.69 724 VAL A O 1
ATOM 5699 N N . CYS A 1 725 ? -2.684 5.810 31.073 1.00 31.81 725 CYS A N 1
ATOM 5700 C CA . CYS A 1 725 ? -3.588 6.412 32.066 1.00 31.81 725 CYS A CA 1
ATOM 5701 C C . CYS A 1 725 ? -3.668 7.955 32.184 1.00 31.81 725 CYS A C 1
ATOM 5703 O O . CYS A 1 725 ? -3.568 8.457 33.298 1.00 31.81 725 CYS A O 1
ATOM 5705 N N . THR A 1 726 ? -3.991 8.713 31.127 1.00 35.25 726 THR A N 1
ATOM 5706 C CA . THR A 1 726 ? -4.515 10.096 31.282 1.00 35.25 726 THR A CA 1
ATOM 5707 C C . THR A 1 726 ? -5.376 10.543 30.085 1.00 35.25 726 THR A C 1
ATOM 5709 O O . THR A 1 726 ? -4.836 11.005 29.089 1.00 35.25 726 THR A O 1
ATOM 5712 N N . GLY A 1 727 ? -6.710 10.477 30.187 1.00 48.44 727 GLY A N 1
ATOM 5713 C CA . GLY A 1 727 ? -7.627 11.144 29.234 1.00 48.44 727 GLY A CA 1
ATOM 5714 C C . GLY A 1 727 ? -7.611 10.612 27.792 1.00 48.44 727 GLY A C 1
ATOM 5715 O O . GLY A 1 727 ? -7.019 9.569 27.526 1.00 48.44 727 GLY A O 1
ATOM 5716 N N . ILE A 1 728 ? -8.307 11.298 26.869 1.00 49.81 728 ILE A N 1
ATOM 5717 C CA . ILE A 1 728 ? -8.227 11.019 25.419 1.00 49.81 728 ILE A CA 1
ATOM 5718 C C . ILE A 1 728 ? -6.744 10.937 25.021 1.00 49.81 728 ILE A C 1
ATOM 5720 O O . ILE A 1 728 ? -6.011 11.904 25.237 1.00 49.81 728 ILE A O 1
ATOM 5724 N N . SER A 1 729 ? -6.311 9.822 24.419 1.00 47.91 729 SER A N 1
ATOM 5725 C CA . SER A 1 729 ? -5.054 9.779 23.670 1.00 47.91 729 SER A CA 1
ATOM 5726 C C . SER A 1 729 ? -5.154 10.832 22.567 1.00 47.91 729 SER A C 1
ATOM 5728 O O . SER A 1 729 ? -5.939 10.707 21.631 1.00 47.91 729 SER A O 1
ATOM 5730 N N . CYS A 1 730 ? -4.459 11.952 22.737 1.00 47.19 730 CYS A N 1
ATOM 5731 C CA . CYS A 1 730 ? -4.453 13.032 21.764 1.00 47.19 730 CYS A CA 1
ATOM 5732 C C . CYS A 1 730 ? -3.017 13.346 21.371 1.00 47.19 730 CYS A C 1
ATOM 5734 O O . CYS A 1 730 ? -2.108 13.341 22.204 1.00 47.19 730 CYS A O 1
ATOM 5736 N N . HIS A 1 731 ? -2.811 13.647 20.091 1.00 48.31 731 HIS A N 1
ATOM 5737 C CA . HIS A 1 731 ? -1.546 14.202 19.641 1.00 48.31 731 HIS A CA 1
ATOM 5738 C C . HIS A 1 731 ? -1.329 15.558 20.319 1.00 48.31 731 HIS A C 1
ATOM 5740 O O . HIS A 1 731 ? -2.261 16.360 20.437 1.00 48.31 731 HIS A O 1
ATOM 5746 N N . THR A 1 732 ? -0.086 15.859 20.696 1.00 47.84 732 THR A N 1
ATOM 5747 C CA . THR A 1 732 ? 0.301 17.185 21.206 1.00 47.84 732 THR A CA 1
ATOM 5748 C C . THR A 1 732 ? -0.160 18.311 20.271 1.00 47.84 732 THR A C 1
ATOM 5750 O O . THR A 1 732 ? -0.543 19.383 20.733 1.00 47.84 732 THR A O 1
ATOM 5753 N N . GLU A 1 733 ? -0.202 18.043 18.964 1.00 48.50 733 GLU A N 1
ATOM 5754 C CA . GLU A 1 733 ? -0.656 18.988 17.944 1.00 48.50 733 GLU A CA 1
ATOM 5755 C C . GLU A 1 733 ? -2.182 19.189 17.933 1.00 48.50 733 GLU A C 1
ATOM 5757 O O . GLU A 1 733 ? -2.654 20.314 17.777 1.00 48.50 733 GLU A O 1
ATOM 5762 N N . CYS A 1 734 ? -2.976 18.146 18.212 1.00 51.06 734 CYS A N 1
ATOM 5763 C CA . CYS A 1 734 ? -4.432 18.274 18.342 1.00 51.06 734 CYS A CA 1
ATOM 5764 C C . CYS A 1 734 ? -4.810 19.207 19.499 1.00 51.06 734 CYS A C 1
ATOM 5766 O O . CYS A 1 734 ? -5.717 20.017 19.353 1.00 51.06 734 CYS A O 1
ATOM 5768 N N . VAL A 1 735 ? -4.092 19.138 20.627 1.00 52.47 735 VAL A N 1
ATOM 5769 C CA . VAL A 1 735 ? -4.304 20.040 21.774 1.00 52.47 735 VAL A CA 1
ATOM 5770 C C . VAL A 1 735 ? -3.970 21.485 21.400 1.00 52.47 735 VAL A C 1
ATOM 5772 O O . VAL A 1 735 ? -4.726 22.393 21.748 1.00 52.47 735 VAL A O 1
ATOM 5775 N N . ARG A 1 736 ? -2.888 21.710 20.640 1.00 51.38 736 ARG A N 1
ATOM 5776 C CA . ARG A 1 736 ? -2.489 23.048 20.165 1.00 51.38 736 ARG A CA 1
ATOM 5777 C C . ARG A 1 736 ? -3.537 23.696 19.260 1.00 51.38 736 ARG A C 1
ATOM 5779 O O . ARG A 1 736 ? -3.754 24.898 19.369 1.00 51.38 736 ARG A O 1
ATOM 5786 N N . MET A 1 737 ? -4.233 22.910 18.438 1.00 48.44 737 MET A N 1
ATOM 5787 C CA . MET A 1 737 ? -5.280 23.414 17.537 1.00 48.44 737 MET A CA 1
ATOM 5788 C C . MET A 1 737 ? -6.533 23.943 18.264 1.00 48.44 737 MET A C 1
ATOM 5790 O O . MET A 1 737 ? -7.314 24.684 17.676 1.00 48.44 737 MET A O 1
ATOM 5794 N N . THR A 1 738 ? -6.742 23.609 19.543 1.00 54.62 738 THR A N 1
ATOM 5795 C CA . THR A 1 738 ? -7.992 23.934 20.263 1.00 54.62 738 THR A CA 1
ATOM 5796 C C . THR A 1 738 ? -8.095 25.373 20.772 1.00 54.62 738 THR A C 1
ATOM 5798 O O . THR A 1 738 ? -9.172 25.774 21.205 1.00 54.62 738 THR A O 1
ATOM 5801 N N . SER A 1 739 ? -7.017 26.168 20.736 1.00 53.91 739 SER A N 1
ATOM 5802 C CA . SER A 1 739 ? -7.001 27.571 21.204 1.00 53.91 739 SER A CA 1
ATOM 5803 C C . SER A 1 739 ? -7.522 27.792 22.645 1.00 53.91 739 SER A C 1
ATOM 5805 O O . SER A 1 739 ? -7.852 28.914 23.036 1.00 53.91 739 SER A O 1
ATOM 5807 N N . LEU A 1 740 ? -7.592 26.737 23.469 1.00 55.94 740 LEU A N 1
ATOM 5808 C CA . LEU A 1 740 ? -8.082 26.797 24.847 1.00 55.94 740 LEU A CA 1
ATOM 5809 C C . LEU A 1 740 ? -7.054 27.452 25.778 1.00 55.94 740 LEU A C 1
ATOM 5811 O O . LEU A 1 740 ? -5.881 27.086 25.797 1.00 55.94 740 LEU A O 1
ATOM 5815 N N . LYS A 1 741 ? -7.520 28.375 26.633 1.00 54.91 741 LYS A N 1
ATOM 5816 C CA . LYS A 1 741 ? -6.683 29.048 27.647 1.00 54.91 741 LYS A CA 1
ATOM 5817 C C . LYS A 1 741 ? -6.180 28.106 28.753 1.00 54.91 741 LYS A C 1
ATOM 5819 O O . LYS A 1 741 ? -5.218 28.455 29.429 1.00 54.91 741 LYS A O 1
ATOM 5824 N N . ASN A 1 742 ? -6.825 26.951 28.961 1.00 60.69 742 ASN A N 1
ATOM 5825 C CA . ASN A 1 742 ? -6.442 25.974 29.984 1.00 60.69 742 ASN A CA 1
ATOM 5826 C C . ASN A 1 742 ? -6.725 24.518 29.537 1.00 60.69 742 ASN A C 1
ATOM 5828 O O . ASN A 1 742 ? -7.804 23.990 29.816 1.00 60.69 742 ASN A O 1
ATOM 5832 N N . PRO A 1 743 ? -5.782 23.847 28.848 1.00 61.97 743 PRO A N 1
ATOM 5833 C CA . PRO A 1 743 ? -5.961 22.468 28.378 1.00 61.97 743 PRO A CA 1
ATOM 5834 C C . PRO A 1 743 ? -6.111 21.445 29.519 1.00 61.97 743 PRO A C 1
ATOM 5836 O O . PRO A 1 743 ? -6.677 20.375 29.303 1.00 61.97 743 PRO A O 1
ATOM 5839 N N . GLN A 1 744 ? -5.674 21.776 30.742 1.00 65.62 744 GLN A N 1
ATOM 5840 C CA . GLN A 1 744 ? -5.766 20.900 31.916 1.00 65.62 744 GLN A CA 1
ATOM 5841 C C . GLN A 1 744 ? -7.218 20.486 32.224 1.00 65.62 744 GLN A C 1
ATOM 5843 O O . GLN A 1 744 ? -7.480 19.324 32.525 1.00 65.62 744 GLN A O 1
ATOM 5848 N N . CYS A 1 745 ? -8.178 21.407 32.086 1.00 68.56 745 CYS A N 1
ATOM 5849 C CA . CYS A 1 745 ? -9.589 21.136 32.377 1.00 68.56 745 CYS A CA 1
ATOM 5850 C C . CYS A 1 745 ? -10.225 20.154 31.378 1.00 68.56 745 CYS A C 1
ATOM 5852 O O . CYS A 1 745 ? -11.073 19.347 31.753 1.00 68.56 745 CYS A O 1
ATOM 5854 N N . LEU A 1 746 ? -9.788 20.174 30.113 1.00 68.81 746 LEU A N 1
ATOM 5855 C CA . LEU A 1 746 ? -10.247 19.223 29.097 1.00 68.81 746 LEU A CA 1
ATOM 5856 C C . LEU A 1 746 ? -9.687 17.816 29.353 1.00 68.81 746 LEU A C 1
ATOM 5858 O O . LEU A 1 746 ? -10.399 16.819 29.201 1.00 68.81 746 LEU A O 1
ATOM 5862 N N . PHE A 1 747 ? -8.427 17.728 29.792 1.00 69.31 747 PHE A N 1
ATOM 5863 C CA . PHE A 1 747 ? -7.853 16.463 30.250 1.00 69.31 747 PHE A CA 1
ATOM 5864 C C . PHE A 1 747 ? -8.647 15.894 31.425 1.00 69.31 747 PHE A C 1
ATOM 5866 O O . PHE A 1 747 ? -8.931 14.701 31.438 1.00 69.31 747 PHE A O 1
ATOM 5873 N N . GLU A 1 748 ? -9.063 16.729 32.378 1.00 70.38 748 GLU A N 1
ATOM 5874 C CA . GLU A 1 748 ? -9.896 16.302 33.506 1.00 70.38 748 GLU A CA 1
ATOM 5875 C C . GLU A 1 748 ? -11.291 15.831 33.073 1.00 70.38 748 GLU A C 1
ATOM 5877 O O . GLU A 1 748 ? -11.738 14.779 33.539 1.00 70.38 748 GLU A O 1
ATOM 5882 N N . ALA A 1 749 ? -11.938 16.535 32.138 1.00 74.44 749 ALA A N 1
ATOM 5883 C CA . ALA A 1 749 ? -13.258 16.174 31.613 1.00 74.44 749 ALA A CA 1
ATOM 5884 C C . ALA A 1 749 ? -13.267 14.878 30.793 1.00 74.44 749 ALA A C 1
ATOM 5886 O O . ALA A 1 749 ? -14.293 14.210 30.655 1.00 74.44 749 ALA A O 1
ATOM 5887 N N . THR A 1 750 ? -12.117 14.489 30.254 1.00 75.81 750 THR A N 1
ATOM 5888 C CA . THR A 1 750 ? -11.962 13.267 29.456 1.00 75.81 750 THR A CA 1
ATOM 5889 C C . THR A 1 750 ? -11.223 12.163 30.212 1.00 75.81 750 THR A C 1
ATOM 5891 O O . THR A 1 750 ? -11.063 11.049 29.707 1.00 75.81 750 THR A O 1
ATOM 5894 N N . ARG A 1 751 ? -10.792 12.443 31.451 1.00 76.44 751 ARG A N 1
ATOM 5895 C CA . ARG A 1 751 ? -10.069 11.504 32.308 1.00 76.44 751 ARG A CA 1
ATOM 5896 C C . ARG A 1 751 ? -10.970 10.344 32.693 1.00 76.44 751 ARG A C 1
ATOM 5898 O O . ARG A 1 751 ? -12.012 10.537 33.315 1.00 76.44 751 ARG A O 1
ATOM 5905 N N . GLN A 1 752 ? -10.510 9.133 32.417 1.00 76.62 752 GLN A N 1
ATOM 5906 C CA . GLN A 1 752 ? -11.186 7.907 32.822 1.00 76.62 752 GLN A CA 1
ATOM 5907 C C . GLN A 1 752 ? -10.999 7.677 34.327 1.00 76.62 752 GLN A C 1
ATOM 5909 O O . GLN A 1 752 ? -9.906 7.868 34.860 1.00 76.62 752 GLN A O 1
ATOM 5914 N N . ALA A 1 753 ? -12.068 7.288 35.018 1.00 74.56 753 ALA A N 1
ATOM 5915 C CA . ALA A 1 753 ? -12.015 6.937 36.436 1.00 74.56 753 ALA A CA 1
ATOM 5916 C C . ALA A 1 753 ? -11.315 5.585 36.672 1.00 74.56 753 ALA A C 1
ATOM 5918 O O . ALA A 1 753 ? -10.685 5.384 37.708 1.00 74.56 753 ALA A O 1
ATOM 5919 N N . PHE A 1 754 ? -11.416 4.687 35.691 1.00 73.00 754 PHE A N 1
ATOM 5920 C CA . PHE A 1 754 ? -10.808 3.362 35.642 1.00 73.00 754 PHE A CA 1
ATOM 5921 C C . PHE A 1 754 ? -10.706 2.899 34.171 1.00 73.00 754 PHE A C 1
ATOM 5923 O O . PHE A 1 754 ? -11.330 3.520 33.307 1.00 73.00 754 PHE A O 1
ATOM 5930 N N . PRO A 1 755 ? -9.925 1.847 33.855 1.00 69.31 755 PRO A N 1
ATOM 5931 C CA . PRO A 1 755 ? -9.747 1.375 32.479 1.00 69.31 755 PRO A CA 1
ATOM 5932 C C . PRO A 1 755 ? -11.061 1.011 31.782 1.00 69.31 755 PRO A C 1
ATOM 5934 O O . PRO A 1 755 ? -11.899 0.314 32.354 1.00 69.31 755 PRO A O 1
ATOM 5937 N N . ILE A 1 756 ? -11.210 1.454 30.533 1.00 70.62 756 ILE A N 1
ATOM 5938 C CA . ILE A 1 756 ? -12.373 1.166 29.688 1.00 70.62 756 ILE A CA 1
ATOM 5939 C C . ILE A 1 756 ? -12.410 -0.309 29.247 1.00 70.62 756 ILE A C 1
ATOM 5941 O O . ILE A 1 756 ? -11.376 -0.913 28.953 1.00 70.62 756 ILE A O 1
ATOM 5945 N N . SER A 1 757 ? -13.610 -0.894 29.175 1.00 66.25 757 SER A N 1
ATOM 5946 C CA . SER A 1 757 ? -13.794 -2.250 28.644 1.00 66.25 757 SER A CA 1
ATOM 5947 C C . SER A 1 757 ? -13.574 -2.287 27.122 1.00 66.25 757 SER A C 1
ATOM 5949 O O . SER A 1 757 ? -13.705 -1.275 26.432 1.00 66.25 757 SER A O 1
ATOM 5951 N N . THR A 1 758 ? -13.274 -3.464 26.556 1.00 60.75 758 THR A N 1
ATOM 5952 C CA . THR A 1 758 ? -13.120 -3.599 25.090 1.00 60.75 758 THR A CA 1
ATOM 5953 C C . THR A 1 758 ? -14.421 -3.264 24.355 1.00 60.75 758 THR A C 1
ATOM 5955 O O . THR A 1 758 ? -14.385 -2.607 23.317 1.00 60.75 758 THR A O 1
ATOM 5958 N N . ALA A 1 759 ? -15.565 -3.671 24.914 1.00 65.06 759 ALA A N 1
ATOM 5959 C CA . ALA A 1 759 ? -16.880 -3.365 24.361 1.00 65.06 759 ALA A CA 1
ATOM 5960 C C . ALA A 1 759 ? -17.160 -1.855 24.371 1.00 65.06 759 ALA A C 1
ATOM 5962 O O . ALA A 1 759 ? -17.611 -1.301 23.371 1.00 65.06 759 ALA A O 1
ATOM 5963 N N . ASP A 1 760 ? -16.828 -1.171 25.469 1.00 70.25 760 ASP A N 1
ATOM 5964 C CA . ASP A 1 760 ? -17.009 0.276 25.577 1.00 70.25 760 ASP A CA 1
ATOM 5965 C C . ASP A 1 760 ? -16.073 1.055 24.660 1.00 70.25 760 ASP A C 1
ATOM 5967 O O . ASP A 1 760 ? -16.489 2.063 24.090 1.00 70.25 760 ASP A O 1
ATOM 5971 N N . ASN A 1 761 ? -14.839 0.583 24.471 1.00 69.12 761 ASN A N 1
ATOM 5972 C CA . ASN A 1 761 ? -13.911 1.220 23.544 1.00 69.12 761 ASN A CA 1
ATOM 5973 C C . ASN A 1 761 ? -14.379 1.069 22.087 1.00 69.12 761 ASN A C 1
ATOM 5975 O O . ASN A 1 761 ? -14.354 2.040 21.335 1.00 69.12 761 ASN A O 1
ATOM 5979 N N . ALA A 1 762 ? -14.867 -0.117 21.704 1.00 65.06 762 ALA A N 1
ATOM 5980 C CA . ALA A 1 762 ? -15.442 -0.346 20.378 1.00 65.06 762 ALA A CA 1
ATOM 5981 C C . ALA A 1 762 ? -16.666 0.550 20.136 1.00 65.06 762 ALA A C 1
ATOM 5983 O O . ALA A 1 762 ? -16.731 1.262 19.141 1.00 65.06 762 ALA A O 1
ATOM 5984 N N . ARG A 1 763 ? -17.592 0.605 21.098 1.00 81.06 763 ARG A N 1
ATOM 5985 C CA . ARG A 1 763 ? -18.769 1.484 21.053 1.00 81.06 763 ARG A CA 1
ATOM 5986 C C . ARG A 1 763 ? -18.390 2.962 20.909 1.00 81.06 763 ARG A C 1
ATOM 5988 O O . ARG A 1 763 ? -19.006 3.685 20.133 1.00 81.06 763 ARG A O 1
ATOM 5995 N N . ARG A 1 764 ? -17.397 3.421 21.675 1.00 77.50 764 ARG A N 1
ATOM 5996 C CA . ARG A 1 764 ? -16.886 4.797 21.628 1.00 77.50 764 ARG A CA 1
ATOM 5997 C C . ARG A 1 764 ? -16.292 5.130 20.259 1.00 77.50 764 ARG A C 1
ATOM 5999 O O . ARG A 1 764 ? -16.590 6.190 19.716 1.00 77.50 764 ARG A O 1
ATOM 6006 N N . PHE A 1 765 ? -15.484 4.225 19.709 1.00 70.50 765 PHE A N 1
ATOM 6007 C CA . PHE A 1 765 ? -14.915 4.355 18.369 1.00 70.50 765 PHE A CA 1
ATOM 6008 C C . PHE A 1 765 ? -16.013 4.477 17.307 1.00 70.50 765 PHE A C 1
ATOM 6010 O O . PHE A 1 765 ? -16.028 5.457 16.566 1.00 70.50 765 PHE A O 1
ATOM 6017 N N . GLU A 1 766 ? -16.976 3.552 17.309 1.00 71.69 766 GLU A N 1
ATOM 6018 C CA . GLU A 1 766 ? -18.114 3.561 16.382 1.00 71.69 766 GLU A CA 1
ATOM 6019 C C . GLU A 1 766 ? -18.948 4.838 16.499 1.00 71.69 766 GLU A C 1
ATOM 6021 O O . GLU A 1 766 ? -19.342 5.424 15.496 1.00 71.69 766 GLU A O 1
ATOM 6026 N N . TRP A 1 767 ? -19.172 5.336 17.719 1.00 79.31 767 TRP A N 1
ATOM 6027 C CA . TRP A 1 767 ? -19.908 6.582 17.916 1.00 79.31 767 TRP A CA 1
ATOM 6028 C C . TRP A 1 767 ? -19.192 7.789 17.301 1.00 79.31 767 TRP A C 1
ATOM 6030 O O . TRP A 1 767 ? -19.833 8.619 16.655 1.00 79.31 767 TRP A O 1
ATOM 6040 N N . HIS A 1 768 ? -17.872 7.909 17.479 1.00 73.00 768 HIS A N 1
ATOM 6041 C CA . HIS A 1 768 ? -17.115 8.993 16.852 1.00 73.00 768 HIS A CA 1
ATOM 6042 C C . HIS A 1 768 ? -17.065 8.842 15.336 1.00 73.00 768 HIS A C 1
ATOM 6044 O O . HIS A 1 768 ? -17.231 9.844 14.647 1.00 73.00 768 HIS A O 1
ATOM 6050 N N . LEU A 1 769 ? -16.872 7.622 14.832 1.00 69.00 769 LEU A N 1
ATOM 6051 C CA . LEU A 1 769 ? -16.865 7.331 13.403 1.00 69.00 769 LEU A CA 1
ATOM 6052 C C . LEU A 1 769 ? -18.202 7.733 12.769 1.00 69.00 769 LEU A C 1
ATOM 6054 O O . LEU A 1 769 ? -18.231 8.556 11.857 1.00 69.00 769 LEU A O 1
ATOM 6058 N N . SER A 1 770 ? -19.307 7.243 13.336 1.00 73.94 770 SER A N 1
ATOM 6059 C CA . SER A 1 770 ? -20.666 7.595 12.931 1.00 73.94 770 SER A CA 1
ATOM 6060 C C . SER A 1 770 ? -20.909 9.101 13.023 1.00 73.94 770 SER A C 1
ATOM 6062 O O . SER A 1 770 ? -21.398 9.683 12.066 1.00 73.94 770 SER A O 1
ATOM 6064 N N . SER A 1 771 ? -20.489 9.768 14.104 1.00 72.00 771 SER A N 1
ATOM 6065 C CA . SER A 1 771 ? -20.651 11.220 14.255 1.00 72.00 771 SER A CA 1
ATOM 6066 C C . SER A 1 771 ? -19.832 12.035 13.246 1.00 72.00 771 SER A C 1
ATOM 6068 O O . SER A 1 771 ? -20.269 13.126 12.894 1.00 72.00 771 SER A O 1
ATOM 6070 N N . ILE A 1 772 ? -18.657 11.574 12.799 1.00 68.25 772 ILE A N 1
ATOM 6071 C CA . ILE A 1 772 ? -17.883 12.254 11.742 1.00 68.25 772 ILE A CA 1
ATOM 6072 C C . ILE A 1 772 ? -18.615 12.132 10.409 1.00 68.25 772 ILE A C 1
ATOM 6074 O O . ILE A 1 772 ? -18.798 13.135 9.719 1.00 68.25 772 ILE A O 1
ATOM 6078 N N . VAL A 1 773 ? -19.039 10.909 10.077 1.00 65.12 773 VAL A N 1
ATOM 6079 C CA . VAL A 1 773 ? -19.735 10.595 8.825 1.00 65.12 773 VAL A CA 1
ATOM 6080 C C . VAL A 1 773 ? -21.086 11.315 8.769 1.00 65.12 773 VAL A C 1
ATOM 6082 O O . VAL A 1 773 ? -21.389 11.965 7.776 1.00 65.12 773 VAL A O 1
ATOM 6085 N N . SER A 1 774 ? -21.864 11.289 9.855 1.00 65.75 774 SER A N 1
ATOM 6086 C CA . SER A 1 774 ? -23.218 11.849 9.907 1.00 65.75 774 SER A CA 1
ATOM 6087 C C . SER A 1 774 ? -23.255 13.374 10.023 1.00 65.75 774 SER A C 1
ATOM 6089 O O . SER A 1 774 ? -24.183 13.997 9.518 1.00 65.75 774 SER A O 1
ATOM 6091 N N . LYS A 1 775 ? -22.288 14.002 10.713 1.00 58.84 775 LYS A N 1
ATOM 6092 C CA . LYS A 1 775 ? -22.246 15.471 10.867 1.00 58.84 775 LYS A CA 1
ATOM 6093 C C . LYS A 1 775 ? -21.525 16.176 9.722 1.00 58.84 775 LYS A C 1
ATOM 6095 O O . LYS A 1 775 ? -21.456 17.401 9.744 1.00 58.84 775 LYS A O 1
ATOM 6100 N N . GLY A 1 776 ? -20.963 15.436 8.762 1.00 54.03 776 GLY A N 1
ATOM 6101 C CA . GLY A 1 776 ? -20.333 16.013 7.578 1.00 54.03 776 GLY A CA 1
ATOM 6102 C C . GLY A 1 776 ? -19.272 17.064 7.911 1.00 54.03 776 GLY A C 1
ATOM 6103 O O . GLY A 1 776 ? -19.182 18.064 7.213 1.00 54.03 776 GLY A O 1
ATOM 6104 N N . ILE A 1 777 ? -18.470 16.880 8.970 1.00 50.56 777 ILE A N 1
ATOM 6105 C CA . ILE A 1 777 ? -17.452 17.874 9.388 1.00 50.56 777 ILE A CA 1
ATOM 6106 C C . ILE A 1 777 ? -16.391 18.095 8.289 1.00 50.56 777 ILE A C 1
ATOM 6108 O O . ILE A 1 777 ? -15.734 19.128 8.257 1.00 50.56 777 ILE A O 1
ATOM 6112 N N . ILE A 1 778 ? -16.263 17.158 7.344 1.00 47.62 778 ILE A N 1
ATOM 6113 C CA . ILE A 1 778 ? -15.418 17.291 6.144 1.00 47.62 778 ILE A CA 1
ATOM 6114 C C . ILE A 1 778 ? -16.161 18.005 4.992 1.00 47.62 778 ILE A C 1
ATOM 6116 O O . ILE A 1 778 ? -15.528 18.518 4.078 1.00 47.62 778 ILE A O 1
ATOM 6120 N N . LEU A 1 779 ? -17.494 18.061 5.046 1.00 44.41 779 LEU A N 1
ATOM 6121 C CA . LEU A 1 779 ? -18.401 18.420 3.950 1.00 44.41 779 LEU A CA 1
ATOM 6122 C C . LEU A 1 779 ? -19.115 19.767 4.142 1.00 44.41 779 LEU A C 1
ATOM 6124 O O . LEU A 1 779 ? -19.626 20.322 3.170 1.00 44.41 779 LEU A O 1
ATOM 6128 N N . SER A 1 780 ? -19.167 20.317 5.363 1.00 43.47 780 SER A N 1
ATOM 6129 C CA . SER A 1 780 ? -19.924 21.552 5.622 1.00 43.47 780 SER A CA 1
ATOM 6130 C C . SER A 1 780 ? -19.294 22.807 5.010 1.00 43.47 780 SER A C 1
ATOM 6132 O O . SER A 1 780 ? -19.982 23.815 4.883 1.00 43.47 780 SER A O 1
ATOM 6134 N N . GLU A 1 781 ? -18.014 22.762 4.624 1.00 41.84 781 GLU A N 1
ATOM 6135 C CA . GLU A 1 781 ? -17.326 23.889 3.972 1.00 41.84 781 GLU A CA 1
ATOM 6136 C C . GLU A 1 781 ? -17.061 23.682 2.470 1.00 41.84 781 GLU A C 1
ATOM 6138 O O . GLU A 1 781 ? -16.793 24.660 1.777 1.00 41.84 781 GLU A O 1
ATOM 6143 N N . THR A 1 782 ? -17.144 22.457 1.934 1.00 43.78 782 THR A N 1
ATOM 6144 C CA . THR A 1 782 ? -16.568 22.134 0.611 1.00 43.78 782 THR A CA 1
ATOM 6145 C C . THR A 1 782 ? -17.544 21.670 -0.468 1.00 43.78 782 THR A C 1
ATOM 6147 O O . THR A 1 782 ? -17.090 21.492 -1.589 1.00 43.78 782 THR A O 1
ATOM 6150 N N . GLN A 1 783 ? -18.849 21.493 -0.209 1.00 42.28 783 GLN A N 1
ATOM 6151 C CA . GLN A 1 783 ? -19.842 20.987 -1.194 1.00 42.28 783 GLN A CA 1
ATOM 6152 C C . GLN A 1 783 ? -19.497 19.642 -1.892 1.00 42.28 783 GLN A C 1
ATOM 6154 O O . GLN A 1 783 ? -20.331 19.130 -2.636 1.00 42.28 783 GLN A O 1
ATOM 6159 N N . ALA A 1 784 ? -18.334 19.041 -1.621 1.00 45.28 784 ALA A N 1
ATOM 6160 C CA . ALA A 1 784 ? -17.778 17.911 -2.358 1.00 45.28 784 ALA A CA 1
ATOM 6161 C C . ALA A 1 784 ? -18.370 16.568 -1.909 1.00 45.28 784 ALA A C 1
ATOM 6163 O O . ALA A 1 784 ? -18.236 16.192 -0.751 1.00 45.28 784 ALA A O 1
ATOM 6164 N N . LYS A 1 785 ? -18.988 15.797 -2.805 1.00 54.75 785 LYS A N 1
ATOM 6165 C CA . LYS A 1 785 ? -19.582 14.478 -2.534 1.00 54.75 785 LYS A CA 1
ATOM 6166 C C . LYS A 1 785 ? -18.525 13.368 -2.543 1.00 54.75 785 LYS A C 1
ATOM 6168 O O . LYS A 1 785 ? -18.400 12.600 -3.490 1.00 54.75 785 LYS A O 1
ATOM 6173 N N . ILE A 1 786 ? -17.768 13.247 -1.457 1.00 54.12 786 ILE A N 1
ATOM 6174 C CA . ILE A 1 786 ? -16.854 12.109 -1.258 1.00 54.12 786 ILE A CA 1
ATOM 6175 C C . ILE A 1 786 ? -17.673 10.838 -0.917 1.00 54.12 786 ILE A C 1
ATOM 6177 O O . ILE A 1 786 ? -18.519 10.912 -0.023 1.00 54.12 786 ILE A O 1
ATOM 6181 N N . PRO A 1 787 ? -17.426 9.667 -1.549 1.00 56.16 787 PRO A N 1
ATOM 6182 C CA . PRO A 1 787 ? -18.117 8.412 -1.227 1.00 56.16 787 PRO A CA 1
ATOM 6183 C C . PRO A 1 787 ? -17.989 7.991 0.243 1.00 56.16 787 PRO A C 1
ATOM 6185 O O . PRO A 1 787 ? -16.953 8.212 0.882 1.00 56.16 787 PRO A O 1
ATOM 6188 N N . ALA A 1 788 ? -19.021 7.325 0.772 1.00 54.91 788 ALA A N 1
ATOM 6189 C CA . ALA A 1 788 ? -19.113 6.929 2.179 1.00 54.91 788 ALA A CA 1
ATOM 6190 C C . ALA A 1 788 ? -17.952 6.024 2.635 1.00 54.91 788 ALA A C 1
ATOM 6192 O O . ALA A 1 788 ? -17.536 6.085 3.792 1.00 54.91 788 ALA A O 1
ATOM 6193 N N . GLU A 1 789 ? -17.381 5.219 1.739 1.00 54.97 789 GLU A N 1
ATOM 6194 C CA . GLU A 1 789 ? -16.235 4.345 1.998 1.00 54.97 789 GLU A CA 1
ATOM 6195 C C . GLU A 1 789 ? -14.949 5.145 2.220 1.00 54.97 789 GLU A C 1
ATOM 6197 O O . GLU A 1 789 ? -14.206 4.874 3.166 1.00 54.97 789 GLU A O 1
ATOM 6202 N N . ILE A 1 790 ? -14.700 6.163 1.388 1.00 53.91 790 ILE A N 1
ATOM 6203 C CA . ILE A 1 790 ? -13.551 7.063 1.550 1.00 53.91 790 ILE A CA 1
ATOM 6204 C C . ILE A 1 790 ? -13.754 7.919 2.796 1.00 53.91 790 ILE A C 1
ATOM 6206 O O . ILE A 1 790 ? -12.833 8.046 3.602 1.00 53.91 790 ILE A O 1
ATOM 6210 N N . LEU A 1 791 ? -14.964 8.445 3.009 1.00 58.69 791 LEU A N 1
ATOM 6211 C CA . LEU A 1 791 ? -15.298 9.155 4.240 1.00 58.69 791 LEU A CA 1
ATOM 6212 C C . LEU A 1 791 ? -15.095 8.271 5.465 1.00 58.69 791 LEU A C 1
ATOM 6214 O O . LEU A 1 791 ? -14.575 8.759 6.456 1.00 58.69 791 LEU A O 1
ATOM 6218 N N . SER A 1 792 ? -15.422 6.980 5.401 1.00 57.81 792 SER A N 1
ATOM 6219 C CA . SER A 1 792 ? -15.193 6.039 6.500 1.00 57.81 792 SER A CA 1
ATOM 6220 C C . SER A 1 792 ? -13.706 5.793 6.745 1.00 57.81 792 SER A C 1
ATOM 6222 O O . SER A 1 792 ? -13.292 5.726 7.898 1.00 57.81 792 SER A O 1
ATOM 6224 N N . LEU A 1 793 ? -12.884 5.683 5.696 1.00 57.34 793 LEU A N 1
ATOM 6225 C CA . LEU A 1 793 ? -11.428 5.553 5.834 1.00 57.34 793 LEU A CA 1
ATOM 6226 C C . LEU A 1 793 ? -10.800 6.824 6.416 1.00 57.34 793 LEU A C 1
ATOM 6228 O O . LEU A 1 793 ? -10.012 6.743 7.352 1.00 57.34 793 LEU A O 1
ATOM 6232 N N . ILE A 1 794 ? -11.188 7.999 5.918 1.00 58.25 794 ILE A N 1
ATOM 6233 C CA . ILE A 1 794 ? -10.725 9.284 6.453 1.00 58.25 794 ILE A CA 1
ATOM 6234 C C . ILE A 1 794 ? -11.224 9.466 7.892 1.00 58.25 794 ILE A C 1
ATOM 6236 O O . ILE A 1 794 ? -10.467 9.875 8.769 1.00 58.25 794 ILE A O 1
ATOM 6240 N N . ALA A 1 795 ? -12.485 9.130 8.164 1.00 61.31 795 ALA A N 1
ATOM 6241 C CA . ALA A 1 795 ? -13.078 9.251 9.485 1.00 61.31 795 ALA A CA 1
ATOM 6242 C C . ALA A 1 795 ? -12.369 8.348 10.496 1.00 61.31 795 ALA A C 1
ATOM 6244 O O . ALA A 1 795 ? -12.101 8.821 11.594 1.00 61.31 795 ALA A O 1
ATOM 6245 N N . GLN A 1 796 ? -11.982 7.118 10.133 1.00 60.69 796 GLN A N 1
ATOM 6246 C CA . GLN A 1 796 ? -11.186 6.237 11.003 1.00 60.69 796 GLN A CA 1
ATOM 6247 C C . GLN A 1 796 ? -9.889 6.907 11.483 1.00 60.69 796 GLN A C 1
ATOM 6249 O O . GLN A 1 796 ? -9.536 6.774 12.654 1.00 60.69 796 GLN A O 1
ATOM 6254 N N . GLU A 1 797 ? -9.229 7.684 10.623 1.00 58.91 797 GLU A N 1
ATOM 6255 C CA . GLU A 1 797 ? -8.017 8.436 10.975 1.00 58.91 797 GLU A CA 1
ATOM 6256 C C . GLU A 1 797 ? -8.335 9.711 11.783 1.00 58.91 797 GLU A C 1
ATOM 6258 O O . GLU A 1 797 ? -7.583 10.114 12.673 1.00 58.91 797 GLU A O 1
ATOM 6263 N N . LEU A 1 798 ? -9.485 10.343 11.521 1.00 60.78 798 LEU A N 1
ATOM 6264 C CA . LEU A 1 798 ? -9.915 11.574 12.191 1.00 60.78 798 LEU A CA 1
ATOM 6265 C C . LEU A 1 798 ? -10.665 11.351 13.514 1.00 60.78 798 LEU A C 1
ATOM 6267 O O . LEU A 1 798 ? -10.873 12.327 14.238 1.00 60.78 798 LEU A O 1
ATOM 6271 N N . VAL A 1 799 ? -11.034 10.112 13.874 1.00 66.12 799 VAL A N 1
ATOM 6272 C CA . VAL A 1 799 ? -11.770 9.763 15.113 1.00 66.12 799 VAL A CA 1
ATOM 6273 C C . VAL A 1 799 ? -11.165 10.435 16.346 1.00 66.12 799 VAL A C 1
ATOM 6275 O O . VAL A 1 799 ? -11.897 10.980 17.172 1.00 66.12 799 VAL A O 1
ATOM 6278 N N . ARG A 1 800 ? -9.834 10.468 16.454 1.00 62.25 800 ARG A N 1
ATOM 6279 C CA . ARG A 1 800 ? -9.115 11.075 17.589 1.00 62.25 800 ARG A CA 1
ATOM 6280 C C . ARG A 1 800 ? -9.248 12.594 17.616 1.00 62.25 800 ARG A C 1
ATOM 6282 O O . ARG A 1 800 ? -9.614 13.167 18.641 1.00 62.25 800 ARG A O 1
ATOM 6289 N N . CYS A 1 801 ? -8.989 13.244 16.482 1.00 60.81 801 CYS A N 1
ATOM 6290 C CA . CYS A 1 801 ? -9.126 14.693 16.330 1.00 60.81 801 CYS A CA 1
ATOM 6291 C C . CYS A 1 801 ? -10.565 15.135 16.608 1.00 60.81 801 CYS A C 1
ATOM 6293 O O . CYS A 1 801 ? -10.794 16.103 17.331 1.00 60.81 801 CYS A O 1
ATOM 6295 N N . HIS A 1 802 ? -11.532 14.377 16.092 1.00 70.69 802 HIS A N 1
ATOM 6296 C CA . HIS A 1 802 ? -12.948 14.603 16.327 1.00 70.69 802 HIS A CA 1
ATOM 6297 C C . HIS A 1 802 ? -13.331 14.405 17.796 1.00 70.69 802 HIS A C 1
ATOM 6299 O O . HIS A 1 802 ? -14.076 15.219 18.331 1.00 70.69 802 HIS A O 1
ATOM 6305 N N . ALA A 1 803 ? -12.810 13.380 18.479 1.00 72.44 803 ALA A N 1
ATOM 6306 C CA . ALA A 1 803 ? -13.076 13.176 19.902 1.00 72.44 803 ALA A CA 1
ATOM 6307 C C . ALA A 1 803 ? -12.631 14.378 20.750 1.00 72.44 803 ALA A C 1
ATOM 6309 O O . ALA A 1 803 ? -13.380 14.833 21.615 1.00 72.44 803 ALA A O 1
ATOM 6310 N N . VAL A 1 804 ? -11.450 14.938 20.459 1.00 68.44 804 VAL A N 1
ATOM 6311 C CA . VAL A 1 804 ? -10.951 16.157 21.117 1.00 68.44 804 VAL A CA 1
ATOM 6312 C C . VAL A 1 804 ? -11.817 17.366 20.765 1.00 68.44 804 VAL A C 1
ATOM 6314 O O . VAL A 1 804 ? -12.255 18.079 21.664 1.00 68.44 804 VAL A O 1
ATOM 6317 N N . ALA A 1 805 ? -12.098 17.589 19.479 1.00 68.81 805 ALA A N 1
ATOM 6318 C CA . ALA A 1 805 ? -12.895 18.726 19.022 1.00 68.81 805 ALA A CA 1
ATOM 6319 C C . ALA A 1 805 ? -14.316 18.712 19.607 1.00 68.81 805 ALA A C 1
ATOM 6321 O O . ALA A 1 805 ? -14.809 19.739 20.073 1.00 68.81 805 ALA A O 1
ATOM 6322 N N . GLU A 1 806 ? -14.955 17.545 19.647 1.00 75.81 806 GLU A N 1
ATOM 6323 C CA . GLU A 1 806 ? -16.286 17.371 20.221 1.00 75.81 806 GLU A CA 1
ATOM 6324 C C . GLU A 1 806 ? -16.278 17.599 21.738 1.00 75.81 806 GLU A C 1
ATOM 6326 O O . GLU A 1 806 ? -17.165 18.279 22.254 1.00 75.81 806 GLU A O 1
ATOM 6331 N N . ALA A 1 807 ? -15.258 17.112 22.455 1.00 77.00 807 ALA A N 1
ATOM 6332 C CA . ALA A 1 807 ? -15.096 17.405 23.878 1.00 77.00 807 ALA A CA 1
ATOM 6333 C C . ALA A 1 807 ? -14.904 18.913 24.127 1.00 77.00 807 ALA A C 1
ATOM 6335 O O . ALA A 1 807 ? -15.573 19.472 24.994 1.00 77.00 807 ALA A O 1
ATOM 6336 N N . CYS A 1 808 ? -14.075 19.597 23.328 1.00 73.44 808 CYS A N 1
ATOM 6337 C CA . CYS A 1 808 ? -13.895 21.052 23.396 1.00 73.44 808 CYS A CA 1
ATOM 6338 C C . CYS A 1 808 ? -15.201 21.812 23.156 1.00 73.44 808 CYS A C 1
ATOM 6340 O O . CYS A 1 808 ? -15.494 22.775 23.858 1.00 73.44 808 CYS A O 1
ATOM 6342 N N . ARG A 1 809 ? -15.990 21.375 22.170 1.00 77.50 809 ARG A N 1
ATOM 6343 C CA . ARG A 1 809 ? -17.263 22.004 21.802 1.00 77.50 809 ARG A CA 1
ATOM 6344 C C . ARG A 1 809 ? -18.305 21.895 22.915 1.00 77.50 809 ARG A C 1
ATOM 6346 O O . ARG A 1 809 ? -19.121 22.799 23.078 1.00 77.50 809 ARG A O 1
ATOM 6353 N N . GLN A 1 810 ? -18.307 20.784 23.652 1.00 82.06 810 GLN A N 1
ATOM 6354 C CA . GLN A 1 810 ? -19.247 20.556 24.750 1.00 82.06 810 GLN A CA 1
ATOM 6355 C C . GLN A 1 810 ? -18.789 21.161 26.082 1.00 82.06 810 GLN A C 1
ATOM 6357 O O . GLN A 1 810 ? -19.634 21.454 26.929 1.00 82.06 810 GLN A O 1
ATOM 6362 N N . TRP A 1 811 ? -17.481 21.331 26.284 1.00 85.12 811 TRP A N 1
ATOM 6363 C CA . TRP A 1 811 ? -16.926 21.766 27.560 1.00 85.12 811 TRP A CA 1
ATOM 6364 C C . TRP A 1 811 ? -17.313 23.207 27.910 1.00 85.12 811 TRP A C 1
ATOM 6366 O O . TRP A 1 811 ? -17.165 24.134 27.110 1.00 85.12 811 TRP A O 1
ATOM 6376 N N . LYS A 1 812 ? -17.769 23.404 29.149 1.00 83.56 812 LYS A N 1
ATOM 6377 C CA . LYS A 1 812 ? -18.031 24.713 29.758 1.00 83.56 812 LYS A CA 1
ATOM 6378 C C . LYS A 1 812 ? -17.318 24.813 31.110 1.00 83.56 812 LYS A C 1
ATOM 6380 O O . LYS A 1 812 ? -17.046 23.778 31.713 1.00 83.56 812 LYS A O 1
ATOM 6385 N N . PRO A 1 813 ? -17.028 26.022 31.626 1.00 81.56 813 PRO A N 1
ATOM 6386 C CA . PRO A 1 813 ? -16.494 26.177 32.975 1.00 81.56 813 PRO A CA 1
ATOM 6387 C C . PRO A 1 813 ? -17.370 25.431 33.999 1.00 81.56 813 PRO A C 1
ATOM 6389 O O . PRO A 1 813 ? -18.589 25.612 33.971 1.00 81.56 813 PRO A O 1
ATOM 6392 N N . PRO A 1 814 ? -16.790 24.591 34.876 1.00 79.44 814 PRO A N 1
ATOM 6393 C CA . PRO A 1 814 ? -17.568 23.836 35.845 1.00 79.44 814 PRO A CA 1
ATOM 6394 C C . PRO A 1 814 ? -18.329 24.760 36.795 1.00 79.44 814 PRO A C 1
ATOM 6396 O O . PRO A 1 814 ? -17.733 25.616 37.451 1.00 79.44 814 PRO A O 1
ATOM 6399 N N . GLU A 1 815 ? -19.638 24.556 36.902 1.00 74.62 815 GLU A N 1
ATOM 6400 C CA . GLU A 1 815 ? -20.477 25.221 37.896 1.00 74.62 815 GLU A CA 1
ATOM 6401 C C . GLU A 1 815 ? -20.697 24.300 39.099 1.00 74.62 815 GLU A C 1
ATOM 6403 O O . GLU A 1 815 ? -20.830 23.077 38.967 1.00 74.62 815 GLU A O 1
ATOM 6408 N N . ARG A 1 816 ? -20.737 24.893 40.295 1.00 74.62 816 ARG A N 1
ATOM 6409 C CA . ARG A 1 816 ? -21.023 24.161 41.528 1.00 74.62 816 ARG A CA 1
ATOM 6410 C C . ARG A 1 816 ? -22.495 23.739 41.537 1.00 74.62 816 ARG A C 1
ATOM 6412 O O . ARG A 1 816 ? -23.376 24.588 41.447 1.00 74.62 816 ARG A O 1
ATOM 6419 N N . CYS A 1 817 ? -22.748 22.436 41.644 1.00 81.00 817 CYS A N 1
ATOM 6420 C CA . CYS A 1 817 ? -24.095 21.866 41.638 1.00 81.00 817 CYS A CA 1
ATOM 6421 C C . CYS A 1 817 ? -24.504 21.470 43.061 1.00 81.00 817 CYS A C 1
ATOM 6423 O O . CYS A 1 817 ? -24.347 20.312 43.439 1.00 81.00 817 CYS A O 1
ATOM 6425 N N . ASP A 1 818 ? -24.994 22.423 43.851 1.00 85.69 818 ASP A N 1
ATOM 6426 C CA . ASP A 1 818 ? -25.475 22.160 45.211 1.00 85.69 818 ASP A CA 1
ATOM 6427 C C . ASP A 1 818 ? -26.992 21.935 45.210 1.00 85.69 818 ASP A C 1
ATOM 6429 O O . ASP A 1 818 ? -27.736 22.695 44.587 1.00 85.69 818 ASP A O 1
ATOM 6433 N N . PHE A 1 819 ? -27.455 20.904 45.916 1.00 87.06 819 PHE A N 1
ATOM 6434 C CA . PHE A 1 819 ? -28.882 20.626 46.091 1.00 87.06 819 PHE A CA 1
ATOM 6435 C C . PHE A 1 819 ? -29.175 20.031 47.476 1.00 87.06 819 PHE A C 1
ATOM 6437 O O . PHE A 1 819 ? -28.297 19.472 48.134 1.00 87.06 819 PHE A O 1
ATOM 6444 N N . SER A 1 820 ? -30.421 20.170 47.923 1.00 82.62 820 SER A N 1
ATOM 6445 C CA . SER A 1 820 ? -30.961 19.625 49.170 1.00 82.62 820 SER A CA 1
ATOM 6446 C C . SER A 1 820 ? -32.010 18.558 48.871 1.00 82.62 820 SER A C 1
ATOM 6448 O O . SER A 1 820 ? -32.715 18.636 47.868 1.00 82.62 820 SER A O 1
ATOM 6450 N N . LEU A 1 821 ? -32.147 17.572 49.753 1.00 80.25 821 LEU A N 1
ATOM 6451 C CA . LEU A 1 821 ? -33.194 16.553 49.650 1.00 80.25 821 LEU A CA 1
ATOM 6452 C C . LEU A 1 821 ? -34.533 16.993 50.270 1.00 80.25 821 LEU A C 1
ATOM 6454 O O . LEU A 1 821 ? -35.510 16.259 50.175 1.00 80.25 821 LEU A O 1
ATOM 6458 N N . ARG A 1 822 ? -34.614 18.194 50.866 1.00 76.25 822 ARG A N 1
ATOM 6459 C CA . ARG A 1 822 ? -35.868 18.763 51.400 1.00 76.25 822 ARG A CA 1
ATOM 6460 C C . ARG A 1 822 ? -36.884 19.106 50.307 1.00 76.25 822 ARG A C 1
ATOM 6462 O O . ARG A 1 822 ? -38.089 19.165 50.554 1.00 76.25 822 ARG A O 1
ATOM 6469 N N . GLU A 1 823 ? -36.383 19.398 49.118 1.00 80.75 823 GLU A N 1
ATOM 6470 C CA . GLU A 1 823 ? -37.166 19.803 47.961 1.00 80.75 823 GLU A CA 1
ATOM 6471 C C . GLU A 1 823 ? -37.007 18.766 46.851 1.00 80.75 823 GLU A C 1
ATOM 6473 O O . GLU A 1 823 ? -36.050 17.992 46.830 1.00 80.75 823 GLU A O 1
ATOM 6478 N N . ALA A 1 824 ? -37.933 18.768 45.892 1.00 83.56 824 ALA A N 1
ATOM 6479 C CA . ALA A 1 824 ? -37.815 17.909 44.722 1.00 83.56 824 ALA A CA 1
ATOM 6480 C C . ALA A 1 824 ? -36.473 18.141 44.005 1.00 83.56 824 ALA A C 1
ATOM 6482 O O . ALA A 1 824 ? -36.078 19.285 43.773 1.00 83.56 824 ALA A O 1
ATOM 6483 N N . VAL A 1 825 ? -35.796 17.056 43.624 1.00 86.81 825 VAL A N 1
ATOM 6484 C CA . VAL A 1 825 ? -34.515 17.122 42.905 1.00 86.81 825 VAL A CA 1
ATOM 6485 C C . VAL A 1 825 ? -34.737 16.819 41.431 1.00 86.81 825 VAL A C 1
ATOM 6487 O O . VAL A 1 825 ? -35.341 15.806 41.057 1.00 86.81 825 VAL A O 1
ATOM 6490 N N . TRP A 1 826 ? -34.205 17.694 40.587 1.00 87.25 826 TRP A N 1
ATOM 6491 C CA . TRP A 1 826 ? -34.313 17.641 39.137 1.00 87.25 826 TRP A CA 1
ATOM 6492 C C . TRP A 1 826 ? -32.930 17.444 38.504 1.00 87.25 826 TRP A C 1
ATOM 6494 O O . TRP A 1 826 ? -31.959 18.069 38.935 1.00 87.25 826 TRP A O 1
ATOM 6504 N N . LYS A 1 827 ? -32.827 16.601 37.464 1.00 89.69 827 LYS A N 1
ATOM 6505 C CA . LYS A 1 827 ? -31.592 16.422 36.672 1.00 89.69 827 LYS A CA 1
ATOM 6506 C C . LYS A 1 827 ? -31.657 17.099 35.319 1.00 89.69 827 LYS A C 1
ATOM 6508 O O . LYS A 1 827 ? -32.675 17.044 34.630 1.00 89.69 827 LYS A O 1
ATOM 6513 N N . ARG A 1 828 ? -30.506 17.616 34.893 1.00 88.88 828 ARG A N 1
ATOM 6514 C CA . ARG A 1 828 ? -30.188 17.887 33.491 1.00 88.88 828 ARG A CA 1
ATOM 6515 C C . ARG A 1 828 ? -29.316 16.760 32.965 1.00 88.88 828 ARG A C 1
ATOM 6517 O O . ARG A 1 828 ? -28.398 16.337 33.663 1.00 88.88 828 ARG A O 1
ATOM 6524 N N . THR A 1 829 ? -29.551 16.301 31.740 1.00 90.50 829 THR A N 1
ATOM 6525 C CA . THR A 1 829 ? -28.702 15.278 31.107 1.00 90.50 829 THR A CA 1
ATOM 6526 C C . THR A 1 829 ? -27.908 15.848 29.937 1.00 90.50 829 THR A C 1
ATOM 6528 O O . THR A 1 829 ? -28.308 16.835 29.324 1.00 90.50 829 THR A O 1
ATOM 6531 N N . THR A 1 830 ? -26.770 15.228 29.640 1.00 90.38 830 THR A N 1
ATOM 6532 C CA . THR A 1 830 ? -25.983 15.451 28.423 1.00 90.38 830 THR A CA 1
ATOM 6533 C C . THR A 1 830 ? -25.714 14.118 27.729 1.00 90.38 830 THR A C 1
ATOM 6535 O O . THR A 1 830 ? -25.776 13.065 28.368 1.00 90.38 830 THR A O 1
ATOM 6538 N N . SER A 1 831 ? -25.394 14.150 26.436 1.00 89.38 831 SER A N 1
ATOM 6539 C CA . SER A 1 831 ? -24.897 12.981 25.707 1.00 89.38 831 SER A CA 1
ATOM 6540 C C . SER A 1 831 ? -23.418 13.162 25.394 1.00 89.38 831 SER A C 1
ATOM 6542 O O . SER A 1 831 ? -23.041 14.098 24.693 1.00 89.38 831 SER A O 1
ATOM 6544 N N . PHE A 1 832 ? -22.586 12.251 25.885 1.00 86.88 832 PHE A N 1
ATOM 6545 C CA . PHE A 1 832 ? -21.143 12.279 25.676 1.00 86.88 832 PHE A CA 1
ATOM 6546 C C . PHE A 1 832 ? -20.672 10.901 25.214 1.00 86.88 832 PHE A C 1
ATOM 6548 O O . PHE A 1 832 ? -21.023 9.890 25.820 1.00 86.88 832 PHE A O 1
ATOM 6555 N N . GLU A 1 833 ? -19.929 10.858 24.106 1.00 84.19 833 GLU A N 1
ATOM 6556 C CA . GLU A 1 833 ? -19.379 9.626 23.519 1.00 84.19 833 GLU A CA 1
ATOM 6557 C C . GLU A 1 833 ? -20.405 8.484 23.406 1.00 84.19 833 GLU A C 1
ATOM 6559 O O . GLU A 1 833 ? -20.100 7.337 23.721 1.00 84.19 833 GLU A O 1
ATOM 6564 N N . GLY A 1 834 ? -21.648 8.791 23.021 1.00 82.25 834 GLY A N 1
ATOM 6565 C CA . GLY A 1 834 ? -22.727 7.816 22.813 1.00 82.25 834 GLY A CA 1
ATOM 6566 C C . GLY A 1 834 ? -23.427 7.291 24.072 1.00 82.25 834 GLY A C 1
ATOM 6567 O O . GLY A 1 834 ? -24.153 6.304 23.979 1.00 82.25 834 GLY A O 1
ATOM 6568 N N . ARG A 1 835 ? -23.224 7.909 25.242 1.00 88.25 835 ARG A N 1
ATOM 6569 C CA . ARG A 1 835 ? -23.961 7.610 26.484 1.00 88.25 835 ARG A CA 1
ATOM 6570 C C . ARG A 1 835 ? -24.582 8.872 27.077 1.00 88.25 835 ARG A C 1
ATOM 6572 O O . ARG A 1 835 ? -24.086 9.976 26.860 1.00 88.25 835 ARG A O 1
ATOM 6579 N N . LYS A 1 836 ? -25.669 8.696 27.834 1.00 91.12 836 LYS A N 1
ATOM 6580 C CA . LYS A 1 836 ? -26.308 9.774 28.597 1.00 91.12 836 LYS A CA 1
ATOM 6581 C C . LYS A 1 836 ? -25.699 9.860 29.996 1.00 91.12 836 LYS A C 1
ATOM 6583 O O . LYS A 1 836 ? -25.589 8.846 30.680 1.00 91.12 836 LYS A O 1
ATOM 6588 N N . TYR A 1 837 ? -25.353 11.075 30.403 1.00 93.06 837 TYR A N 1
ATOM 6589 C CA . TYR A 1 837 ? -24.824 11.404 31.726 1.00 93.06 837 TYR A CA 1
ATOM 6590 C C . TYR A 1 837 ? -25.648 12.508 32.374 1.00 93.06 837 TYR A C 1
ATOM 6592 O O . TYR A 1 837 ? -26.281 13.305 31.678 1.00 93.06 837 TYR A O 1
ATOM 6600 N N . ILE A 1 838 ? -25.602 12.600 33.701 1.00 92.25 838 ILE A N 1
ATOM 6601 C CA . ILE A 1 838 ? -26.121 13.764 34.420 1.00 92.25 838 ILE A CA 1
ATOM 6602 C C . ILE A 1 838 ? -25.142 14.922 34.211 1.00 92.25 838 ILE A C 1
ATOM 6604 O O . ILE A 1 838 ? -23.957 14.796 34.498 1.00 92.25 838 ILE A O 1
ATOM 6608 N N . LEU A 1 839 ? -25.629 16.051 33.702 1.00 89.12 839 LEU A N 1
ATOM 6609 C CA . LEU A 1 839 ? -24.869 17.295 33.563 1.00 89.12 839 LEU A CA 1
ATOM 6610 C C . LEU A 1 839 ? -24.877 18.093 34.875 1.00 89.12 839 LEU A C 1
ATOM 6612 O O . LEU A 1 839 ? -23.830 18.561 35.315 1.00 89.12 839 LEU A O 1
ATOM 6616 N N . SER A 1 840 ? -26.053 18.233 35.494 1.00 88.50 840 SER A N 1
ATOM 6617 C CA . SER A 1 840 ? -26.248 18.951 36.758 1.00 88.50 840 SER A CA 1
ATOM 6618 C C . SER A 1 840 ? -27.505 18.478 37.498 1.00 88.50 840 SER A C 1
ATOM 6620 O O . SER A 1 840 ? -28.416 17.901 36.895 1.00 88.50 840 SER A O 1
ATOM 6622 N N . LEU A 1 841 ? -27.543 18.738 38.807 1.00 89.25 841 LEU A N 1
ATOM 6623 C CA . LEU A 1 841 ? -28.680 18.502 39.703 1.00 89.25 841 LEU A CA 1
ATOM 6624 C C . LEU A 1 841 ? -29.100 19.830 40.341 1.00 89.25 841 LEU A C 1
ATOM 6626 O O . LEU A 1 841 ? -28.240 20.658 40.643 1.00 89.25 841 LEU A O 1
ATOM 6630 N N . SER A 1 842 ? -30.404 20.049 40.521 1.00 85.69 842 SER A N 1
ATOM 6631 C CA . SER A 1 842 ? -30.942 21.276 41.119 1.00 85.69 842 SER A CA 1
ATOM 6632 C C . SER A 1 842 ? -32.284 21.039 41.808 1.00 85.69 842 SER A C 1
ATOM 6634 O O . SER A 1 842 ? -33.048 20.165 41.398 1.00 85.69 842 SER A O 1
ATOM 6636 N N . ASN A 1 843 ? -32.597 21.860 42.812 1.00 87.44 843 ASN A N 1
ATOM 6637 C CA . ASN A 1 843 ? -33.939 21.942 43.394 1.00 87.44 843 ASN A CA 1
ATOM 6638 C C . ASN A 1 843 ? -34.893 22.850 42.610 1.00 87.44 843 ASN A C 1
ATOM 6640 O O . ASN A 1 843 ? -36.106 22.757 42.779 1.00 87.44 843 ASN A O 1
ATOM 6644 N N . ASN A 1 844 ? -34.370 23.697 41.718 1.00 82.25 844 ASN A N 1
ATOM 6645 C CA . ASN A 1 844 ? -35.192 24.612 40.936 1.00 82.25 844 ASN A CA 1
ATOM 6646 C C . ASN A 1 844 ? -35.754 23.904 39.695 1.00 82.25 844 ASN A C 1
ATOM 6648 O O . ASN A 1 844 ? -34.970 23.497 38.833 1.00 82.25 844 ASN A O 1
ATOM 6652 N N . PRO A 1 845 ? -37.085 23.781 39.553 1.00 72.56 845 PRO A N 1
ATOM 6653 C CA . PRO A 1 845 ? -37.683 23.211 38.356 1.00 72.56 845 PRO A CA 1
ATOM 6654 C C . PRO A 1 845 ? -37.499 24.160 37.162 1.00 72.56 845 PRO A C 1
ATOM 6656 O O . PRO A 1 845 ? -37.969 25.296 37.167 1.00 72.56 845 PRO A O 1
ATOM 6659 N N . ASP A 1 846 ? -36.840 23.674 36.113 1.00 70.25 846 ASP A N 1
ATOM 6660 C CA . ASP A 1 846 ? -36.732 24.314 34.797 1.00 70.25 846 ASP A CA 1
ATOM 6661 C C . ASP A 1 846 ? -37.293 23.345 33.742 1.00 70.25 846 ASP A C 1
ATOM 6663 O O . ASP A 1 846 ? -37.223 22.128 33.909 1.00 70.25 846 ASP A O 1
ATOM 6667 N N . LYS A 1 847 ? -37.835 23.868 32.634 1.00 62.34 847 LYS A N 1
ATOM 6668 C CA . LYS A 1 847 ? -38.419 23.079 31.532 1.00 62.34 847 LYS A CA 1
ATOM 6669 C C . LYS A 1 847 ? -37.429 22.083 30.916 1.00 62.34 847 LYS A C 1
ATOM 6671 O O . LYS A 1 847 ? -37.851 21.127 30.276 1.00 62.34 847 LYS A O 1
ATOM 6676 N N . SER A 1 848 ? -36.126 22.316 31.088 1.00 65.88 848 SER A N 1
ATOM 6677 C CA . SER A 1 848 ? -35.045 21.444 30.611 1.00 65.88 848 SER A CA 1
ATOM 6678 C C . SER A 1 848 ? -34.688 20.286 31.556 1.00 65.88 848 SER A C 1
ATOM 6680 O O . SER A 1 848 ? -33.811 19.486 31.223 1.00 65.88 848 SER A O 1
ATOM 6682 N N . LEU A 1 849 ? -35.317 20.201 32.736 1.00 76.56 849 LEU A N 1
ATOM 6683 C CA . LEU A 1 849 ? -34.957 19.252 33.786 1.00 76.56 849 LEU A CA 1
ATOM 6684 C C . LEU A 1 849 ? -36.034 18.177 33.980 1.00 76.56 849 LEU A C 1
ATOM 6686 O O . LEU A 1 849 ? -37.228 18.461 33.962 1.00 76.56 849 LEU A O 1
ATOM 6690 N N . SER A 1 850 ? -35.612 16.937 34.227 1.00 79.12 850 SER A N 1
ATOM 6691 C CA . SER A 1 850 ? -36.508 15.832 34.594 1.00 79.12 850 SER A CA 1
ATOM 6692 C C . SER A 1 850 ? -36.454 15.574 36.100 1.00 79.12 850 SER A C 1
ATOM 6694 O O . SER A 1 850 ? -35.356 15.465 36.655 1.00 79.12 850 SER A O 1
ATOM 6696 N N . LYS A 1 851 ? -37.614 15.442 36.752 1.00 80.25 851 LYS A N 1
ATOM 6697 C CA . LYS A 1 851 ? -37.712 15.126 38.185 1.00 80.25 851 LYS A CA 1
ATOM 6698 C C . LYS A 1 851 ? -37.190 13.715 38.453 1.00 80.25 851 LYS A C 1
ATOM 6700 O O . LYS A 1 851 ? -37.541 12.799 37.715 1.00 80.25 851 LYS A O 1
ATOM 6705 N N . ILE A 1 852 ? -36.381 13.551 39.498 1.00 78.81 852 ILE A N 1
ATOM 6706 C CA . ILE A 1 852 ? -35.936 12.231 39.973 1.00 78.81 852 ILE A CA 1
ATOM 6707 C C . ILE A 1 852 ? -36.509 11.939 41.353 1.00 78.81 852 ILE A C 1
ATOM 6709 O O . ILE A 1 852 ? -37.116 10.896 41.544 1.00 78.81 852 ILE A O 1
ATOM 6713 N N . ILE A 1 853 ? -36.323 12.859 42.302 1.00 76.94 853 ILE A N 1
ATOM 6714 C CA . ILE A 1 853 ? -36.705 12.658 43.704 1.00 76.94 853 ILE A CA 1
ATOM 6715 C C . ILE A 1 853 ? -37.915 13.536 44.007 1.00 76.94 853 ILE A C 1
ATOM 6717 O O . ILE A 1 853 ? -37.939 14.728 43.672 1.00 76.94 853 ILE A O 1
ATOM 6721 N N . SER A 1 854 ? -38.942 12.938 44.602 1.00 74.31 854 SER A N 1
ATOM 6722 C CA . SER A 1 854 ? -40.125 13.637 45.092 1.00 74.31 854 SER A CA 1
ATOM 6723 C C . SER A 1 854 ? -39.942 14.094 46.532 1.00 74.31 854 SER A C 1
ATOM 6725 O O . SER A 1 854 ? -39.187 13.508 47.292 1.00 74.31 854 SER A O 1
ATOM 6727 N N . GLN A 1 855 ? -40.658 15.155 46.902 1.00 66.94 855 GLN A N 1
ATOM 6728 C CA . GLN A 1 855 ? -40.600 15.729 48.246 1.00 66.94 855 GLN A CA 1
ATOM 6729 C C . GLN A 1 855 ? -41.068 14.749 49.342 1.00 66.94 855 GLN A C 1
ATOM 6731 O O . GLN A 1 855 ? -40.643 14.880 50.482 1.00 66.94 855 GLN A O 1
ATOM 6736 N N . ASP A 1 856 ? -41.905 13.770 48.984 1.00 63.19 856 ASP A N 1
ATOM 6737 C CA . ASP A 1 856 ? -42.458 12.759 49.898 1.00 63.19 856 ASP A CA 1
ATOM 6738 C C . ASP A 1 856 ? -41.631 11.460 49.954 1.00 63.19 856 ASP A C 1
ATOM 6740 O O . ASP A 1 856 ? -42.058 10.481 50.566 1.00 63.19 856 ASP A O 1
ATOM 6744 N N . ASP A 1 857 ? -40.477 11.406 49.281 1.00 66.06 857 ASP A N 1
ATOM 6745 C CA . ASP A 1 857 ? -39.634 10.212 49.290 1.00 66.06 857 ASP A CA 1
ATOM 6746 C C . ASP A 1 857 ? -38.898 10.093 50.635 1.00 66.06 857 ASP A C 1
ATOM 6748 O O . ASP A 1 857 ? -38.307 11.057 51.116 1.00 66.06 857 ASP A O 1
ATOM 6752 N N . ASP A 1 858 ? -38.914 8.907 51.251 1.00 65.50 858 ASP A N 1
ATOM 6753 C CA . ASP A 1 858 ? -38.137 8.624 52.465 1.00 65.50 858 ASP A CA 1
ATOM 6754 C C . ASP A 1 858 ? -36.653 8.460 52.096 1.00 65.50 858 ASP A C 1
ATOM 6756 O O . ASP A 1 858 ? -36.183 7.370 51.755 1.00 65.50 858 ASP A O 1
ATOM 6760 N N . VAL A 1 859 ? -35.920 9.576 52.044 1.00 65.31 859 VAL A N 1
ATOM 6761 C CA . VAL A 1 859 ? -34.539 9.598 51.541 1.00 65.31 859 VAL A CA 1
ATOM 6762 C C . VAL A 1 859 ? -33.529 9.371 52.668 1.00 65.31 859 VAL A C 1
ATOM 6764 O O . VAL A 1 859 ? -32.797 10.276 53.059 1.00 65.31 859 VAL A O 1
ATOM 6767 N N . GLY A 1 860 ? -33.456 8.139 53.179 1.00 69.19 860 GLY A N 1
ATOM 6768 C CA . GLY A 1 860 ? -32.366 7.719 54.073 1.00 69.19 860 GLY A CA 1
ATOM 6769 C C . GLY A 1 860 ? -31.037 7.483 53.336 1.00 69.19 860 GLY A C 1
ATOM 6770 O O . GLY A 1 860 ? -29.957 7.800 53.845 1.00 69.19 860 GLY A O 1
ATOM 6771 N N . HIS A 1 861 ? -31.107 6.962 52.104 1.00 80.31 861 HIS A N 1
ATOM 6772 C CA . HIS A 1 861 ? -29.939 6.597 51.298 1.00 80.31 861 HIS A CA 1
ATOM 6773 C C . HIS A 1 861 ? -30.123 6.958 49.821 1.00 80.31 861 HIS A C 1
ATOM 6775 O O . HIS A 1 861 ? -31.163 6.682 49.218 1.00 80.31 861 HIS A O 1
ATOM 6781 N N . LEU A 1 862 ? -29.074 7.528 49.228 1.00 85.88 862 LEU A N 1
ATOM 6782 C CA . LEU A 1 862 ? -29.012 7.906 47.818 1.00 85.88 862 LEU A CA 1
ATOM 6783 C C . LEU A 1 862 ? -28.014 7.018 47.072 1.00 85.88 862 LEU A C 1
ATOM 6785 O O . LEU A 1 862 ? -26.944 6.710 47.597 1.00 85.88 862 LEU A O 1
ATOM 6789 N N . PHE A 1 863 ? -28.332 6.651 45.832 1.00 87.50 863 PHE A N 1
ATOM 6790 C CA . PHE A 1 863 ? -27.496 5.777 45.018 1.00 87.50 863 PHE A CA 1
ATOM 6791 C C . PHE A 1 863 ? -27.142 6.412 43.680 1.00 87.50 863 PHE A C 1
ATOM 6793 O O . PHE A 1 863 ? -28.028 6.818 42.933 1.00 87.50 863 PHE A O 1
ATOM 6800 N N . THR A 1 864 ? -25.855 6.468 43.339 1.00 90.88 864 THR A N 1
ATOM 6801 C CA . THR A 1 864 ? -25.425 6.838 41.981 1.00 90.88 864 THR A CA 1
ATOM 6802 C C . THR A 1 864 ? -25.132 5.591 41.168 1.00 90.88 864 THR A C 1
ATOM 6804 O O . THR A 1 864 ? -24.552 4.638 41.681 1.00 90.88 864 THR A O 1
ATOM 6807 N N . LYS A 1 865 ? -25.492 5.624 39.885 1.00 90.94 865 LYS A N 1
ATOM 6808 C CA . LYS A 1 865 ? -25.020 4.680 38.869 1.00 90.94 865 LYS A CA 1
ATOM 6809 C C . LYS A 1 865 ? -23.993 5.394 38.004 1.00 90.94 865 LYS A C 1
ATOM 6811 O O . LYS A 1 865 ? -24.328 6.381 37.351 1.00 90.94 865 LYS A O 1
ATOM 6816 N N . GLU A 1 866 ? -22.757 4.918 37.996 1.00 91.12 866 GLU A N 1
ATOM 6817 C CA . GLU A 1 866 ? -21.629 5.564 37.319 1.00 91.12 866 GLU A CA 1
ATOM 6818 C C . GLU A 1 866 ? -20.836 4.586 36.441 1.00 91.12 866 GLU A C 1
ATOM 6820 O O . GLU A 1 866 ? -20.840 3.378 36.671 1.00 91.12 866 GLU A O 1
ATOM 6825 N N . ASP A 1 867 ? -20.164 5.108 35.416 1.00 89.50 867 ASP A N 1
ATOM 6826 C CA . ASP A 1 867 ? -19.213 4.360 34.586 1.00 89.50 867 ASP A CA 1
ATOM 6827 C C . ASP A 1 867 ? -17.822 5.028 34.583 1.00 89.50 867 ASP A C 1
ATOM 6829 O O . ASP A 1 867 ? -17.521 5.902 35.402 1.00 89.50 867 ASP A O 1
ATOM 6833 N N . TYR A 1 868 ? -16.943 4.622 33.659 1.00 84.62 868 TYR A N 1
ATOM 6834 C CA . TYR A 1 868 ? -15.581 5.157 33.559 1.00 84.62 868 TYR A CA 1
ATOM 6835 C C . TYR A 1 868 ? -15.550 6.680 33.323 1.00 84.62 868 TYR A C 1
ATOM 6837 O O . TYR A 1 868 ? -14.587 7.349 33.719 1.00 84.62 868 TYR A O 1
ATOM 6845 N N . ALA A 1 869 ? -16.590 7.241 32.699 1.00 87.00 869 ALA A N 1
ATOM 6846 C CA . ALA A 1 869 ? -16.686 8.632 32.282 1.00 87.00 869 ALA A CA 1
ATOM 6847 C C . ALA A 1 869 ? -17.526 9.496 33.230 1.00 87.00 869 ALA A C 1
ATOM 6849 O O . ALA A 1 869 ? -17.195 10.667 33.389 1.00 87.00 869 ALA A O 1
ATOM 6850 N N . GLY A 1 870 ? -18.512 8.985 33.967 1.00 90.56 870 GLY A N 1
ATOM 6851 C CA . GLY A 1 870 ? -19.181 9.790 35.002 1.00 90.56 870 GLY A CA 1
ATOM 6852 C C . GLY A 1 870 ? -20.485 9.216 35.533 1.00 90.56 870 GLY A C 1
ATOM 6853 O O . GLY A 1 870 ? -20.799 8.049 35.315 1.00 90.56 870 GLY A O 1
ATOM 6854 N N . ILE A 1 871 ? -21.245 10.058 36.240 1.00 92.62 871 ILE A N 1
ATOM 6855 C CA . ILE A 1 871 ? -22.535 9.687 36.826 1.00 92.62 871 ILE A CA 1
ATOM 6856 C C . ILE A 1 871 ? -23.586 9.638 35.714 1.00 92.62 871 ILE A C 1
ATOM 6858 O O . ILE A 1 871 ? -23.888 10.642 35.063 1.00 92.62 871 ILE A O 1
ATOM 6862 N N . MET A 1 872 ? -24.138 8.449 35.498 1.00 91.50 872 MET A N 1
ATOM 6863 C CA . MET A 1 872 ? -25.161 8.178 34.495 1.00 91.50 872 MET A CA 1
ATOM 6864 C C . MET A 1 872 ? -26.561 8.455 35.038 1.00 91.50 872 MET A C 1
ATOM 6866 O O . MET A 1 872 ? -27.382 9.034 34.329 1.00 91.50 872 MET A O 1
ATOM 6870 N N . ASP A 1 873 ? -26.833 8.047 36.282 1.00 90.00 873 ASP A N 1
ATOM 6871 C CA . ASP A 1 873 ? -28.138 8.255 36.912 1.00 90.00 873 ASP A CA 1
ATOM 6872 C C . ASP A 1 873 ? -28.090 8.265 38.453 1.00 90.00 873 ASP A C 1
ATOM 6874 O O . ASP A 1 873 ? -27.058 7.947 39.055 1.00 90.00 873 ASP A O 1
ATOM 6878 N N . LEU A 1 874 ? -29.217 8.632 39.069 1.00 88.44 874 LEU A N 1
ATOM 6879 C CA . LEU A 1 874 ? -29.418 8.783 40.509 1.00 88.44 874 LEU A CA 1
ATOM 6880 C C . LEU A 1 874 ? -30.711 8.079 40.957 1.00 88.44 874 LEU A C 1
ATOM 6882 O O . LEU A 1 874 ? -31.744 8.245 40.315 1.00 88.44 874 LEU A O 1
ATOM 6886 N N . PHE A 1 875 ? -30.657 7.339 42.064 1.00 85.25 875 PHE A N 1
ATOM 6887 C CA . PHE A 1 875 ? -31.760 6.527 42.593 1.00 85.25 875 PHE A CA 1
ATOM 6888 C C . PHE A 1 875 ? -31.922 6.714 44.104 1.00 85.25 875 PHE A C 1
ATOM 6890 O O . PHE A 1 875 ? -30.945 6.998 44.802 1.00 85.25 875 PHE A O 1
ATOM 6897 N N . VAL A 1 876 ? -33.133 6.486 44.617 1.00 83.19 876 VAL A N 1
ATOM 6898 C CA . VAL A 1 876 ? -33.394 6.308 46.056 1.00 83.19 876 VAL A CA 1
ATOM 6899 C C . VAL A 1 876 ? -33.614 4.830 46.387 1.00 83.19 876 VAL A C 1
ATOM 6901 O O . VAL A 1 876 ? -33.845 4.015 45.498 1.00 83.19 876 VAL A O 1
ATOM 6904 N N . GLU A 1 877 ? -33.518 4.460 47.666 1.00 77.88 877 GLU A N 1
ATOM 6905 C CA . GLU A 1 877 ? -33.510 3.051 48.099 1.00 77.88 877 GLU A CA 1
ATOM 6906 C C . GLU A 1 877 ? -34.720 2.229 47.621 1.00 77.88 877 GLU A C 1
ATOM 6908 O O . GLU A 1 877 ? -34.552 1.075 47.232 1.00 77.88 877 GLU A O 1
ATOM 6913 N N . LYS A 1 878 ? -35.917 2.829 47.582 1.00 75.44 878 LYS A N 1
ATOM 6914 C CA . LYS A 1 878 ? -37.150 2.192 47.080 1.00 75.44 878 LYS A CA 1
ATOM 6915 C C . LYS A 1 878 ? -37.115 1.839 45.585 1.00 75.44 878 LYS A C 1
ATOM 6917 O O . LYS A 1 878 ? -37.869 0.973 45.157 1.00 75.44 878 LYS A O 1
ATOM 6922 N N . ASP A 1 879 ? -36.271 2.514 44.803 1.00 74.62 879 ASP A N 1
ATOM 6923 C CA . ASP A 1 879 ? -36.166 2.319 43.353 1.00 74.62 879 ASP A CA 1
ATOM 6924 C C . ASP A 1 879 ? -35.118 1.251 43.000 1.00 74.62 879 ASP A C 1
ATOM 6926 O O . ASP A 1 879 ? -34.956 0.890 41.831 1.00 74.62 879 ASP A O 1
ATOM 6930 N N . LEU A 1 880 ? -34.374 0.751 43.996 1.00 75.19 880 LEU A N 1
ATOM 6931 C CA . LEU A 1 880 ? -33.427 -0.336 43.797 1.00 75.19 880 LEU A CA 1
ATOM 6932 C C . LEU A 1 880 ? -34.158 -1.684 43.728 1.00 75.19 880 LEU A C 1
ATOM 6934 O O . LEU A 1 880 ? -35.028 -1.950 44.558 1.00 75.19 880 LEU A O 1
ATOM 6938 N N . PRO A 1 881 ? -33.767 -2.577 42.805 1.00 67.06 881 PRO A N 1
ATOM 6939 C CA . PRO A 1 881 ? -34.316 -3.927 42.754 1.00 67.06 881 PRO A CA 1
ATOM 6940 C C . PRO A 1 881 ? -34.010 -4.699 44.050 1.00 67.06 881 PRO A C 1
ATOM 6942 O O . PRO A 1 881 ? -32.921 -4.570 44.616 1.00 67.06 881 PRO A O 1
ATOM 6945 N N . ASP A 1 882 ? -34.967 -5.511 44.512 1.00 59.31 882 ASP A N 1
ATOM 6946 C CA . ASP A 1 882 ? -34.833 -6.304 45.745 1.00 59.31 882 ASP A CA 1
ATOM 6947 C C . ASP A 1 882 ? -33.820 -7.447 45.625 1.00 59.31 882 ASP A C 1
ATOM 6949 O O . ASP A 1 882 ? -33.146 -7.772 46.603 1.00 59.31 882 ASP A O 1
ATOM 6953 N N . GLU A 1 883 ? -33.649 -7.998 44.422 1.00 57.69 883 GLU A N 1
ATOM 6954 C CA . GLU A 1 883 ? -32.599 -8.963 44.107 1.00 57.69 883 GLU A CA 1
ATOM 6955 C C . GLU A 1 883 ? -31.670 -8.393 43.027 1.00 57.69 883 GLU A C 1
ATOM 6957 O O . GLU A 1 883 ? -32.139 -7.982 41.958 1.00 57.69 883 GLU A O 1
ATOM 6962 N N . PRO A 1 884 ? -30.343 -8.356 43.254 1.00 56.44 884 PRO A N 1
ATOM 6963 C CA . PRO A 1 884 ? -29.406 -8.048 42.190 1.00 56.44 884 PRO A CA 1
ATOM 6964 C C . PRO A 1 884 ? -29.468 -9.182 41.161 1.00 56.44 884 PRO A C 1
ATOM 6966 O O . PRO A 1 884 ? -28.968 -10.279 41.405 1.00 56.44 884 PRO A O 1
ATOM 6969 N N . GLY A 1 885 ? -30.105 -8.915 40.017 1.00 51.56 885 GLY A N 1
ATOM 6970 C CA . GLY A 1 885 ? -30.121 -9.826 38.874 1.00 51.56 885 GLY A CA 1
ATOM 6971 C C . GLY A 1 885 ? -28.708 -10.325 38.561 1.00 51.56 885 GLY A C 1
ATOM 6972 O O . GLY A 1 885 ? -27.740 -9.572 38.679 1.00 51.56 885 GLY A O 1
ATOM 6973 N N . ALA A 1 886 ? -28.604 -11.613 38.231 1.00 48.22 886 ALA A N 1
ATOM 6974 C CA . ALA A 1 886 ? -27.359 -12.346 38.025 1.00 48.22 886 ALA A CA 1
ATOM 6975 C C . ALA A 1 886 ? -26.261 -11.511 37.327 1.00 48.22 886 ALA A C 1
ATOM 6977 O O . ALA A 1 886 ? -26.420 -11.102 36.181 1.00 48.22 886 ALA A O 1
ATOM 6978 N N . ALA A 1 887 ? -25.140 -11.319 38.037 1.00 52.47 887 ALA A N 1
ATOM 6979 C CA . ALA A 1 887 ? -23.925 -10.600 37.637 1.00 52.47 887 ALA A CA 1
ATOM 6980 C C . ALA A 1 887 ? -24.091 -9.087 37.351 1.00 52.47 887 ALA A C 1
ATOM 6982 O O . ALA A 1 887 ? -24.784 -8.659 36.431 1.00 52.47 887 ALA A O 1
ATOM 6983 N N . GLY A 1 888 ? -23.371 -8.251 38.112 1.00 60.84 888 GLY A N 1
ATOM 6984 C CA . GLY A 1 888 ? -23.280 -6.811 37.852 1.00 60.84 888 GLY A CA 1
ATOM 6985 C C . GLY A 1 888 ? -22.858 -6.504 36.408 1.00 60.84 888 GLY A C 1
ATOM 6986 O O . GLY A 1 888 ? -22.021 -7.199 35.827 1.00 60.84 888 GLY A O 1
ATOM 6987 N N . VAL A 1 889 ? -23.440 -5.458 35.813 1.00 70.25 889 VAL A N 1
ATOM 6988 C CA . VAL A 1 889 ? -23.110 -5.039 34.441 1.00 70.25 889 VAL A CA 1
ATOM 6989 C C . VAL A 1 889 ? -21.658 -4.562 34.401 1.00 70.25 889 VAL A C 1
ATOM 6991 O O . VAL A 1 889 ? -21.298 -3.593 35.069 1.00 70.25 889 VAL A O 1
ATOM 6994 N N . VAL A 1 890 ? -20.823 -5.228 33.599 1.00 72.75 890 VAL A N 1
ATOM 6995 C CA . VAL A 1 890 ? -19.397 -4.896 33.452 1.00 72.75 890 VAL A CA 1
ATOM 6996 C C . VAL A 1 890 ? -19.221 -3.411 33.118 1.00 72.75 890 VAL A C 1
ATOM 6998 O O . VAL A 1 890 ? -19.824 -2.899 32.177 1.00 72.75 890 VAL A O 1
ATOM 7001 N N . GLY A 1 891 ? -18.374 -2.722 33.889 1.00 77.50 891 GLY A N 1
ATOM 7002 C CA . GLY A 1 891 ? -18.072 -1.299 33.697 1.00 77.50 891 GLY A CA 1
ATOM 7003 C C . GLY A 1 891 ? -19.064 -0.325 34.345 1.00 77.50 891 GLY A C 1
ATOM 7004 O O . GLY A 1 891 ? -18.875 0.883 34.200 1.00 77.50 891 GLY A O 1
ATOM 7005 N N . ILE A 1 892 ? -20.078 -0.822 35.063 1.00 86.31 892 ILE A N 1
ATOM 7006 C CA . ILE A 1 892 ? -21.018 -0.019 35.854 1.00 86.31 892 ILE A CA 1
ATOM 7007 C C . ILE A 1 892 ? -20.724 -0.176 37.345 1.00 86.31 892 ILE A C 1
ATOM 7009 O O . ILE A 1 892 ? -20.484 -1.277 37.838 1.00 86.31 892 ILE A O 1
ATOM 7013 N N . TRP A 1 893 ? -20.794 0.938 38.064 1.00 88.88 893 TRP A N 1
ATOM 7014 C CA . TRP A 1 893 ? -20.531 1.022 39.490 1.00 88.88 893 TRP A CA 1
ATOM 7015 C C . TRP A 1 893 ? -21.641 1.768 40.217 1.00 88.88 893 TRP A C 1
ATOM 7017 O O . TRP A 1 893 ? -22.310 2.633 39.650 1.00 88.88 893 TRP A O 1
ATOM 7027 N N . TRP A 1 894 ? -21.810 1.426 41.488 1.00 89.75 894 TRP A N 1
ATOM 7028 C CA . TRP A 1 894 ? -22.862 1.934 42.350 1.00 89.75 894 TRP A CA 1
ATOM 7029 C C . TRP A 1 894 ? -22.269 2.487 43.638 1.00 89.75 894 TRP A C 1
ATOM 7031 O O . TRP A 1 894 ? -21.565 1.766 44.345 1.00 89.75 894 TRP A O 1
ATOM 7041 N N . ARG A 1 895 ? -22.555 3.745 43.975 1.00 89.19 895 ARG A N 1
ATOM 7042 C CA . ARG A 1 895 ? -22.195 4.315 45.285 1.00 89.19 895 ARG A CA 1
ATOM 7043 C C . ARG A 1 895 ? -23.437 4.524 46.120 1.00 89.19 895 ARG A C 1
ATOM 7045 O O . ARG A 1 895 ? -24.443 4.980 45.591 1.00 89.19 895 ARG A O 1
ATOM 7052 N N . ARG A 1 896 ? -23.333 4.234 47.415 1.00 87.06 896 ARG A N 1
ATOM 7053 C CA . ARG A 1 896 ? -24.364 4.505 48.420 1.00 87.06 896 ARG A CA 1
ATOM 7054 C C . ARG A 1 896 ? -23.937 5.693 49.268 1.00 87.06 896 ARG A C 1
ATOM 7056 O O . ARG A 1 896 ? -22.861 5.672 49.853 1.00 87.06 896 ARG A O 1
ATOM 7063 N N . TYR A 1 897 ? -24.789 6.701 49.354 1.00 85.50 897 TYR A N 1
ATOM 7064 C CA . TYR A 1 897 ? -24.600 7.882 50.182 1.00 85.50 897 TYR A CA 1
ATOM 7065 C C . TYR A 1 897 ? -25.621 7.848 51.315 1.00 85.50 897 TYR A C 1
ATOM 7067 O O . TYR A 1 897 ? -26.825 7.908 51.066 1.00 85.50 897 TYR A O 1
ATOM 7075 N N . SER A 1 898 ? -25.138 7.741 52.551 1.00 80.12 898 SER A N 1
ATOM 7076 C CA . SER A 1 898 ? -25.979 7.833 53.745 1.00 80.12 898 SER A CA 1
ATOM 7077 C C . SER A 1 898 ? -26.203 9.297 54.090 1.00 80.12 898 SER A C 1
ATOM 7079 O O . SER A 1 898 ? -25.237 10.030 54.301 1.00 80.12 898 SER A O 1
ATOM 7081 N N . VAL A 1 899 ? -27.463 9.725 54.142 1.00 76.69 899 VAL A N 1
ATOM 7082 C CA . VAL A 1 899 ? -27.819 11.104 54.483 1.00 76.69 899 VAL A CA 1
ATOM 7083 C C . VAL A 1 899 ? -28.493 11.096 55.849 1.00 76.69 899 VAL A C 1
ATOM 7085 O O . VAL A 1 899 ? -29.688 10.868 55.977 1.00 76.69 899 VAL A O 1
ATOM 7088 N N . SER A 1 900 ? -27.698 11.304 56.900 1.00 65.69 900 SER A N 1
ATOM 7089 C CA . SER A 1 900 ? -28.158 11.286 58.297 1.00 65.69 900 SER A CA 1
ATOM 7090 C C . SER A 1 900 ? -28.977 12.516 58.694 1.00 65.69 900 SER A C 1
ATOM 7092 O O . SER A 1 900 ? -29.698 12.473 59.688 1.00 65.69 900 SER A O 1
ATOM 7094 N N . ASN A 1 901 ? -28.862 13.610 57.939 1.00 68.44 901 ASN A N 1
ATOM 7095 C CA . ASN A 1 901 ? -29.635 14.828 58.132 1.00 68.44 901 ASN A CA 1
ATOM 7096 C C . ASN A 1 901 ? -30.182 15.309 56.783 1.00 68.44 901 ASN A C 1
ATOM 7098 O O . ASN A 1 901 ? -29.408 15.620 55.880 1.00 68.44 901 ASN A O 1
ATOM 7102 N N . VAL A 1 902 ? -31.505 15.411 56.660 1.00 64.88 902 VAL A N 1
ATOM 7103 C CA . VAL A 1 902 ? -32.182 15.890 55.441 1.00 64.88 902 VAL A CA 1
ATOM 7104 C C . VAL A 1 902 ? -31.815 17.354 55.119 1.00 64.88 902 VAL A C 1
ATOM 7106 O O . VAL A 1 902 ? -31.930 17.784 53.971 1.00 64.88 902 VAL A O 1
ATOM 7109 N N . ASP A 1 903 ? -31.294 18.103 56.104 1.00 65.69 903 ASP A N 1
ATOM 7110 C CA . ASP A 1 903 ? -30.752 19.459 55.930 1.00 65.69 903 ASP A CA 1
ATOM 7111 C C . ASP A 1 903 ? -29.346 19.490 55.286 1.00 65.69 903 ASP A C 1
ATOM 7113 O O . ASP A 1 903 ? -28.812 20.571 55.021 1.00 65.69 903 ASP A O 1
ATOM 7117 N N . ALA A 1 904 ? -28.713 18.338 55.030 1.00 70.94 904 ALA A N 1
ATOM 7118 C CA . ALA A 1 904 ? -27.387 18.282 54.421 1.00 70.94 904 ALA A CA 1
ATOM 7119 C C . ALA A 1 904 ? -27.418 18.754 52.955 1.00 70.94 904 ALA A C 1
ATOM 7121 O O . ALA A 1 904 ? -28.170 18.241 52.123 1.00 70.94 904 ALA A O 1
ATOM 7122 N N . ILE A 1 905 ? -26.558 19.723 52.623 1.00 81.44 905 ILE A N 1
ATOM 7123 C CA . ILE A 1 905 ? -26.344 20.171 51.242 1.00 81.44 905 ILE A CA 1
ATOM 7124 C C . ILE A 1 905 ? -25.419 19.169 50.551 1.00 81.44 905 ILE A C 1
ATOM 7126 O O . ILE A 1 905 ? -24.269 18.989 50.959 1.00 81.44 905 ILE A O 1
ATOM 7130 N N . ILE A 1 906 ? -25.906 18.547 49.479 1.00 86.25 906 ILE A N 1
ATOM 7131 C CA . ILE A 1 906 ? -25.121 17.635 48.648 1.00 86.25 906 ILE A CA 1
ATOM 7132 C C . ILE A 1 906 ? -24.444 18.457 47.555 1.00 86.25 906 ILE A C 1
ATOM 7134 O O . ILE A 1 906 ? -25.108 19.138 46.774 1.00 86.25 906 ILE A O 1
ATOM 7138 N N . THR A 1 907 ? -23.114 18.393 47.492 1.00 86.62 907 THR A N 1
ATOM 7139 C CA . THR A 1 907 ? -22.323 19.100 46.476 1.00 86.62 907 THR A CA 1
ATOM 7140 C C . THR A 1 907 ? -21.951 18.151 45.343 1.00 86.62 907 THR A C 1
ATOM 7142 O O . THR A 1 907 ? -21.251 17.155 45.541 1.00 86.62 907 THR A O 1
ATOM 7145 N N . GLY A 1 908 ? -22.388 18.479 44.131 1.00 87.56 908 GLY A N 1
ATOM 7146 C CA . GLY A 1 908 ? -22.009 17.809 42.897 1.00 87.56 908 GLY A CA 1
ATOM 7147 C C . GLY A 1 908 ? -20.792 18.451 42.230 1.00 87.56 908 GLY A C 1
ATOM 7148 O O . GLY A 1 908 ? -20.759 19.660 41.998 1.00 87.56 908 GLY A O 1
ATOM 7149 N N . GLN A 1 909 ? -19.798 17.631 41.885 1.00 87.31 909 GLN A N 1
ATOM 7150 C CA . GLN A 1 909 ? -18.597 18.043 41.156 1.00 87.31 909 GLN A CA 1
ATOM 7151 C C . GLN A 1 909 ? -18.752 17.731 39.665 1.00 87.31 909 GLN A C 1
ATOM 7153 O O . GLN A 1 909 ? -18.706 16.565 39.258 1.00 87.31 909 GLN A O 1
ATOM 7158 N N . SER A 1 910 ? -18.945 18.776 38.858 1.00 87.69 910 SER A N 1
ATOM 7159 C CA . SER A 1 910 ? -18.986 18.695 37.394 1.00 87.69 910 SER A CA 1
ATOM 7160 C C . SER A 1 910 ? -17.595 18.896 36.794 1.00 87.69 910 SER A C 1
ATOM 7162 O O . SER A 1 910 ? -16.779 19.628 37.348 1.00 87.69 910 SER A O 1
ATOM 7164 N N . ASP A 1 911 ? -17.324 18.255 35.658 1.00 85.38 911 ASP A N 1
ATOM 7165 C CA . ASP A 1 911 ? -16.117 18.490 34.856 1.00 85.38 911 ASP A CA 1
ATOM 7166 C C . ASP A 1 911 ? -16.324 19.525 33.735 1.00 85.38 911 ASP A C 1
ATOM 7168 O O . ASP A 1 911 ? -15.411 19.784 32.949 1.00 85.38 911 ASP A O 1
ATOM 7172 N N . GLY A 1 912 ? -17.519 20.123 33.664 1.00 85.50 912 GLY A N 1
ATOM 7173 C CA . GLY A 1 912 ? -17.907 21.062 32.612 1.00 85.50 912 GLY A CA 1
ATOM 7174 C C . GLY A 1 912 ? -18.669 20.432 31.444 1.00 85.50 912 GLY A C 1
ATOM 7175 O O . GLY A 1 912 ? -19.297 21.153 30.672 1.00 85.50 912 GLY A O 1
ATOM 7176 N N . ILE A 1 913 ? -18.654 19.101 31.329 1.00 87.88 913 ILE A N 1
ATOM 7177 C CA . ILE A 1 913 ? -19.455 18.316 30.379 1.00 87.88 913 ILE A CA 1
ATOM 7178 C C . ILE A 1 913 ? -20.483 17.470 31.135 1.00 87.88 913 ILE A C 1
ATOM 7180 O O . ILE A 1 913 ? -21.626 17.365 30.704 1.00 87.88 913 ILE A O 1
ATOM 7184 N N . LYS A 1 914 ? -20.092 16.847 32.250 1.00 91.81 914 LYS A N 1
ATOM 7185 C CA . LYS A 1 914 ? -20.911 15.919 33.040 1.00 91.81 914 LYS A CA 1
ATOM 7186 C C . LYS A 1 914 ? -20.505 15.905 34.513 1.00 91.81 914 LYS A C 1
ATOM 7188 O O . LYS A 1 914 ? -19.409 16.314 34.896 1.00 91.81 914 LYS A O 1
ATOM 7193 N N . LEU A 1 915 ? -21.397 15.390 35.346 1.00 90.88 915 LEU A N 1
ATOM 7194 C CA . LEU A 1 915 ? -21.197 15.209 36.773 1.00 90.88 915 LEU A CA 1
ATOM 7195 C C . LEU A 1 915 ? -20.307 13.986 37.033 1.00 90.88 915 LEU A C 1
ATOM 7197 O O . LEU A 1 915 ? -20.561 12.892 36.524 1.00 90.88 915 LEU A O 1
ATOM 7201 N N . ARG A 1 916 ? -19.246 14.170 37.824 1.00 87.56 916 ARG A N 1
ATOM 7202 C CA . ARG A 1 916 ? -18.246 13.126 38.100 1.00 87.56 916 ARG A CA 1
ATOM 7203 C C . ARG A 1 916 ? -18.390 12.511 39.480 1.00 87.56 916 ARG A C 1
ATOM 7205 O O . ARG A 1 916 ? -18.135 11.321 39.618 1.00 87.56 916 ARG A O 1
ATOM 7212 N N . LYS A 1 917 ? -18.742 13.308 40.490 1.00 86.50 917 LYS A N 1
ATOM 7213 C CA . LYS A 1 917 ? -18.852 12.860 41.885 1.00 86.50 917 LYS A CA 1
ATOM 7214 C C . LYS A 1 917 ? -19.919 13.652 42.630 1.00 86.50 917 LYS A C 1
ATOM 7216 O O . LYS A 1 917 ? -20.126 14.831 42.342 1.00 86.50 917 LYS A O 1
ATOM 7221 N N . LEU A 1 918 ? -20.524 13.015 43.626 1.00 88.19 918 LEU A N 1
ATOM 7222 C CA . LEU A 1 918 ? -21.270 13.675 44.695 1.00 88.19 918 LEU A CA 1
ATOM 7223 C C . LEU A 1 918 ? -20.456 13.604 45.989 1.00 88.19 918 LEU A C 1
ATOM 7225 O O . LEU A 1 918 ? -19.789 12.596 46.239 1.00 88.19 918 LEU A O 1
ATOM 7229 N N . ALA A 1 919 ? -20.512 14.661 46.794 1.00 82.69 919 ALA A N 1
ATOM 7230 C CA . ALA A 1 919 ? -19.924 14.718 48.125 1.00 82.69 919 ALA A CA 1
ATOM 7231 C C . ALA A 1 919 ? -20.994 15.107 49.152 1.00 82.69 919 ALA A C 1
ATOM 7233 O O . ALA A 1 919 ? -21.689 16.112 48.982 1.00 82.69 919 ALA A O 1
ATOM 7234 N N . VAL A 1 920 ? -21.085 14.316 50.221 1.00 78.50 920 VAL A N 1
ATOM 7235 C CA . VAL A 1 920 ? -21.932 14.573 51.393 1.00 78.50 920 VAL A CA 1
ATOM 7236 C C . VAL A 1 920 ? -20.984 14.784 52.572 1.00 78.50 920 VAL A C 1
ATOM 7238 O O . VAL A 1 920 ? -20.147 13.924 52.838 1.00 78.50 920 VAL A O 1
ATOM 7241 N N . GLU A 1 921 ? -21.021 15.967 53.194 1.00 70.38 921 GLU A N 1
ATOM 7242 C CA . GLU A 1 921 ? -20.150 16.349 54.330 1.00 70.38 921 GLU A CA 1
ATOM 7243 C C . GLU A 1 921 ? -18.630 16.179 54.084 1.00 70.38 921 GLU A C 1
ATOM 7245 O O . GLU A 1 921 ? -17.837 16.069 55.013 1.00 70.38 921 GLU A O 1
ATOM 7250 N N . GLY A 1 922 ? -18.194 16.180 52.820 1.00 66.62 922 GLY A N 1
ATOM 7251 C CA . GLY A 1 922 ? -16.783 16.019 52.444 1.00 66.62 922 GLY A CA 1
ATOM 7252 C C . GLY A 1 922 ? -16.309 14.569 52.280 1.00 66.62 922 GLY A C 1
ATOM 7253 O O . GLY A 1 922 ? -15.147 14.361 51.927 1.00 66.62 922 GLY A O 1
ATOM 7254 N N . HIS A 1 923 ? -17.187 13.576 52.449 1.00 68.38 923 HIS A N 1
ATOM 7255 C CA . HIS A 1 923 ? -16.873 12.161 52.241 1.00 68.38 923 HIS A CA 1
ATOM 7256 C C . HIS A 1 923 ? -17.372 11.644 50.881 1.00 68.38 923 HIS A C 1
ATOM 7258 O O . HIS A 1 923 ? -18.433 12.033 50.387 1.00 68.38 923 HIS A O 1
ATOM 7264 N N . CYS A 1 924 ? -16.586 10.753 50.264 1.00 72.25 924 CYS A N 1
ATOM 7265 C CA . CYS A 1 924 ? -16.931 10.057 49.024 1.00 72.25 924 CYS A CA 1
ATOM 7266 C C . CYS A 1 924 ? -16.938 8.540 49.301 1.00 72.25 924 CYS A C 1
ATOM 7268 O O . CYS A 1 924 ? -15.870 7.986 49.557 1.00 72.25 924 CYS A O 1
ATOM 7270 N N . PRO A 1 925 ? -18.106 7.878 49.286 1.00 85.00 925 PRO A N 1
ATOM 7271 C CA . PRO A 1 925 ? -18.260 6.479 49.692 1.00 85.00 925 PRO A CA 1
ATOM 7272 C C . PRO A 1 925 ? -17.698 5.514 48.646 1.00 85.00 925 PRO A C 1
ATOM 7274 O O . PRO A 1 925 ? -17.595 5.875 47.478 1.00 85.00 925 PRO A O 1
ATOM 7277 N N . ILE A 1 926 ? -17.384 4.276 49.036 1.00 88.38 926 ILE A N 1
ATOM 7278 C CA . ILE A 1 926 ? -16.868 3.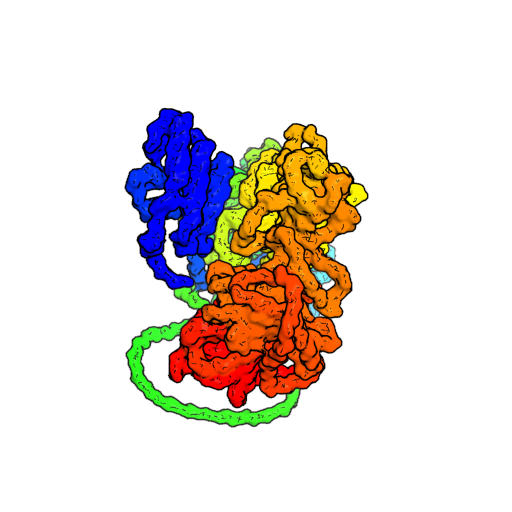213 48.153 1.00 88.38 926 ILE A CA 1
ATOM 7279 C C . ILE A 1 926 ? -17.868 2.901 47.023 1.00 88.38 926 ILE A C 1
ATOM 7281 O O . ILE A 1 926 ? -19.075 2.819 47.253 1.00 88.38 926 ILE A O 1
ATOM 7285 N N . ALA A 1 927 ? -17.365 2.712 45.798 1.00 89.50 927 ALA A N 1
ATOM 7286 C CA . ALA A 1 927 ? -18.164 2.237 44.670 1.00 89.50 927 ALA A CA 1
ATOM 7287 C C . ALA A 1 927 ? -18.149 0.709 44.565 1.00 89.50 927 ALA A C 1
ATOM 7289 O O . ALA A 1 927 ? -17.094 0.083 44.620 1.00 89.50 927 ALA A O 1
ATOM 7290 N N . TRP A 1 928 ? -19.313 0.116 44.324 1.00 89.31 928 TRP A N 1
ATOM 7291 C CA . TRP A 1 928 ? -19.522 -1.327 44.247 1.00 89.31 928 TRP A CA 1
ATOM 7292 C C . TRP A 1 928 ? -19.989 -1.725 42.847 1.00 89.31 928 TRP A C 1
ATOM 7294 O O . TRP A 1 928 ? -20.843 -1.065 42.263 1.00 89.31 928 TRP A O 1
ATOM 7304 N N . SER A 1 929 ? -19.472 -2.822 42.293 1.00 87.00 929 SER A N 1
ATOM 7305 C CA . SER A 1 929 ? -19.912 -3.321 40.967 1.00 87.00 929 SER A CA 1
ATOM 7306 C C . SER A 1 929 ? -21.375 -3.809 40.928 1.00 87.00 929 SER A C 1
ATOM 7308 O O . SER A 1 929 ? -21.934 -4.059 39.863 1.00 87.00 929 SER A O 1
ATOM 7310 N N . ILE A 1 930 ? -21.995 -3.967 42.101 1.00 84.94 930 ILE A N 1
ATOM 7311 C CA . ILE A 1 930 ? -23.371 -4.428 42.305 1.00 84.94 930 ILE A CA 1
ATOM 7312 C C . ILE A 1 930 ? -24.007 -3.467 43.322 1.00 84.94 930 ILE A C 1
ATOM 7314 O O . ILE A 1 930 ? -23.338 -3.139 44.307 1.00 84.94 930 ILE A O 1
ATOM 7318 N N . PRO A 1 931 ? -25.251 -2.995 43.122 1.00 83.94 931 PRO A N 1
ATOM 7319 C CA . PRO A 1 931 ? -25.912 -2.119 44.087 1.00 83.94 931 PRO A CA 1
ATOM 7320 C C . PRO A 1 931 ? -26.146 -2.857 45.412 1.00 83.94 931 PRO A C 1
ATOM 7322 O O . PRO A 1 931 ? -26.556 -4.017 45.411 1.00 83.94 931 PRO A O 1
ATOM 7325 N N . ARG A 1 932 ? -25.893 -2.198 46.552 1.00 76.00 932 ARG A N 1
ATOM 7326 C CA . ARG A 1 932 ? -26.060 -2.806 47.885 1.00 76.00 932 ARG A CA 1
ATOM 7327 C C . ARG A 1 932 ? -26.787 -1.883 48.851 1.00 76.00 932 ARG A C 1
ATOM 7329 O O . ARG A 1 932 ? -26.400 -0.731 48.999 1.00 76.00 932 ARG A O 1
ATOM 7336 N N . LYS A 1 933 ? -27.772 -2.426 49.573 1.00 75.50 933 LYS A N 1
ATOM 7337 C CA . LYS A 1 933 ? -28.508 -1.712 50.634 1.00 75.50 933 LYS A CA 1
ATOM 7338 C C . LYS A 1 933 ? -27.710 -1.601 51.950 1.00 75.50 933 LYS A C 1
ATOM 7340 O O . LYS A 1 933 ? -27.963 -0.700 52.741 1.00 75.50 933 LYS A O 1
ATOM 7345 N N . CYS A 1 934 ? -26.713 -2.467 52.178 1.00 76.19 934 CYS A N 1
ATOM 7346 C CA . CYS A 1 934 ? -25.880 -2.472 53.391 1.00 76.19 934 CYS A CA 1
ATOM 7347 C C . CYS A 1 934 ? -24.379 -2.562 53.075 1.00 76.19 934 CYS A C 1
ATOM 7349 O O . CYS A 1 934 ? -23.973 -3.240 52.123 1.00 76.19 934 CYS A O 1
ATOM 7351 N N . ASP A 1 935 ? -23.554 -1.936 53.918 1.00 74.94 935 ASP A N 1
ATOM 7352 C CA . ASP A 1 935 ? -22.099 -1.908 53.742 1.00 74.94 935 ASP A CA 1
ATOM 7353 C C . ASP A 1 935 ? -21.457 -3.209 54.265 1.00 74.94 935 ASP A C 1
ATOM 7355 O O . ASP A 1 935 ? -21.691 -3.599 55.412 1.00 74.94 935 ASP A O 1
ATOM 7359 N N . PRO A 1 936 ? -20.661 -3.919 53.443 1.00 83.50 936 PRO A N 1
ATOM 7360 C CA . PRO A 1 936 ? -19.998 -5.151 53.859 1.00 83.50 936 PRO A CA 1
ATOM 7361 C C . PRO A 1 936 ? -18.832 -4.878 54.821 1.00 83.50 936 PRO A C 1
ATOM 7363 O O . PRO A 1 936 ? -18.251 -3.792 54.848 1.00 83.50 936 PRO A O 1
ATOM 7366 N N . ARG A 1 937 ? -18.430 -5.898 55.588 1.00 88.31 937 ARG A N 1
ATOM 7367 C CA . ARG A 1 937 ? -17.279 -5.812 56.494 1.00 88.31 937 ARG A CA 1
ATOM 7368 C C . ARG A 1 937 ? -15.982 -5.767 55.691 1.00 88.31 937 ARG A C 1
ATOM 7370 O O . ARG A 1 937 ? -15.586 -6.778 55.112 1.00 88.31 937 ARG A O 1
ATOM 7377 N N . LEU A 1 938 ? -15.310 -4.619 55.706 1.00 88.19 938 LEU A N 1
ATOM 7378 C CA . LEU A 1 938 ? -14.025 -4.412 55.043 1.00 88.19 938 LEU A CA 1
ATOM 7379 C C . LEU A 1 938 ? -12.875 -5.084 55.817 1.00 88.19 938 LEU A C 1
ATOM 7381 O O . LEU A 1 938 ? -12.823 -5.069 57.048 1.00 88.19 938 LEU A O 1
ATOM 7385 N N . HIS A 1 939 ? -11.940 -5.670 55.083 1.00 87.56 939 HIS A N 1
ATOM 7386 C CA . HIS A 1 939 ? -10.734 -6.312 55.579 1.00 87.56 939 HIS A CA 1
ATOM 7387 C C . HIS A 1 939 ? -9.543 -5.863 54.729 1.00 87.56 939 HIS A C 1
ATOM 7389 O O . HIS A 1 939 ? -9.425 -6.239 53.563 1.00 87.56 939 HIS A O 1
ATOM 7395 N N . PHE A 1 940 ? -8.664 -5.055 55.318 1.00 85.56 940 PHE A N 1
ATOM 7396 C CA . PHE A 1 940 ? -7.455 -4.563 54.662 1.00 85.56 940 PHE A CA 1
ATOM 7397 C C . PHE A 1 940 ? -6.339 -5.602 54.717 1.00 85.56 940 PHE A C 1
ATOM 7399 O O . PHE A 1 940 ? -6.031 -6.142 55.783 1.00 85.56 940 PHE A O 1
ATOM 7406 N N . LEU A 1 941 ? -5.706 -5.834 53.573 1.00 79.06 941 LEU A N 1
ATOM 7407 C CA . LEU A 1 941 ? -4.490 -6.619 53.469 1.00 79.06 941 LEU A CA 1
ATOM 7408 C C . LEU A 1 941 ? -3.266 -5.757 53.850 1.00 79.06 941 LEU A C 1
ATOM 7410 O O . LEU A 1 941 ? -3.292 -4.537 53.703 1.00 79.06 941 LEU A O 1
ATOM 7414 N N . PRO A 1 942 ? -2.178 -6.363 54.359 1.00 64.25 942 PRO A N 1
ATOM 7415 C CA . PRO A 1 942 ? -1.104 -5.675 55.082 1.00 64.25 942 PRO A CA 1
ATOM 7416 C C . PRO A 1 942 ? -0.288 -4.596 54.341 1.00 64.25 942 PRO A C 1
ATOM 7418 O O . PRO A 1 942 ? 0.617 -4.049 54.964 1.00 64.25 942 PRO A O 1
ATOM 7421 N N . TYR A 1 943 ? -0.557 -4.292 53.067 1.00 64.88 943 TYR A N 1
ATOM 7422 C CA . TYR A 1 943 ? 0.255 -3.380 52.231 1.00 64.88 943 TYR A CA 1
ATOM 7423 C C . TYR A 1 943 ? -0.514 -2.224 51.593 1.00 64.88 943 TYR A C 1
ATOM 7425 O O . TYR A 1 943 ? 0.076 -1.449 50.842 1.00 64.88 943 TYR A O 1
ATOM 7433 N N . SER A 1 944 ? -1.808 -2.063 51.876 1.00 56.56 944 SER A N 1
ATOM 7434 C CA . SER A 1 944 ? -2.471 -0.804 51.543 1.00 56.56 944 SER A CA 1
ATOM 7435 C C . SER A 1 944 ? -2.059 0.246 52.578 1.00 56.56 944 SER A C 1
ATOM 7437 O O . SER A 1 944 ? -2.233 0.021 53.784 1.00 56.56 944 SER A O 1
ATOM 7439 N N . ASP A 1 945 ? -1.599 1.422 52.131 1.00 57.25 945 ASP A N 1
ATOM 7440 C CA . ASP A 1 945 ? -1.842 2.644 52.908 1.00 57.25 945 ASP A CA 1
ATOM 7441 C C . ASP A 1 945 ? -3.300 2.571 53.382 1.00 57.25 945 ASP A C 1
ATOM 7443 O O . ASP A 1 945 ? -4.160 2.169 52.602 1.00 57.25 945 ASP A O 1
ATOM 7447 N N . ARG A 1 946 ? -3.588 2.855 54.660 1.00 56.19 946 ARG A N 1
ATOM 7448 C CA . ARG A 1 946 ? -4.909 2.615 55.292 1.00 56.19 946 ARG A CA 1
ATOM 7449 C C . ARG A 1 946 ? -6.061 3.469 54.711 1.00 56.19 946 ARG A C 1
ATOM 7451 O O . ARG A 1 946 ? -7.007 3.787 55.425 1.00 56.19 946 ARG A O 1
ATOM 7458 N N . GLN A 1 947 ? -5.966 3.902 53.460 1.00 67.12 947 GLN A N 1
ATOM 7459 C CA . GLN A 1 947 ? -7.028 4.533 52.700 1.00 67.12 947 GLN A CA 1
ATOM 7460 C C . GLN A 1 947 ? -8.026 3.484 52.214 1.00 67.12 947 GLN A C 1
ATOM 7462 O O . GLN A 1 947 ? -7.662 2.394 51.778 1.00 67.12 947 GLN A O 1
ATOM 7467 N N . GLU A 1 948 ? -9.304 3.830 52.305 1.00 73.31 948 GLU A N 1
ATOM 7468 C CA . GLU A 1 948 ? -10.397 3.000 51.814 1.00 73.31 948 GLU A CA 1
ATOM 7469 C C . GLU A 1 948 ? -10.311 2.807 50.289 1.00 73.31 948 GLU A C 1
ATOM 7471 O O . GLU A 1 948 ? -9.945 3.744 49.567 1.00 73.31 948 GLU A O 1
ATOM 7476 N N . PRO A 1 949 ? -10.666 1.615 49.773 1.00 83.88 949 PRO A N 1
ATOM 7477 C CA . PRO A 1 949 ? -10.633 1.347 48.342 1.00 83.88 949 PRO A CA 1
ATOM 7478 C C . PRO A 1 949 ? -11.684 2.189 47.612 1.00 83.88 949 PRO A C 1
ATOM 7480 O O . PRO A 1 949 ? -12.833 2.288 48.035 1.00 83.88 949 PRO A O 1
ATOM 7483 N N . ALA A 1 950 ? -11.324 2.765 46.465 1.00 84.50 950 ALA A N 1
ATOM 7484 C CA . ALA A 1 950 ? -12.259 3.587 45.693 1.00 84.50 950 ALA A CA 1
ATOM 7485 C C . ALA A 1 950 ? -13.353 2.762 44.985 1.00 84.50 950 ALA A C 1
ATOM 7487 O O . ALA A 1 950 ? -14.463 3.273 44.792 1.00 84.50 950 ALA A O 1
ATOM 7488 N N . TYR A 1 951 ? -13.026 1.519 44.600 1.00 87.12 951 TYR A N 1
ATOM 7489 C CA . TYR A 1 951 ? -13.865 0.603 43.821 1.00 87.12 951 TYR A CA 1
ATOM 7490 C C . TYR A 1 951 ? -13.702 -0.845 44.306 1.00 87.12 951 TYR A C 1
ATOM 7492 O O . TYR A 1 951 ? -12.582 -1.334 44.451 1.00 87.12 951 TYR A O 1
ATOM 7500 N N . MET A 1 952 ? -14.819 -1.542 44.504 1.00 88.88 952 MET A N 1
ATOM 7501 C CA . MET A 1 952 ? -14.891 -2.918 44.999 1.00 88.88 952 MET A CA 1
ATOM 7502 C C . MET A 1 952 ? -15.759 -3.783 44.079 1.00 88.88 952 MET A C 1
ATOM 7504 O O . MET A 1 952 ? -16.968 -3.568 43.937 1.00 88.88 952 MET A O 1
ATOM 7508 N N . THR A 1 953 ? -15.146 -4.765 43.426 1.00 87.88 953 THR A N 1
ATOM 7509 C CA . THR A 1 953 ? -15.831 -5.658 42.485 1.00 87.88 953 THR A CA 1
ATOM 7510 C C . THR A 1 953 ? -16.317 -6.923 43.185 1.00 87.88 953 THR A C 1
ATOM 7512 O O . THR A 1 953 ? -15.632 -7.457 44.052 1.00 87.88 953 THR A O 1
ATOM 7515 N N . GLY A 1 954 ? -17.516 -7.381 42.834 1.00 87.69 954 GLY A N 1
ATOM 7516 C CA . GLY A 1 954 ? -18.170 -8.542 43.421 1.00 87.69 954 GLY A CA 1
ATOM 7517 C C . GLY A 1 954 ? -17.784 -9.830 42.704 1.00 87.69 954 GLY A C 1
ATOM 7518 O O . GLY A 1 954 ? -17.884 -9.934 41.485 1.00 87.69 954 GLY A O 1
ATOM 7519 N N . LEU A 1 955 ? -17.380 -10.821 43.483 1.00 87.94 955 LEU A N 1
ATOM 7520 C CA . LEU A 1 955 ? -17.150 -12.199 43.088 1.00 87.94 955 LEU A CA 1
ATOM 7521 C C . LEU A 1 955 ? -18.307 -13.037 43.631 1.00 87.94 955 LEU A C 1
ATOM 7523 O O . LEU A 1 955 ? -18.443 -13.181 44.847 1.00 87.94 955 LEU A O 1
ATOM 7527 N N . LEU A 1 956 ? -19.141 -13.567 42.736 1.00 87.38 956 LEU A N 1
ATOM 7528 C CA . LEU A 1 956 ? -20.172 -14.531 43.109 1.00 87.38 956 LEU A CA 1
ATOM 7529 C C . LEU A 1 956 ? -19.493 -15.848 43.483 1.00 87.38 956 LEU A C 1
ATOM 7531 O O . LEU A 1 956 ? -18.756 -16.411 42.677 1.00 87.38 956 LEU A O 1
ATOM 7535 N N . CYS A 1 957 ? -19.752 -16.328 44.691 1.00 88.56 957 CYS A N 1
ATOM 7536 C CA . CYS A 1 957 ? -19.227 -17.570 45.228 1.00 88.56 957 CYS A CA 1
ATOM 7537 C C . CYS A 1 957 ? -20.359 -18.547 45.530 1.00 88.56 957 CYS A C 1
ATOM 7539 O O . CYS A 1 957 ? -21.439 -18.146 45.957 1.00 88.56 957 CYS A O 1
ATOM 7541 N N . ASN A 1 958 ? -20.075 -19.843 45.389 1.00 90.12 958 ASN A N 1
ATOM 7542 C CA . ASN A 1 958 ? -20.960 -20.953 45.770 1.00 90.12 958 ASN A CA 1
ATOM 7543 C C . ASN A 1 958 ? -22.322 -20.990 45.050 1.00 90.12 958 ASN A C 1
ATOM 7545 O O . ASN A 1 958 ? -23.243 -21.660 45.522 1.00 90.12 958 ASN A O 1
ATOM 7549 N N . ASP A 1 959 ? -22.457 -20.301 43.916 1.00 87.81 959 ASP A N 1
ATOM 7550 C CA . ASP A 1 959 ? -23.612 -20.466 43.037 1.00 87.81 959 ASP A CA 1
ATOM 7551 C C . ASP A 1 959 ? -23.553 -21.830 42.318 1.00 87.81 959 ASP A C 1
ATOM 7553 O O . ASP A 1 959 ? -22.485 -22.192 41.813 1.00 87.81 959 ASP A O 1
ATOM 7557 N N . PRO A 1 960 ? -24.662 -22.594 42.246 1.00 86.19 960 PRO A N 1
ATOM 7558 C CA . PRO A 1 960 ? -24.690 -23.909 41.600 1.00 86.19 960 PRO A CA 1
ATOM 7559 C C . PRO A 1 960 ? -24.259 -23.931 40.126 1.00 86.19 960 PRO A C 1
ATOM 7561 O O . PRO A 1 960 ? -23.871 -24.989 39.634 1.00 86.19 960 PRO A O 1
ATOM 7564 N N . HIS A 1 961 ? -24.324 -22.800 39.415 1.00 86.38 961 HIS A N 1
ATOM 7565 C CA . HIS A 1 961 ? -23.936 -22.699 38.005 1.00 86.38 961 HIS A CA 1
ATOM 7566 C C . HIS A 1 961 ? -22.441 -22.404 37.806 1.00 86.38 961 HIS A C 1
ATOM 7568 O O . HIS A 1 961 ? -21.972 -22.366 36.663 1.00 86.38 961 HIS A O 1
ATOM 7574 N N . ILE A 1 962 ? -21.683 -22.172 38.885 1.00 88.00 962 ILE A N 1
ATOM 7575 C CA . ILE A 1 962 ? -20.243 -21.915 38.806 1.00 88.00 962 ILE A CA 1
ATOM 7576 C C . ILE A 1 962 ? -19.486 -23.221 38.557 1.00 88.00 962 ILE A C 1
ATOM 7578 O O . ILE A 1 962 ? -19.575 -24.169 39.329 1.00 88.00 962 ILE A O 1
ATOM 7582 N N . ILE A 1 963 ? -18.675 -23.229 37.499 1.00 88.25 963 ILE A N 1
ATOM 7583 C CA . ILE A 1 963 ? -17.806 -24.351 37.105 1.00 88.25 963 ILE A CA 1
ATOM 7584 C C . ILE A 1 963 ? -16.353 -24.173 37.574 1.00 88.25 963 ILE A C 1
ATOM 7586 O O . ILE A 1 963 ? -15.539 -25.093 37.490 1.00 88.25 963 ILE A O 1
ATOM 7590 N N . GLY A 1 964 ? -15.989 -22.974 38.035 1.00 90.25 964 GLY A N 1
ATOM 7591 C CA . GLY A 1 964 ? -14.648 -22.687 38.530 1.00 90.25 964 GLY A CA 1
ATOM 7592 C C . GLY A 1 964 ? -14.359 -21.206 38.733 1.00 90.25 964 GLY A C 1
ATOM 7593 O O . GLY A 1 964 ? -15.143 -20.342 38.339 1.00 90.25 964 GLY A O 1
ATOM 7594 N N . TYR A 1 965 ? -13.191 -20.920 39.305 1.00 90.62 965 TYR A N 1
ATOM 7595 C CA . TYR A 1 965 ? -12.687 -19.566 39.529 1.00 90.62 965 TYR A CA 1
ATOM 7596 C C . TYR A 1 965 ? -11.324 -19.372 38.870 1.00 90.62 965 TYR A C 1
ATOM 7598 O O . TYR A 1 965 ? -10.490 -20.268 38.919 1.00 90.62 965 TYR A O 1
ATOM 7606 N N . SER A 1 966 ? -11.061 -18.201 38.299 1.00 89.69 966 SER A N 1
ATOM 7607 C CA . SER A 1 966 ? -9.722 -17.832 37.827 1.00 89.69 966 SER A CA 1
ATOM 7608 C C . SER A 1 966 ? -9.151 -16.690 38.645 1.00 89.69 966 SER A C 1
ATOM 7610 O O . SER A 1 966 ? -9.834 -15.700 38.867 1.00 89.69 966 SER A O 1
ATOM 7612 N N . ALA A 1 967 ? -7.882 -16.775 39.022 1.00 89.56 967 ALA A N 1
ATOM 7613 C CA . ALA A 1 967 ? -7.137 -15.687 39.638 1.00 89.56 967 ALA A CA 1
ATOM 7614 C C . ALA A 1 967 ? -6.058 -15.163 38.684 1.00 89.56 967 ALA A C 1
ATOM 7616 O O . ALA A 1 967 ? -5.321 -15.947 38.084 1.00 89.56 967 ALA A O 1
ATOM 7617 N N . LEU A 1 968 ? -5.964 -13.840 38.571 1.00 87.25 968 LEU A N 1
ATOM 7618 C CA . LEU A 1 968 ? -4.994 -13.116 37.754 1.00 87.25 968 LEU A CA 1
ATOM 7619 C C . LEU A 1 968 ? -3.870 -12.563 38.634 1.00 87.25 968 LEU A C 1
ATOM 7621 O O . LEU A 1 968 ? -4.133 -11.817 39.579 1.00 87.25 968 LEU A O 1
ATOM 7625 N N . TRP A 1 969 ? -2.625 -12.889 38.291 1.00 84.88 969 TRP A N 1
ATOM 7626 C CA . TRP A 1 969 ? -1.426 -12.450 39.000 1.00 84.88 969 TRP A CA 1
ATOM 7627 C C . TRP A 1 969 ? -0.480 -11.641 38.108 1.00 84.88 969 TRP A C 1
ATOM 7629 O O . TRP A 1 969 ? 0.016 -12.145 37.098 1.00 84.88 969 TRP A O 1
ATOM 7639 N N . GLU A 1 970 ? -0.157 -10.422 38.534 1.00 80.81 970 GLU A N 1
ATOM 7640 C CA . GLU A 1 970 ? 0.764 -9.490 37.868 1.00 80.81 970 GLU A CA 1
ATOM 7641 C C . GLU A 1 970 ? 1.750 -8.912 38.895 1.00 80.81 970 GLU A C 1
ATOM 7643 O O . GLU A 1 970 ? 1.642 -7.773 39.341 1.00 80.81 970 GLU A O 1
ATOM 7648 N N . GLY A 1 971 ? 2.671 -9.751 39.378 1.00 78.62 971 GLY A N 1
ATOM 7649 C CA . GLY A 1 971 ? 3.548 -9.446 40.521 1.00 78.62 971 GLY A CA 1
ATOM 7650 C C . GLY A 1 971 ? 2.830 -9.419 41.881 1.00 78.62 971 GLY A C 1
ATOM 7651 O O . GLY A 1 971 ? 3.476 -9.534 42.920 1.00 78.62 971 GLY A O 1
ATOM 7652 N N . ARG A 1 972 ? 1.498 -9.285 41.881 1.00 81.69 972 ARG A N 1
ATOM 7653 C CA . ARG A 1 972 ? 0.559 -9.421 43.006 1.00 81.69 972 ARG A CA 1
ATOM 7654 C C . ARG A 1 972 ? -0.762 -9.995 42.473 1.00 81.69 972 ARG A C 1
ATOM 7656 O O . ARG A 1 972 ? -0.994 -9.988 41.265 1.00 81.69 972 ARG A O 1
ATOM 7663 N N . LEU A 1 973 ? -1.640 -10.481 43.352 1.00 83.75 973 LEU A N 1
ATOM 7664 C CA . LEU A 1 973 ? -2.999 -10.887 42.972 1.00 83.75 973 LEU A CA 1
ATOM 7665 C C . LEU A 1 973 ? -3.816 -9.643 42.587 1.00 83.75 973 LEU A C 1
ATOM 7667 O O . LEU A 1 973 ? -4.004 -8.773 43.431 1.00 83.75 973 LEU A O 1
ATOM 7671 N N . THR A 1 974 ? -4.290 -9.557 41.344 1.00 82.50 974 THR A N 1
ATOM 7672 C CA . THR A 1 974 ? -4.948 -8.350 40.798 1.00 82.50 974 THR A CA 1
ATOM 7673 C C . THR A 1 974 ? -6.457 -8.527 40.639 1.00 82.50 974 THR A C 1
ATOM 7675 O O . THR A 1 974 ? -7.219 -7.596 40.879 1.00 82.50 974 THR A O 1
ATOM 7678 N N . ALA A 1 975 ? -6.912 -9.718 40.238 1.00 84.75 975 ALA A N 1
ATOM 7679 C CA . ALA A 1 975 ? -8.334 -9.987 40.031 1.00 84.75 975 ALA A CA 1
ATOM 7680 C C . ALA A 1 975 ? -8.689 -11.462 40.242 1.00 84.75 975 ALA A C 1
ATOM 7682 O O . ALA A 1 975 ? -7.837 -12.340 40.093 1.00 84.75 975 ALA A O 1
ATOM 7683 N N . ILE A 1 976 ? -9.960 -11.725 40.557 1.00 87.69 976 ILE A N 1
ATOM 7684 C CA . ILE A 1 976 ? -10.530 -13.067 40.686 1.00 87.69 976 ILE A CA 1
ATOM 7685 C C . ILE A 1 976 ? -11.865 -13.096 39.938 1.00 87.69 976 ILE A C 1
ATOM 7687 O O . ILE A 1 976 ? -12.698 -12.216 40.115 1.00 87.69 976 ILE A O 1
ATOM 7691 N N . TYR A 1 977 ? -12.085 -14.117 39.122 1.00 85.94 977 TYR A N 1
ATOM 7692 C CA . TYR A 1 977 ? -13.268 -14.268 38.285 1.00 85.94 977 TYR A CA 1
ATOM 7693 C C . TYR A 1 977 ? -13.988 -15.567 38.620 1.00 85.94 977 TYR A C 1
ATOM 7695 O O . TYR A 1 977 ? -13.338 -16.588 38.827 1.00 85.94 977 TYR A O 1
ATOM 7703 N N . ALA A 1 978 ? -15.317 -15.535 38.630 1.00 87.06 978 ALA A N 1
ATOM 7704 C CA . ALA A 1 978 ? -16.154 -16.728 38.643 1.00 87.06 978 ALA A CA 1
ATOM 7705 C C . ALA A 1 978 ? -16.553 -17.084 37.205 1.00 87.06 978 ALA A C 1
ATOM 7707 O O . ALA A 1 978 ? -16.798 -16.197 36.387 1.00 87.06 978 ALA A O 1
ATOM 7708 N N . HIS A 1 979 ? -16.610 -18.375 36.894 1.00 86.12 979 HIS A N 1
ATOM 7709 C CA . HIS A 1 979 ? -16.965 -18.877 35.570 1.00 86.12 979 HIS A CA 1
ATOM 7710 C C . HIS A 1 979 ? -18.225 -19.727 35.637 1.00 86.12 979 HIS A C 1
ATOM 7712 O O . HIS A 1 979 ? -18.302 -20.638 36.458 1.00 86.12 979 HIS A O 1
ATOM 7718 N N . THR A 1 980 ? -19.170 -19.472 34.734 1.00 83.69 980 THR A N 1
ATOM 7719 C CA . THR A 1 980 ? -20.336 -20.330 34.469 1.00 83.69 980 THR A CA 1
ATOM 7720 C C . THR A 1 980 ? -20.188 -21.012 33.105 1.00 83.69 980 THR A C 1
ATOM 7722 O O . THR A 1 980 ? -19.321 -20.642 32.309 1.00 83.69 980 THR A O 1
ATOM 7725 N N . SER A 1 981 ? -21.021 -22.013 32.808 1.00 68.81 981 SER A N 1
ATOM 7726 C CA . SER A 1 981 ? -21.017 -22.719 31.512 1.00 68.81 981 SER A CA 1
ATOM 7727 C C . SER A 1 981 ? -21.295 -21.808 30.305 1.00 68.81 981 SER A C 1
ATOM 7729 O O . SER A 1 981 ? -20.864 -22.125 29.197 1.00 68.81 981 SER A O 1
ATOM 7731 N N . GLU A 1 982 ? -21.970 -20.674 30.513 1.00 56.47 982 GLU A N 1
ATOM 7732 C CA . GLU A 1 982 ? -22.381 -19.737 29.458 1.00 56.47 982 GLU A CA 1
ATOM 7733 C C . GLU A 1 982 ? -21.398 -18.572 29.241 1.00 56.47 982 GLU A C 1
ATOM 7735 O O . GLU A 1 982 ? -21.372 -17.977 28.162 1.00 56.47 982 GLU A O 1
ATOM 7740 N N . GLN A 1 983 ? -20.563 -18.239 30.234 1.00 57.31 983 GLN A N 1
ATOM 7741 C CA . GLN A 1 983 ? -19.663 -17.080 30.198 1.00 57.31 983 GLN A CA 1
ATOM 7742 C C . GLN A 1 983 ? -18.185 -17.496 30.125 1.00 57.31 983 GLN A C 1
ATOM 7744 O O . GLN A 1 983 ? -17.462 -17.513 31.122 1.00 57.31 983 GLN A O 1
ATOM 7749 N N . SER A 1 984 ? -17.683 -17.765 28.917 1.00 49.91 984 SER A N 1
ATOM 7750 C CA . SER A 1 984 ? -16.236 -17.767 28.657 1.00 49.91 984 SER A CA 1
ATOM 7751 C C . SER A 1 984 ? -15.804 -16.370 28.202 1.00 49.91 984 SER A C 1
ATOM 7753 O O . SER A 1 984 ? -15.868 -16.042 27.017 1.00 49.91 984 SER A O 1
ATOM 7755 N N . ILE A 1 985 ? -15.421 -15.513 29.147 1.00 53.34 985 ILE A N 1
ATOM 7756 C CA . ILE A 1 985 ? -14.978 -14.144 28.852 1.00 53.34 985 ILE A CA 1
ATOM 7757 C C . ILE A 1 985 ? -13.662 -14.197 28.058 1.00 53.34 985 ILE A C 1
ATOM 7759 O O . ILE A 1 985 ? -12.697 -14.830 28.485 1.00 53.34 985 ILE A O 1
ATOM 7763 N N . GLY A 1 986 ? -13.619 -13.522 26.906 1.00 45.75 986 GLY A N 1
ATOM 7764 C CA . GLY A 1 986 ? -12.394 -13.323 26.132 1.00 45.75 986 GLY A CA 1
ATOM 7765 C C . GLY A 1 986 ? -11.556 -12.198 26.736 1.00 45.75 986 GLY A C 1
ATOM 7766 O O . GLY A 1 986 ? -11.869 -11.023 26.547 1.00 45.75 986 GLY A O 1
ATOM 7767 N N . PHE A 1 987 ? -10.489 -12.543 27.457 1.00 55.34 987 PHE A N 1
ATOM 7768 C CA . PHE A 1 987 ? -9.568 -11.561 28.034 1.00 55.34 987 PHE A CA 1
ATOM 7769 C C . PHE A 1 987 ? -8.366 -11.344 27.106 1.00 55.34 987 PHE A C 1
ATOM 7771 O O . PHE A 1 987 ? -7.710 -12.296 26.677 1.00 55.34 987 PHE A O 1
ATOM 7778 N N . LYS A 1 988 ? -8.005 -10.087 26.820 1.00 49.62 988 LYS A N 1
ATOM 7779 C CA . LYS A 1 988 ? -6.727 -9.800 26.149 1.00 49.62 988 LYS A CA 1
ATOM 7780 C C . LYS A 1 988 ? -5.574 -10.020 27.143 1.00 49.62 988 LYS A C 1
ATOM 7782 O O . LYS A 1 988 ? -5.608 -9.435 28.220 1.00 49.62 988 LYS A O 1
ATOM 7787 N N . PRO A 1 989 ? -4.566 -10.851 26.821 1.00 48.78 989 PRO A N 1
ATOM 7788 C CA . PRO A 1 989 ? -3.412 -11.047 27.692 1.00 48.78 989 PRO A CA 1
ATOM 7789 C C . PRO A 1 989 ? -2.571 -9.773 27.793 1.00 48.78 989 PRO A C 1
ATOM 7791 O O . PRO A 1 989 ? -2.054 -9.301 26.779 1.00 48.78 989 PRO A O 1
ATOM 7794 N N . GLU A 1 990 ? -2.329 -9.291 29.010 1.00 55.28 990 GLU A N 1
ATOM 7795 C CA . GLU A 1 990 ? -1.097 -8.554 29.280 1.00 55.28 990 GLU A CA 1
ATOM 7796 C C . GLU A 1 990 ? 0.077 -9.546 29.225 1.00 55.28 990 GLU A C 1
ATOM 7798 O O . GLU A 1 990 ? -0.018 -10.678 29.705 1.00 55.28 990 GLU A O 1
ATOM 7803 N N . ARG A 1 991 ? 1.187 -9.166 28.574 1.00 53.59 991 ARG A N 1
ATOM 7804 C CA . ARG A 1 991 ? 2.297 -10.091 28.252 1.00 53.59 991 ARG A CA 1
ATOM 7805 C C . ARG A 1 991 ? 2.976 -10.721 29.480 1.00 53.59 991 ARG A C 1
ATOM 7807 O O . ARG A 1 991 ? 3.724 -11.677 29.308 1.00 53.59 991 ARG A O 1
ATOM 7814 N N . THR A 1 992 ? 2.737 -10.203 30.683 1.00 61.59 992 THR A N 1
ATOM 7815 C CA . THR A 1 992 ? 3.399 -10.606 31.938 1.00 61.59 992 THR A CA 1
ATOM 7816 C C . THR A 1 992 ? 2.468 -11.269 32.960 1.00 61.59 992 THR A C 1
ATOM 7818 O O . THR A 1 992 ? 2.931 -11.662 34.027 1.00 61.59 992 THR A O 1
ATOM 7821 N N . ALA A 1 993 ? 1.177 -11.409 32.654 1.00 77.19 993 ALA A N 1
ATOM 7822 C CA . ALA A 1 993 ? 0.171 -11.938 33.571 1.00 77.19 993 ALA A CA 1
ATOM 7823 C C . ALA A 1 993 ? 0.184 -13.474 33.692 1.00 77.19 993 ALA A C 1
ATOM 7825 O O . ALA A 1 993 ? 0.251 -14.186 32.686 1.00 77.19 993 ALA A O 1
ATOM 7826 N N . THR A 1 994 ? 0.027 -13.993 34.914 1.00 84.69 994 THR A N 1
ATOM 7827 C CA . THR A 1 994 ? -0.173 -15.427 35.192 1.00 84.69 994 THR A CA 1
ATOM 7828 C C . THR A 1 994 ? -1.601 -15.705 35.649 1.00 84.69 994 THR A C 1
ATOM 7830 O O . THR A 1 994 ? -2.094 -15.039 36.555 1.00 84.69 994 THR A O 1
ATOM 7833 N N . TRP A 1 995 ? -2.247 -16.715 35.061 1.00 87.19 995 TRP A N 1
ATOM 7834 C CA . TRP A 1 995 ? -3.583 -17.157 35.463 1.00 87.19 995 TRP A CA 1
ATOM 7835 C C . TRP A 1 995 ? -3.537 -18.475 36.235 1.00 87.19 995 TRP A C 1
ATOM 7837 O O . TRP A 1 995 ? -2.864 -19.424 35.825 1.00 87.19 995 TRP A O 1
ATOM 7847 N N . ILE A 1 996 ? -4.292 -18.534 37.330 1.00 89.44 996 ILE A N 1
ATOM 7848 C CA . ILE A 1 996 ? -4.520 -19.734 38.138 1.00 89.44 996 ILE A CA 1
ATOM 7849 C C . ILE A 1 996 ? -6.004 -20.071 38.033 1.00 89.44 996 ILE A C 1
ATOM 7851 O O . ILE A 1 996 ? -6.835 -19.335 38.558 1.00 89.44 996 ILE A O 1
ATOM 7855 N N . PHE A 1 997 ? -6.337 -21.165 37.354 1.00 91.19 997 PHE A N 1
ATOM 7856 C CA . PHE A 1 997 ? -7.709 -21.662 37.284 1.00 91.19 997 PHE A CA 1
ATOM 7857 C C . PHE A 1 997 ? -7.952 -22.695 38.387 1.00 91.19 997 PHE A C 1
ATOM 7859 O O . PHE A 1 997 ? -7.092 -23.532 38.655 1.00 91.19 997 PHE A O 1
ATOM 7866 N N . LEU A 1 998 ? -9.116 -22.617 39.023 1.00 90.50 998 LEU A N 1
ATOM 7867 C CA . LEU A 1 998 ? -9.598 -23.484 40.088 1.00 90.50 998 LEU A CA 1
ATOM 7868 C C . LEU A 1 998 ? -10.944 -24.089 39.659 1.00 90.50 998 LEU A C 1
ATOM 7870 O O . LEU A 1 998 ? -11.979 -23.443 39.845 1.00 90.50 998 LEU A O 1
ATOM 7874 N N . PRO A 1 999 ? -10.968 -25.297 39.078 1.00 91.19 999 PRO A N 1
ATOM 7875 C CA . PRO A 1 999 ? -12.215 -25.988 38.771 1.00 91.19 999 PRO A CA 1
ATOM 7876 C C . PRO A 1 999 ? -12.953 -26.377 40.057 1.00 91.19 999 PRO A C 1
ATOM 7878 O O . PRO A 1 999 ? -12.326 -26.790 41.042 1.00 91.19 999 PRO A O 1
ATOM 7881 N N . ILE A 1 1000 ? -14.278 -26.242 40.026 1.00 90.50 1000 ILE A N 1
ATOM 7882 C CA . ILE A 1 1000 ? -15.192 -26.566 41.125 1.00 90.50 1000 ILE A CA 1
ATOM 7883 C C . ILE A 1 1000 ? -16.116 -27.682 40.660 1.00 90.50 1000 ILE A C 1
ATOM 7885 O O . ILE A 1 1000 ? -16.756 -27.571 39.615 1.00 90.50 1000 ILE A O 1
ATOM 7889 N N . ASP A 1 1001 ? -16.178 -28.762 41.433 1.00 88.94 1001 ASP A N 1
ATOM 7890 C CA . ASP A 1 1001 ? -17.076 -29.867 41.122 1.00 88.94 1001 ASP A CA 1
ATOM 7891 C C . ASP A 1 1001 ? -18.539 -29.527 41.436 1.00 88.94 1001 ASP A C 1
ATOM 7893 O O . ASP A 1 1001 ? -18.847 -28.700 42.295 1.00 88.94 1001 ASP A O 1
ATOM 7897 N N . VAL A 1 1002 ? -19.465 -30.282 40.842 1.00 85.38 1002 VAL A N 1
ATOM 7898 C CA . VAL A 1 1002 ? -20.883 -30.236 41.224 1.00 85.38 1002 VAL A CA 1
ATOM 7899 C C . VAL A 1 1002 ? -21.032 -30.491 42.733 1.00 85.38 1002 VAL A C 1
ATOM 7901 O O . VAL A 1 1002 ? -20.583 -31.515 43.256 1.00 85.38 1002 VAL A O 1
ATOM 7904 N N . GLY A 1 1003 ? -21.659 -29.540 43.434 1.00 85.75 1003 GLY A N 1
ATOM 7905 C CA . GLY A 1 1003 ? -21.869 -29.574 44.887 1.00 85.75 1003 GLY A CA 1
ATOM 7906 C C . GLY A 1 1003 ? -20.641 -29.213 45.737 1.00 85.75 1003 GLY A C 1
ATOM 7907 O O . GLY A 1 1003 ? -20.724 -29.247 46.969 1.00 85.75 1003 GLY A O 1
ATOM 7908 N N . GLU A 1 1004 ? -19.505 -28.872 45.124 1.00 90.50 1004 GLU A N 1
ATOM 7909 C CA . GLU A 1 1004 ? -18.350 -28.330 45.834 1.00 90.50 1004 GLU A CA 1
ATOM 7910 C C . GLU A 1 1004 ? -18.535 -26.831 46.107 1.00 90.50 1004 GLU A C 1
ATOM 7912 O O . GLU A 1 1004 ? -18.873 -26.053 45.220 1.00 90.50 1004 GLU A O 1
ATOM 7917 N N . THR A 1 1005 ? -18.311 -26.413 47.351 1.00 91.69 1005 THR A N 1
ATOM 7918 C CA . THR A 1 1005 ? -18.452 -25.015 47.776 1.00 91.69 1005 THR A CA 1
ATOM 7919 C C . THR A 1 1005 ? -17.232 -24.558 48.562 1.00 91.69 1005 THR A C 1
ATOM 7921 O O . THR A 1 1005 ? -16.629 -25.320 49.320 1.00 91.69 1005 THR A O 1
ATOM 7924 N N . ILE A 1 1006 ? -16.855 -23.294 48.389 1.00 92.06 1006 ILE A N 1
ATOM 7925 C CA . ILE A 1 1006 ? -15.851 -22.609 49.196 1.00 92.06 1006 ILE A CA 1
ATOM 7926 C C . ILE A 1 1006 ? -16.417 -22.408 50.602 1.00 92.06 1006 ILE A C 1
ATOM 7928 O O . ILE A 1 1006 ? -17.505 -21.863 50.775 1.00 92.06 1006 ILE A O 1
ATOM 7932 N N . THR A 1 1007 ? -15.656 -22.825 51.610 1.00 90.94 1007 THR A N 1
ATOM 7933 C CA . THR A 1 1007 ? -16.066 -22.768 53.021 1.00 90.94 1007 THR A CA 1
ATOM 7934 C C . THR A 1 1007 ? -15.240 -21.778 53.830 1.00 90.94 1007 THR A C 1
ATOM 7936 O O . THR A 1 1007 ? -15.793 -21.077 54.671 1.00 90.94 1007 THR A O 1
ATOM 7939 N N . HIS A 1 1008 ? -13.932 -21.683 53.575 1.00 91.38 1008 HIS A N 1
ATOM 7940 C CA . HIS A 1 1008 ? -13.023 -20.838 54.350 1.00 91.38 1008 HIS A CA 1
ATOM 7941 C C . HIS A 1 1008 ? -12.056 -20.089 53.440 1.00 91.38 1008 HIS A C 1
ATOM 7943 O O . HIS A 1 1008 ? -11.563 -20.649 52.457 1.00 91.38 1008 HIS A O 1
ATOM 7949 N N . ILE A 1 1009 ? -11.751 -18.846 53.815 1.00 91.69 1009 ILE A N 1
ATOM 7950 C CA . ILE A 1 1009 ? -10.769 -17.997 53.141 1.00 91.69 1009 ILE A CA 1
ATOM 7951 C C . ILE A 1 1009 ? -9.693 -17.585 54.127 1.00 91.69 1009 ILE A C 1
ATOM 7953 O O . ILE A 1 1009 ? -9.976 -17.074 55.213 1.00 91.69 1009 ILE A O 1
ATOM 7957 N N . PHE A 1 1010 ? -8.452 -17.780 53.706 1.00 90.69 1010 PHE A N 1
ATOM 7958 C CA . PHE A 1 1010 ? -7.252 -17.484 54.458 1.00 90.69 1010 PHE A CA 1
ATOM 7959 C C . PHE A 1 1010 ? -6.445 -16.379 53.794 1.00 90.69 1010 PHE A C 1
ATOM 7961 O O . PHE A 1 1010 ? -6.292 -16.329 52.575 1.00 90.69 1010 PHE A O 1
ATOM 7968 N N . GLU A 1 1011 ? -5.853 -15.542 54.627 1.00 89.12 1011 GLU A N 1
ATOM 7969 C CA . GLU A 1 1011 ? -4.807 -14.608 54.254 1.00 89.12 1011 GLU A CA 1
ATOM 7970 C C . GLU A 1 1011 ? -3.442 -15.259 54.502 1.00 89.12 1011 GLU A C 1
ATOM 7972 O O . GLU A 1 1011 ? -3.127 -15.630 55.633 1.00 89.12 1011 GLU A O 1
ATOM 7977 N N . GLY A 1 1012 ? -2.613 -15.382 53.465 1.00 87.12 1012 GLY A N 1
ATOM 7978 C CA . GLY A 1 1012 ? -1.241 -15.875 53.571 1.00 87.12 1012 GLY A CA 1
ATOM 7979 C C . GLY A 1 1012 ? -0.229 -14.739 53.606 1.00 87.12 1012 GLY A C 1
ATOM 7980 O O . GLY A 1 1012 ? 0.039 -14.120 52.573 1.00 87.12 1012 GLY A O 1
ATOM 7981 N N . ARG A 1 1013 ? 0.381 -14.493 54.773 1.00 80.31 1013 ARG A N 1
ATOM 7982 C CA . ARG A 1 1013 ? 1.366 -13.416 54.957 1.00 80.31 1013 ARG A CA 1
ATOM 7983 C C . ARG A 1 1013 ? 2.792 -13.836 54.637 1.00 80.31 1013 ARG A C 1
ATOM 7985 O O . ARG A 1 1013 ? 3.355 -14.658 55.354 1.00 80.31 1013 ARG A O 1
ATOM 7992 N N . GLY A 1 1014 ? 3.371 -13.267 53.577 1.00 72.56 1014 GLY A N 1
ATOM 7993 C CA . GLY A 1 1014 ? 4.770 -13.454 53.197 1.00 72.56 1014 GLY A CA 1
ATOM 7994 C C . GLY A 1 1014 ? 5.736 -12.500 53.913 1.00 72.56 1014 GLY A C 1
ATOM 7995 O O . GLY A 1 1014 ? 5.324 -11.620 54.661 1.00 72.56 1014 GLY A O 1
ATOM 7996 N N . GLN A 1 1015 ? 7.043 -12.680 53.684 1.00 67.94 1015 GLN A N 1
ATOM 7997 C CA . GLN A 1 1015 ? 8.104 -11.824 54.254 1.00 67.94 1015 GLN A CA 1
ATOM 7998 C C . GLN A 1 1015 ? 8.189 -10.437 53.599 1.00 67.94 1015 GLN A C 1
ATOM 8000 O O . GLN A 1 1015 ? 8.670 -9.494 54.217 1.00 67.94 1015 GLN A O 1
ATOM 8005 N N . ILE A 1 1016 ? 7.762 -10.337 52.340 1.00 67.25 1016 ILE A N 1
ATOM 8006 C CA . ILE A 1 1016 ? 7.684 -9.107 51.551 1.00 67.25 1016 ILE A CA 1
ATOM 8007 C C . ILE A 1 1016 ? 6.293 -9.094 50.920 1.00 67.25 1016 ILE A C 1
ATOM 8009 O O . ILE A 1 1016 ? 5.770 -10.149 50.561 1.00 67.25 1016 ILE A O 1
ATOM 8013 N N . GLU A 1 1017 ? 5.720 -7.906 50.774 1.00 63.94 1017 GLU A N 1
ATOM 8014 C CA . GLU A 1 1017 ? 4.348 -7.652 50.320 1.00 63.94 1017 GLU A CA 1
ATOM 8015 C C . GLU A 1 1017 ? 3.955 -8.399 49.039 1.00 63.94 1017 GLU A C 1
ATOM 8017 O O . GLU A 1 1017 ? 2.866 -8.957 48.940 1.00 63.94 1017 GLU A O 1
ATOM 8022 N N . MET A 1 1018 ? 4.873 -8.458 48.067 1.00 67.06 1018 MET A N 1
ATOM 8023 C CA . MET A 1 1018 ? 4.657 -9.108 46.768 1.00 67.06 1018 MET A CA 1
ATOM 8024 C C . MET A 1 1018 ? 4.427 -10.623 46.881 1.00 67.06 1018 MET A C 1
ATOM 8026 O O . MET A 1 1018 ? 3.989 -11.255 45.931 1.00 67.06 1018 MET A O 1
ATOM 8030 N N . HIS A 1 1019 ? 4.702 -11.232 48.038 1.00 73.19 1019 HIS A N 1
ATOM 8031 C CA . HIS A 1 1019 ? 4.577 -12.674 48.239 1.00 73.19 1019 HIS A CA 1
ATOM 8032 C C . HIS A 1 1019 ? 3.293 -13.086 48.959 1.00 73.19 1019 HIS A C 1
ATOM 8034 O O . HIS A 1 1019 ? 3.178 -14.245 49.371 1.00 73.19 1019 HIS A O 1
ATOM 8040 N N . ASN A 1 1020 ? 2.345 -12.185 49.174 1.00 79.25 1020 ASN A N 1
ATOM 8041 C CA . ASN A 1 1020 ? 1.115 -12.551 49.857 1.00 79.25 1020 ASN A CA 1
ATOM 8042 C C . ASN A 1 1020 ? 0.118 -13.228 48.920 1.00 79.25 1020 ASN A C 1
ATOM 8044 O O . ASN A 1 1020 ? 0.105 -12.991 47.719 1.00 79.25 1020 ASN A O 1
ATOM 8048 N N . ALA A 1 1021 ? -0.686 -14.125 49.477 1.00 87.00 1021 ALA A N 1
ATOM 8049 C CA . ALA A 1 1021 ? -1.576 -14.987 48.711 1.00 87.00 1021 ALA A CA 1
ATOM 8050 C C . ALA A 1 1021 ? -2.898 -15.187 49.451 1.00 87.00 1021 ALA A C 1
ATOM 8052 O O . ALA A 1 1021 ? -2.961 -15.010 50.670 1.00 87.00 1021 ALA A O 1
ATOM 8053 N N . LEU A 1 1022 ? -3.932 -15.614 48.728 1.00 90.38 1022 LEU A N 1
ATOM 8054 C CA . LEU A 1 1022 ? -5.177 -16.082 49.336 1.00 90.38 1022 LEU A CA 1
ATOM 8055 C C . LEU A 1 1022 ? -5.209 -17.609 49.370 1.00 90.38 1022 LEU A C 1
ATOM 8057 O O . LEU A 1 1022 ? -4.806 -18.272 48.416 1.00 90.38 1022 LEU A O 1
ATOM 8061 N N . GLY A 1 1023 ? -5.662 -18.159 50.490 1.00 90.75 1023 GLY A N 1
ATOM 8062 C CA . GLY A 1 1023 ? -5.873 -19.587 50.688 1.00 90.75 1023 GLY A CA 1
ATOM 8063 C C . GLY A 1 1023 ? -7.363 -19.888 50.713 1.00 90.75 1023 GLY A C 1
ATOM 8064 O O . GLY A 1 1023 ? -8.133 -19.137 51.306 1.00 90.75 1023 GLY A O 1
ATOM 8065 N N . ILE A 1 1024 ? -7.782 -20.971 50.071 1.00 92.31 1024 ILE A N 1
ATOM 8066 C CA . ILE A 1 1024 ? -9.187 -21.378 49.988 1.00 92.31 1024 ILE A CA 1
ATOM 8067 C C . ILE A 1 1024 ? -9.312 -22.829 50.447 1.00 92.31 1024 ILE A C 1
ATOM 8069 O O . ILE A 1 1024 ? -8.537 -23.678 50.006 1.00 92.31 1024 ILE A O 1
ATOM 8073 N N . ILE A 1 1025 ? -10.299 -23.107 51.305 1.00 92.50 1025 ILE A N 1
ATOM 8074 C CA . ILE A 1 1025 ? -10.725 -24.473 51.644 1.00 92.50 1025 ILE A CA 1
ATOM 8075 C C . ILE A 1 1025 ? -12.147 -24.707 51.137 1.00 92.50 1025 ILE A C 1
ATOM 8077 O O . ILE A 1 1025 ? -13.044 -23.895 51.390 1.00 92.50 1025 ILE A O 1
ATOM 8081 N N . THR A 1 1026 ? -12.374 -25.841 50.477 1.00 91.88 1026 THR A N 1
ATOM 8082 C CA . THR A 1 1026 ? -13.707 -26.271 50.028 1.00 91.88 1026 THR A CA 1
ATOM 8083 C C . THR A 1 1026 ? -14.352 -27.285 50.980 1.00 91.88 1026 THR A C 1
ATOM 8085 O O . THR A 1 1026 ? -13.680 -27.884 51.820 1.00 91.88 1026 THR A O 1
ATOM 8088 N N . ASN A 1 1027 ? -15.662 -27.517 50.852 1.00 90.81 1027 ASN A N 1
ATOM 8089 C CA . ASN A 1 1027 ? -16.392 -28.552 51.601 1.00 90.81 1027 ASN A CA 1
ATOM 8090 C C . ASN A 1 1027 ? -15.904 -29.986 51.302 1.00 90.81 1027 ASN A C 1
ATOM 8092 O O . ASN A 1 1027 ? -16.170 -30.892 52.088 1.00 90.81 1027 ASN A O 1
ATOM 8096 N N . LYS A 1 1028 ? -15.154 -30.184 50.209 1.00 89.00 1028 LYS A N 1
ATOM 8097 C CA . LYS A 1 1028 ? -14.435 -31.425 49.880 1.00 89.00 1028 LYS A CA 1
ATOM 8098 C C . LYS A 1 1028 ? -13.006 -31.469 50.438 1.00 89.00 1028 LYS A C 1
ATOM 8100 O O . LYS A 1 1028 ? -12.241 -32.363 50.093 1.00 89.00 1028 LYS A O 1
ATOM 8105 N N . ASN A 1 1029 ? -12.637 -30.519 51.301 1.00 88.00 1029 ASN A N 1
ATOM 8106 C CA . ASN A 1 1029 ? -11.312 -30.396 51.908 1.00 88.00 1029 ASN A CA 1
ATOM 8107 C C . ASN A 1 1029 ? -10.173 -30.231 50.877 1.00 88.00 1029 ASN A C 1
ATOM 8109 O O . ASN A 1 1029 ? -9.058 -30.702 51.104 1.00 88.00 1029 ASN A O 1
ATOM 8113 N N . ARG A 1 1030 ? -10.427 -29.550 49.746 1.00 88.06 1030 ARG A N 1
ATOM 8114 C CA . ARG A 1 1030 ? -9.368 -29.105 48.822 1.00 88.06 1030 ARG A CA 1
ATOM 8115 C C . ARG A 1 1030 ? -8.764 -27.800 49.337 1.00 88.06 1030 ARG A C 1
ATOM 8117 O O . ARG A 1 1030 ? -9.501 -26.870 49.654 1.00 88.06 1030 ARG A O 1
ATOM 8124 N N . HIS A 1 1031 ? -7.434 -27.744 49.425 1.00 90.00 1031 HIS A N 1
ATOM 8125 C CA . HIS A 1 1031 ? -6.668 -26.572 49.877 1.00 90.00 1031 HIS A CA 1
ATOM 8126 C C . HIS A 1 1031 ? -6.007 -25.923 48.663 1.00 90.00 1031 HIS A C 1
ATOM 8128 O O . HIS A 1 1031 ? -5.118 -26.515 48.051 1.00 90.00 1031 HIS A O 1
ATOM 8134 N N . LEU A 1 1032 ? -6.441 -24.718 48.301 1.00 88.75 1032 LEU A N 1
ATOM 8135 C CA . LEU A 1 1032 ? -6.027 -24.035 47.073 1.00 88.75 1032 LEU A CA 1
ATOM 8136 C C . LEU A 1 1032 ? -5.321 -22.723 47.416 1.00 88.75 1032 LEU A C 1
ATOM 8138 O O . LEU A 1 1032 ? -5.777 -21.979 48.283 1.00 88.75 1032 LEU A O 1
ATOM 8142 N N . VAL A 1 1033 ? -4.209 -22.439 46.736 1.00 88.56 1033 VAL A N 1
ATOM 8143 C CA . VAL A 1 1033 ? -3.432 -21.205 46.920 1.00 88.56 1033 VAL A CA 1
ATOM 8144 C C . VAL A 1 1033 ? -3.544 -20.341 45.675 1.00 88.56 1033 VAL A C 1
ATOM 8146 O O . VAL A 1 1033 ? -3.148 -20.745 44.586 1.00 88.56 1033 VAL A O 1
ATOM 8149 N N . LEU A 1 1034 ? -4.032 -19.121 45.863 1.00 89.38 1034 LEU A N 1
ATOM 8150 C CA . LEU A 1 1034 ? -4.046 -18.061 44.868 1.00 89.38 1034 LEU A CA 1
ATOM 8151 C C . LEU A 1 1034 ? -2.823 -17.164 45.076 1.00 89.38 1034 LEU A C 1
ATOM 8153 O O . LEU A 1 1034 ? -2.903 -16.117 45.722 1.00 89.38 1034 LEU A O 1
ATOM 8157 N N . GLY A 1 1035 ? -1.672 -17.610 44.575 1.00 86.62 1035 GLY A N 1
ATOM 8158 C CA . GLY A 1 1035 ? -0.446 -16.817 44.571 1.00 86.62 1035 GLY A CA 1
ATOM 8159 C C . GLY A 1 1035 ? 0.820 -17.617 44.287 1.00 86.62 1035 GLY A C 1
ATOM 8160 O O . GLY A 1 1035 ? 0.774 -18.835 44.112 1.00 86.62 1035 GLY A O 1
ATOM 8161 N N . SER A 1 1036 ? 1.958 -16.920 44.240 1.00 82.38 1036 SER A N 1
ATOM 8162 C CA . SER A 1 1036 ? 3.256 -17.533 43.938 1.00 82.38 1036 SER A CA 1
ATOM 8163 C C . SER A 1 1036 ? 3.678 -18.560 45.000 1.00 82.38 1036 SER A C 1
ATOM 8165 O O . SER A 1 1036 ? 3.318 -18.475 46.174 1.00 82.38 1036 SER A O 1
ATOM 8167 N N . TYR A 1 1037 ? 4.456 -19.560 44.618 1.00 75.94 1037 TYR A N 1
ATOM 8168 C CA . TYR A 1 1037 ? 5.111 -20.516 45.495 1.00 75.94 1037 TYR A CA 1
ATOM 8169 C C . TYR A 1 1037 ? 6.613 -20.189 45.557 1.00 75.94 1037 TYR A C 1
ATOM 8171 O O . TYR A 1 1037 ? 7.337 -20.357 44.578 1.00 75.94 1037 TYR A O 1
ATOM 8179 N N . LEU A 1 1038 ? 7.100 -19.730 46.716 1.00 64.62 1038 LEU A N 1
ATOM 8180 C CA . LEU A 1 1038 ? 8.521 -19.454 46.959 1.00 64.62 1038 LEU A CA 1
ATOM 8181 C C . LEU A 1 1038 ? 8.996 -20.225 48.191 1.00 64.62 1038 LEU A C 1
ATOM 8183 O O . LEU A 1 1038 ? 8.513 -19.997 49.298 1.00 64.62 1038 LEU A O 1
ATOM 8187 N N . GLN A 1 1039 ? 9.999 -21.090 48.016 1.00 55.72 1039 GLN A N 1
ATOM 8188 C CA . GLN A 1 1039 ? 10.481 -22.015 49.053 1.00 55.72 1039 GLN A CA 1
ATOM 8189 C C . GLN A 1 1039 ? 11.008 -21.321 50.332 1.00 55.72 1039 GLN A C 1
ATOM 8191 O O . GLN A 1 1039 ? 11.079 -21.941 51.389 1.00 55.72 1039 GLN A O 1
ATOM 8196 N N . ARG A 1 1040 ? 11.371 -20.030 50.261 1.00 52.94 1040 ARG A N 1
ATOM 8197 C CA . ARG A 1 1040 ? 11.821 -19.229 51.419 1.00 52.94 1040 ARG A CA 1
ATOM 8198 C C . ARG A 1 1040 ? 10.702 -18.475 52.143 1.00 52.94 1040 ARG A C 1
ATOM 8200 O O . ARG A 1 1040 ? 10.946 -17.936 53.220 1.00 52.94 1040 ARG A O 1
ATOM 8207 N N . VAL A 1 1041 ? 9.498 -18.411 51.580 1.00 58.09 1041 VAL A N 1
ATOM 8208 C CA . VAL A 1 1041 ? 8.394 -17.647 52.165 1.00 58.09 1041 VAL A CA 1
ATOM 8209 C C . VAL A 1 1041 ? 7.588 -18.573 53.064 1.00 58.09 1041 VAL A C 1
ATOM 8211 O O . VAL A 1 1041 ? 6.645 -19.225 52.624 1.00 58.09 1041 VAL A O 1
ATOM 8214 N N . ASN A 1 1042 ? 7.961 -18.637 54.342 1.00 63.84 1042 ASN A N 1
ATOM 8215 C CA . ASN A 1 1042 ? 7.116 -19.285 55.337 1.00 63.84 1042 ASN A CA 1
ATOM 8216 C C . ASN A 1 1042 ? 5.894 -18.387 55.587 1.00 63.84 1042 ASN A C 1
ATOM 8218 O O . ASN A 1 1042 ? 6.001 -17.377 56.289 1.00 63.84 1042 ASN A O 1
ATOM 8222 N N . ARG A 1 1043 ? 4.765 -18.695 54.934 1.00 77.19 1043 ARG A N 1
ATOM 8223 C CA . ARG A 1 1043 ? 3.540 -17.900 55.067 1.00 77.19 1043 ARG A CA 1
ATOM 8224 C C . ARG A 1 1043 ? 2.834 -18.224 56.370 1.00 77.19 1043 ARG A C 1
ATOM 8226 O O . ARG A 1 1043 ? 2.549 -19.385 56.648 1.00 77.19 1043 ARG A O 1
ATOM 8233 N N . HIS A 1 1044 ? 2.493 -17.185 57.122 1.00 79.69 1044 HIS A N 1
ATOM 8234 C CA . HIS A 1 1044 ? 1.528 -17.324 58.207 1.00 79.69 1044 HIS A CA 1
ATOM 8235 C C . HIS A 1 1044 ? 0.126 -17.205 57.617 1.00 79.69 1044 HIS A C 1
ATOM 8237 O O . HIS A 1 1044 ? -0.200 -16.177 57.022 1.00 79.69 1044 HIS A O 1
ATOM 8243 N N . TRP A 1 1045 ? -0.665 -18.268 57.746 1.00 87.06 1045 TRP A N 1
ATOM 8244 C CA . TRP A 1 1045 ? -2.032 -18.331 57.239 1.00 87.06 1045 TRP A CA 1
ATOM 8245 C C . TRP A 1 1045 ? -3.022 -17.974 58.343 1.00 87.06 1045 TRP A C 1
ATOM 8247 O O . TRP A 1 1045 ? -3.086 -18.656 59.363 1.00 87.06 1045 TRP A O 1
ATOM 8257 N N . ASN A 1 1046 ? -3.799 -16.917 58.124 1.00 88.12 1046 ASN A N 1
ATOM 8258 C CA . ASN A 1 1046 ? -4.827 -16.456 59.051 1.00 88.12 1046 ASN A CA 1
ATOM 8259 C C . ASN A 1 1046 ? -6.204 -16.650 58.424 1.00 88.12 1046 ASN A C 1
ATOM 8261 O O . ASN A 1 1046 ? -6.427 -16.214 57.299 1.00 88.12 1046 ASN A O 1
ATOM 8265 N N . LEU A 1 1047 ? -7.136 -17.272 59.143 1.00 90.12 1047 LEU A N 1
ATOM 8266 C CA . LEU A 1 1047 ? -8.528 -17.365 58.705 1.00 90.12 1047 LEU A CA 1
ATOM 8267 C C . LEU A 1 1047 ? -9.176 -15.973 58.767 1.00 90.12 1047 LEU A C 1
ATOM 8269 O O . LEU A 1 1047 ? -9.237 -15.376 59.841 1.00 90.12 1047 LEU A O 1
ATOM 8273 N N . ILE A 1 1048 ? -9.666 -15.466 57.632 1.00 89.31 1048 ILE A N 1
ATOM 8274 C CA . ILE A 1 1048 ? -10.257 -14.116 57.535 1.00 89.31 1048 ILE A CA 1
ATOM 8275 C C . ILE A 1 1048 ? -11.773 -14.131 57.329 1.00 89.31 1048 ILE A C 1
ATOM 8277 O O . ILE A 1 1048 ? -12.460 -13.171 57.706 1.00 89.31 1048 ILE A O 1
ATOM 8281 N N . HIS A 1 1049 ? -12.312 -15.217 56.763 1.00 89.88 1049 HIS A N 1
ATOM 8282 C CA . HIS A 1 1049 ? -13.751 -15.384 56.600 1.00 89.88 1049 HIS A CA 1
ATOM 8283 C C . HIS A 1 1049 ? -14.182 -16.847 56.447 1.00 89.88 1049 HIS A C 1
ATOM 8285 O O . HIS A 1 1049 ? -13.445 -17.667 55.896 1.00 89.88 1049 HIS A O 1
ATOM 8291 N N . GLN A 1 1050 ? -15.402 -17.140 56.901 1.00 89.25 1050 GLN A N 1
ATOM 8292 C CA . GLN A 1 1050 ? -16.089 -18.413 56.712 1.00 89.25 1050 GLN A CA 1
ATOM 8293 C C . GLN A 1 1050 ? -17.387 -18.156 55.939 1.00 89.25 1050 GLN A C 1
ATOM 8295 O O . GLN A 1 1050 ? -18.225 -17.373 56.385 1.00 89.25 1050 GLN A O 1
ATOM 8300 N N . LEU A 1 1051 ? -17.542 -18.797 54.782 1.00 86.81 1051 LEU A N 1
ATOM 8301 C CA . LEU A 1 1051 ? -18.723 -18.643 53.936 1.00 86.81 1051 LEU A CA 1
ATOM 8302 C C . LEU A 1 1051 ? -19.852 -19.565 54.411 1.00 86.81 1051 LEU A C 1
ATOM 8304 O O . LEU A 1 1051 ? -19.616 -20.671 54.906 1.00 86.81 1051 LEU A O 1
ATOM 8308 N N . ARG A 1 1052 ? -21.097 -19.112 54.226 1.00 80.88 1052 ARG A N 1
ATOM 8309 C CA . ARG A 1 1052 ? -22.304 -19.918 54.462 1.00 80.88 1052 ARG A CA 1
ATOM 8310 C C . ARG A 1 1052 ? -22.504 -20.933 53.329 1.00 80.88 1052 ARG A C 1
ATOM 8312 O O . ARG A 1 1052 ? -21.945 -20.791 52.242 1.00 80.88 1052 ARG A O 1
ATOM 8319 N N . GLN A 1 1053 ? -23.317 -21.960 53.582 1.00 75.12 1053 GLN A N 1
ATOM 8320 C CA . GLN A 1 1053 ? -23.764 -22.872 52.526 1.00 75.12 1053 GLN A CA 1
ATOM 8321 C C . GLN A 1 1053 ? -24.783 -22.147 51.631 1.00 75.12 1053 GLN A C 1
ATOM 8323 O O . GLN A 1 1053 ? -25.844 -21.761 52.112 1.00 75.12 1053 GLN A O 1
ATOM 8328 N N . GLY A 1 1054 ? -24.442 -21.954 50.354 1.00 81.88 1054 GLY A N 1
ATOM 8329 C CA . GLY A 1 1054 ? -25.276 -21.284 49.347 1.00 81.88 1054 GLY A CA 1
ATOM 8330 C C . GLY A 1 1054 ? -24.575 -20.103 48.656 1.00 81.88 1054 GLY A C 1
ATOM 8331 O O . GLY A 1 1054 ? -23.462 -19.748 49.059 1.00 81.88 1054 GLY A O 1
ATOM 8332 N N . PRO A 1 1055 ? -25.205 -19.502 47.627 1.00 86.31 1055 PRO A N 1
ATOM 8333 C CA . PRO A 1 1055 ? -24.653 -18.363 46.895 1.00 86.31 1055 PRO A CA 1
ATOM 8334 C C . PRO A 1 1055 ? -24.354 -17.181 47.825 1.00 86.31 1055 PRO A C 1
ATOM 8336 O O . PRO A 1 1055 ? -25.163 -16.831 48.682 1.00 86.31 1055 PRO A O 1
ATOM 8339 N N . SER A 1 1056 ? -23.182 -16.571 47.671 1.00 85.06 1056 SER A N 1
ATOM 8340 C CA . SER A 1 1056 ? -22.749 -15.405 48.455 1.00 85.06 1056 SER A CA 1
ATOM 8341 C C . SER A 1 1056 ? -21.768 -14.560 47.658 1.00 85.06 1056 SER A C 1
ATOM 8343 O O . SER A 1 1056 ? -21.099 -15.078 46.764 1.00 85.06 1056 SER A O 1
ATOM 8345 N N . TYR A 1 1057 ? -21.651 -13.273 47.978 1.00 86.56 1057 TYR A N 1
ATOM 8346 C CA . TYR A 1 1057 ? -20.667 -12.406 47.335 1.00 86.56 1057 TYR A CA 1
ATOM 8347 C C . TYR A 1 1057 ? -19.456 -12.151 48.226 1.00 86.56 1057 TYR A C 1
ATOM 8349 O O . TYR A 1 1057 ? -19.558 -11.914 49.429 1.00 86.56 1057 TYR A O 1
ATOM 8357 N N . ILE A 1 1058 ? -18.283 -12.133 47.605 1.00 89.56 1058 ILE A N 1
ATOM 8358 C CA . ILE A 1 1058 ? -17.081 -11.540 48.188 1.00 89.56 1058 ILE A CA 1
ATOM 8359 C C . ILE A 1 1058 ? -16.690 -10.376 47.315 1.00 89.56 1058 ILE A C 1
ATOM 8361 O O . ILE A 1 1058 ? -16.677 -10.490 46.097 1.00 89.56 1058 ILE A O 1
ATOM 8365 N N . PHE A 1 1059 ? -16.336 -9.261 47.929 1.00 89.56 1059 PHE A N 1
ATOM 8366 C CA . PHE A 1 1059 ? -15.873 -8.106 47.189 1.00 89.56 1059 PHE A CA 1
ATOM 8367 C C . PHE A 1 1059 ? -14.368 -7.977 47.325 1.00 89.56 1059 PHE A C 1
ATOM 8369 O O . PHE A 1 1059 ? -13.820 -8.187 48.407 1.00 89.56 1059 PHE A O 1
ATOM 8376 N N . TYR A 1 1060 ? -13.701 -7.617 46.239 1.00 89.38 1060 TYR A N 1
ATOM 8377 C CA . TYR A 1 1060 ? -12.276 -7.335 46.245 1.00 89.38 1060 TYR A CA 1
ATOM 8378 C C . TYR A 1 1060 ? -11.981 -6.005 45.562 1.00 89.38 1060 TYR A C 1
ATOM 8380 O O . TYR A 1 1060 ? -12.725 -5.557 44.688 1.00 89.38 1060 TYR A O 1
ATOM 8388 N N . GLU A 1 1061 ? -10.905 -5.358 45.991 1.00 88.06 1061 GLU A N 1
ATOM 8389 C CA . GLU A 1 1061 ? -10.496 -4.064 45.456 1.00 88.06 1061 GLU A CA 1
ATOM 8390 C C . GLU A 1 1061 ? -10.162 -4.155 43.963 1.00 88.06 1061 GLU A C 1
ATOM 8392 O O . GLU A 1 1061 ? -9.323 -4.953 43.541 1.00 88.06 1061 GLU A O 1
ATOM 8397 N N . TYR A 1 1062 ? -10.799 -3.302 43.159 1.00 83.88 1062 TYR A N 1
ATOM 8398 C CA . TYR A 1 1062 ? -10.471 -3.153 41.747 1.00 83.88 1062 TYR A CA 1
ATOM 8399 C C . TYR A 1 1062 ? -9.323 -2.148 41.590 1.00 83.88 1062 TYR A C 1
ATOM 8401 O O . TYR A 1 1062 ? -9.538 -0.935 41.547 1.00 83.88 1062 TYR A O 1
ATOM 8409 N N . SER A 1 1063 ? -8.091 -2.655 41.514 1.00 77.81 1063 SER A N 1
ATOM 8410 C CA . SER A 1 1063 ? -6.878 -1.836 41.428 1.00 77.81 1063 SER A CA 1
ATOM 8411 C C . SER A 1 1063 ? -5.822 -2.464 40.523 1.00 77.81 1063 SER A C 1
ATOM 8413 O O . SER A 1 1063 ? -5.581 -3.668 40.567 1.00 77.81 1063 SER A O 1
ATOM 8415 N N . LYS A 1 1064 ? -5.128 -1.629 39.736 1.00 66.31 1064 LYS A N 1
ATOM 8416 C CA . LYS A 1 1064 ? -3.944 -2.050 38.962 1.00 66.31 1064 LYS A CA 1
ATOM 8417 C C . LYS A 1 1064 ? -2.721 -2.320 39.843 1.00 66.31 1064 LYS A C 1
ATOM 8419 O O . LYS A 1 1064 ? -1.764 -2.928 39.383 1.00 66.31 1064 LYS A O 1
ATOM 8424 N N . SER A 1 1065 ? -2.726 -1.847 41.089 1.00 70.38 1065 SER A N 1
ATOM 8425 C CA . SER A 1 1065 ? -1.619 -2.025 42.037 1.00 70.38 1065 SER A CA 1
ATOM 8426 C C . SER A 1 1065 ? -1.693 -3.351 42.809 1.00 70.38 1065 SER A C 1
ATOM 8428 O O . SER A 1 1065 ? -0.838 -3.614 43.660 1.00 70.38 1065 SER A O 1
ATOM 8430 N N . GLY A 1 1066 ? -2.692 -4.183 42.500 1.00 74.56 1066 GLY A N 1
ATOM 8431 C CA . GLY A 1 1066 ? -3.003 -5.422 43.202 1.00 74.56 1066 GLY A CA 1
ATOM 8432 C C . GLY A 1 1066 ? -4.110 -5.246 44.242 1.00 74.56 1066 GLY A C 1
ATOM 8433 O O . GLY A 1 1066 ? -4.515 -4.136 44.577 1.00 74.56 1066 GLY A O 1
ATOM 8434 N N . LEU A 1 1067 ? -4.597 -6.374 44.743 1.00 80.38 1067 LEU A N 1
ATOM 8435 C CA . LEU A 1 1067 ? -5.675 -6.476 45.717 1.00 80.38 1067 LEU A CA 1
ATOM 8436 C C . LEU A 1 1067 ? -5.168 -6.039 47.102 1.00 80.38 1067 LEU A C 1
ATOM 8438 O O . LEU A 1 1067 ? -4.329 -6.717 47.698 1.00 80.38 1067 LEU A O 1
ATOM 8442 N N . GLY A 1 1068 ? -5.658 -4.901 47.601 1.00 81.88 1068 GLY A N 1
ATOM 8443 C CA . GLY A 1 1068 ? -5.318 -4.343 48.915 1.00 81.88 1068 GLY A CA 1
ATOM 8444 C C . GLY A 1 1068 ? -6.423 -4.503 49.961 1.00 81.88 1068 GLY A C 1
ATOM 8445 O O . GLY A 1 1068 ? -6.126 -4.529 51.153 1.00 81.88 1068 GLY A O 1
ATOM 8446 N N . ALA A 1 1069 ? -7.679 -4.691 49.553 1.00 88.50 1069 ALA A N 1
ATOM 8447 C CA . ALA A 1 1069 ? -8.798 -4.925 50.463 1.00 88.50 1069 ALA A CA 1
ATOM 8448 C C . ALA A 1 1069 ? -9.790 -5.983 49.950 1.00 88.50 1069 ALA A C 1
ATOM 8450 O O . ALA A 1 1069 ? -10.009 -6.144 48.747 1.00 88.50 1069 ALA A O 1
ATOM 8451 N N . LEU A 1 1070 ? -10.420 -6.680 50.898 1.00 90.62 1070 LEU A N 1
ATOM 8452 C CA . LEU A 1 1070 ? -11.562 -7.574 50.701 1.00 90.62 1070 LEU A CA 1
ATOM 8453 C C . LEU A 1 1070 ? -12.756 -7.063 51.504 1.00 90.62 1070 LEU A C 1
ATOM 8455 O O . LEU A 1 1070 ? -12.569 -6.465 52.560 1.00 90.62 1070 LEU A O 1
ATOM 8459 N N . ALA A 1 1071 ? -13.981 -7.329 51.062 1.00 90.19 1071 ALA A N 1
ATOM 8460 C CA . ALA A 1 1071 ? -15.161 -7.121 51.888 1.00 90.19 1071 ALA A CA 1
ATOM 8461 C C . ALA A 1 1071 ? -16.119 -8.310 51.837 1.00 90.19 1071 ALA A C 1
ATOM 8463 O O . ALA A 1 1071 ? -16.304 -8.944 50.797 1.00 90.19 1071 ALA A O 1
ATOM 8464 N N . PHE A 1 1072 ? -16.723 -8.597 52.987 1.00 88.56 1072 PHE A N 1
ATOM 8465 C CA . PHE A 1 1072 ? -17.555 -9.775 53.211 1.00 88.56 1072 PHE A CA 1
ATOM 8466 C C . PHE A 1 1072 ? -18.962 -9.373 53.657 1.00 88.56 1072 PHE A C 1
ATOM 8468 O O . PHE A 1 1072 ? -19.120 -8.449 54.455 1.00 88.56 1072 PHE A O 1
ATOM 8475 N N . GLU A 1 1073 ? -19.988 -10.070 53.167 1.00 80.06 1073 GLU A N 1
ATOM 8476 C CA . GLU A 1 1073 ? -21.389 -9.729 53.461 1.00 80.06 1073 GLU A CA 1
ATOM 8477 C C . GLU A 1 1073 ? -21.790 -9.984 54.921 1.00 80.06 1073 GLU A C 1
ATOM 8479 O O . GLU A 1 1073 ? -22.690 -9.318 55.422 1.00 80.06 1073 GLU A O 1
ATOM 8484 N N . ALA A 1 1074 ? -21.133 -10.921 55.612 1.00 70.19 1074 ALA A N 1
ATOM 8485 C CA . ALA A 1 1074 ? -21.437 -11.248 57.004 1.00 70.19 1074 ALA A CA 1
ATOM 8486 C C . ALA A 1 1074 ? -20.525 -10.502 58.000 1.00 70.19 1074 ALA A C 1
ATOM 8488 O O . ALA A 1 1074 ? -19.298 -10.452 57.846 1.00 70.19 1074 ALA A O 1
ATOM 8489 N N . HIS A 1 1075 ? -21.143 -9.959 59.055 1.00 60.41 1075 HIS A N 1
ATOM 8490 C CA . HIS A 1 1075 ? -20.468 -9.199 60.114 1.00 60.41 1075 HIS A CA 1
ATOM 8491 C C . HIS A 1 1075 ? -19.764 -10.078 61.161 1.00 60.41 1075 HIS A C 1
ATOM 8493 O O . HIS A 1 1075 ? -18.901 -9.575 61.881 1.00 60.41 1075 HIS A O 1
ATOM 8499 N N . ASP A 1 1076 ? -20.073 -11.375 61.215 1.00 66.06 1076 ASP A N 1
ATOM 8500 C CA . ASP A 1 1076 ? -19.513 -12.285 62.215 1.00 66.06 1076 ASP A CA 1
ATOM 8501 C C . ASP A 1 1076 ? -18.051 -12.644 61.902 1.00 66.06 1076 ASP A C 1
ATOM 8503 O O . ASP A 1 1076 ? -17.669 -12.942 60.762 1.00 66.06 1076 ASP A O 1
ATOM 8507 N N . MET A 1 1077 ? -17.211 -12.608 62.938 1.00 66.44 1077 MET A N 1
ATOM 8508 C CA . MET A 1 1077 ? -15.828 -13.079 62.874 1.00 66.44 1077 MET A CA 1
ATOM 8509 C C . MET A 1 1077 ? -15.792 -14.612 62.980 1.00 66.44 1077 MET A C 1
ATOM 8511 O O . MET A 1 1077 ? -16.627 -15.192 63.670 1.00 66.44 1077 MET A O 1
ATOM 8515 N N . PRO A 1 1078 ? -14.835 -15.290 62.325 1.00 71.38 1078 PRO A N 1
ATOM 8516 C CA . PRO A 1 1078 ? -14.761 -16.749 62.358 1.00 71.38 1078 PRO A CA 1
ATOM 8517 C C . PRO A 1 1078 ? -14.557 -17.285 63.789 1.00 71.38 1078 PRO A C 1
ATOM 8519 O O . PRO A 1 1078 ? -13.631 -16.875 64.486 1.00 71.38 1078 PRO A O 1
ATOM 8522 N N . GLU A 1 1079 ? -15.403 -18.232 64.213 1.00 61.12 1079 GLU A N 1
ATOM 8523 C CA . GLU A 1 1079 ? -15.442 -18.755 65.593 1.00 61.12 1079 GLU A CA 1
ATOM 8524 C C . GLU A 1 1079 ? -14.397 -19.855 65.894 1.00 61.12 1079 GLU A C 1
ATOM 8526 O O . GLU A 1 1079 ? -14.145 -20.164 67.059 1.00 61.12 1079 GLU A O 1
ATOM 8531 N N . LYS A 1 1080 ? -13.779 -20.479 64.874 1.00 62.59 1080 LYS A N 1
ATOM 8532 C CA . LYS A 1 1080 ? -12.900 -21.661 65.032 1.00 62.59 1080 LYS A CA 1
ATOM 8533 C C . LYS A 1 1080 ? -11.489 -21.453 64.468 1.00 62.59 1080 LYS A C 1
ATOM 8535 O O . LYS A 1 1080 ? -11.319 -20.893 63.390 1.00 62.59 1080 LYS A O 1
ATOM 8540 N N . ARG A 1 1081 ? -10.469 -21.996 65.157 1.00 67.62 1081 ARG A N 1
ATOM 8541 C CA . ARG A 1 1081 ? -9.126 -22.217 64.583 1.00 67.62 1081 ARG A CA 1
ATOM 8542 C C . ARG A 1 1081 ? -9.212 -23.362 63.571 1.00 67.62 1081 ARG A C 1
ATOM 8544 O O . ARG A 1 1081 ? -9.357 -24.512 63.970 1.00 67.62 1081 ARG A O 1
ATOM 8551 N N . GLN A 1 1082 ? -9.145 -23.031 62.287 1.00 80.19 1082 GLN A N 1
ATOM 8552 C CA . GLN A 1 1082 ? -8.973 -23.986 61.195 1.00 80.19 1082 GLN A CA 1
ATOM 8553 C C . GLN A 1 1082 ? -7.543 -23.846 60.674 1.00 80.19 1082 GLN A C 1
ATOM 8555 O O . GLN A 1 1082 ? -7.136 -22.744 60.311 1.00 80.19 1082 GLN A O 1
ATOM 8560 N N . ASP A 1 1083 ? -6.797 -24.947 60.628 1.00 82.31 1083 ASP A N 1
ATOM 8561 C CA . ASP A 1 1083 ? -5.453 -24.948 60.052 1.00 82.31 1083 ASP A CA 1
ATOM 8562 C C . ASP A 1 1083 ? -5.525 -25.048 58.520 1.00 82.31 1083 ASP A C 1
ATOM 8564 O O . ASP A 1 1083 ? -6.397 -25.727 57.960 1.00 82.31 1083 ASP A O 1
ATOM 8568 N N . PHE A 1 1084 ? -4.599 -24.362 57.846 1.00 86.62 1084 PHE A N 1
ATOM 8569 C CA . PHE A 1 1084 ? -4.454 -24.357 56.391 1.00 86.62 1084 PHE A CA 1
ATOM 8570 C C . PHE A 1 1084 ? -3.095 -24.945 56.002 1.00 86.62 1084 PHE A C 1
ATOM 8572 O O . PHE A 1 1084 ? -2.042 -24.413 56.368 1.00 86.62 1084 PHE A O 1
ATOM 8579 N N . HIS A 1 1085 ? -3.116 -26.048 55.251 1.00 82.62 1085 HIS A N 1
ATOM 8580 C CA . HIS A 1 1085 ? -1.922 -26.801 54.866 1.00 82.62 1085 HIS A CA 1
ATOM 8581 C C . HIS A 1 1085 ? -1.862 -26.937 53.339 1.00 82.62 1085 HIS A C 1
ATOM 8583 O O . HIS A 1 1085 ? -2.335 -27.932 52.788 1.00 82.62 1085 HIS A O 1
ATOM 8589 N N . PRO A 1 1086 ? -1.298 -25.943 52.629 1.00 81.56 1086 PRO A N 1
ATOM 8590 C CA . PRO A 1 1086 ? -1.234 -25.986 51.177 1.00 81.56 1086 PRO A CA 1
ATOM 8591 C C . PRO A 1 1086 ? -0.256 -27.062 50.697 1.00 81.56 1086 PRO A C 1
ATOM 8593 O O . PRO A 1 1086 ? 0.766 -27.330 51.334 1.00 81.56 1086 PRO A O 1
ATOM 8596 N N . ALA A 1 1087 ? -0.543 -27.647 49.534 1.00 78.56 1087 ALA A N 1
ATOM 8597 C CA . ALA A 1 1087 ? 0.367 -28.588 48.896 1.00 78.56 1087 ALA A CA 1
ATOM 8598 C C . ALA A 1 1087 ? 1.712 -27.912 48.558 1.00 78.56 1087 ALA A C 1
ATOM 8600 O O . ALA A 1 1087 ? 1.747 -26.781 48.073 1.00 78.56 1087 ALA A O 1
ATOM 8601 N N . ALA A 1 1088 ? 2.816 -28.633 48.765 1.00 75.31 1088 ALA A N 1
ATOM 8602 C CA . ALA A 1 1088 ? 4.162 -28.211 48.379 1.00 75.31 1088 ALA A CA 1
ATOM 8603 C C . ALA A 1 1088 ? 4.712 -29.101 47.238 1.00 75.31 1088 ALA A C 1
ATOM 8605 O O . ALA A 1 1088 ? 4.347 -30.280 47.174 1.00 75.31 1088 ALA A O 1
ATOM 8606 N N . PRO A 1 1089 ? 5.547 -28.563 46.327 1.00 78.81 1089 PRO A N 1
ATOM 8607 C CA . PRO A 1 1089 ? 6.284 -29.326 45.327 1.00 78.81 1089 PRO A CA 1
ATOM 8608 C C . PRO A 1 1089 ? 7.349 -30.219 45.960 1.00 78.81 1089 PRO A C 1
ATOM 8610 O O . PRO A 1 1089 ? 7.938 -29.893 46.993 1.00 78.81 1089 PRO A O 1
ATOM 8613 N N . SER A 1 1090 ? 7.642 -31.319 45.275 1.00 77.50 1090 SER A N 1
ATOM 8614 C CA . SER A 1 1090 ? 8.722 -32.254 45.603 1.00 77.50 1090 SER A CA 1
ATOM 8615 C C . SER A 1 1090 ? 10.124 -31.687 45.337 1.00 77.50 1090 SER A C 1
ATOM 8617 O O . SER A 1 1090 ? 11.102 -32.100 45.963 1.00 77.50 1090 SER A O 1
ATOM 8619 N N . LEU A 1 1091 ? 10.246 -30.738 44.404 1.00 69.50 1091 LEU A N 1
ATOM 8620 C CA . LEU A 1 1091 ? 11.508 -30.095 44.036 1.00 69.50 1091 LEU A CA 1
ATOM 8621 C C . LEU A 1 1091 ? 11.841 -28.923 44.965 1.00 69.50 1091 LEU A C 1
ATOM 8623 O O . LEU A 1 1091 ? 11.089 -27.954 45.058 1.00 69.50 1091 LEU A O 1
ATOM 8627 N N . SER A 1 1092 ? 13.034 -28.960 45.563 1.00 60.69 1092 SER A N 1
ATOM 8628 C CA . SER A 1 1092 ? 13.639 -27.795 46.203 1.00 60.69 1092 SER A CA 1
ATOM 8629 C C . SER A 1 1092 ? 14.351 -26.921 45.165 1.00 60.69 1092 SER A C 1
ATOM 8631 O O . SER A 1 1092 ? 15.441 -27.250 44.695 1.00 60.69 1092 SER A O 1
ATOM 8633 N N . TYR A 1 1093 ? 13.738 -25.802 44.780 1.00 57.22 1093 TYR A N 1
ATOM 8634 C CA . TYR A 1 1093 ? 14.394 -24.809 43.929 1.00 57.22 1093 TYR A CA 1
ATOM 8635 C C . TYR A 1 1093 ? 15.187 -23.824 44.787 1.00 57.22 1093 TYR A C 1
ATOM 8637 O O . TYR A 1 1093 ? 14.628 -23.015 45.529 1.00 57.22 1093 TYR A O 1
ATOM 8645 N N . SER A 1 1094 ? 16.514 -23.879 44.671 1.00 47.69 1094 SER A N 1
ATOM 8646 C CA . SER A 1 1094 ? 17.403 -22.898 45.280 1.00 47.69 1094 SER A CA 1
ATOM 8647 C C . SER A 1 1094 ? 17.855 -21.859 44.245 1.00 47.69 1094 SER A C 1
ATOM 8649 O O . SER A 1 1094 ? 18.169 -22.209 43.113 1.00 47.69 1094 SER A O 1
ATOM 8651 N N . LEU A 1 1095 ? 17.942 -20.601 44.711 1.00 45.91 1095 LEU A N 1
ATOM 8652 C CA . LEU A 1 1095 ? 18.828 -19.515 44.253 1.00 45.91 1095 LEU A CA 1
ATOM 8653 C C . LEU A 1 1095 ? 18.264 -18.441 43.272 1.00 45.91 1095 LEU A C 1
ATOM 8655 O O . LEU A 1 1095 ? 18.015 -18.691 42.104 1.00 45.91 1095 LEU A O 1
ATOM 8659 N N . TRP A 1 1096 ? 18.167 -17.200 43.790 1.00 42.47 1096 TRP A N 1
ATOM 8660 C CA . TRP A 1 1096 ? 18.374 -15.888 43.124 1.00 42.47 1096 TRP A CA 1
ATOM 8661 C C . TRP A 1 1096 ? 17.593 -15.549 41.836 1.00 42.47 1096 TRP A C 1
ATOM 8663 O O . TRP A 1 1096 ? 18.057 -14.754 41.021 1.00 42.47 1096 TRP A O 1
ATOM 8673 N N . SER A 1 1097 ? 16.393 -16.093 41.661 1.00 52.78 1097 SER A N 1
ATOM 8674 C CA . SER A 1 1097 ? 15.475 -15.690 40.588 1.00 52.78 1097 SER A CA 1
ATOM 8675 C C . SER A 1 1097 ? 14.701 -14.410 40.955 1.00 52.78 1097 SER A C 1
ATOM 8677 O O . SER A 1 1097 ? 14.155 -14.329 42.052 1.00 52.78 1097 SER A O 1
ATOM 8679 N N . GLN A 1 1098 ? 14.617 -13.436 40.036 1.00 60.47 1098 GLN A N 1
ATOM 8680 C CA . GLN A 1 1098 ? 13.668 -12.304 40.104 1.00 60.47 1098 GLN A CA 1
ATOM 8681 C C . GLN A 1 1098 ? 12.244 -12.683 39.630 1.00 60.47 1098 GLN A C 1
ATOM 8683 O O . GLN A 1 1098 ? 11.385 -11.815 39.516 1.00 60.47 1098 GLN A O 1
ATOM 8688 N N . GLU A 1 1099 ? 11.993 -13.950 39.286 1.00 74.44 1099 GLU A N 1
ATOM 8689 C CA . GLU A 1 1099 ? 10.706 -14.431 38.766 1.00 74.44 1099 GLU A CA 1
ATOM 8690 C C . GLU A 1 1099 ? 9.840 -15.062 39.864 1.00 74.44 1099 GLU A C 1
ATOM 8692 O O . GLU A 1 1099 ? 10.336 -15.859 40.668 1.00 74.44 1099 GLU A O 1
ATOM 8697 N N . ASP A 1 1100 ? 8.537 -14.772 39.823 1.00 79.19 1100 ASP A N 1
ATOM 8698 C CA . ASP A 1 1100 ? 7.515 -15.486 40.588 1.00 79.19 1100 ASP A CA 1
ATOM 8699 C C . ASP A 1 1100 ? 7.271 -16.870 39.981 1.00 79.19 1100 ASP A C 1
ATOM 8701 O O . ASP A 1 1100 ? 6.918 -16.998 38.804 1.00 79.19 1100 ASP A O 1
ATOM 8705 N N . PHE A 1 1101 ? 7.431 -17.906 40.801 1.00 83.88 1101 PHE A N 1
ATOM 8706 C CA . PHE A 1 1101 ? 7.044 -19.268 40.452 1.00 83.88 1101 PHE A CA 1
ATOM 8707 C C . PHE A 1 1101 ? 5.689 -19.609 41.052 1.00 83.88 1101 PHE A C 1
ATOM 8709 O O . PHE A 1 1101 ? 5.341 -19.119 42.117 1.00 83.88 1101 PHE A O 1
ATOM 8716 N N . PHE A 1 1102 ? 4.947 -20.490 40.401 1.00 88.06 1102 PHE A N 1
ATOM 8717 C CA . PHE A 1 1102 ? 3.657 -21.011 40.841 1.00 88.06 1102 PHE A CA 1
ATOM 8718 C C . PHE A 1 1102 ? 3.708 -22.528 40.871 1.00 88.06 1102 PHE A C 1
ATOM 8720 O O . PHE A 1 1102 ? 4.567 -23.138 40.232 1.00 88.06 1102 PHE A O 1
ATOM 8727 N N . TYR A 1 1103 ? 2.799 -23.133 41.628 1.00 88.44 1103 TYR A N 1
ATOM 8728 C CA . TYR A 1 1103 ? 2.763 -24.572 41.822 1.00 88.44 1103 TYR A CA 1
ATOM 8729 C C . TYR A 1 1103 ? 1.334 -25.099 41.790 1.00 88.44 1103 TYR A C 1
ATOM 8731 O O . TYR A 1 1103 ? 0.430 -24.538 42.403 1.00 88.44 1103 TYR A O 1
ATOM 8739 N N . SER A 1 1104 ? 1.171 -26.216 41.095 1.00 91.00 1104 SER A N 1
ATOM 8740 C CA . SER A 1 1104 ? -0.045 -27.020 41.063 1.00 91.00 1104 SER A CA 1
ATOM 8741 C C . SER A 1 1104 ? 0.353 -28.481 40.910 1.00 91.00 1104 SER A C 1
ATOM 8743 O O . SER A 1 1104 ? 1.396 -28.788 40.326 1.00 91.00 1104 SER A O 1
ATOM 8745 N N . ALA A 1 1105 ? -0.464 -29.383 41.434 1.00 91.19 1105 ALA A N 1
ATOM 8746 C CA . ALA A 1 1105 ? -0.262 -30.809 41.259 1.00 91.19 1105 ALA A CA 1
ATOM 8747 C C . ALA A 1 1105 ? -1.602 -31.533 41.235 1.00 91.19 1105 ALA A C 1
ATOM 8749 O O . ALA A 1 1105 ? -2.553 -31.076 41.863 1.00 91.19 1105 ALA A O 1
ATOM 8750 N N . SER A 1 1106 ? -1.632 -32.665 40.542 1.00 92.00 1106 SER A N 1
ATOM 8751 C CA . SER A 1 1106 ? -2.809 -33.518 40.399 1.00 92.00 1106 SER A CA 1
ATOM 8752 C C . SER A 1 1106 ? -2.398 -34.990 40.433 1.00 92.00 1106 SER A C 1
ATOM 8754 O O . SER A 1 1106 ? -1.313 -35.344 39.953 1.00 92.00 1106 SER A O 1
ATOM 8756 N N . ASP A 1 1107 ? -3.237 -35.838 41.031 1.00 90.06 1107 ASP A N 1
ATOM 8757 C CA . ASP A 1 1107 ? -3.105 -37.294 40.932 1.00 90.06 1107 ASP A CA 1
ATOM 8758 C C . ASP A 1 1107 ? -3.825 -37.770 39.669 1.00 90.06 1107 ASP A C 1
ATOM 8760 O O . ASP A 1 1107 ? -5.017 -37.542 39.497 1.00 90.06 1107 ASP A O 1
ATOM 8764 N N . LEU A 1 1108 ? -3.094 -38.424 38.768 1.00 90.44 1108 LEU A N 1
ATOM 8765 C CA . LEU A 1 1108 ? -3.623 -38.865 37.481 1.00 90.44 1108 LEU A CA 1
ATOM 8766 C C . LEU A 1 1108 ? -4.364 -40.207 37.569 1.00 90.44 1108 LEU A C 1
ATOM 8768 O O . LEU A 1 1108 ? -4.790 -40.728 36.537 1.00 90.44 1108 LEU A O 1
ATOM 8772 N N . ALA A 1 1109 ? -4.504 -40.797 38.762 1.00 88.31 1109 ALA A N 1
ATOM 8773 C CA . ALA A 1 1109 ? -5.253 -42.033 38.957 1.00 88.31 1109 ALA A CA 1
ATOM 8774 C C . ALA A 1 1109 ? -6.704 -41.897 38.457 1.00 88.31 1109 ALA A C 1
ATOM 8776 O O . ALA A 1 1109 ? -7.511 -41.156 39.013 1.00 88.31 1109 ALA A O 1
ATOM 8777 N N . GLY A 1 1110 ? -7.042 -42.645 37.402 1.00 85.06 1110 GLY A N 1
ATOM 8778 C CA . GLY A 1 1110 ? -8.382 -42.620 36.804 1.00 85.06 1110 GLY A CA 1
ATOM 8779 C C . GLY A 1 1110 ? -8.640 -41.451 35.847 1.00 85.06 1110 GLY A C 1
ATOM 8780 O O . GLY A 1 1110 ? -9.795 -41.195 35.523 1.00 85.06 1110 GLY A O 1
ATOM 8781 N N . LEU A 1 1111 ? -7.596 -40.755 35.387 1.00 89.94 1111 LEU A N 1
ATOM 8782 C CA . LEU A 1 1111 ? -7.686 -39.706 34.368 1.00 89.94 1111 LEU A CA 1
ATOM 8783 C C . LEU A 1 1111 ? -8.347 -40.228 33.078 1.00 89.94 1111 LEU A C 1
ATOM 8785 O O . LEU A 1 1111 ? -7.889 -41.221 32.513 1.00 89.94 1111 LEU A O 1
ATOM 8789 N N . SER A 1 1112 ? -9.389 -39.541 32.598 1.00 89.12 1112 SER A N 1
ATOM 8790 C CA . SER A 1 1112 ? -10.151 -39.927 31.400 1.00 89.12 1112 SER A CA 1
ATOM 8791 C C . SER A 1 1112 ? -9.792 -39.113 30.160 1.00 89.12 1112 SER A C 1
ATOM 8793 O O . SER A 1 1112 ? -9.824 -39.636 29.048 1.00 89.12 1112 SER A O 1
ATOM 8795 N N . SER A 1 1113 ? -9.471 -37.826 30.311 1.00 90.25 1113 SER A N 1
ATOM 8796 C CA . SER A 1 1113 ? -9.041 -36.987 29.187 1.00 90.25 1113 SER A CA 1
ATOM 8797 C C . SER A 1 1113 ? -8.257 -35.756 29.641 1.00 90.25 1113 SER A C 1
ATOM 8799 O O . SER A 1 1113 ? -8.318 -35.343 30.801 1.00 90.25 1113 SER A O 1
ATOM 8801 N N . VAL A 1 1114 ? -7.515 -35.155 28.711 1.00 92.38 1114 VAL A N 1
ATOM 8802 C CA . VAL A 1 1114 ? -6.693 -33.962 28.941 1.00 92.38 1114 VAL A CA 1
ATOM 8803 C C . VAL A 1 1114 ? -6.997 -32.913 27.882 1.00 92.38 1114 VAL A C 1
ATOM 8805 O O . VAL A 1 1114 ? -6.892 -33.180 26.688 1.00 92.38 1114 VAL A O 1
ATOM 8808 N N . THR A 1 1115 ? -7.281 -31.688 28.316 1.00 93.56 1115 THR A N 1
ATOM 8809 C CA . THR A 1 1115 ? -7.433 -30.525 27.438 1.00 93.56 1115 THR A CA 1
ATOM 8810 C C . THR A 1 1115 ? -6.228 -29.590 27.600 1.00 93.56 1115 THR A C 1
ATOM 8812 O O . THR A 1 1115 ? -6.110 -28.917 28.629 1.00 93.56 1115 THR A O 1
ATOM 8815 N N . PRO A 1 1116 ? -5.318 -29.509 26.610 1.00 94.31 1116 PRO A N 1
ATOM 8816 C CA . PRO A 1 1116 ? -4.194 -28.577 26.653 1.00 94.31 1116 PRO A CA 1
ATOM 8817 C C . PRO A 1 1116 ? -4.644 -27.117 26.535 1.00 94.31 1116 PRO A C 1
ATOM 8819 O O . PRO A 1 1116 ? -5.597 -26.808 25.821 1.00 94.31 1116 PRO A O 1
ATOM 8822 N N . CYS A 1 1117 ? -3.919 -26.206 27.180 1.00 91.12 1117 CYS A N 1
ATOM 8823 C CA . CYS A 1 1117 ? -4.130 -24.763 27.080 1.00 91.12 1117 CYS A CA 1
ATOM 8824 C C . CYS A 1 1117 ? -2.929 -24.088 26.407 1.00 91.12 1117 CYS A C 1
ATOM 8826 O O . CYS A 1 1117 ? -1.790 -24.338 26.802 1.00 91.12 1117 CYS A O 1
ATOM 8828 N N . LYS A 1 1118 ? -3.161 -23.227 25.405 1.00 89.25 1118 LYS A N 1
ATOM 8829 C CA . LYS A 1 1118 ? -2.083 -22.470 24.741 1.00 89.25 1118 LYS A CA 1
ATOM 8830 C C . LYS A 1 1118 ? -1.675 -21.219 25.516 1.00 89.25 1118 LYS A C 1
ATOM 8832 O O . LYS A 1 1118 ? -2.505 -20.557 26.133 1.00 89.25 1118 LYS A O 1
ATOM 8837 N N . SER A 1 1119 ? -0.403 -20.854 25.378 1.00 83.94 1119 SER A N 1
ATOM 8838 C CA . SER A 1 1119 ? 0.120 -19.545 25.762 1.00 83.94 1119 SER A CA 1
ATOM 8839 C C . SER A 1 1119 ? -0.466 -18.408 24.915 1.00 83.94 1119 SER A C 1
ATOM 8841 O O . SER A 1 1119 ? -0.959 -18.608 23.802 1.00 83.94 1119 SER A O 1
ATOM 8843 N N . SER A 1 1120 ? -0.351 -17.178 25.422 1.00 73.06 1120 SER A N 1
ATOM 8844 C CA . SER A 1 1120 ? -0.827 -15.953 24.762 1.00 73.06 1120 SER A CA 1
ATOM 8845 C C . SER A 1 1120 ? -0.157 -15.655 23.414 1.00 73.06 1120 SER A C 1
ATOM 8847 O O . SER A 1 1120 ? -0.775 -15.034 22.554 1.00 73.06 1120 SER A O 1
ATOM 8849 N N . ASP A 1 1121 ? 1.084 -16.099 23.203 1.00 74.44 1121 ASP A N 1
ATOM 8850 C CA . ASP A 1 1121 ? 1.808 -15.972 21.931 1.00 74.44 1121 ASP A CA 1
ATOM 8851 C C . ASP A 1 1121 ? 1.519 -17.123 20.944 1.00 74.44 1121 ASP A C 1
ATOM 8853 O O . ASP A 1 1121 ? 1.989 -17.101 19.804 1.00 74.44 1121 ASP A O 1
ATOM 8857 N N . GLY A 1 1122 ? 0.752 -18.130 21.379 1.00 79.69 1122 GLY A N 1
ATOM 8858 C CA . GLY A 1 1122 ? 0.376 -19.307 20.602 1.00 79.69 1122 GLY A CA 1
ATOM 8859 C C . GLY A 1 1122 ? 1.511 -20.298 20.328 1.00 79.69 1122 GLY A C 1
ATOM 8860 O O . GLY A 1 1122 ? 1.294 -21.236 19.554 1.00 79.69 1122 GLY A O 1
ATOM 8861 N N . ARG A 1 1123 ? 2.701 -20.106 20.920 1.00 82.88 1123 ARG A N 1
ATOM 8862 C CA . ARG A 1 1123 ? 3.897 -20.927 20.662 1.00 82.88 1123 ARG A CA 1
ATOM 8863 C C . ARG A 1 1123 ? 4.048 -22.114 21.613 1.00 82.88 1123 ARG A C 1
ATOM 8865 O O . ARG A 1 1123 ? 4.680 -23.093 21.222 1.00 82.88 1123 ARG A O 1
ATOM 8872 N N . THR A 1 1124 ? 3.494 -22.048 22.825 1.00 89.81 1124 THR A N 1
ATOM 8873 C CA . THR A 1 1124 ? 3.662 -23.070 23.873 1.00 89.81 1124 THR A CA 1
ATOM 8874 C C . THR A 1 1124 ? 2.334 -23.523 24.476 1.00 89.81 1124 THR A C 1
ATOM 8876 O O . THR A 1 1124 ? 1.273 -22.945 24.232 1.00 89.81 1124 THR A O 1
ATOM 8879 N N . ILE A 1 1125 ? 2.398 -24.605 25.249 1.00 92.25 1125 ILE A N 1
ATOM 8880 C CA . ILE A 1 1125 ? 1.330 -25.121 26.098 1.00 92.25 1125 ILE A CA 1
ATOM 8881 C C . ILE A 1 1125 ? 1.605 -24.635 27.518 1.00 92.25 1125 ILE A C 1
ATOM 8883 O O . ILE A 1 1125 ? 2.620 -24.983 28.119 1.00 92.25 1125 ILE A O 1
ATOM 8887 N N . SER A 1 1126 ? 0.707 -23.807 28.041 1.00 91.00 1126 SER A N 1
ATOM 8888 C CA . SER A 1 1126 ? 0.872 -23.109 29.316 1.00 91.00 1126 SER A CA 1
ATOM 8889 C C . SER A 1 1126 ? 0.369 -23.924 30.515 1.00 91.00 1126 SER A C 1
ATOM 8891 O O . SER A 1 1126 ? 0.871 -23.756 31.626 1.00 91.00 1126 SER A O 1
ATOM 8893 N N . GLY A 1 1127 ? -0.585 -24.830 30.294 1.00 93.94 1127 GLY A N 1
ATOM 8894 C CA . GLY A 1 1127 ? -1.169 -25.696 31.319 1.00 93.94 1127 GLY A CA 1
ATOM 8895 C C . GLY A 1 1127 ? -2.114 -26.744 30.729 1.00 93.94 1127 GLY A C 1
ATOM 8896 O O . GLY A 1 1127 ? -2.341 -26.774 29.517 1.00 93.94 1127 GLY A O 1
ATOM 8897 N N . LEU A 1 1128 ? -2.665 -27.601 31.588 1.00 94.69 1128 LEU A N 1
ATOM 8898 C CA . LEU A 1 1128 ? -3.583 -28.688 31.245 1.00 94.69 1128 LEU A CA 1
ATOM 8899 C C . LEU A 1 1128 ? -4.826 -28.649 32.138 1.00 94.69 1128 LEU A C 1
ATOM 8901 O O . LEU A 1 1128 ? -4.719 -28.484 33.354 1.00 94.69 1128 LEU A O 1
ATOM 8905 N N . LEU A 1 1129 ? -5.991 -28.872 31.533 1.00 93.50 1129 LEU A N 1
ATOM 8906 C CA . LEU A 1 1129 ? -7.222 -29.204 32.240 1.00 93.50 1129 LEU A CA 1
ATOM 8907 C C . LEU A 1 1129 ? -7.414 -30.726 32.193 1.00 93.50 1129 LEU A C 1
ATOM 8909 O O . LEU A 1 1129 ? -7.418 -31.325 31.116 1.00 93.50 1129 LEU A O 1
ATOM 8913 N N . LEU A 1 1130 ? -7.501 -31.342 33.364 1.00 93.44 1130 LEU A N 1
ATOM 8914 C CA . LEU A 1 1130 ? -7.550 -32.781 33.587 1.00 93.44 1130 LEU A CA 1
ATOM 8915 C C . LEU A 1 1130 ? -8.985 -33.179 33.926 1.00 93.44 1130 LEU A C 1
ATOM 8917 O O . LEU A 1 1130 ? -9.599 -32.587 34.816 1.00 93.44 1130 LEU A O 1
ATOM 8921 N N . HIS A 1 1131 ? -9.515 -34.169 33.216 1.00 91.94 1131 HIS A N 1
ATOM 8922 C CA . HIS A 1 1131 ? -10.880 -34.651 33.395 1.00 91.94 1131 HIS A CA 1
ATOM 8923 C C . HIS A 1 1131 ? -10.877 -36.075 33.943 1.00 91.94 1131 HIS A C 1
ATOM 8925 O O . HIS A 1 1131 ? -10.104 -36.921 33.486 1.00 91.94 1131 HIS A O 1
ATOM 8931 N N . PHE A 1 1132 ? -11.769 -36.328 34.896 1.00 91.00 1132 PHE A N 1
ATOM 8932 C CA . PHE A 1 1132 ? -11.944 -37.609 35.570 1.00 91.00 1132 PHE A CA 1
ATOM 8933 C C . PHE A 1 1132 ? -13.406 -38.080 35.464 1.00 91.00 1132 PHE A C 1
ATOM 8935 O O . PHE A 1 1132 ? -14.307 -37.277 35.187 1.00 91.00 1132 PHE A O 1
ATOM 8942 N N . PRO A 1 1133 ? -13.683 -39.373 35.722 1.00 83.38 1133 PRO A N 1
ATOM 8943 C CA . PRO A 1 1133 ? -15.043 -39.883 35.857 1.00 83.38 1133 PRO A CA 1
ATOM 8944 C C . PRO A 1 1133 ? -15.880 -39.060 36.851 1.00 83.38 1133 PRO A C 1
ATOM 8946 O O . PRO A 1 1133 ? -15.356 -38.510 37.818 1.00 83.38 1133 PRO A O 1
ATOM 8949 N N . ASN A 1 1134 ? -17.200 -39.013 36.640 1.00 80.44 1134 ASN A N 1
ATOM 8950 C CA . ASN A 1 1134 ? -18.167 -38.243 37.445 1.00 80.44 1134 ASN A CA 1
ATOM 8951 C C . ASN A 1 1134 ? -18.058 -36.712 37.318 1.00 80.44 1134 ASN A C 1
ATOM 8953 O O . ASN A 1 1134 ? -18.439 -35.994 38.240 1.00 80.44 1134 ASN A O 1
ATOM 8957 N N . ASN A 1 1135 ? -17.566 -36.211 36.179 1.00 78.44 1135 ASN A N 1
ATOM 8958 C CA . ASN A 1 1135 ? -17.391 -34.779 35.893 1.00 78.44 1135 ASN A CA 1
ATOM 8959 C C . ASN A 1 1135 ? -16.417 -34.055 36.839 1.00 78.44 1135 ASN A C 1
ATOM 8961 O O . ASN A 1 1135 ? -16.429 -32.826 36.891 1.00 78.44 1135 ASN A O 1
ATOM 8965 N N . HIS A 1 1136 ? -15.571 -34.791 37.566 1.00 88.88 1136 HIS A N 1
ATOM 8966 C CA . HIS A 1 1136 ? -14.517 -34.183 38.367 1.00 88.88 1136 HIS A CA 1
ATOM 8967 C C . HIS A 1 1136 ? -13.428 -33.608 37.456 1.00 88.88 1136 HIS A C 1
ATOM 8969 O O . HIS A 1 1136 ? -13.042 -34.220 36.453 1.00 88.88 1136 HIS A O 1
ATOM 8975 N N . CYS A 1 1137 ? -12.947 -32.415 37.793 1.00 89.69 1137 CYS A N 1
ATOM 8976 C CA . CYS A 1 1137 ? -11.975 -31.701 36.984 1.00 89.69 1137 CYS A CA 1
ATOM 8977 C C . CYS A 1 1137 ? -10.881 -31.081 37.853 1.00 89.69 1137 CYS A C 1
ATOM 8979 O O . CYS A 1 1137 ? -11.164 -30.433 38.858 1.00 89.69 1137 CYS A O 1
ATOM 8981 N N . GLU A 1 1138 ? -9.629 -31.218 37.420 1.00 91.94 1138 GLU A N 1
ATOM 8982 C CA . GLU A 1 1138 ? -8.480 -30.538 38.019 1.00 91.94 1138 GLU A CA 1
ATOM 8983 C C . GLU A 1 1138 ? -7.694 -29.764 36.959 1.00 91.94 1138 GLU A C 1
ATOM 8985 O O . GLU A 1 1138 ? -7.817 -30.007 35.761 1.00 91.94 1138 GLU A O 1
ATOM 8990 N N . SER A 1 1139 ? -6.874 -28.806 37.380 1.00 93.06 1139 SER A N 1
ATOM 8991 C CA . SER A 1 1139 ? -6.026 -28.019 36.483 1.00 93.06 1139 SER A CA 1
ATOM 8992 C C . SER A 1 1139 ? -4.597 -27.970 36.994 1.00 93.06 1139 SER A C 1
ATOM 8994 O O . SER A 1 1139 ? -4.352 -27.789 38.187 1.00 93.06 1139 SER A O 1
ATOM 8996 N N . VAL A 1 1140 ? -3.647 -28.094 36.068 1.00 93.00 1140 VAL A N 1
ATOM 8997 C CA . VAL A 1 1140 ? -2.215 -27.955 36.343 1.00 93.00 1140 VAL A CA 1
ATOM 8998 C C . VAL A 1 1140 ? -1.576 -26.952 35.386 1.00 93.00 1140 VAL A C 1
ATOM 9000 O O . VAL A 1 1140 ? -1.856 -26.942 34.189 1.00 93.00 1140 VAL A O 1
ATOM 9003 N N . GLY A 1 1141 ? -0.702 -26.099 35.912 1.00 91.75 1141 GLY A N 1
ATOM 9004 C CA . GLY A 1 1141 ? -0.062 -25.020 35.166 1.00 91.75 1141 GLY A CA 1
ATOM 9005 C C . GLY A 1 1141 ? -0.965 -23.807 34.933 1.00 91.75 1141 GLY A C 1
ATOM 9006 O O . GLY A 1 1141 ? -1.978 -23.599 35.600 1.00 91.75 1141 GLY A O 1
ATOM 9007 N N . HIS A 1 1142 ? -0.582 -22.990 33.956 1.00 88.81 1142 HIS A N 1
ATOM 9008 C CA . HIS A 1 1142 ? -1.283 -21.770 33.576 1.00 88.81 1142 HIS A CA 1
ATOM 9009 C C . HIS A 1 1142 ? -2.436 -22.112 32.619 1.00 88.81 1142 HIS A C 1
ATOM 9011 O O . HIS A 1 1142 ? -2.242 -22.233 31.406 1.00 88.81 1142 HIS A O 1
ATOM 9017 N N . VAL A 1 1143 ? -3.645 -22.261 33.164 1.00 88.75 1143 VAL A N 1
ATOM 9018 C CA . VAL A 1 1143 ? -4.855 -22.620 32.407 1.00 88.75 1143 VAL A CA 1
ATOM 9019 C C . VAL A 1 1143 ? -5.752 -21.404 32.191 1.00 88.75 1143 VAL A C 1
ATOM 9021 O O . VAL A 1 1143 ? -6.078 -20.677 33.125 1.00 88.75 1143 VAL A O 1
ATOM 9024 N N . ARG A 1 1144 ? -6.187 -21.222 30.942 1.00 85.50 1144 ARG A N 1
ATOM 9025 C CA . ARG A 1 1144 ? -7.150 -20.213 30.503 1.00 85.50 1144 ARG A CA 1
ATOM 9026 C C . ARG A 1 1144 ? -8.270 -20.867 29.704 1.00 85.50 1144 ARG A C 1
ATOM 9028 O O . ARG A 1 1144 ? -8.021 -21.580 28.732 1.00 85.50 1144 ARG A O 1
ATOM 9035 N N . LEU A 1 1145 ? -9.516 -20.597 30.086 1.00 82.81 1145 LEU A N 1
ATOM 9036 C CA . LEU A 1 1145 ? -10.682 -21.220 29.455 1.00 82.81 1145 LEU A CA 1
ATOM 9037 C C . LEU A 1 1145 ? -10.904 -20.770 28.001 1.00 82.81 1145 LEU A C 1
ATOM 9039 O O . LEU A 1 1145 ? -11.469 -21.529 27.219 1.00 82.81 1145 LEU A O 1
ATOM 9043 N N . ASP A 1 1146 ? -10.433 -19.585 27.616 1.00 79.62 1146 ASP A N 1
ATOM 9044 C CA . ASP A 1 1146 ? -10.518 -19.066 26.245 1.00 79.62 1146 ASP A CA 1
ATOM 9045 C C . ASP A 1 1146 ? -9.382 -19.553 25.323 1.00 79.62 1146 ASP A C 1
ATOM 9047 O O . ASP A 1 1146 ? -9.450 -19.366 24.111 1.00 79.62 1146 ASP A O 1
ATOM 9051 N N . ALA A 1 1147 ? -8.365 -20.227 25.874 1.00 83.69 1147 ALA A N 1
ATOM 9052 C CA . ALA A 1 1147 ? -7.213 -20.762 25.140 1.00 83.69 1147 ALA A CA 1
ATOM 9053 C C . ALA A 1 1147 ? -7.155 -22.305 25.134 1.00 83.69 1147 ALA A C 1
ATOM 9055 O O . ALA A 1 1147 ? -6.101 -22.896 24.865 1.00 83.69 1147 ALA A O 1
ATOM 9056 N N . LYS A 1 1148 ? -8.288 -22.964 25.419 1.00 87.38 1148 LYS A N 1
ATOM 9057 C CA . LYS A 1 1148 ? -8.428 -24.426 25.380 1.00 87.38 1148 LYS A CA 1
ATOM 9058 C C . LYS A 1 1148 ? -8.226 -24.964 23.963 1.00 87.38 1148 LYS A C 1
ATOM 9060 O O . LYS A 1 1148 ? -8.785 -24.452 22.995 1.00 87.38 1148 LYS A O 1
ATOM 9065 N N . MET A 1 1149 ? -7.441 -26.027 23.853 1.00 89.69 1149 MET A N 1
ATOM 9066 C CA . MET A 1 1149 ? -7.290 -26.814 22.634 1.00 89.69 1149 MET A CA 1
ATOM 9067 C C . MET A 1 1149 ? -8.318 -27.952 22.583 1.00 89.69 1149 MET A C 1
ATOM 9069 O O . MET A 1 1149 ? -9.194 -28.064 23.437 1.00 89.69 1149 MET A O 1
ATOM 9073 N N . GLN A 1 1150 ? -8.225 -28.792 21.553 1.00 86.94 1150 GLN A N 1
ATOM 9074 C CA . GLN A 1 1150 ? -9.025 -30.007 21.457 1.00 86.94 1150 GLN A CA 1
ATOM 9075 C C . GLN A 1 1150 ? -8.698 -30.960 22.618 1.00 86.94 1150 GLN A C 1
ATOM 9077 O O . GLN A 1 1150 ? -7.527 -31.156 22.948 1.00 86.94 1150 GLN A O 1
ATOM 9082 N N . ASN A 1 1151 ? -9.742 -31.533 23.220 1.00 88.31 1151 ASN A N 1
ATOM 9083 C CA . ASN A 1 1151 ? -9.627 -32.548 24.264 1.00 88.31 1151 ASN A CA 1
ATOM 9084 C C . ASN A 1 1151 ? -8.995 -33.830 23.697 1.00 88.31 1151 ASN A C 1
ATOM 9086 O O . ASN A 1 1151 ? -9.329 -34.245 22.586 1.00 88.31 1151 ASN A O 1
ATOM 9090 N N . ILE A 1 1152 ? -8.101 -34.445 24.467 1.00 88.81 1152 ILE A N 1
ATOM 9091 C CA . ILE A 1 1152 ? -7.415 -35.696 24.139 1.00 88.81 1152 ILE A CA 1
ATOM 9092 C C . ILE A 1 1152 ? -7.931 -36.761 25.102 1.00 88.81 1152 ILE A C 1
ATOM 9094 O O . ILE A 1 1152 ? -7.654 -36.697 26.301 1.00 88.81 1152 ILE A O 1
ATOM 9098 N N . GLU A 1 1153 ? -8.701 -37.718 24.592 1.00 86.62 1153 GLU A N 1
ATOM 9099 C CA . GLU A 1 1153 ? -9.186 -38.852 25.382 1.00 86.62 1153 GLU A CA 1
ATOM 9100 C C . GLU A 1 1153 ? -8.044 -39.815 25.717 1.00 86.62 1153 GLU A C 1
ATOM 9102 O O . GLU A 1 1153 ? -7.122 -40.005 24.925 1.00 86.62 1153 GLU A O 1
ATOM 9107 N N . ILE A 1 1154 ? -8.097 -40.397 26.915 1.00 81.44 1154 ILE A N 1
ATOM 9108 C CA . ILE A 1 1154 ? -7.110 -41.352 27.415 1.00 81.44 1154 ILE A CA 1
ATOM 9109 C C . ILE A 1 1154 ? -7.842 -42.653 27.726 1.00 81.44 1154 ILE A C 1
ATOM 9111 O O . ILE A 1 1154 ? -8.498 -42.782 28.758 1.00 81.44 1154 ILE A O 1
ATOM 9115 N N . ASP A 1 1155 ? -7.717 -43.642 26.842 1.00 69.12 1155 ASP A N 1
ATOM 9116 C CA . ASP A 1 1155 ? -8.068 -45.020 27.194 1.00 69.12 1155 ASP A CA 1
ATOM 9117 C C . ASP A 1 1155 ? -6.997 -45.605 28.136 1.00 69.12 1155 ASP A C 1
ATOM 9119 O O . ASP A 1 1155 ? -5.831 -45.216 28.113 1.00 69.12 1155 ASP A O 1
ATOM 9123 N N . THR A 1 1156 ? -7.369 -46.613 28.918 1.00 59.78 1156 THR A N 1
ATOM 9124 C CA . THR A 1 1156 ? -6.523 -47.410 29.823 1.00 59.78 1156 THR A CA 1
ATOM 9125 C C . THR A 1 1156 ? -5.204 -47.917 29.213 1.00 59.78 1156 THR A C 1
ATOM 9127 O O . THR A 1 1156 ? -4.294 -48.290 29.954 1.00 59.78 1156 THR A O 1
ATOM 9130 N N . LYS A 1 1157 ? -5.074 -47.933 27.878 1.00 58.34 1157 LYS A N 1
ATOM 9131 C CA . LYS A 1 1157 ? -3.864 -48.328 27.134 1.00 58.34 1157 LYS A CA 1
ATOM 9132 C C . LYS A 1 1157 ? -3.120 -47.173 26.447 1.00 58.34 1157 LYS A C 1
ATOM 9134 O O . LYS A 1 1157 ? -2.038 -47.410 25.910 1.00 58.34 1157 LYS A O 1
ATOM 9139 N N . GLN A 1 1158 ? -3.673 -45.962 26.419 1.00 68.31 1158 GLN A N 1
ATOM 9140 C CA . GLN A 1 1158 ? -3.067 -44.802 25.764 1.00 68.31 1158 GLN A CA 1
ATOM 9141 C C . GLN A 1 1158 ? -2.217 -43.986 26.742 1.00 68.31 1158 GLN A C 1
ATOM 9143 O O . GLN A 1 1158 ? -2.562 -43.800 27.905 1.00 68.31 1158 GLN A O 1
ATOM 9148 N N . THR A 1 1159 ? -1.082 -43.488 26.252 1.00 77.50 1159 THR A N 1
ATOM 9149 C CA . THR A 1 1159 ? -0.200 -42.582 26.995 1.00 77.50 1159 THR A CA 1
ATOM 9150 C C . THR A 1 1159 ? -0.133 -41.239 26.296 1.00 77.50 1159 THR A C 1
ATOM 9152 O O . THR A 1 1159 ? 0.038 -41.197 25.079 1.00 77.50 1159 THR A O 1
ATOM 9155 N N . VAL A 1 1160 ? -0.202 -40.152 27.061 1.00 87.69 1160 VAL A N 1
ATOM 9156 C CA . VAL A 1 1160 ? -0.076 -38.788 26.533 1.00 87.69 1160 VAL A CA 1
ATOM 9157 C C . VAL A 1 1160 ? 1.370 -38.332 26.669 1.00 87.69 1160 VAL A C 1
ATOM 9159 O O . VAL A 1 1160 ? 1.988 -38.524 27.712 1.00 87.69 1160 VAL A O 1
ATOM 9162 N N . PHE A 1 1161 ? 1.926 -37.715 25.631 1.00 88.94 1161 PHE A N 1
ATOM 9163 C CA . PHE A 1 1161 ? 3.304 -37.231 25.638 1.00 88.94 1161 PHE A CA 1
ATOM 9164 C C . PHE A 1 1161 ? 3.342 -35.703 25.667 1.00 88.94 1161 PHE A C 1
ATOM 9166 O O . PHE A 1 1161 ? 2.777 -35.037 24.796 1.00 88.94 1161 PHE A O 1
ATOM 9173 N N . LEU A 1 1162 ? 4.056 -35.149 26.648 1.00 91.38 1162 LEU A N 1
ATOM 9174 C CA . LEU A 1 1162 ? 4.380 -33.729 26.737 1.00 91.38 1162 LEU A CA 1
ATOM 9175 C C . LEU A 1 1162 ? 5.748 -33.489 26.104 1.00 91.38 1162 LEU A C 1
ATOM 9177 O O . LEU A 1 1162 ? 6.764 -33.986 26.591 1.00 91.38 1162 LEU A O 1
ATOM 9181 N N . VAL A 1 1163 ? 5.770 -32.734 25.009 1.00 89.69 1163 VAL A N 1
ATOM 9182 C CA . VAL A 1 1163 ? 6.981 -32.452 24.233 1.00 89.69 1163 VAL A CA 1
ATOM 9183 C C . VAL A 1 1163 ? 7.561 -31.111 24.665 1.00 89.69 1163 VAL A C 1
ATOM 9185 O O . VAL A 1 1163 ? 6.863 -30.098 24.599 1.00 89.69 1163 VAL A O 1
ATOM 9188 N N . PHE A 1 1164 ? 8.832 -31.098 25.068 1.00 89.25 1164 PHE A N 1
ATOM 9189 C CA . PHE A 1 1164 ? 9.542 -29.893 25.497 1.00 89.25 1164 PHE A CA 1
ATOM 9190 C C . PHE A 1 1164 ? 10.471 -29.351 24.415 1.00 89.25 1164 PHE A C 1
ATOM 9192 O O . PHE A 1 1164 ? 11.131 -30.114 23.709 1.00 89.25 1164 PHE A O 1
ATOM 9199 N N . ASP A 1 1165 ? 10.577 -28.026 24.371 1.00 85.00 1165 ASP A N 1
ATOM 9200 C CA . ASP A 1 1165 ? 11.612 -27.309 23.630 1.00 85.00 1165 ASP A CA 1
ATOM 9201 C C . ASP A 1 1165 ? 12.125 -26.111 24.448 1.00 85.00 1165 ASP A C 1
ATOM 9203 O O . ASP A 1 1165 ? 11.479 -25.663 25.403 1.00 85.00 1165 ASP A O 1
ATOM 9207 N N . LYS A 1 1166 ? 13.305 -25.601 24.095 1.00 80.81 1166 LYS A N 1
ATOM 9208 C CA . LYS A 1 1166 ? 13.911 -24.420 24.716 1.00 80.81 1166 LYS A CA 1
ATOM 9209 C C . LYS A 1 1166 ? 13.594 -23.183 23.887 1.00 80.81 1166 LYS A C 1
ATOM 9211 O O . LYS A 1 1166 ? 14.153 -22.978 22.812 1.00 80.81 1166 LYS A O 1
ATOM 9216 N N . ILE A 1 1167 ? 12.726 -22.332 24.416 1.00 72.44 1167 ILE A N 1
ATOM 9217 C CA . ILE A 1 1167 ? 12.271 -21.100 23.760 1.00 72.44 1167 ILE A CA 1
ATOM 9218 C C . ILE A 1 1167 ? 12.954 -19.897 24.419 1.00 72.44 1167 ILE A C 1
ATOM 9220 O O . ILE A 1 1167 ? 13.384 -19.991 25.564 1.00 72.44 1167 ILE A O 1
ATOM 9224 N N . ASP A 1 1168 ? 13.127 -18.806 23.662 1.00 60.81 1168 ASP A N 1
ATOM 9225 C CA . ASP A 1 1168 ? 13.630 -17.490 24.091 1.00 60.81 1168 ASP A CA 1
ATOM 9226 C C . ASP A 1 1168 ? 14.754 -17.522 25.139 1.00 60.81 1168 ASP A C 1
ATOM 9228 O O . ASP A 1 1168 ? 14.514 -17.585 26.335 1.00 60.81 1168 ASP A O 1
ATOM 9232 N N . LYS A 1 1169 ? 16.016 -17.400 24.711 1.00 67.25 1169 LYS A N 1
ATOM 9233 C CA . LYS A 1 1169 ? 17.205 -17.449 25.597 1.00 67.25 1169 LYS A CA 1
ATOM 9234 C C . LYS A 1 1169 ? 17.435 -18.792 26.315 1.00 67.25 1169 LYS A C 1
ATOM 9236 O O . LYS A 1 1169 ? 18.339 -18.870 27.138 1.00 67.25 1169 LYS A O 1
ATOM 9241 N N . GLY A 1 1170 ? 16.704 -19.850 25.955 1.00 74.62 1170 GLY A N 1
ATOM 9242 C CA . GLY A 1 1170 ? 17.001 -21.223 26.378 1.00 74.62 1170 GLY A CA 1
ATOM 9243 C C . GLY A 1 1170 ? 16.099 -21.788 27.482 1.00 74.62 1170 GLY A C 1
ATOM 9244 O O . GLY A 1 1170 ? 16.454 -22.812 28.068 1.00 74.62 1170 GLY A O 1
ATOM 9245 N N . TYR A 1 1171 ? 14.957 -21.158 27.768 1.00 83.94 1171 TYR A N 1
ATOM 9246 C CA . TYR A 1 1171 ? 14.033 -21.577 28.823 1.00 83.94 1171 TYR A CA 1
ATOM 9247 C C . TYR A 1 1171 ? 13.137 -22.753 28.382 1.00 83.94 1171 TYR A C 1
ATOM 9249 O O . TYR A 1 1171 ? 12.519 -22.686 27.312 1.00 83.94 1171 TYR A O 1
ATOM 9257 N N . PRO A 1 1172 ? 13.028 -23.832 29.184 1.00 85.94 1172 PRO A N 1
ATOM 9258 C CA . PRO A 1 1172 ? 12.244 -25.008 28.821 1.00 85.94 1172 PRO A CA 1
ATOM 9259 C C . PRO A 1 1172 ? 10.737 -24.747 28.939 1.00 85.94 1172 PRO A C 1
ATOM 9261 O O . PRO A 1 1172 ? 10.249 -24.310 29.982 1.00 85.94 1172 PRO A O 1
ATOM 9264 N N . ASN A 1 1173 ? 9.995 -25.066 27.878 1.00 89.12 1173 ASN A N 1
ATOM 9265 C CA . ASN A 1 1173 ? 8.535 -24.996 27.842 1.00 89.12 1173 ASN A CA 1
ATOM 9266 C C . ASN A 1 1173 ? 7.942 -26.208 27.110 1.00 89.12 1173 ASN A C 1
ATOM 9268 O O . ASN A 1 1173 ? 8.571 -26.767 26.209 1.00 89.12 1173 ASN A O 1
ATOM 9272 N N . VAL A 1 1174 ? 6.716 -26.601 27.465 1.00 91.44 1174 VAL A N 1
ATOM 9273 C CA . VAL A 1 1174 ? 5.960 -27.595 26.689 1.00 91.44 1174 VAL A CA 1
ATOM 9274 C C . VAL A 1 1174 ? 5.500 -26.932 25.391 1.00 91.44 1174 VAL A C 1
ATOM 9276 O O . VAL A 1 1174 ? 4.820 -25.914 25.425 1.00 91.44 1174 VAL A O 1
ATOM 9279 N N . VAL A 1 1175 ? 5.853 -27.487 24.235 1.00 89.50 1175 VAL A N 1
ATOM 9280 C CA . VAL A 1 1175 ? 5.462 -26.942 22.920 1.00 89.50 1175 VAL A CA 1
ATOM 9281 C C . VAL A 1 1175 ? 4.279 -27.670 22.306 1.00 89.50 1175 VAL A C 1
ATOM 9283 O O . VAL A 1 1175 ? 3.532 -27.089 21.519 1.00 89.50 1175 VAL A O 1
ATOM 9286 N N . LYS A 1 1176 ? 4.102 -28.952 22.647 1.00 88.69 1176 LYS A N 1
ATOM 9287 C CA . LYS A 1 1176 ? 3.030 -29.802 22.122 1.00 88.69 1176 LYS A CA 1
ATOM 9288 C C . LYS A 1 1176 ? 2.624 -30.868 23.134 1.00 88.69 1176 LYS A C 1
ATOM 9290 O O . LYS A 1 1176 ? 3.459 -31.374 23.881 1.00 88.69 1176 LYS A O 1
ATOM 9295 N N . VAL A 1 1177 ? 1.352 -31.245 23.071 1.00 88.56 1177 VAL A N 1
ATOM 9296 C CA . VAL A 1 1177 ? 0.793 -32.444 23.704 1.00 88.56 1177 VAL A CA 1
ATOM 9297 C C . VAL A 1 1177 ? 0.320 -33.359 22.581 1.00 88.56 1177 VAL A C 1
ATOM 9299 O O . VAL A 1 1177 ? -0.393 -32.895 21.691 1.00 88.56 1177 VAL A O 1
ATOM 9302 N N . ILE A 1 1178 ? 0.763 -34.614 22.578 1.00 86.44 1178 ILE A N 1
ATOM 9303 C CA . ILE A 1 1178 ? 0.443 -35.589 21.524 1.00 86.44 1178 ILE A CA 1
ATOM 9304 C C . ILE A 1 1178 ? -0.008 -36.921 22.133 1.00 86.44 1178 ILE A C 1
ATOM 9306 O O . ILE A 1 1178 ? 0.456 -37.313 23.202 1.00 86.44 1178 ILE A O 1
ATOM 9310 N N . ASP A 1 1179 ? -0.899 -37.613 21.429 1.00 80.81 1179 ASP A N 1
ATOM 9311 C CA . ASP A 1 1179 ? -1.463 -38.926 21.783 1.00 80.81 1179 ASP A CA 1
ATOM 9312 C C . ASP A 1 1179 ? -0.657 -40.110 21.214 1.00 80.81 1179 ASP A C 1
ATOM 9314 O O . ASP A 1 1179 ? -0.833 -41.263 21.606 1.00 80.81 1179 ASP A O 1
ATOM 9318 N N . SER A 1 1180 ? 0.254 -39.828 20.282 1.00 75.50 1180 SER A N 1
ATOM 9319 C CA . SER A 1 1180 ? 1.058 -40.813 19.574 1.00 75.50 1180 SER A CA 1
ATOM 9320 C C . SER A 1 1180 ? 2.461 -40.265 19.320 1.00 75.50 1180 SER A C 1
ATOM 9322 O O . SER A 1 1180 ? 2.650 -39.183 18.763 1.00 75.50 1180 SER A O 1
ATOM 9324 N N . TYR A 1 1181 ? 3.480 -41.013 19.747 1.00 68.50 1181 TYR A N 1
ATOM 9325 C CA . TYR A 1 1181 ? 4.876 -40.624 19.573 1.00 68.50 1181 TYR A CA 1
ATOM 9326 C C . TYR A 1 1181 ? 5.551 -41.467 18.487 1.00 68.50 1181 TYR A C 1
ATOM 9328 O O . TYR A 1 1181 ? 5.790 -42.661 18.670 1.00 68.50 1181 TYR A O 1
ATOM 9336 N N . ASN A 1 1182 ? 5.905 -40.837 17.363 1.00 66.25 1182 ASN A N 1
ATOM 9337 C CA . ASN A 1 1182 ? 6.775 -41.432 16.352 1.00 66.25 1182 ASN A CA 1
ATOM 9338 C C . ASN A 1 1182 ? 8.164 -40.785 16.419 1.00 66.25 1182 ASN A C 1
ATOM 9340 O O . ASN A 1 1182 ? 8.350 -39.617 16.072 1.00 66.25 1182 ASN A O 1
ATOM 9344 N N . LYS A 1 1183 ? 9.156 -41.576 16.841 1.00 57.31 1183 LYS A N 1
ATOM 9345 C CA . LYS A 1 1183 ? 10.544 -41.143 17.070 1.00 57.31 1183 LYS A CA 1
ATOM 9346 C C . LYS A 1 1183 ? 11.227 -40.557 15.820 1.00 57.31 1183 LYS A C 1
ATOM 9348 O O . LYS A 1 1183 ? 12.236 -39.880 15.954 1.00 57.31 1183 LYS A O 1
ATOM 9353 N N . ASN A 1 1184 ? 10.672 -40.795 14.625 1.00 52.06 1184 ASN A N 1
ATOM 9354 C CA . ASN A 1 1184 ? 11.199 -40.302 13.348 1.00 52.06 1184 ASN A CA 1
ATOM 9355 C C . ASN A 1 1184 ? 10.573 -38.977 12.865 1.00 52.06 1184 ASN A C 1
ATOM 9357 O O . ASN A 1 1184 ? 11.036 -38.443 11.860 1.00 52.06 1184 ASN A O 1
ATOM 9361 N N . SER A 1 1185 ? 9.515 -38.465 13.509 1.00 50.31 1185 SER A N 1
ATOM 9362 C CA . SER A 1 1185 ? 8.771 -37.280 13.035 1.00 50.31 1185 SER A CA 1
ATOM 9363 C C . SER A 1 1185 ? 8.812 -36.073 13.974 1.00 50.31 1185 SER A C 1
ATOM 9365 O O . SER A 1 1185 ? 8.290 -35.018 13.617 1.00 50.31 1185 SER A O 1
ATOM 9367 N N . VAL A 1 1186 ? 9.379 -36.211 15.175 1.00 53.47 1186 VAL A N 1
ATOM 9368 C CA . VAL A 1 1186 ? 9.413 -35.150 16.191 1.00 53.47 1186 VAL A CA 1
ATOM 9369 C C . VAL A 1 1186 ? 10.865 -34.898 16.609 1.00 53.47 1186 VAL A C 1
ATOM 9371 O O . VAL A 1 1186 ? 11.418 -35.659 17.400 1.00 53.47 1186 VAL A O 1
ATOM 9374 N N . ASP A 1 1187 ? 11.471 -33.827 16.085 1.00 55.91 1187 ASP A N 1
ATOM 9375 C CA . ASP A 1 1187 ? 12.784 -33.307 16.506 1.00 55.91 1187 ASP A CA 1
ATOM 9376 C C . ASP A 1 1187 ? 12.657 -32.605 17.875 1.00 55.91 1187 ASP A C 1
ATOM 9378 O O . ASP A 1 1187 ? 12.701 -31.382 17.958 1.00 55.91 1187 ASP A O 1
ATOM 9382 N N . ALA A 1 1188 ? 12.426 -33.355 18.956 1.00 59.00 1188 ALA A N 1
ATOM 9383 C CA . ALA A 1 1188 ? 12.349 -32.798 20.311 1.00 59.00 1188 ALA A CA 1
ATOM 9384 C C . ALA A 1 1188 ? 13.478 -33.319 21.206 1.00 59.00 1188 ALA A C 1
ATOM 9386 O O . ALA A 1 1188 ? 13.728 -34.525 21.249 1.00 59.00 1188 ALA A O 1
ATOM 9387 N N . GLU A 1 1189 ? 14.135 -32.417 21.948 1.00 62.84 1189 GLU A N 1
ATOM 9388 C CA . GLU A 1 1189 ? 15.231 -32.772 22.864 1.00 62.84 1189 GLU A CA 1
ATOM 9389 C C . GLU A 1 1189 ? 14.739 -33.566 24.091 1.00 62.84 1189 GLU A C 1
ATOM 9391 O O . GLU A 1 1189 ? 15.482 -34.403 24.603 1.00 62.84 1189 GLU A O 1
ATOM 9396 N N . PHE A 1 1190 ? 13.506 -33.331 24.570 1.00 81.06 1190 PHE A N 1
ATOM 9397 C CA . PHE A 1 1190 ? 12.979 -33.935 25.803 1.00 81.06 1190 PHE A CA 1
ATOM 9398 C C . PHE A 1 1190 ? 11.464 -34.178 25.757 1.00 81.06 1190 PHE A C 1
ATOM 9400 O O . PHE A 1 1190 ? 10.706 -33.367 25.223 1.00 81.06 1190 PHE A O 1
ATOM 9407 N N . ILE A 1 1191 ? 11.014 -35.294 26.342 1.00 87.50 1191 ILE A N 1
ATOM 9408 C CA . ILE A 1 1191 ? 9.609 -35.731 26.349 1.00 87.50 1191 ILE A CA 1
ATOM 9409 C C . ILE A 1 1191 ? 9.267 -36.329 27.714 1.00 87.50 1191 ILE A C 1
ATOM 9411 O O . ILE A 1 1191 ? 10.061 -37.103 28.246 1.00 87.50 1191 ILE A O 1
ATOM 9415 N N . ILE A 1 1192 ? 8.088 -35.996 28.250 1.00 88.12 1192 ILE A N 1
ATOM 9416 C CA . ILE A 1 1192 ? 7.504 -36.644 29.434 1.00 88.12 1192 ILE A CA 1
ATOM 9417 C C . ILE A 1 1192 ? 6.302 -37.482 29.001 1.00 88.12 1192 ILE A C 1
ATOM 9419 O O . ILE A 1 1192 ? 5.385 -36.969 28.362 1.00 88.12 1192 ILE A O 1
ATOM 9423 N N . GLN A 1 1193 ? 6.304 -38.766 29.349 1.00 88.94 1193 GLN A N 1
ATOM 9424 C CA . GLN A 1 1193 ? 5.202 -39.691 29.091 1.00 88.94 1193 GLN A CA 1
ATOM 9425 C C . GLN A 1 1193 ? 4.284 -39.765 30.313 1.00 88.94 1193 GLN A C 1
ATOM 9427 O O . GLN A 1 1193 ? 4.721 -40.200 31.378 1.00 88.94 1193 GLN A O 1
ATOM 9432 N N . LEU A 1 1194 ? 3.023 -39.374 30.138 1.00 87.88 1194 LEU A N 1
ATOM 9433 C CA . LEU A 1 1194 ? 1.967 -39.447 31.142 1.00 87.88 1194 LEU A CA 1
ATOM 9434 C C . LEU A 1 1194 ? 1.151 -40.733 30.985 1.00 87.88 1194 LEU A C 1
ATOM 9436 O O . LEU A 1 1194 ? 0.764 -41.115 29.876 1.00 87.88 1194 LEU A O 1
ATOM 9440 N N . GLN A 1 1195 ? 0.857 -41.365 32.116 1.00 84.88 1195 GLN A N 1
ATOM 9441 C CA . GLN A 1 1195 ? -0.068 -42.488 32.257 1.00 84.88 1195 GLN A CA 1
ATOM 9442 C C . GLN A 1 1195 ? -1.194 -42.098 33.229 1.00 84.88 1195 GLN A C 1
ATOM 9444 O O . GLN A 1 1195 ? -0.981 -41.202 34.050 1.00 84.88 1195 GLN A O 1
ATOM 9449 N N . PRO A 1 1196 ? -2.368 -42.761 33.188 1.00 84.69 1196 PRO A N 1
ATOM 9450 C CA . PRO A 1 1196 ? -3.489 -42.492 34.097 1.00 84.69 1196 PRO A CA 1
ATOM 9451 C C . PRO A 1 1196 ? -3.229 -43.038 35.520 1.00 84.69 1196 PRO A C 1
ATOM 9453 O O . PRO A 1 1196 ? -4.061 -43.729 36.108 1.00 84.69 1196 PRO A O 1
ATOM 9456 N N . LEU A 1 1197 ? -2.028 -42.792 36.052 1.00 84.62 1197 LEU A N 1
ATOM 9457 C CA . LEU A 1 1197 ? -1.559 -43.178 37.379 1.00 84.62 1197 LEU A CA 1
ATOM 9458 C C . LEU A 1 1197 ? -0.418 -42.255 37.834 1.00 84.62 1197 LEU A C 1
ATOM 9460 O O . LEU A 1 1197 ? 0.393 -41.811 37.024 1.00 84.62 1197 LEU A O 1
ATOM 9464 N N . GLY A 1 1198 ? -0.297 -42.025 39.137 1.00 87.06 1198 GLY A N 1
ATOM 9465 C CA . GLY A 1 1198 ? 0.790 -41.241 39.724 1.00 87.06 1198 GLY A CA 1
ATOM 9466 C C . GLY A 1 1198 ? 0.562 -39.732 39.661 1.00 87.06 1198 GLY A C 1
ATOM 9467 O O . GLY A 1 1198 ? -0.364 -39.238 39.030 1.00 87.06 1198 GLY A O 1
ATOM 9468 N N . ARG A 1 1199 ? 1.436 -38.987 40.338 1.00 91.12 1199 ARG A N 1
ATOM 9469 C CA . ARG A 1 1199 ? 1.267 -37.550 40.572 1.00 91.12 1199 ARG A CA 1
ATOM 9470 C C . ARG A 1 1199 ? 2.046 -36.712 39.562 1.00 91.12 1199 ARG A C 1
ATOM 9472 O O . ARG A 1 1199 ? 3.256 -36.891 39.423 1.00 91.12 1199 ARG A O 1
ATOM 9479 N N . LEU A 1 1200 ? 1.357 -35.782 38.902 1.00 92.75 1200 LEU A N 1
ATOM 9480 C CA . LEU A 1 1200 ? 1.954 -34.756 38.050 1.00 92.75 1200 LEU A CA 1
ATOM 9481 C C . LEU A 1 1200 ? 2.075 -33.451 38.836 1.00 92.75 1200 LEU A C 1
ATOM 9483 O O . LEU A 1 1200 ? 1.078 -32.904 39.298 1.00 92.75 1200 LEU A O 1
ATOM 9487 N N . GLU A 1 1201 ? 3.293 -32.939 38.958 1.00 92.44 1201 GLU A N 1
ATOM 9488 C CA . GLU A 1 1201 ? 3.583 -31.618 39.510 1.00 92.44 1201 GLU A CA 1
ATOM 9489 C C . GLU A 1 1201 ? 3.964 -30.665 38.379 1.00 92.44 1201 GLU A C 1
ATOM 9491 O O . GLU A 1 1201 ? 4.838 -30.974 37.565 1.00 92.44 1201 GLU A O 1
ATOM 9496 N N . TRP A 1 1202 ? 3.332 -29.494 38.348 1.00 92.00 1202 TRP A N 1
ATOM 9497 C CA . TRP A 1 1202 ? 3.600 -28.436 37.382 1.00 92.00 1202 TRP A CA 1
ATOM 9498 C C . TRP A 1 1202 ? 3.997 -27.164 38.124 1.00 92.00 1202 TRP A C 1
ATOM 9500 O O . TRP A 1 1202 ? 3.198 -26.568 38.851 1.00 92.00 1202 TRP A O 1
ATOM 9510 N N . ILE A 1 1203 ? 5.246 -26.751 37.925 1.00 89.38 1203 ILE A N 1
ATOM 9511 C CA . ILE A 1 1203 ? 5.840 -25.539 38.483 1.00 89.38 1203 ILE A CA 1
ATOM 9512 C C . ILE A 1 1203 ? 6.119 -24.596 37.317 1.00 89.38 1203 ILE A C 1
ATOM 9514 O O . ILE A 1 1203 ? 6.704 -25.020 36.326 1.00 89.38 1203 ILE A O 1
ATOM 9518 N N . TRP A 1 1204 ? 5.718 -23.331 37.375 1.00 89.12 1204 TRP A N 1
ATOM 9519 C CA . TRP A 1 1204 ? 5.907 -22.430 36.232 1.00 89.12 1204 TRP A CA 1
ATOM 9520 C C . TRP A 1 1204 ? 6.164 -20.989 36.645 1.00 89.12 1204 TRP A C 1
ATOM 9522 O O . TRP A 1 1204 ? 5.767 -20.575 37.728 1.00 89.12 1204 TRP A O 1
ATOM 9532 N N . SER A 1 1205 ? 6.823 -20.238 35.766 1.00 84.69 1205 SER A N 1
ATOM 9533 C CA . SER A 1 1205 ? 6.897 -18.777 35.779 1.00 84.69 1205 SER A CA 1
ATOM 9534 C C . SER A 1 1205 ? 6.375 -18.246 34.440 1.00 84.69 1205 SER A C 1
ATOM 9536 O O . SER A 1 1205 ? 5.956 -19.010 33.568 1.00 84.69 1205 SER A O 1
ATOM 9538 N N . TRP A 1 1206 ? 6.424 -16.933 34.231 1.00 77.94 1206 TRP A N 1
ATOM 9539 C CA . TRP A 1 1206 ? 6.060 -16.340 32.943 1.00 77.94 1206 TRP A CA 1
ATOM 9540 C C . TRP A 1 1206 ? 7.032 -16.689 31.795 1.00 77.94 1206 TRP A C 1
ATOM 9542 O O . TRP A 1 1206 ? 6.682 -16.476 30.636 1.00 77.94 1206 TRP A O 1
ATOM 9552 N N . ARG A 1 1207 ? 8.238 -17.217 32.081 1.00 80.75 1207 ARG A N 1
ATOM 9553 C CA . ARG A 1 1207 ? 9.243 -17.593 31.061 1.00 80.75 1207 ARG A CA 1
ATOM 9554 C C . ARG A 1 1207 ? 9.383 -19.094 30.819 1.00 80.75 1207 ARG A C 1
ATOM 9556 O O . ARG A 1 1207 ? 9.877 -19.488 29.762 1.00 80.75 1207 ARG A O 1
ATOM 9563 N N . GLN A 1 1208 ? 9.046 -19.923 31.804 1.00 86.00 1208 GLN A N 1
ATOM 9564 C CA . GLN A 1 1208 ? 9.423 -21.339 31.813 1.00 86.00 1208 GLN A CA 1
ATOM 9565 C C . GLN A 1 1208 ? 8.448 -22.207 32.604 1.00 86.00 1208 GLN A C 1
ATOM 9567 O O . GLN A 1 1208 ? 7.777 -21.729 33.521 1.00 86.00 1208 GLN A O 1
ATOM 9572 N N . CYS A 1 1209 ? 8.446 -23.509 32.317 1.00 88.62 1209 CYS A N 1
ATOM 9573 C CA . CYS A 1 1209 ? 7.768 -24.504 33.142 1.00 88.62 1209 CYS A CA 1
ATOM 9574 C C . CYS A 1 1209 ? 8.671 -25.700 33.466 1.00 88.62 1209 CYS A C 1
ATOM 9576 O O . CYS A 1 1209 ? 9.433 -26.188 32.628 1.00 88.62 1209 CYS A O 1
ATOM 9578 N N . HIS A 1 1210 ? 8.525 -26.204 34.686 1.00 88.50 1210 HIS A N 1
ATOM 9579 C CA . HIS A 1 1210 ? 9.167 -27.395 35.203 1.00 88.50 1210 HIS A CA 1
ATOM 9580 C C . HIS A 1 1210 ? 8.120 -28.416 35.623 1.00 88.50 1210 HIS A C 1
ATOM 9582 O O . HIS A 1 1210 ? 7.227 -28.121 36.416 1.00 88.50 1210 HIS A O 1
ATOM 9588 N N . LEU A 1 1211 ? 8.245 -29.627 35.095 1.00 91.19 1211 LEU A N 1
ATOM 9589 C CA . LEU A 1 1211 ? 7.317 -30.717 35.362 1.00 91.19 1211 LEU A CA 1
ATOM 9590 C C . LEU A 1 1211 ? 8.044 -31.860 36.061 1.00 91.19 1211 LEU A C 1
ATOM 9592 O O . LEU A 1 1211 ? 9.166 -32.214 35.681 1.00 91.19 1211 LEU A O 1
ATOM 9596 N N . VAL A 1 1212 ? 7.378 -32.449 37.053 1.00 89.50 1212 VAL A N 1
ATOM 9597 C CA . VAL A 1 1212 ? 7.796 -33.691 37.711 1.00 89.50 1212 VAL A CA 1
ATOM 9598 C C . VAL A 1 1212 ? 6.662 -34.687 37.601 1.00 89.50 1212 VAL A C 1
ATOM 9600 O O . VAL A 1 1212 ? 5.534 -34.400 37.995 1.00 89.50 1212 VAL A O 1
ATOM 9603 N N . TYR A 1 1213 ? 6.967 -35.861 37.071 1.00 90.69 1213 TYR A N 1
ATOM 9604 C CA . TYR A 1 1213 ? 6.026 -36.964 37.007 1.00 90.69 1213 TYR A CA 1
ATOM 9605 C C . TYR A 1 1213 ? 6.788 -38.266 37.227 1.00 90.69 1213 TYR A C 1
ATOM 9607 O O . TYR A 1 1213 ? 7.597 -38.664 36.387 1.00 90.69 1213 TYR A O 1
ATOM 9615 N N . GLN A 1 1214 ? 6.549 -38.918 38.368 1.00 86.19 1214 GLN A N 1
ATOM 9616 C CA . GLN A 1 1214 ? 7.298 -40.108 38.793 1.00 86.19 1214 GLN A CA 1
ATOM 9617 C C . GLN A 1 1214 ? 8.826 -39.856 38.749 1.00 86.19 1214 GLN A C 1
ATOM 9619 O O . GLN A 1 1214 ? 9.304 -38.880 39.327 1.00 86.19 1214 GLN A O 1
ATOM 9624 N N . ASP A 1 1215 ? 9.588 -40.693 38.035 1.00 82.44 1215 ASP A N 1
ATOM 9625 C CA . ASP A 1 1215 ? 11.038 -40.547 37.841 1.00 82.44 1215 ASP A CA 1
ATOM 9626 C C . ASP A 1 1215 ? 11.416 -39.580 36.697 1.00 82.44 1215 ASP A C 1
ATOM 9628 O O . ASP A 1 1215 ? 12.598 -39.319 36.456 1.00 82.44 1215 ASP A O 1
ATOM 9632 N N . GLN A 1 1216 ? 10.431 -39.026 35.981 1.00 88.19 1216 GLN A N 1
ATOM 9633 C CA . GLN A 1 1216 ? 10.640 -38.107 34.862 1.00 88.19 1216 GLN A CA 1
ATOM 9634 C C . GLN A 1 1216 ? 10.640 -36.650 35.341 1.00 88.19 1216 GLN A C 1
ATOM 9636 O O . GLN A 1 1216 ? 9.790 -36.223 36.127 1.00 88.19 1216 GLN A O 1
ATOM 9641 N N . LYS A 1 1217 ? 11.594 -35.862 34.835 1.00 86.56 1217 LYS A N 1
ATOM 9642 C CA . LYS A 1 1217 ? 11.722 -34.428 35.125 1.00 86.56 1217 LYS A CA 1
ATOM 9643 C C . LYS A 1 1217 ? 11.959 -33.646 33.843 1.00 86.56 1217 LYS A C 1
ATOM 9645 O O . LYS A 1 1217 ? 12.698 -34.095 32.967 1.00 86.56 1217 LYS A O 1
ATOM 9650 N N . SER A 1 1218 ? 11.368 -32.460 33.761 1.00 84.88 1218 SER A N 1
ATOM 9651 C CA . SER A 1 1218 ? 11.640 -31.503 32.687 1.00 84.88 1218 SER A CA 1
ATOM 9652 C C . SER A 1 1218 ? 13.124 -31.098 32.642 1.00 84.88 1218 SER A C 1
ATOM 9654 O O . SER A 1 1218 ? 13.814 -31.187 33.666 1.00 84.88 1218 SER A O 1
ATOM 9656 N N . PRO A 1 1219 ? 13.616 -30.568 31.510 1.00 81.00 1219 PRO A N 1
ATOM 9657 C CA . PRO A 1 1219 ? 14.983 -30.064 31.399 1.00 81.00 1219 PRO A CA 1
ATOM 9658 C C . PRO A 1 1219 ? 15.287 -28.977 32.435 1.00 81.00 1219 PRO A C 1
ATOM 9660 O O . PRO A 1 1219 ? 14.409 -28.198 32.811 1.00 81.00 1219 PRO A O 1
ATOM 9663 N N . LYS A 1 1220 ? 16.550 -28.899 32.867 1.00 73.38 1220 LYS A N 1
ATOM 9664 C CA . LYS A 1 1220 ? 17.026 -27.785 33.694 1.00 73.38 1220 LYS A CA 1
ATOM 9665 C C . LYS A 1 1220 ? 17.243 -26.542 32.835 1.00 73.38 1220 LYS A C 1
ATOM 9667 O O . LYS A 1 1220 ? 17.733 -26.642 31.709 1.00 73.38 1220 LYS A O 1
ATOM 9672 N N . THR A 1 1221 ? 16.935 -25.391 33.409 1.00 72.31 1221 THR A N 1
ATOM 9673 C CA . THR A 1 1221 ? 17.333 -24.080 32.890 1.00 72.31 1221 THR A CA 1
ATOM 9674 C C . THR A 1 1221 ? 18.839 -23.925 33.080 1.00 72.31 1221 THR A C 1
ATOM 9676 O O . THR A 1 1221 ? 19.345 -24.247 34.157 1.00 72.31 1221 THR A O 1
ATOM 9679 N N . ILE A 1 1222 ? 19.547 -23.547 32.010 1.00 58.75 1222 ILE A N 1
ATOM 9680 C CA . ILE A 1 1222 ? 21.017 -23.441 31.973 1.00 58.75 1222 ILE A CA 1
ATOM 9681 C C . ILE A 1 1222 ? 21.467 -22.111 32.562 1.00 58.75 1222 ILE A C 1
ATOM 9683 O O . ILE A 1 1222 ? 20.853 -21.084 32.193 1.00 58.75 1222 ILE A O 1
#

Sequence (1222 aa):
MGNQPQSKIIEDNPIGNGIDAFRGSFSSVCERAHLSCIPDALDQLEHEDVQDLASSLLSAIQILPATRLLPSKTGRGTLRSDLLRLVSTAASADFDFDRVKPLLKSALVDEPDDALIWDELYNAVTESTPPPRQVASSIQQTPWLRNTSSFANSSEHRKYVDDVLKEELGPMYVGLRNFHSTYFGGVADLQTAAQAFFEQCLEGSDPLFEDGWKGWPRDANQDDVLSWFADFSDKLAAFAGSHGSIPTHRHRRRPLAQPNKPIQGSTGERKLDVGFVKDTSAGKDSRCHWSQILVPGELKSNPSADKASMAWLDLGRYAREVLAAQNDRRFVLGFTICGSLMRVWAFDRLGGIASEQFDINKDGRQFVSTILGFLWMNEEQLGFDPTIMTANEERFIEVDRNGSTERIIIDEVMQRAPCIAGRATTCWKAHPEGRPEMLLVIKDSWQYPERDEEGELLREATDKGVVNVARYYHHETVQIDGADDDIRNNVRRGLDITQAANYRPERPIRRNNVVSGTLREGRGSASASRKRSSSQAGAPLPSSKRSCSVSSTRAASSLPNRVHRRVILRDYGMPIYKASSRSALLAAFECCIEGHESLHKAGLLHRDISINNLMINEDDDNPSWPSFLIDLDLAIKESREAASGAKGKTGTRAFMAIGALLGEQHSFMHDLESFFWVLFWICIHYDGQGKVTGPTEFESWNYESDNKLVRSKFELRKNEDQVVCTGISCHTECVRMTSLKNPQCLFEATRQAFPISTADNARRFEWHLSSIVSKGIILSETQAKIPAEILSLIAQELVRCHAVAEACRQWKPPERCDFSLREAVWKRTTSFEGRKYILSLSNNPDKSLSKIISQDDDVGHLFTKEDYAGIMDLFVEKDLPDEPGAAGVVGIWWRRYSVSNVDAIITGQSDGIKLRKLAVEGHCPIAWSIPRKCDPRLHFLPYSDRQEPAYMTGLLCNDPHIIGYSALWEGRLTAIYAHTSEQSIGFKPERTATWIFLPIDVGETITHIFEGRGQIEMHNALGIITNKNRHLVLGSYLQRVNRHWNLIHQLRQGPSYIFYEYSKSGLGALAFEAHDMPEKRQDFHPAAPSLSYSLWSQEDFFYSASDLAGLSSVTPCKSSDGRTISGLLLHFPNNHCESVGHVRLDAKMQNIEIDTKQTVFLVFDKIDKGYPNVVKVIDSYNKNSVDAEFIIQLQPLGRLEWIWSWRQCHLVYQDQKSPKTI

InterPro domains:
  IPR008266 Tyrosine-protein kinase, active site [PS00109] (604-616)
  IPR011009 Protein kinase-like domain superfamily [SSF56112] (583-685)
  IPR040976 Fungal-type protein kinase [PF17667] (271-683)